Protein AF-0000000086770310 (afdb_homodimer)

pLDDT: mean 90.98, std 11.76, range [24.58, 98.62]

Structure (mmCIF, N/CA/C/O backbone):
data_AF-0000000086770310-model_v1
#
loop_
_entity.id
_entity.type
_entity.pdbx_description
1 polymer 'Terpenoid cyclases/Protein prenyltransferases superfamily protein'
#
loop_
_atom_site.group_PDB
_atom_site.id
_atom_site.type_symbol
_atom_site.label_atom_id
_atom_site.label_alt_id
_atom_site.label_comp_id
_atom_site.label_asym_id
_atom_site.label_entity_id
_atom_site.label_seq_id
_atom_site.pdbx_PDB_ins_code
_atom_site.Cartn_x
_atom_site.Cartn_y
_atom_site.Cartn_z
_atom_site.occupancy
_atom_site.B_iso_or_equiv
_atom_site.auth_seq_id
_atom_site.auth_comp_id
_atom_site.auth_asym_id
_atom_site.auth_atom_id
_atom_site.pdbx_PDB_model_num
ATOM 1 N N . MET A 1 1 ? -53.719 -9.305 29.656 1 25.45 1 MET A N 1
ATOM 2 C CA . MET A 1 1 ? -53.344 -8.273 28.703 1 25.45 1 MET A CA 1
ATOM 3 C C . MET A 1 1 ? -51.812 -8.227 28.531 1 25.45 1 MET A C 1
ATOM 5 O O . MET A 1 1 ? -51.094 -7.945 29.484 1 25.45 1 MET A O 1
ATOM 9 N N . SER A 1 2 ? -51.188 -9.094 27.625 1 26.25 2 SER A N 1
ATOM 10 C CA . SER A 1 2 ? -49.844 -9.586 27.484 1 26.25 2 SER A CA 1
ATOM 11 C C . SER A 1 2 ? -48.875 -8.477 27.031 1 26.25 2 SER A C 1
ATOM 13 O O . SER A 1 2 ? -49.156 -7.797 26.047 1 26.25 2 SER A O 1
ATOM 15 N N . LYS A 1 3 ? -48.25 -7.734 28.031 1 29.33 3 LYS A N 1
ATOM 16 C CA . LYS A 1 3 ? -47.406 -6.551 27.906 1 29.33 3 LYS A CA 1
ATOM 17 C C . LYS A 1 3 ? -46.312 -6.762 26.875 1 29.33 3 LYS A C 1
ATOM 19 O O . LYS A 1 3 ? -45.438 -7.637 27.031 1 29.33 3 LYS A O 1
ATOM 24 N N . THR A 1 4 ? -46.656 -6.715 25.578 1 29.38 4 THR A N 1
ATOM 25 C CA . THR A 1 4 ? -45.781 -6.879 24.438 1 29.38 4 THR A CA 1
ATOM 26 C C . THR A 1 4 ? -44.5 -6.043 24.609 1 29.38 4 THR A C 1
ATOM 28 O O . THR A 1 4 ? -44.594 -4.82 24.734 1 29.38 4 THR A O 1
ATOM 31 N N . ASN A 1 5 ? -43.562 -6.492 25.406 1 29.25 5 ASN A N 1
ATOM 32 C CA . ASN A 1 5 ? -42.25 -5.918 25.625 1 29.25 5 ASN A CA 1
ATOM 33 C C . ASN A 1 5 ? -41.594 -5.477 24.312 1 29.25 5 ASN A C 1
ATOM 35 O O . ASN A 1 5 ? -41.219 -6.312 23.484 1 29.25 5 ASN A O 1
ATOM 39 N N . GLU A 1 6 ? -42.125 -4.422 23.656 1 32.56 6 GLU A N 1
ATOM 40 C CA . GLU A 1 6 ? -41.594 -3.803 22.453 1 32.56 6 GLU A CA 1
ATOM 41 C C . GLU A 1 6 ? -40.094 -3.631 22.547 1 32.56 6 GLU A C 1
ATOM 43 O O . GLU A 1 6 ? -39.594 -2.998 23.484 1 32.56 6 GLU A O 1
ATOM 48 N N . SER A 1 7 ? -39.281 -4.656 22.281 1 34.5 7 SER A N 1
ATOM 49 C CA . SER A 1 7 ? -37.844 -4.613 22.094 1 34.5 7 SER A CA 1
ATOM 50 C C . SER A 1 7 ? -37.406 -3.318 21.406 1 34.5 7 SER A C 1
ATOM 52 O O . SER A 1 7 ? -37.844 -3.025 20.297 1 34.5 7 SER A O 1
ATOM 54 N N . THR A 1 8 ? -37.375 -2.195 22 1 37.53 8 THR A N 1
ATOM 55 C CA . THR A 1 8 ? -36.875 -0.889 21.578 1 37.53 8 THR A CA 1
ATOM 56 C C . THR A 1 8 ? -35.656 -1.034 20.656 1 37.53 8 THR A C 1
ATOM 58 O O . THR A 1 8 ? -34.562 -1.33 21.125 1 37.53 8 THR A O 1
ATOM 61 N N . GLY A 1 9 ? -35.594 -1.727 19.562 1 41.19 9 GLY A N 1
ATOM 62 C CA . GLY A 1 9 ? -34.656 -1.884 18.469 1 41.19 9 GLY A CA 1
ATOM 63 C C . GLY A 1 9 ? -33.812 -0.636 18.219 1 41.19 9 GLY A C 1
ATOM 64 O O . GLY A 1 9 ? -34.375 0.44 17.969 1 41.19 9 GLY A O 1
ATOM 65 N N . ASN A 1 10 ? -32.625 -0.353 18.844 1 50 10 ASN A N 1
ATOM 66 C CA . ASN A 1 10 ? -31.688 0.765 18.891 1 50 10 ASN A CA 1
ATOM 67 C C . ASN A 1 10 ? -31.531 1.409 17.516 1 50 10 ASN A C 1
ATOM 69 O O . ASN A 1 10 ? -30.984 0.798 16.594 1 50 10 ASN A O 1
ATOM 73 N N . GLN A 1 11 ? -32.344 2.209 17.016 1 64.56 11 GLN A N 1
ATOM 74 C CA . GLN A 1 11 ? -32.406 2.949 15.766 1 64.56 11 GLN A CA 1
ATOM 75 C C . GLN A 1 11 ? -31.109 3.682 15.484 1 64.56 11 GLN A C 1
ATOM 77 O O . GLN A 1 11 ? -30.641 4.477 16.297 1 64.56 11 GLN A O 1
ATOM 82 N N . ARG A 1 12 ? -30.188 3.221 14.516 1 84.06 12 ARG A N 1
ATOM 83 C CA . ARG A 1 12 ? -28.953 3.846 14.031 1 84.06 12 ARG A CA 1
ATOM 84 C C . ARG A 1 12 ? -29.234 5.254 13.516 1 84.06 12 ARG A C 1
ATOM 86 O O . ARG A 1 12 ? -30.219 5.488 12.812 1 84.06 12 ARG A O 1
ATOM 93 N N . ARG A 1 13 ? -28.547 6.238 14.117 1 83.56 13 ARG A N 1
ATOM 94 C CA . ARG A 1 13 ? -28.656 7.629 13.688 1 83.56 13 ARG A CA 1
ATOM 95 C C . ARG A 1 13 ? -27.906 7.867 12.391 1 83.56 13 ARG A C 1
ATOM 97 O O . ARG A 1 13 ? -27.062 7.062 12 1 83.56 13 ARG A O 1
ATOM 104 N N . SER A 1 14 ? -28.422 8.82 11.625 1 81.94 14 SER A N 1
ATOM 105 C CA . SER A 1 14 ? -27.75 9.266 10.406 1 81.94 14 SER A CA 1
ATOM 106 C C . SER A 1 14 ? -27.609 10.781 10.375 1 81.94 14 SER A C 1
ATOM 108 O O . SER A 1 14 ? -28.531 11.5 10.766 1 81.94 14 SER A O 1
ATOM 110 N N . ALA A 1 15 ? -26.469 11.305 10.055 1 80.31 15 ALA A N 1
ATOM 111 C CA . ALA A 1 15 ? -26.234 12.742 9.961 1 80.31 15 ALA A CA 1
ATOM 112 C C . ALA A 1 15 ? -26.516 13.25 8.555 1 80.31 15 ALA A C 1
ATOM 114 O O . ALA A 1 15 ? -26.594 14.461 8.328 1 80.31 15 ALA A O 1
ATOM 115 N N . ASN A 1 16 ? -26.719 12.469 7.586 1 81.69 16 ASN A N 1
ATOM 116 C CA . ASN A 1 16 ? -27.047 12.82 6.203 1 81.69 16 ASN A CA 1
ATOM 117 C C . ASN A 1 16 ? -26.016 13.773 5.613 1 81.69 16 ASN A C 1
ATOM 119 O O . ASN A 1 16 ? -26.359 14.828 5.078 1 81.69 16 ASN A O 1
ATOM 123 N N . TYR A 1 17 ? -24.812 13.422 5.734 1 85.5 17 TYR A N 1
ATOM 124 C CA . TYR A 1 17 ? -23.75 14.234 5.188 1 85.5 17 TYR A CA 1
ATOM 125 C C . TYR A 1 17 ? -23.812 14.289 3.668 1 85.5 17 TYR A C 1
ATOM 127 O O . TYR A 1 17 ? -24.156 13.289 3.023 1 85.5 17 TYR A O 1
ATOM 135 N N . HIS A 1 18 ? -23.516 15.445 3.092 1 86.62 18 HIS A N 1
ATOM 136 C CA . HIS A 1 18 ? -23.453 15.539 1.638 1 86.62 18 HIS A CA 1
ATOM 137 C C . HIS A 1 18 ? -22.297 14.727 1.07 1 86.62 18 HIS A C 1
ATOM 139 O O . HIS A 1 18 ? -21.328 14.445 1.776 1 86.62 18 HIS A O 1
ATOM 145 N N . PRO A 1 19 ? -22.344 14.391 -0.191 1 86.31 19 PRO A N 1
ATOM 146 C CA . PRO A 1 19 ? -21.25 13.648 -0.822 1 86.31 19 PRO A CA 1
ATOM 147 C C . PRO A 1 19 ? -19.984 14.484 -0.984 1 86.31 19 PRO A C 1
ATOM 149 O O . PRO A 1 19 ? -19.969 15.672 -0.655 1 86.31 19 PRO A O 1
ATOM 152 N N . SER A 1 20 ? -18.938 13.828 -1.415 1 89.12 20 SER A N 1
ATOM 153 C CA . SER A 1 20 ? -17.641 14.484 -1.622 1 89.12 20 SER A CA 1
ATOM 154 C C . SER A 1 20 ? -17.781 15.695 -2.549 1 89.12 20 SER A C 1
ATOM 156 O O . SER A 1 20 ? -18.578 15.664 -3.49 1 89.12 20 SER A O 1
ATOM 158 N N . VAL A 1 21 ? -17.078 16.672 -2.316 1 88.31 21 VAL A N 1
ATOM 159 C CA . VAL A 1 21 ? -17.188 17.922 -3.074 1 88.31 21 VAL A CA 1
ATOM 160 C C . VAL A 1 21 ? -16.594 17.734 -4.465 1 88.31 21 VAL A C 1
ATOM 162 O O . VAL A 1 21 ? -16.891 18.484 -5.387 1 88.31 21 VAL A O 1
ATOM 165 N N . TRP A 1 22 ? -15.719 16.812 -4.629 1 90.25 22 TRP A N 1
ATOM 166 C CA . TRP A 1 22 ? -15.086 16.547 -5.918 1 90.25 22 TRP A CA 1
ATOM 167 C C . TRP A 1 22 ? -15.352 15.125 -6.383 1 90.25 22 TRP A C 1
ATOM 169 O O . TRP A 1 22 ? -15.289 14.188 -5.582 1 90.25 22 TRP A O 1
ATOM 179 N N . ASP A 1 23 ? -15.586 14.977 -7.625 1 91.06 23 ASP A N 1
ATOM 180 C CA . ASP A 1 23 ? -15.695 13.68 -8.273 1 91.06 23 ASP A CA 1
ATOM 181 C C . ASP A 1 23 ? -14.32 13.062 -8.516 1 91.06 23 ASP A C 1
ATOM 183 O O . ASP A 1 23 ? -13.391 13.758 -8.938 1 91.06 23 ASP A O 1
ATOM 187 N N . PRO A 1 24 ? -14.195 11.812 -8.227 1 91.88 24 PRO A N 1
ATOM 188 C CA . PRO A 1 24 ? -12.914 11.156 -8.477 1 91.88 24 PRO A CA 1
ATOM 189 C C . PRO A 1 24 ? -12.43 11.336 -9.914 1 91.88 24 PRO A C 1
ATOM 191 O O . PRO A 1 24 ? -11.227 11.438 -10.156 1 91.88 24 PRO A O 1
ATOM 194 N N . LYS A 1 25 ? -13.258 11.344 -10.859 1 92.62 25 LYS A N 1
ATOM 195 C CA . LYS A 1 25 ? -12.875 11.539 -12.258 1 92.62 25 LYS A CA 1
ATOM 196 C C . LYS A 1 25 ? -12.281 12.922 -12.477 1 92.62 25 LYS A C 1
ATOM 198 O O . LYS A 1 25 ? -11.367 13.094 -13.281 1 92.62 25 LYS A O 1
ATOM 203 N N . PHE A 1 26 ? -12.891 13.891 -11.773 1 94.5 26 PHE A N 1
ATOM 204 C CA . PHE A 1 26 ? -12.359 15.25 -11.828 1 94.5 26 PHE A CA 1
ATOM 205 C C . PHE A 1 26 ? -10.93 15.297 -11.312 1 94.5 26 PHE A C 1
ATOM 207 O O . PHE A 1 26 ? -10.062 15.922 -11.922 1 94.5 26 PHE A O 1
ATOM 214 N N . ILE A 1 27 ? -10.664 14.617 -10.242 1 95.5 27 ILE A N 1
ATOM 215 C CA . ILE A 1 27 ? -9.352 14.602 -9.609 1 95.5 27 ILE A CA 1
ATOM 216 C C . ILE A 1 27 ? -8.352 13.898 -10.531 1 95.5 27 ILE A C 1
ATOM 218 O O . ILE A 1 27 ? -7.219 14.359 -10.695 1 95.5 27 ILE A O 1
ATOM 222 N N . GLU A 1 28 ? -8.766 12.812 -11.102 1 93.25 28 GLU A N 1
ATOM 223 C CA . GLU A 1 28 ? -7.906 12.047 -12.008 1 93.25 28 GLU A CA 1
ATOM 224 C C . GLU A 1 28 ? -7.516 12.875 -13.227 1 93.25 28 GLU A C 1
ATOM 226 O O . GLU A 1 28 ? -6.43 12.688 -13.789 1 93.25 28 GLU A O 1
ATOM 231 N N . ALA A 1 29 ? -8.297 13.773 -13.625 1 93.5 29 ALA A N 1
ATOM 232 C CA . ALA A 1 29 ? -8.094 14.562 -14.836 1 93.5 29 ALA A CA 1
ATOM 233 C C . ALA A 1 29 ? -7.215 15.781 -14.555 1 93.5 29 ALA A C 1
ATOM 235 O O . ALA A 1 29 ? -6.789 16.469 -15.484 1 93.5 29 ALA A O 1
ATOM 236 N N . LEU A 1 30 ? -6.969 16.062 -13.289 1 94.5 30 LEU A N 1
ATOM 237 C CA . LEU A 1 30 ? -6.117 17.203 -12.961 1 94.5 30 LEU A CA 1
ATOM 238 C C . LEU A 1 30 ? -4.777 17.109 -13.68 1 94.5 30 LEU A C 1
ATOM 240 O O . LEU A 1 30 ? -4.203 16.016 -13.789 1 94.5 30 LEU A O 1
ATOM 244 N N . SER A 1 31 ? -4.301 18.141 -14.273 1 91.69 31 SER A N 1
ATOM 245 C CA . SER A 1 31 ? -3.02 18.219 -14.961 1 91.69 31 SER A CA 1
ATOM 246 C C . SER A 1 31 ? -2.436 19.625 -14.891 1 91.69 31 SER A C 1
ATOM 248 O O . SER A 1 31 ? -3.158 20.578 -14.633 1 91.69 31 SER A O 1
ATOM 250 N N . THR A 1 32 ? -1.181 19.719 -14.945 1 92.81 32 THR A N 1
ATOM 251 C CA . THR A 1 32 ? -0.503 21.016 -14.914 1 92.81 32 THR A CA 1
ATOM 252 C C . THR A 1 32 ? 0.688 21.016 -15.867 1 92.81 32 THR A C 1
ATOM 254 O O . THR A 1 32 ? 1.276 19.969 -16.141 1 92.81 32 THR A O 1
ATOM 257 N N . SER A 1 33 ? 0.988 22.156 -16.438 1 92.31 33 SER A N 1
ATOM 258 C CA . SER A 1 33 ? 2.145 22.328 -17.312 1 92.31 33 SER A CA 1
ATOM 259 C C . SER A 1 33 ? 3.395 22.672 -16.516 1 92.31 33 SER A C 1
ATOM 261 O O . SER A 1 33 ? 4.5 22.719 -17.062 1 92.31 33 SER A O 1
ATOM 263 N N . TYR A 1 34 ? 3.273 22.938 -15.273 1 94.12 34 TYR A N 1
ATOM 264 C CA . TYR A 1 34 ? 4.398 23.297 -14.414 1 94.12 34 TYR A CA 1
ATOM 265 C C . TYR A 1 34 ? 4.977 22.062 -13.727 1 94.12 34 TYR A C 1
ATOM 267 O O . TYR A 1 34 ? 4.434 21.594 -12.719 1 94.12 34 TYR A O 1
ATOM 275 N N . THR A 1 35 ? 6.047 21.531 -14.25 1 93.5 35 THR A N 1
ATOM 276 C CA . THR A 1 35 ? 6.719 20.375 -13.664 1 93.5 35 THR A CA 1
ATOM 277 C C . THR A 1 35 ? 8.18 20.703 -13.352 1 93.5 35 THR A C 1
ATOM 279 O O . THR A 1 35 ? 8.766 21.594 -13.977 1 93.5 35 THR A O 1
ATOM 282 N N . TYR A 1 36 ? 8.719 20.031 -12.352 1 93.75 36 TYR A N 1
ATOM 283 C CA . TYR A 1 36 ? 10.109 20.266 -11.984 1 93.75 36 TYR A CA 1
ATOM 284 C C . TYR A 1 36 ? 11.055 19.828 -13.102 1 93.75 36 TYR A C 1
ATOM 286 O O . TYR A 1 36 ? 12.156 20.375 -13.227 1 93.75 36 TYR A O 1
ATOM 294 N N . GLU A 1 37 ? 10.695 18.844 -13.867 1 91.75 37 GLU A N 1
ATOM 295 C CA . GLU A 1 37 ? 11.492 18.438 -15.016 1 91.75 37 GLU A CA 1
ATOM 296 C C . GLU A 1 37 ? 11.664 19.578 -16.016 1 91.75 37 GLU A C 1
ATOM 298 O O . GLU A 1 37 ? 12.742 19.766 -16.562 1 91.75 37 GLU A O 1
ATOM 303 N N . LEU A 1 38 ? 10.625 20.375 -16.219 1 93.75 38 LEU A N 1
ATOM 304 C CA . LEU A 1 38 ? 10.633 21.438 -17.219 1 93.75 38 LEU A CA 1
ATOM 305 C C . LEU A 1 38 ? 11.188 22.719 -16.625 1 93.75 38 LEU A C 1
ATOM 307 O O . LEU A 1 38 ? 11.875 23.484 -17.312 1 93.75 38 LEU A O 1
ATOM 311 N N . TYR A 1 39 ? 10.875 23.016 -15.305 1 96.25 39 TYR A N 1
ATOM 312 C CA . TYR A 1 39 ? 11.141 24.344 -14.781 1 96.25 39 TYR A CA 1
ATOM 313 C C . TYR A 1 39 ? 12.156 24.297 -13.641 1 96.25 39 TYR A C 1
ATOM 315 O O . TYR A 1 39 ? 12.43 25.297 -12.992 1 96.25 39 TYR A O 1
ATOM 323 N N . GLY A 1 40 ? 12.734 23.156 -13.383 1 95.31 40 GLY A N 1
ATOM 324 C CA . GLY A 1 40 ? 13.672 22.984 -12.281 1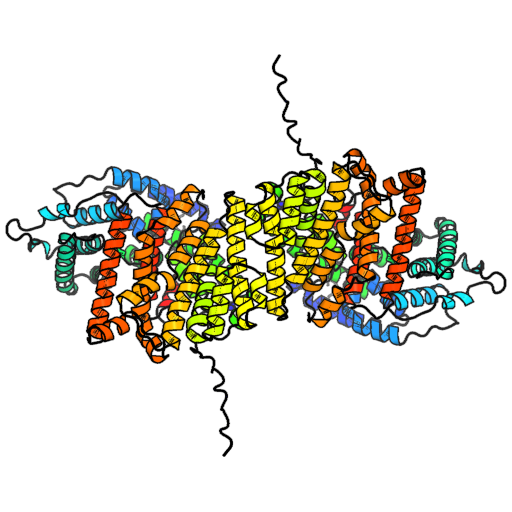 95.31 40 GLY A CA 1
ATOM 325 C C . GLY A 1 40 ? 14.883 23.891 -12.391 1 95.31 40 GLY A C 1
ATOM 326 O O . GLY A 1 40 ? 15.289 24.516 -11.406 1 95.31 40 GLY A O 1
ATOM 327 N N . THR A 1 41 ? 15.375 24.016 -13.5 1 96.62 41 THR A N 1
ATOM 328 C CA . THR A 1 41 ? 16.562 24.844 -13.727 1 96.62 41 THR A CA 1
ATOM 329 C C . THR A 1 41 ? 16.219 26.328 -13.547 1 96.62 41 THR A C 1
ATOM 331 O O . THR A 1 41 ? 16.984 27.062 -12.93 1 96.62 41 THR A O 1
ATOM 334 N N . LYS A 1 42 ? 15.148 26.734 -14.117 1 97.06 42 LYS A N 1
ATOM 335 C CA . LYS A 1 42 ? 14.719 28.125 -13.961 1 97.06 42 LYS A CA 1
ATOM 336 C C . LYS A 1 42 ? 14.508 28.469 -12.484 1 97.06 42 LYS A C 1
ATOM 338 O O . LYS A 1 42 ? 14.898 29.547 -12.031 1 97.06 42 LYS A O 1
ATOM 343 N N . LEU A 1 43 ? 13.867 27.594 -11.75 1 98 43 LEU A N 1
ATOM 344 C CA . LEU A 1 43 ? 13.641 27.797 -10.32 1 98 43 LEU A CA 1
ATOM 345 C C . LEU A 1 43 ? 14.969 27.984 -9.586 1 98 43 LEU A C 1
ATOM 347 O O . LEU A 1 43 ? 15.094 28.875 -8.758 1 98 43 LEU A O 1
ATOM 351 N N . ASP A 1 44 ? 15.914 27.188 -9.922 1 97.88 44 ASP A N 1
ATOM 352 C CA . ASP A 1 44 ? 17.219 27.25 -9.258 1 97.88 44 ASP A CA 1
ATOM 353 C C . ASP A 1 44 ? 17.922 28.578 -9.555 1 97.88 44 ASP A C 1
ATOM 355 O O . ASP A 1 44 ? 18.562 29.156 -8.68 1 97.88 44 ASP A O 1
ATOM 359 N N . ASN A 1 45 ? 17.75 28.969 -10.734 1 97.94 45 ASN A N 1
ATOM 360 C CA . ASN A 1 45 ? 18.328 30.25 -11.109 1 97.94 45 ASN A CA 1
ATOM 361 C C . ASN A 1 45 ? 17.688 31.406 -10.344 1 97.94 45 ASN A C 1
ATOM 363 O O . ASN A 1 45 ? 18.375 32.312 -9.859 1 97.94 45 ASN A O 1
ATOM 367 N N . LEU A 1 46 ? 16.375 31.406 -10.289 1 98.12 46 LEU A N 1
ATOM 368 C CA . LEU A 1 46 ? 15.648 32.438 -9.57 1 98.12 46 LEU A CA 1
ATOM 369 C C . LEU A 1 46 ? 16.031 32.438 -8.086 1 98.12 46 LEU A C 1
ATOM 371 O O . LEU A 1 46 ? 16.156 33.5 -7.48 1 98.12 46 LEU A O 1
ATOM 375 N N . LYS A 1 47 ? 16.203 31.312 -7.512 1 98.25 47 LYS A N 1
ATOM 376 C CA . LYS A 1 47 ? 16.609 31.203 -6.109 1 98.25 47 LYS A CA 1
ATOM 377 C C . LYS A 1 47 ? 17.969 31.828 -5.883 1 98.25 47 LYS A C 1
ATOM 379 O O . LYS A 1 47 ? 18.188 32.531 -4.895 1 98.25 47 LYS A O 1
ATOM 384 N N . GLN A 1 48 ? 18.875 31.547 -6.805 1 97.88 48 GLN A N 1
ATOM 385 C CA . GLN A 1 48 ? 20.219 32.094 -6.688 1 97.88 48 GLN A CA 1
ATOM 386 C C . GLN A 1 48 ? 20.203 33.625 -6.766 1 97.88 48 GLN A C 1
ATOM 388 O O . GLN A 1 48 ? 20.891 34.281 -5.996 1 97.88 48 GLN A O 1
ATOM 393 N N . GLU A 1 49 ? 19.453 34.094 -7.664 1 97.88 49 GLU A N 1
ATOM 394 C CA . GLU A 1 49 ? 19.344 35.562 -7.809 1 97.88 49 GLU A CA 1
ATOM 395 C C . GLU A 1 49 ? 18.688 36.188 -6.586 1 97.88 49 GLU A C 1
ATOM 397 O O . GLU A 1 49 ? 19.078 37.25 -6.145 1 97.88 49 GLU A O 1
ATOM 402 N N . ALA A 1 50 ? 17.641 35.562 -6.113 1 97.62 50 ALA A N 1
ATOM 403 C CA . ALA A 1 50 ? 16.969 36.062 -4.926 1 97.62 50 ALA A CA 1
ATOM 404 C C . ALA A 1 50 ? 17.891 36.062 -3.717 1 97.62 50 ALA A C 1
ATOM 406 O O . ALA A 1 50 ? 17.828 36.969 -2.869 1 97.62 50 ALA A O 1
ATOM 407 N N . ARG A 1 51 ? 18.734 35.031 -3.604 1 97.06 51 ARG A N 1
ATOM 408 C CA . ARG A 1 51 ? 19.719 34.938 -2.527 1 97.06 51 ARG A CA 1
ATOM 409 C C . ARG A 1 51 ? 20.672 36.125 -2.576 1 97.06 51 ARG A C 1
ATOM 411 O O . ARG A 1 51 ? 20.984 36.719 -1.544 1 97.06 51 ARG A O 1
ATOM 418 N N . LYS A 1 52 ? 21.125 36.469 -3.771 1 96.25 52 LYS A N 1
ATOM 419 C CA . LYS A 1 52 ? 22 37.625 -3.947 1 96.25 52 LYS A CA 1
ATOM 420 C C . LYS A 1 52 ? 21.297 38.906 -3.547 1 96.25 52 LYS A C 1
ATOM 422 O O . LYS A 1 52 ? 21.891 39.781 -2.883 1 96.25 52 LYS A O 1
ATOM 427 N N . LEU A 1 53 ? 20.078 39 -3.932 1 95.81 53 LEU A N 1
ATOM 428 C CA . LEU A 1 53 ? 19.297 40.188 -3.617 1 95.81 53 LEU A CA 1
ATOM 429 C C . LEU A 1 53 ? 19.078 40.312 -2.111 1 95.81 53 LEU A C 1
ATOM 431 O O . LEU A 1 53 ? 19.125 41.438 -1.563 1 95.81 53 LEU A O 1
ATOM 435 N N . LEU A 1 54 ? 18.781 39.219 -1.438 1 95.69 54 LEU A N 1
ATOM 436 C CA . LEU A 1 54 ? 18.578 39.188 0.005 1 95.69 54 LEU A CA 1
ATOM 437 C C . LEU A 1 54 ? 19.812 39.688 0.742 1 95.69 54 LEU A C 1
ATOM 439 O O . LEU A 1 54 ? 19.719 40.406 1.74 1 95.69 54 LEU A O 1
ATOM 443 N N . ASN A 1 55 ? 20.953 39.406 0.202 1 92.25 55 ASN A N 1
ATOM 444 C CA . ASN A 1 55 ? 22.203 39.75 0.85 1 92.25 55 ASN A CA 1
ATOM 445 C C . ASN A 1 55 ? 22.609 41.188 0.542 1 92.25 55 ASN A C 1
ATOM 447 O O . ASN A 1 55 ? 23.438 41.781 1.257 1 92.25 55 ASN A O 1
ATOM 451 N N . SER A 1 56 ? 22.016 41.75 -0.471 1 92.19 56 SER A N 1
ATOM 452 C CA . SER A 1 56 ? 22.484 43.094 -0.887 1 92.19 56 SER A CA 1
ATOM 453 C C . SER A 1 56 ? 21.422 44.156 -0.638 1 92.19 56 SER A C 1
ATOM 455 O O . SER A 1 56 ? 21.703 45.344 -0.742 1 92.19 56 SER A O 1
ATOM 457 N N . THR A 1 57 ? 20.266 43.75 -0.274 1 91.44 57 THR A N 1
ATOM 458 C CA . THR A 1 57 ? 19.172 44.719 -0.136 1 91.44 57 THR A CA 1
ATOM 459 C C . THR A 1 57 ? 19.406 45.656 1.031 1 91.44 57 THR A C 1
ATOM 461 O O . THR A 1 57 ? 20.062 45.281 2.01 1 91.44 57 THR A O 1
ATOM 464 N N . ARG A 1 58 ? 18.844 46.781 0.957 1 89.94 58 ARG A N 1
ATOM 465 C CA . ARG A 1 58 ? 18.984 47.812 1.983 1 89.94 58 ARG A CA 1
ATOM 466 C C . ARG A 1 58 ? 18.016 47.562 3.133 1 89.94 58 ARG A C 1
ATOM 468 O O . ARG A 1 58 ? 18.219 48.062 4.242 1 89.94 58 ARG A O 1
ATOM 475 N N . ASP A 1 59 ? 16.984 46.875 2.875 1 91.5 59 ASP A N 1
ATOM 476 C CA . ASP A 1 59 ? 15.969 46.562 3.883 1 91.5 59 ASP A CA 1
ATOM 477 C C . ASP A 1 59 ? 15.727 45.062 4 1 91.5 59 ASP A C 1
ATOM 479 O O . ASP A 1 59 ? 14.656 44.594 3.637 1 91.5 59 ASP A O 1
ATOM 483 N N . PRO A 1 60 ? 16.594 44.406 4.621 1 94.38 60 PRO A N 1
ATOM 484 C CA . PRO A 1 60 ? 16.516 42.938 4.66 1 94.38 60 PRO A CA 1
ATOM 485 C C . PRO A 1 60 ? 15.281 42.469 5.402 1 94.38 60 PRO A C 1
ATOM 487 O O . PRO A 1 60 ? 14.711 41.406 5.043 1 94.38 60 PRO A O 1
ATOM 490 N N . LEU A 1 61 ? 14.82 43.188 6.375 1 95.25 61 LEU A N 1
ATOM 491 C CA . LEU A 1 61 ? 13.68 42.719 7.156 1 95.25 61 LEU A CA 1
ATOM 492 C C . LEU A 1 61 ? 12.398 42.781 6.324 1 95.25 61 LEU A C 1
ATOM 494 O O . LEU A 1 61 ? 11.586 41.844 6.379 1 95.25 61 LEU A O 1
ATOM 498 N N . LYS A 1 62 ? 12.219 43.875 5.59 1 94.81 62 LYS A N 1
ATOM 499 C CA . LYS A 1 62 ? 11.07 43.969 4.695 1 94.81 62 LYS A CA 1
ATOM 500 C C . LYS A 1 62 ? 11.117 42.875 3.629 1 94.81 62 LYS A C 1
ATOM 502 O O . LYS A 1 62 ? 10.078 42.344 3.242 1 94.81 62 LYS A O 1
ATOM 507 N N . PHE A 1 63 ? 12.312 42.594 3.195 1 96 63 PHE A N 1
ATOM 508 C CA . PHE A 1 63 ? 12.492 41.562 2.188 1 96 63 PHE A CA 1
ATOM 509 C C . PHE A 1 63 ? 12.133 40.188 2.75 1 96 63 PHE A C 1
ATOM 511 O O . PHE A 1 63 ? 11.453 39.406 2.092 1 96 63 PHE A O 1
ATOM 518 N N . ILE A 1 64 ? 12.555 39.906 3.945 1 97.31 64 ILE A N 1
ATOM 519 C CA . ILE A 1 64 ? 12.258 38.656 4.617 1 97.31 64 ILE A CA 1
ATOM 520 C C . ILE A 1 64 ? 10.75 38.5 4.824 1 97.31 64 ILE A C 1
ATOM 522 O O . ILE A 1 64 ? 10.18 37.438 4.582 1 97.31 64 ILE A O 1
ATOM 526 N N . ASP A 1 65 ? 10.141 39.531 5.266 1 96.94 65 ASP A N 1
ATOM 527 C CA . ASP A 1 65 ? 8.695 39.531 5.461 1 96.94 65 ASP A CA 1
ATOM 528 C C . ASP A 1 65 ? 7.969 39.188 4.164 1 96.94 65 ASP A C 1
ATOM 530 O O . ASP A 1 65 ? 7.035 38.375 4.172 1 96.94 65 ASP A O 1
ATOM 534 N N . SER A 1 66 ? 8.414 39.844 3.053 1 96.56 66 SER A N 1
ATOM 535 C CA . SER A 1 66 ? 7.809 39.562 1.754 1 96.56 66 SER A CA 1
ATOM 536 C C . SER A 1 66 ? 8.023 38.094 1.349 1 96.56 66 SER A C 1
ATOM 538 O O . SER A 1 66 ? 7.102 37.438 0.86 1 96.56 66 SER A O 1
ATOM 540 N N . MET A 1 67 ? 9.211 37.594 1.599 1 97.69 67 MET A N 1
ATOM 541 C CA . MET A 1 67 ? 9.523 36.219 1.244 1 97.69 67 MET A CA 1
ATOM 542 C C . MET A 1 67 ? 8.633 35.25 2.01 1 97.69 67 MET A C 1
ATOM 544 O O . MET A 1 67 ? 8.164 34.25 1.449 1 97.69 67 MET A O 1
ATOM 548 N N . GLN A 1 68 ? 8.43 35.5 3.244 1 97.62 68 GLN A N 1
ATOM 549 C CA . GLN A 1 68 ? 7.602 34.656 4.078 1 97.62 68 GLN A CA 1
ATOM 550 C C . GLN A 1 68 ? 6.145 34.688 3.629 1 97.62 68 GLN A C 1
ATOM 552 O O . GLN A 1 68 ? 5.5 33.656 3.518 1 97.62 68 GLN A O 1
ATOM 557 N N . ARG A 1 69 ? 5.656 35.844 3.385 1 97 69 ARG A N 1
ATOM 558 C CA . ARG A 1 69 ? 4.258 36 3 1 97 69 ARG A CA 1
ATOM 559 C C . ARG A 1 69 ? 4.008 35.438 1.606 1 97 69 ARG A C 1
ATOM 561 O O . ARG A 1 69 ? 2.906 34.969 1.31 1 97 69 ARG A O 1
ATOM 568 N N . LEU A 1 70 ? 5.074 35.469 0.765 1 98.12 70 LEU A N 1
ATOM 569 C CA . LEU A 1 70 ? 4.984 34.906 -0.584 1 98.12 70 LEU A CA 1
ATOM 570 C C . LEU A 1 70 ? 5.137 33.406 -0.567 1 98.12 70 LEU A C 1
ATOM 572 O O . LEU A 1 70 ? 4.852 32.719 -1.563 1 98.12 70 LEU A O 1
ATOM 576 N N . GLY A 1 71 ? 5.578 32.812 0.538 1 97.75 71 GLY A N 1
ATOM 577 C CA . GLY A 1 71 ? 5.656 31.375 0.704 1 97.75 71 GLY A CA 1
ATOM 578 C C . GLY A 1 71 ? 6.941 30.781 0.163 1 97.75 71 GLY A C 1
ATOM 579 O O . GLY A 1 71 ? 6.996 29.594 -0.152 1 97.75 71 GLY A O 1
ATOM 580 N N . VAL A 1 72 ? 8.055 31.578 0.003 1 98.31 72 VAL A N 1
ATOM 581 C CA . VAL A 1 72 ? 9.281 31.047 -0.596 1 98.31 72 VAL A CA 1
ATOM 582 C C . VAL A 1 72 ? 10.414 31.094 0.419 1 98.31 72 VAL A C 1
ATOM 584 O O . VAL A 1 72 ? 11.539 30.688 0.119 1 98.31 72 VAL A O 1
ATOM 587 N N . ALA A 1 73 ? 10.148 31.516 1.638 1 97.69 73 ALA A N 1
ATOM 588 C CA . ALA A 1 73 ? 11.172 31.703 2.662 1 97.69 73 ALA A CA 1
ATOM 589 C C . ALA A 1 73 ? 11.852 30.391 3 1 97.69 73 ALA A C 1
ATOM 591 O O . ALA A 1 73 ? 13.008 30.375 3.436 1 97.69 73 ALA A O 1
ATOM 592 N N . TYR A 1 74 ? 11.164 29.234 2.801 1 96.44 74 TYR A N 1
ATOM 593 C CA . TYR A 1 74 ? 11.703 27.938 3.189 1 96.44 74 TYR A CA 1
ATOM 594 C C . TYR A 1 74 ? 12.922 27.594 2.346 1 96.44 74 TYR A C 1
ATOM 596 O O . TYR A 1 74 ? 13.711 26.719 2.723 1 96.44 74 TYR A O 1
ATOM 604 N N . HIS A 1 75 ? 13.164 28.25 1.239 1 97.81 75 HIS A N 1
ATOM 605 C CA . HIS A 1 75 ? 14.352 28.031 0.421 1 97.81 75 HIS A CA 1
ATOM 606 C C . HIS A 1 75 ? 15.555 28.766 1.002 1 97.81 75 HIS A C 1
ATOM 608 O O . HIS A 1 75 ? 16.703 28.516 0.606 1 97.81 75 HIS A O 1
ATOM 614 N N . PHE A 1 76 ? 15.352 29.719 1.958 1 97.75 76 PHE A N 1
ATOM 615 C CA . PHE A 1 76 ? 16.406 30.625 2.387 1 97.75 76 PHE A CA 1
ATOM 616 C C . PHE A 1 76 ? 16.531 30.625 3.904 1 97.75 76 PHE A C 1
ATOM 618 O O . PHE A 1 76 ? 16.812 31.656 4.508 1 97.75 76 PHE A O 1
ATOM 625 N N . GLU A 1 77 ? 16.281 29.562 4.523 1 95.19 77 GLU A N 1
ATOM 626 C CA . GLU A 1 77 ? 16.219 29.484 5.98 1 95.19 77 GLU A CA 1
ATOM 627 C C . GLU A 1 77 ? 17.562 29.875 6.605 1 95.19 77 GLU A C 1
ATOM 629 O O . GLU A 1 77 ? 17.594 30.594 7.598 1 95.19 77 GLU A O 1
ATOM 634 N N . GLU A 1 78 ? 18.625 29.422 6.047 1 95.31 78 GLU A N 1
ATOM 635 C CA . GLU A 1 78 ? 19.938 29.703 6.598 1 95.31 78 GLU A CA 1
ATOM 636 C C . GLU A 1 78 ? 20.281 31.188 6.457 1 95.31 78 GLU A C 1
ATOM 638 O O . GLU A 1 78 ? 20.781 31.812 7.398 1 95.31 78 GLU A O 1
ATOM 643 N N . GLU A 1 79 ? 20.016 31.75 5.305 1 96.31 79 GLU A N 1
ATOM 644 C CA . GLU A 1 79 ? 20.281 33.156 5.066 1 96.31 79 GLU A CA 1
ATOM 645 C C . GLU A 1 79 ? 19.469 34.062 6 1 96.31 79 GLU A C 1
ATOM 647 O O . GLU A 1 79 ? 19.969 35.031 6.562 1 96.31 79 GLU A O 1
ATOM 652 N N . ILE A 1 80 ? 18.219 33.719 6.156 1 96.94 80 ILE A N 1
ATOM 653 C CA . ILE A 1 80 ? 17.312 34.5 7.008 1 96.94 80 ILE A CA 1
ATOM 654 C C . ILE A 1 80 ? 17.812 34.438 8.453 1 96.94 80 ILE A C 1
ATOM 656 O O . ILE A 1 80 ? 17.844 35.469 9.133 1 96.94 80 ILE A O 1
ATOM 660 N N . LYS A 1 81 ? 18.203 33.281 8.891 1 95.06 81 LYS A N 1
ATOM 661 C CA . LYS A 1 81 ? 18.734 33.125 10.242 1 95.06 81 LYS A CA 1
ATOM 662 C C . LYS A 1 81 ? 19.969 34 10.445 1 95.06 81 LYS A C 1
ATOM 664 O O . LYS A 1 81 ? 20.125 34.656 11.484 1 95.06 81 LYS A O 1
ATOM 669 N N . GLU A 1 82 ? 20.844 34.031 9.516 1 95.5 82 GLU A N 1
ATOM 670 C CA . GLU A 1 82 ? 22.062 34.844 9.594 1 95.5 82 GLU A CA 1
ATOM 671 C C . GLU A 1 82 ? 21.734 36.312 9.703 1 95.5 82 GLU A C 1
ATOM 673 O O . GLU A 1 82 ? 22.359 37.031 10.484 1 95.5 82 GLU A O 1
ATOM 678 N N . ILE A 1 83 ? 20.797 36.719 8.953 1 95.88 83 ILE A N 1
ATOM 679 C CA . ILE A 1 83 ? 20.406 38.125 8.945 1 95.88 83 ILE A CA 1
ATOM 680 C C . ILE A 1 83 ? 19.766 38.5 10.281 1 95.88 83 ILE A C 1
ATOM 682 O O . ILE A 1 83 ? 20.078 39.531 10.875 1 95.88 83 ILE A O 1
ATOM 686 N N . LEU A 1 84 ? 18.844 37.688 10.766 1 95.06 84 LEU A N 1
ATOM 687 C CA . LEU A 1 84 ? 18.109 37.969 12.008 1 95.06 84 LEU A CA 1
ATOM 688 C C . LEU A 1 84 ? 19.062 37.938 13.203 1 95.06 84 LEU A C 1
ATOM 690 O O . LEU A 1 84 ? 18.844 38.656 14.18 1 95.06 84 LEU A O 1
ATOM 694 N N . ASN A 1 85 ? 20.141 37.188 13.102 1 93.81 85 ASN A N 1
ATOM 695 C CA . ASN A 1 85 ? 21.141 37.156 14.156 1 93.81 85 ASN A CA 1
ATOM 696 C C . ASN A 1 85 ? 21.859 38.5 14.305 1 93.81 85 ASN A C 1
ATOM 698 O O . ASN A 1 85 ? 22.375 38.812 15.375 1 93.81 85 ASN A O 1
ATOM 702 N N . LEU A 1 86 ? 21.828 39.25 13.242 1 91.38 86 LEU A N 1
ATOM 703 C CA . LEU A 1 86 ? 22.578 40.5 13.242 1 91.38 86 LEU A CA 1
ATOM 704 C C . LEU A 1 86 ? 21.688 41.688 13.578 1 91.38 86 LEU A C 1
ATOM 706 O O . LEU A 1 86 ? 22.156 42.781 13.766 1 91.38 86 LEU A O 1
ATOM 710 N N . VAL A 1 87 ? 20.406 41.438 13.703 1 90.25 87 VAL A N 1
ATOM 711 C CA . VAL A 1 87 ? 19.453 42.5 13.938 1 90.25 87 VAL A CA 1
ATOM 712 C C . VAL A 1 87 ? 19.578 43 15.375 1 90.25 87 VAL A C 1
ATOM 714 O O . VAL A 1 87 ? 19.625 42.219 16.312 1 90.25 87 VAL A O 1
ATOM 717 N N . ARG A 1 88 ? 19.75 44.344 15.477 1 83.62 88 ARG A N 1
ATOM 718 C CA . ARG A 1 88 ? 19.797 44.969 16.781 1 83.62 88 ARG A CA 1
ATOM 719 C C . ARG A 1 88 ? 18.688 46.031 16.922 1 83.62 88 ARG A C 1
ATOM 721 O O . ARG A 1 88 ? 18.359 46.719 15.945 1 83.62 88 ARG A O 1
ATOM 728 N N . CYS A 1 89 ? 18.031 45.906 18.094 1 77.5 89 CYS A N 1
ATOM 729 C CA . CYS A 1 89 ? 16.953 46.875 18.312 1 77.5 89 CYS A CA 1
ATOM 730 C C . CYS A 1 89 ? 17.5 48.25 18.562 1 77.5 89 CYS A C 1
ATOM 732 O O . CYS A 1 89 ? 18.359 48.438 19.438 1 77.5 89 CYS A O 1
ATOM 734 N N . ASP A 1 90 ? 17.188 49.094 17.562 1 79.19 90 ASP A N 1
ATOM 735 C CA . ASP A 1 90 ? 17.656 50.5 17.625 1 79.19 90 ASP A CA 1
ATOM 736 C C . ASP A 1 90 ? 16.531 51.438 18.078 1 79.19 90 ASP A C 1
ATOM 738 O O . ASP A 1 90 ? 15.391 51.312 17.625 1 79.19 90 ASP A O 1
ATOM 742 N N . GLU A 1 91 ? 16.844 52.375 18.844 1 79.81 91 GLU A N 1
ATOM 743 C CA . GLU A 1 91 ? 15.883 53.344 19.406 1 79.81 91 GLU A CA 1
ATOM 744 C C . GLU A 1 91 ? 15.438 54.344 18.359 1 79.81 91 GLU A C 1
ATOM 746 O O . GLU A 1 91 ? 14.367 54.969 18.484 1 79.81 91 GLU A O 1
ATOM 751 N N . SER A 1 92 ? 16.078 54.469 17.344 1 86.31 92 SER A N 1
ATOM 752 C CA . SER A 1 92 ? 15.789 55.531 16.375 1 86.31 92 SER A CA 1
ATOM 753 C C . SER A 1 92 ? 14.812 55.031 15.305 1 86.31 92 SER A C 1
ATOM 755 O O . SER A 1 92 ? 14.312 55.812 14.508 1 86.31 92 SER A O 1
ATOM 757 N N . LEU A 1 93 ? 14.352 53.906 15.453 1 88.62 93 LEU A N 1
ATOM 758 C CA . LEU A 1 93 ? 13.516 53.312 14.406 1 88.62 93 LEU A CA 1
ATOM 759 C C . LEU A 1 93 ? 12.07 53.781 14.539 1 88.62 93 LEU A C 1
ATOM 761 O O . LEU A 1 93 ? 11.594 54.031 15.656 1 88.62 93 LEU A O 1
ATOM 765 N N . ASP A 1 94 ? 11.438 53.938 13.406 1 93.88 94 ASP A N 1
ATOM 766 C CA . ASP A 1 94 ? 10.031 54.312 13.406 1 93.88 94 ASP A CA 1
ATOM 767 C C . ASP A 1 94 ? 9.148 53.156 13.836 1 93.88 94 ASP A C 1
ATOM 769 O O . ASP A 1 94 ? 9.641 52.062 14.102 1 93.88 94 ASP A O 1
ATOM 773 N N . LEU A 1 95 ? 7.863 53.375 13.977 1 96.12 95 LEU A N 1
ATOM 774 C CA . LEU A 1 95 ? 6.93 52.375 14.5 1 96.12 95 LEU A CA 1
ATOM 775 C C . LEU A 1 95 ? 6.852 51.156 13.57 1 96.12 95 LEU A C 1
ATOM 777 O O . LEU A 1 95 ? 6.84 50.031 14.031 1 96.12 95 LEU A O 1
ATOM 781 N N . TYR A 1 96 ? 6.77 51.438 12.289 1 96.38 96 TYR A N 1
ATOM 782 C CA . TYR A 1 96 ? 6.672 50.344 11.312 1 96.38 96 TYR A CA 1
ATOM 783 C C . TYR A 1 96 ? 7.855 49.406 11.43 1 96.38 96 TYR A C 1
ATOM 785 O O . TYR A 1 96 ? 7.672 48.188 11.562 1 96.38 96 TYR A O 1
ATOM 793 N N . THR A 1 97 ? 9.016 49.906 11.406 1 95.62 97 THR A N 1
ATOM 794 C CA . THR A 1 97 ? 10.242 49.125 11.414 1 95.62 97 THR A CA 1
ATOM 795 C C . THR A 1 97 ? 10.414 48.406 12.75 1 95.62 97 THR A C 1
ATOM 797 O O . THR A 1 97 ? 10.836 47.25 12.797 1 95.62 97 THR A O 1
ATOM 800 N N . THR A 1 98 ? 10.125 49.094 13.836 1 96.06 98 THR A N 1
ATOM 801 C CA . THR A 1 98 ? 10.227 48.5 15.164 1 96.06 98 THR A CA 1
ATOM 802 C C . THR A 1 98 ? 9.281 47.312 15.297 1 96.06 98 THR A C 1
ATOM 804 O O . THR A 1 98 ? 9.672 46.25 15.781 1 96.06 98 THR A O 1
ATOM 807 N N . ALA A 1 99 ? 8.047 47.5 14.883 1 97.06 99 ALA A N 1
ATOM 808 C CA . ALA A 1 99 ? 7.039 46.438 14.969 1 97.06 99 ALA A CA 1
ATOM 809 C C . ALA A 1 99 ? 7.391 45.281 14.062 1 97.06 99 ALA A C 1
ATOM 811 O O . ALA A 1 99 ? 7.207 44.125 14.438 1 97.06 99 ALA A O 1
ATOM 812 N N . LEU A 1 100 ? 7.855 45.531 12.883 1 96.75 100 LEU A N 1
ATOM 813 C CA . LEU A 1 100 ? 8.266 44.5 11.953 1 96.75 100 LEU A CA 1
ATOM 814 C C . LEU A 1 100 ? 9.422 43.688 12.531 1 96.75 100 LEU A C 1
ATOM 816 O O . LEU A 1 100 ? 9.414 42.469 12.461 1 96.75 100 LEU A O 1
ATOM 820 N N . GLN A 1 101 ? 10.383 44.406 13.039 1 96.38 101 GLN A N 1
ATOM 821 C CA . GLN A 1 101 ? 11.523 43.75 13.664 1 96.38 101 GLN A CA 1
ATOM 822 C C . GLN A 1 101 ? 11.086 42.844 14.82 1 96.38 101 GLN A C 1
ATOM 824 O O . GLN A 1 101 ? 11.516 41.719 14.93 1 96.38 101 GLN A O 1
ATOM 829 N N . PHE A 1 102 ? 10.258 43.375 15.68 1 96.38 102 PHE A N 1
ATOM 830 C CA . PHE A 1 102 ? 9.734 42.625 16.828 1 96.38 102 PHE A CA 1
ATOM 831 C C . PHE A 1 102 ? 9.039 41.375 16.359 1 96.38 102 PHE A C 1
ATOM 833 O O . PHE A 1 102 ? 9.305 40.281 16.891 1 96.38 102 PHE A O 1
ATOM 840 N N . ARG A 1 103 ? 8.164 41.469 15.406 1 96.75 103 ARG A N 1
ATOM 841 C CA . ARG A 1 103 ? 7.379 40.344 14.914 1 96.75 103 ARG A CA 1
ATOM 842 C C . ARG A 1 103 ? 8.281 39.281 14.32 1 96.75 103 ARG A C 1
ATOM 844 O O . ARG A 1 103 ? 8.133 38.094 14.641 1 96.75 103 ARG A O 1
ATOM 851 N N . LEU A 1 104 ? 9.211 39.625 13.469 1 96.31 104 LEU A N 1
ATOM 852 C CA . LEU A 1 104 ? 10.086 38.656 12.797 1 96.31 104 LEU A CA 1
ATOM 853 C C . LEU A 1 104 ? 10.984 37.938 13.797 1 96.31 104 LEU A C 1
ATOM 855 O O . LEU A 1 104 ? 11.211 36.75 13.688 1 96.31 104 LEU A O 1
ATOM 859 N N . LEU A 1 105 ? 11.484 38.719 14.719 1 94.75 105 LEU A N 1
ATOM 860 C CA . LEU A 1 105 ? 12.344 38.094 15.727 1 94.75 105 LEU A CA 1
ATOM 861 C C . LEU A 1 105 ? 11.562 37.094 16.594 1 94.75 105 LEU A C 1
ATOM 863 O O . LEU A 1 105 ? 12.016 36 16.828 1 94.75 105 LEU A O 1
ATOM 867 N N . ARG A 1 106 ? 10.344 37.438 17 1 93.38 106 ARG A N 1
ATOM 868 C CA . ARG A 1 106 ? 9.516 36.562 17.797 1 93.38 106 ARG A CA 1
ATOM 869 C C . ARG A 1 106 ? 9.125 35.312 17 1 93.38 106 ARG A C 1
ATOM 871 O O . ARG A 1 106 ? 9.109 34.188 17.531 1 93.38 106 ARG A O 1
ATOM 878 N N . GLU A 1 107 ? 8.773 35.562 15.828 1 93.06 107 GLU A N 1
ATOM 879 C CA . GLU A 1 107 ? 8.367 34.469 14.938 1 93.06 107 GLU A CA 1
ATOM 880 C C . GLU A 1 107 ? 9.461 33.406 14.82 1 93.06 107 GLU A C 1
ATOM 882 O O . GLU A 1 107 ? 9.172 32.219 14.68 1 93.06 107 GLU A O 1
ATOM 887 N N . HIS A 1 108 ? 10.688 33.812 14.883 1 91.38 108 HIS A N 1
ATOM 888 C CA . HIS A 1 108 ? 11.805 32.906 14.672 1 91.38 108 HIS A CA 1
ATOM 889 C C . HIS A 1 108 ? 12.406 32.469 16 1 91.38 108 HIS A C 1
ATOM 891 O O . HIS A 1 108 ? 13.492 31.875 16.031 1 91.38 108 HIS A O 1
ATOM 897 N N . GLY A 1 109 ? 11.781 32.906 17.125 1 87.44 109 GLY A N 1
ATOM 898 C CA . GLY A 1 109 ? 12.133 32.344 18.422 1 87.44 109 GLY A CA 1
ATOM 899 C C . GLY A 1 109 ? 13.211 33.156 19.141 1 87.44 109 GLY A C 1
ATOM 900 O O . GLY A 1 109 ? 13.805 32.656 20.094 1 87.44 109 GLY A O 1
ATOM 901 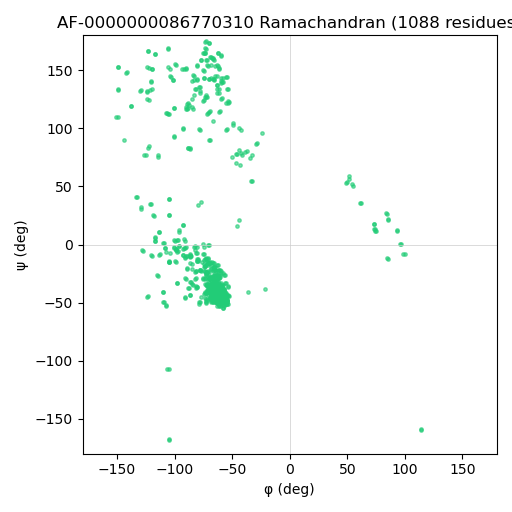N N . TYR A 1 110 ? 13.484 34.344 18.625 1 89.25 110 TYR A N 1
ATOM 902 C CA . TYR A 1 110 ? 14.453 35.188 19.328 1 89.25 110 TYR A CA 1
ATOM 903 C C . TYR A 1 110 ? 13.805 35.906 20.5 1 89.25 110 TYR A C 1
ATOM 905 O O . TYR A 1 110 ? 12.656 36.344 20.406 1 89.25 110 TYR A O 1
ATOM 913 N N . PRO A 1 111 ? 14.562 36 21.5 1 87.75 111 PRO A N 1
ATOM 914 C CA . PRO A 1 111 ? 14 36.688 22.641 1 87.75 111 PRO A CA 1
ATOM 915 C C . PRO A 1 111 ? 13.945 38.219 22.438 1 87.75 111 PRO A C 1
ATOM 917 O O . PRO A 1 111 ? 14.945 38.812 22.047 1 87.75 111 PRO A O 1
ATOM 920 N N . ILE A 1 112 ? 12.844 38.781 22.547 1 91.56 112 ILE A N 1
ATOM 921 C CA . ILE A 1 112 ? 12.648 40.219 22.453 1 91.56 112 ILE A CA 1
ATOM 922 C C . ILE A 1 112 ? 11.484 40.656 23.328 1 91.56 112 ILE A C 1
ATOM 924 O O . ILE A 1 112 ? 10.43 40 23.344 1 91.56 112 ILE A O 1
ATOM 928 N N . SER A 1 113 ? 11.719 41.656 24.047 1 92.06 113 SER A N 1
ATOM 929 C CA . SER A 1 113 ? 10.703 42.125 24.969 1 92.06 113 SER A CA 1
ATOM 930 C C . SER A 1 113 ? 9.789 43.156 24.312 1 92.06 113 SER A C 1
ATOM 932 O O . SER A 1 113 ? 10.219 43.906 23.438 1 92.06 113 SER A O 1
ATOM 934 N N . SER A 1 114 ? 8.562 43.219 24.797 1 93.25 114 SER A N 1
ATOM 935 C CA . SER A 1 114 ? 7.613 44.188 24.297 1 93.25 114 SER A CA 1
ATOM 936 C C . SER A 1 114 ? 7.996 45.594 24.75 1 93.25 114 SER A C 1
ATOM 938 O O . SER A 1 114 ? 7.41 46.594 24.281 1 93.25 114 SER A O 1
ATOM 940 N N . ASP A 1 115 ? 9.008 45.781 25.469 1 91.19 115 ASP A N 1
ATOM 941 C CA . ASP A 1 115 ? 9.5 47.062 25.938 1 91.19 115 ASP A CA 1
ATOM 942 C C . ASP A 1 115 ? 9.992 47.938 24.781 1 91.19 115 ASP A C 1
ATOM 944 O O . ASP A 1 115 ? 10.148 49.156 24.922 1 91.19 115 ASP A O 1
ATOM 948 N N . VAL A 1 116 ? 10.258 47.344 23.703 1 92.81 116 VAL A N 1
ATOM 949 C CA . VAL A 1 116 ? 10.734 48.062 22.547 1 92.81 116 VAL A CA 1
ATOM 950 C C . VAL A 1 116 ? 9.688 49.094 22.125 1 92.81 116 VAL A C 1
ATOM 952 O O . VAL A 1 116 ? 10.008 50.062 21.438 1 92.81 116 VAL A O 1
ATOM 955 N N . PHE A 1 117 ? 8.422 48.906 22.516 1 93.75 117 PHE A N 1
ATOM 956 C CA . PHE A 1 117 ? 7.344 49.812 22.109 1 93.75 117 PHE A CA 1
ATOM 957 C C . PHE A 1 117 ? 7.176 50.938 23.125 1 93.75 117 PHE A C 1
ATOM 959 O O . PHE A 1 117 ? 6.359 51.844 22.922 1 93.75 117 PHE A O 1
ATOM 966 N N . SER A 1 118 ? 7.934 50.938 24.219 1 91.31 118 SER A N 1
ATOM 967 C CA . SER A 1 118 ? 7.809 51.938 25.266 1 91.31 118 SER A CA 1
ATOM 968 C C . SER A 1 118 ? 8.109 53.344 24.734 1 91.31 118 SER A C 1
ATOM 970 O O . SER A 1 118 ? 7.535 54.312 25.203 1 91.31 118 SER A O 1
ATOM 972 N N . LYS A 1 119 ? 9 53.469 23.781 1 91.81 119 LYS A N 1
ATOM 973 C CA . LYS A 1 119 ? 9.406 54.75 23.234 1 91.81 119 LYS A CA 1
ATOM 974 C C . LYS A 1 119 ? 8.258 55.406 22.469 1 91.81 119 LYS A C 1
ATOM 976 O O . LYS A 1 119 ? 8.305 56.625 22.172 1 91.81 119 LYS A O 1
ATOM 981 N N . PHE A 1 120 ? 7.262 54.656 22.156 1 94.75 120 PHE A N 1
ATOM 982 C CA . PHE A 1 120 ? 6.121 55.188 21.422 1 94.75 120 PHE A CA 1
ATOM 983 C C . PHE A 1 120 ? 4.98 55.531 22.375 1 94.75 120 PHE A C 1
ATOM 985 O O . PHE A 1 120 ? 3.879 55.875 21.938 1 94.75 120 PHE A O 1
ATOM 992 N N . LYS A 1 121 ? 5.172 55.406 23.594 1 92.5 121 LYS A N 1
ATOM 993 C CA . LYS A 1 121 ? 4.16 55.688 24.594 1 92.5 121 LYS A CA 1
ATOM 994 C C . LYS A 1 121 ? 4.445 57 25.312 1 92.5 121 LYS A C 1
ATOM 996 O O . LYS A 1 121 ? 5.598 57.438 25.375 1 92.5 121 LYS A O 1
ATOM 1001 N N . ASP A 1 122 ? 3.342 57.531 25.75 1 87.5 122 ASP A N 1
ATOM 1002 C CA . ASP A 1 122 ? 3.461 58.781 26.516 1 87.5 122 ASP A CA 1
ATOM 1003 C C . ASP A 1 122 ? 4.039 58.5 27.906 1 87.5 122 ASP A C 1
ATOM 1005 O O . ASP A 1 122 ? 3.631 57.562 28.578 1 87.5 122 ASP A O 1
ATOM 1009 N N . GLY A 1 123 ? 5.062 59.188 28.328 1 75.12 123 GLY A N 1
ATOM 1010 C CA . GLY A 1 123 ? 5.75 59 29.594 1 75.12 123 GLY A CA 1
ATOM 1011 C C . GLY A 1 123 ? 4.832 59.156 30.797 1 75.12 123 GLY A C 1
ATOM 1012 O O . GLY A 1 123 ? 5.043 58.5 31.812 1 75.12 123 GLY A O 1
ATOM 1013 N N . GLU A 1 124 ? 3.84 59.812 30.719 1 74.5 124 GLU A N 1
ATOM 1014 C CA . GLU A 1 124 ? 2.986 60.125 31.875 1 74.5 124 GLU A CA 1
ATOM 1015 C C . GLU A 1 124 ? 1.883 59.062 32.031 1 74.5 124 GLU A C 1
ATOM 1017 O O . GLU A 1 124 ? 1.675 58.531 33.094 1 74.5 124 GLU A O 1
ATOM 1022 N N . GLU A 1 125 ? 1.208 58.688 30.953 1 76.62 125 GLU A N 1
ATOM 1023 C CA . GLU A 1 125 ? 0.034 57.844 31.016 1 76.62 125 GLU A CA 1
ATOM 1024 C C . GLU A 1 125 ? 0.366 56.406 30.562 1 76.62 125 GLU A C 1
ATOM 1026 O O . GLU A 1 125 ? -0.397 55.469 30.828 1 76.62 125 GLU A O 1
ATOM 1031 N N . GLY A 1 126 ? 1.425 56.312 29.969 1 78.94 126 GLY A N 1
ATOM 1032 C CA . GLY A 1 126 ? 1.859 55 29.531 1 78.94 126 GLY A CA 1
ATOM 1033 C C . GLY A 1 126 ? 1.078 54.469 28.344 1 78.94 126 GLY A C 1
ATOM 1034 O O . GLY A 1 126 ? 1.045 53.25 28.109 1 78.94 126 GLY A O 1
ATOM 1035 N N . ARG A 1 127 ? 0.336 55.344 27.719 1 89 127 ARG A N 1
ATOM 1036 C CA . ARG A 1 127 ? -0.442 55 26.531 1 89 127 ARG A CA 1
ATOM 1037 C C . ARG A 1 127 ? 0.274 55.406 25.25 1 89 127 ARG A C 1
ATOM 1039 O O . ARG A 1 127 ? 1.12 56.312 25.281 1 89 127 ARG A O 1
ATOM 1046 N N . PHE A 1 128 ? -0.062 54.688 24.156 1 93.38 128 PHE A N 1
ATOM 1047 C CA . PHE A 1 128 ? 0.541 55.031 22.875 1 93.38 128 PHE A CA 1
ATOM 1048 C C . PHE A 1 128 ? 0.215 56.469 22.484 1 93.38 128 PHE A C 1
ATOM 1050 O O . PHE A 1 128 ? -0.905 56.938 22.703 1 93.38 128 PHE A O 1
ATOM 1057 N N . MET A 1 129 ? 1.157 57.156 21.922 1 93.44 129 MET A N 1
ATOM 1058 C CA . MET A 1 129 ? 1.032 58.594 21.594 1 93.44 129 MET A CA 1
ATOM 1059 C C . MET A 1 129 ? 0.018 58.781 20.469 1 93.44 129 MET A C 1
ATOM 1061 O O . MET A 1 129 ? 0.027 58.062 19.484 1 93.44 129 MET A O 1
ATOM 1065 N N . GLU A 1 130 ? -0.69 59.812 20.562 1 90.38 130 GLU A N 1
ATOM 1066 C CA . GLU A 1 130 ? -1.757 60.125 19.609 1 90.38 130 GLU A CA 1
ATOM 1067 C C . GLU A 1 130 ? -1.188 60.5 18.25 1 90.38 130 GLU A C 1
ATOM 1069 O O . GLU A 1 130 ? -1.868 60.375 17.234 1 90.38 130 GLU A O 1
ATOM 1074 N N . LYS A 1 131 ? -0.004 60.938 18.25 1 91.94 131 LYS A N 1
ATOM 1075 C CA . LYS A 1 131 ? 0.618 61.344 16.984 1 91.94 131 LYS A CA 1
ATOM 1076 C C . LYS A 1 131 ? 0.752 60.156 16.047 1 91.94 131 LYS A C 1
ATOM 1078 O O . LYS A 1 131 ? 0.89 60.344 14.828 1 91.94 131 LYS A O 1
ATOM 1083 N N . LEU A 1 132 ? 0.661 59 16.594 1 94.19 132 LEU A N 1
ATOM 1084 C CA . LEU A 1 132 ? 0.787 57.781 15.805 1 94.19 132 LEU A CA 1
ATOM 1085 C C . LEU A 1 132 ? -0.539 57.438 15.133 1 94.19 132 LEU A C 1
ATOM 1087 O O . LEU A 1 132 ? -0.589 56.531 14.273 1 94.19 132 LEU A O 1
ATOM 1091 N N . SER A 1 133 ? -1.55 58.125 15.383 1 92.31 133 SER A N 1
ATOM 1092 C CA . SER A 1 133 ? -2.908 57.75 14.992 1 92.31 133 SER A CA 1
ATOM 1093 C C . SER A 1 133 ? -3.09 57.844 13.484 1 92.31 133 SER A C 1
ATOM 1095 O O . SER A 1 133 ? -4.023 57.281 12.922 1 92.31 133 SER A O 1
ATOM 1097 N N . GLU A 1 134 ? -2.164 58.531 12.828 1 92.38 134 GLU A N 1
ATOM 1098 C CA . GLU A 1 134 ? -2.305 58.688 11.383 1 92.38 134 GLU A CA 1
ATOM 1099 C C . GLU A 1 134 ? -1.27 57.875 10.633 1 92.38 134 GLU A C 1
ATOM 1101 O O . GLU A 1 134 ? -1.269 57.844 9.398 1 92.38 134 GLU A O 1
ATOM 1106 N N . ASP A 1 135 ? -0.46 57.156 11.336 1 93.81 135 ASP A N 1
ATOM 1107 C CA . ASP A 1 135 ? 0.584 56.344 10.734 1 93.81 135 ASP A CA 1
ATOM 1108 C C . ASP A 1 135 ? 0.044 54.969 10.344 1 93.81 135 ASP A C 1
ATOM 1110 O O . ASP A 1 135 ? 0.307 53.969 11.031 1 93.81 135 ASP A O 1
ATOM 1114 N N . ILE A 1 136 ? -0.564 54.906 9.25 1 94.25 136 ILE A N 1
ATOM 1115 C CA . ILE A 1 136 ? -1.308 53.719 8.836 1 94.25 136 ILE A CA 1
ATOM 1116 C C . ILE A 1 136 ? -0.372 52.531 8.789 1 94.25 136 ILE A C 1
ATOM 1118 O O . ILE A 1 136 ? -0.681 51.469 9.352 1 94.25 136 ILE A O 1
ATOM 1122 N N . MET A 1 137 ? 0.781 52.656 8.141 1 93.44 137 MET A N 1
ATOM 1123 C CA . MET A 1 137 ? 1.705 51.531 8 1 93.44 137 MET A CA 1
ATOM 1124 C C . MET A 1 137 ? 2.262 51.125 9.359 1 93.44 137 MET A C 1
ATOM 1126 O O . MET A 1 137 ? 2.426 49.938 9.625 1 93.44 137 MET A O 1
ATOM 1130 N N . GLY A 1 138 ? 2.572 52.062 10.172 1 96.12 138 GLY A N 1
ATOM 1131 C CA . GLY A 1 138 ? 3.027 51.781 11.523 1 96.12 138 GLY A CA 1
ATOM 1132 C C . GLY A 1 138 ? 1.979 51.094 12.367 1 96.12 138 GLY A C 1
ATOM 1133 O O . GLY A 1 138 ? 2.287 50.125 13.078 1 96.12 138 GLY A O 1
ATOM 1134 N N . LEU A 1 139 ? 0.781 51.562 12.266 1 97.12 139 LEU A N 1
ATOM 1135 C CA . LEU A 1 139 ? -0.326 51 13.016 1 97.12 139 LEU A CA 1
ATOM 1136 C C . LEU A 1 139 ? -0.6 49.562 12.562 1 97.12 139 LEU A C 1
ATOM 1138 O O . LEU A 1 139 ? -0.853 48.688 13.391 1 97.12 139 LEU A O 1
ATOM 1142 N N . LEU A 1 140 ? -0.583 49.344 11.273 1 96.56 140 LEU A N 1
ATOM 1143 C CA . LEU A 1 140 ? -0.811 48 10.742 1 96.56 140 LEU A CA 1
ATOM 1144 C C . LEU A 1 140 ? 0.274 47.031 11.211 1 96.56 140 LEU A C 1
ATOM 1146 O O . LEU A 1 140 ? -0.021 45.906 11.594 1 96.56 140 LEU A O 1
ATOM 1150 N N . SER A 1 141 ? 1.512 47.5 11.133 1 97.25 141 SER A N 1
ATOM 1151 C CA . SER A 1 141 ? 2.627 46.656 11.586 1 97.25 141 SER A CA 1
ATOM 1152 C C . SER A 1 141 ? 2.518 46.375 13.078 1 97.25 141 SER A C 1
ATOM 1154 O O . SER A 1 141 ? 2.826 45.25 13.523 1 97.25 141 SER A O 1
ATOM 1156 N N . LEU A 1 142 ? 2.137 47.344 13.844 1 97.81 142 LEU A N 1
ATOM 1157 C CA . LEU A 1 142 ? 1.944 47.188 15.281 1 97.81 142 LEU A CA 1
ATOM 1158 C C . LEU A 1 142 ? 0.817 46.188 15.562 1 97.81 142 LEU A C 1
ATOM 1160 O O . LEU A 1 142 ? 0.927 45.344 16.469 1 97.81 142 LEU A O 1
ATOM 1164 N N . TYR A 1 143 ? -0.245 46.312 14.844 1 97.81 143 TYR A N 1
ATOM 1165 C CA . TYR A 1 143 ? -1.373 45.406 14.945 1 97.81 143 TYR A CA 1
ATOM 1166 C C . TYR A 1 143 ? -0.923 43.969 14.75 1 97.81 143 TYR A C 1
ATOM 1168 O O . TYR A 1 143 ? -1.229 43.094 15.57 1 97.81 143 TYR A O 1
ATOM 1176 N N . GLU A 1 144 ? -0.19 43.688 13.695 1 97.94 144 GLU A N 1
ATOM 1177 C CA . GLU A 1 144 ? 0.289 42.344 13.406 1 97.94 144 GLU A CA 1
ATOM 1178 C C . GLU A 1 144 ? 1.25 41.844 14.484 1 97.94 144 GLU A C 1
ATOM 1180 O O . GLU A 1 144 ? 1.213 40.688 14.867 1 97.94 144 GLU A O 1
ATOM 1185 N N . ALA A 1 145 ? 2.104 42.688 14.93 1 97.75 145 ALA A N 1
ATOM 1186 C CA . ALA A 1 145 ? 3.072 42.344 15.961 1 97.75 145 ALA A CA 1
ATOM 1187 C C . ALA A 1 145 ? 2.373 41.969 17.266 1 97.75 145 ALA A C 1
ATOM 1189 O O . ALA A 1 145 ? 2.85 41.125 18.016 1 97.75 145 ALA A O 1
ATOM 1190 N N . SER A 1 146 ? 1.277 42.594 17.547 1 97.69 146 SER A N 1
ATOM 1191 C CA . SER A 1 146 ? 0.574 42.406 18.812 1 97.69 146 SER A CA 1
ATOM 1192 C C . SER A 1 146 ? 0.076 40.969 18.953 1 97.69 146 SER A C 1
ATOM 1194 O O . SER A 1 146 ? -0.12 40.5 20.078 1 97.69 146 SER A O 1
ATOM 1196 N N . TYR A 1 147 ? -0.101 40.25 17.953 1 97.25 147 TYR A N 1
ATOM 1197 C CA . TYR A 1 147 ? -0.633 38.875 17.984 1 97.25 147 TYR A CA 1
ATOM 1198 C C . TYR A 1 147 ? 0.454 37.875 18.359 1 97.25 147 TYR A C 1
ATOM 1200 O O . TYR A 1 147 ? 0.177 36.688 18.531 1 97.25 147 TYR A O 1
ATOM 1208 N N . TYR A 1 148 ? 1.635 38.375 18.531 1 96.81 148 TYR A N 1
ATOM 1209 C CA . TYR A 1 148 ? 2.719 37.531 19.031 1 96.81 148 TYR A CA 1
ATOM 1210 C C . TYR A 1 148 ? 2.863 37.688 20.547 1 96.81 148 TYR A C 1
ATOM 1212 O O . TYR A 1 148 ? 3.836 37.219 21.141 1 96.81 148 TYR A O 1
ATOM 1220 N N . GLY A 1 149 ? 1.891 38.344 21.094 1 95.75 149 GLY A N 1
ATOM 1221 C CA . GLY A 1 149 ? 1.892 38.531 22.531 1 95.75 149 GLY A CA 1
ATOM 1222 C C . GLY A 1 149 ? 1.787 37.25 23.312 1 95.75 149 GLY A C 1
ATOM 1223 O O . GLY A 1 149 ? 1.095 36.312 22.891 1 95.75 149 GLY A O 1
ATOM 1224 N N . MET A 1 150 ? 2.461 37.219 24.469 1 94.06 150 MET A N 1
ATOM 1225 C CA . MET A 1 150 ? 2.418 36.094 25.406 1 94.06 150 MET A CA 1
ATOM 1226 C C . MET A 1 150 ? 1.567 36.469 26.625 1 94.06 150 MET A C 1
ATOM 1228 O O . MET A 1 150 ? 1.142 37.594 26.781 1 94.06 150 MET A O 1
ATOM 1232 N N . HIS A 1 151 ? 1.337 35.375 27.359 1 88.25 151 HIS A N 1
ATOM 1233 C CA . HIS A 1 151 ? 0.533 35.625 28.562 1 88.25 151 HIS A CA 1
ATOM 1234 C C . HIS A 1 151 ? 1.201 36.625 29.484 1 88.25 151 HIS A C 1
ATOM 1236 O O . HIS A 1 151 ? 2.395 36.5 29.781 1 88.25 151 HIS A O 1
ATOM 1242 N N . GLY A 1 152 ? 0.471 37.719 29.844 1 86.94 152 GLY A N 1
ATOM 1243 C CA . GLY A 1 152 ? 0.979 38.688 30.781 1 86.94 152 GLY A CA 1
ATOM 1244 C C . GLY A 1 152 ? 1.538 39.938 30.109 1 86.94 152 GLY A C 1
ATOM 1245 O O . GLY A 1 152 ? 1.887 40.906 30.766 1 86.94 152 GLY A O 1
ATOM 1246 N N . GLU A 1 153 ? 1.631 39.875 28.812 1 91.75 153 GLU A N 1
ATOM 1247 C CA . GLU A 1 153 ? 2.133 41.031 28.078 1 91.75 153 GLU A CA 1
ATOM 1248 C C . GLU A 1 153 ? 1 41.969 27.719 1 91.75 153 GLU A C 1
ATOM 1250 O O . GLU A 1 153 ? 0.638 42.125 26.547 1 91.75 153 GLU A O 1
ATOM 1255 N N . ASP A 1 154 ? 0.654 42.781 28.625 1 89.25 154 ASP A N 1
ATOM 1256 C CA . ASP A 1 154 ? -0.488 43.688 28.5 1 89.25 154 ASP A CA 1
ATOM 1257 C C . ASP A 1 154 ? -0.203 44.781 27.5 1 89.25 154 ASP A C 1
ATOM 1259 O O . ASP A 1 154 ? -1.124 45.312 26.875 1 89.25 154 ASP A O 1
ATOM 1263 N N . ASP A 1 155 ? 1.034 45.125 27.406 1 91.12 155 ASP A N 1
ATOM 1264 C CA . ASP A 1 155 ? 1.422 46.156 26.453 1 91.12 155 ASP A CA 1
ATOM 1265 C C . ASP A 1 155 ? 1.002 45.781 25.031 1 91.12 155 ASP A C 1
ATOM 1267 O O . ASP A 1 155 ? 0.61 46.656 24.25 1 91.12 155 ASP A O 1
ATOM 1271 N N . LEU A 1 156 ? 1.118 44.562 24.719 1 95.25 156 LEU A N 1
ATOM 1272 C CA . LEU A 1 156 ? 0.772 44.125 23.375 1 95.25 156 LEU A CA 1
ATOM 1273 C C . LEU A 1 156 ? -0.741 44.062 23.188 1 95.25 156 LEU A C 1
ATOM 1275 O O . LEU A 1 156 ? -1.245 44.25 22.078 1 95.25 156 LEU A O 1
ATOM 1279 N N . GLU A 1 157 ? -1.468 43.812 24.266 1 93.56 157 GLU A N 1
ATOM 1280 C CA . GLU A 1 157 ? -2.922 43.906 24.203 1 93.56 157 GLU A CA 1
ATOM 1281 C C . GLU A 1 157 ? -3.35 45.344 23.953 1 93.56 157 GLU A C 1
ATOM 1283 O O . GLU A 1 157 ? -4.289 45.594 23.188 1 93.56 157 GLU A O 1
ATOM 1288 N N . GLU A 1 158 ? -2.719 46.188 24.625 1 94.31 158 GLU A N 1
ATOM 1289 C CA . GLU A 1 158 ? -2.98 47.625 24.406 1 94.31 158 GLU A CA 1
ATOM 1290 C C . GLU A 1 158 ? -2.633 48.031 22.984 1 94.31 158 GLU A C 1
ATOM 1292 O O . GLU A 1 158 ? -3.352 48.812 22.375 1 94.31 158 GLU A O 1
ATOM 1297 N N . ALA A 1 159 ? -1.483 47.562 22.562 1 96.31 159 ALA A N 1
ATOM 1298 C CA . ALA A 1 159 ? -1.066 47.844 21.188 1 96.31 159 ALA A CA 1
ATOM 1299 C C . ALA A 1 159 ? -2.129 47.375 20.188 1 96.31 159 ALA A C 1
ATOM 1301 O O . ALA A 1 159 ? -2.412 48.094 19.219 1 96.31 159 ALA A O 1
ATOM 1302 N N . LYS A 1 160 ? -2.693 46.25 20.391 1 96.38 160 LYS A N 1
ATOM 1303 C CA . LYS A 1 160 ? -3.748 45.688 19.531 1 96.38 160 LYS A CA 1
ATOM 1304 C C . LYS A 1 160 ? -4.969 46.594 19.516 1 96.38 160 LYS A C 1
ATOM 1306 O O . LYS A 1 160 ? -5.453 47 18.453 1 96.38 160 LYS A O 1
ATOM 1311 N N . ASP A 1 161 ? -5.438 46.938 20.719 1 95.25 161 ASP A N 1
ATOM 1312 C CA . ASP A 1 161 ? -6.629 47.781 20.828 1 95.25 161 ASP A CA 1
ATOM 1313 C C . ASP A 1 161 ? -6.414 49.156 20.188 1 95.25 161 ASP A C 1
ATOM 1315 O O . ASP A 1 161 ? -7.293 49.656 19.5 1 95.25 161 ASP A O 1
ATOM 1319 N N . PHE A 1 162 ? -5.238 49.719 20.469 1 96.5 162 PHE A N 1
ATOM 1320 C CA . PHE A 1 162 ? -4.879 51.031 19.906 1 96.5 162 PHE A CA 1
ATOM 1321 C C . PHE A 1 162 ? -4.855 50.969 18.375 1 96.5 162 PHE A C 1
ATOM 1323 O O . PHE A 1 162 ? -5.418 51.844 17.719 1 96.5 162 PHE A O 1
ATOM 1330 N N . SER A 1 163 ? -4.199 49.969 17.859 1 97.25 163 SER A N 1
ATOM 1331 C CA . SER A 1 163 ? -4.07 49.844 16.406 1 97.25 163 SER A CA 1
ATOM 1332 C C . SER A 1 163 ? -5.43 49.594 15.75 1 97.25 163 SER A C 1
ATOM 1334 O O . SER A 1 163 ? -5.734 50.219 14.719 1 97.25 163 SER A O 1
ATOM 1336 N N . VAL A 1 164 ? -6.254 48.75 16.328 1 96.75 164 VAL A N 1
ATOM 1337 C CA . VAL A 1 164 ? -7.57 48.438 15.773 1 96.75 164 VAL A CA 1
ATOM 1338 C C . VAL A 1 164 ? -8.422 49.719 15.719 1 96.75 164 VAL A C 1
ATOM 1340 O O . VAL A 1 164 ? -9.039 50 14.695 1 96.75 164 VAL A O 1
ATOM 1343 N N . LYS A 1 165 ? -8.445 50.375 16.812 1 95.94 165 LYS A N 1
ATOM 1344 C CA . LYS A 1 165 ? -9.25 51.594 16.922 1 95.94 165 LYS A CA 1
ATOM 1345 C C . LYS A 1 165 ? -8.891 52.594 15.828 1 95.94 165 LYS A C 1
ATOM 1347 O O . LYS A 1 165 ? -9.766 53.062 15.109 1 95.94 165 LYS A O 1
ATOM 1352 N N . HIS A 1 166 ? -7.68 52.844 15.617 1 96.44 166 HIS A N 1
ATOM 1353 C CA . HIS A 1 166 ? -7.246 53.875 14.703 1 96.44 166 HIS A CA 1
ATOM 1354 C C . HIS A 1 166 ? -7.285 53.406 13.258 1 96.44 166 HIS A C 1
ATOM 1356 O O . HIS A 1 166 ? -7.586 54.188 12.344 1 96.44 166 HIS A O 1
ATOM 1362 N N . LEU A 1 167 ? -6.953 52.125 13.023 1 96.5 167 LEU A N 1
ATOM 1363 C CA . LEU A 1 167 ? -7.047 51.594 11.672 1 96.5 167 LEU A CA 1
ATOM 1364 C C . LEU A 1 167 ? -8.484 51.625 11.172 1 96.5 167 LEU A C 1
ATOM 1366 O O . LEU A 1 167 ? -8.734 51.938 10.008 1 96.5 167 LEU A O 1
ATOM 1370 N N . LYS A 1 168 ? -9.43 51.281 12.016 1 95.56 168 LYS A N 1
ATOM 1371 C CA . LYS A 1 168 ? -10.844 51.312 11.633 1 95.56 168 LYS A CA 1
ATOM 1372 C C . LYS A 1 168 ? -11.281 52.75 11.273 1 95.56 168 LYS A C 1
ATOM 1374 O O . LYS A 1 168 ? -12.062 52.938 10.336 1 95.56 168 LYS A O 1
ATOM 1379 N N . SER A 1 169 ? -10.742 53.688 11.977 1 93.81 169 SER A N 1
ATOM 1380 C CA . SER A 1 169 ? -11.117 55.094 11.75 1 93.81 169 SER A CA 1
ATOM 1381 C C . SER A 1 169 ? -10.508 55.625 10.461 1 93.81 169 SER A C 1
ATOM 1383 O O . SER A 1 169 ? -11.031 56.562 9.867 1 93.81 169 SER A O 1
ATOM 1385 N N . LEU A 1 170 ? -9.461 55.031 10.016 1 94.25 170 LEU A N 1
ATOM 1386 C CA . LEU A 1 170 ? -8.711 55.562 8.883 1 94.25 170 LEU A CA 1
ATOM 1387 C C . LEU A 1 170 ? -9.094 54.844 7.598 1 94.25 170 LEU A C 1
ATOM 1389 O O . LEU A 1 170 ? -8.641 55.219 6.512 1 94.25 170 LEU A O 1
ATOM 1393 N N . ILE A 1 171 ? -9.914 53.844 7.621 1 91.19 171 ILE A N 1
ATOM 1394 C CA . ILE A 1 171 ? -10.227 53 6.469 1 91.19 171 ILE A CA 1
ATOM 1395 C C . ILE A 1 171 ? -10.766 53.844 5.332 1 91.19 171 ILE A C 1
ATOM 1397 O O . ILE A 1 171 ? -10.461 53.594 4.16 1 91.19 171 ILE A O 1
ATOM 1401 N N . GLY A 1 172 ? -11.57 54.844 5.613 1 87.69 172 GLY A N 1
ATOM 1402 C CA . GLY A 1 172 ? -12.188 55.688 4.617 1 87.69 172 GLY A CA 1
ATOM 1403 C C . GLY A 1 172 ? -11.219 56.688 3.992 1 87.69 172 GLY A C 1
ATOM 1404 O O . GLY A 1 172 ? -11.5 57.25 2.934 1 87.69 172 GLY A O 1
ATOM 1405 N N . LYS A 1 173 ? -10.023 56.75 4.562 1 89.38 173 LYS A N 1
ATOM 1406 C CA . LYS A 1 173 ? -9.055 57.75 4.102 1 89.38 173 LYS A CA 1
ATOM 1407 C C . LYS A 1 173 ? -7.922 57.094 3.316 1 89.38 173 LYS A C 1
ATOM 1409 O O . LYS A 1 173 ? -7.059 57.781 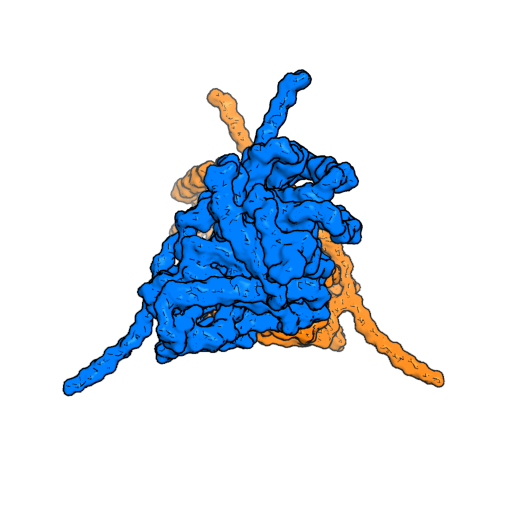2.768 1 89.38 173 LYS A O 1
ATOM 1414 N N . MET A 1 174 ? -7.93 55.844 3.215 1 89.62 174 MET A N 1
ATOM 1415 C CA . MET A 1 174 ? -6.863 55.062 2.57 1 89.62 174 MET A CA 1
ATOM 1416 C C . MET A 1 174 ? -7.191 54.812 1.104 1 89.62 174 MET A C 1
ATOM 1418 O O . MET A 1 174 ? -8.352 54.906 0.697 1 89.62 174 MET A O 1
ATOM 1422 N N . ASP A 1 175 ? -6.145 54.688 0.329 1 87.44 175 ASP A N 1
ATOM 1423 C CA . ASP A 1 175 ? -6.395 54.219 -1.023 1 87.44 175 ASP A CA 1
ATOM 1424 C C . ASP A 1 175 ? -6.992 52.812 -0.997 1 87.44 175 ASP A C 1
ATOM 1426 O O . ASP A 1 175 ? -6.902 52.094 0.014 1 87.44 175 ASP A O 1
ATOM 1430 N N . ILE A 1 176 ? -7.48 52.438 -1.995 1 84.62 176 ILE A N 1
ATOM 1431 C CA . ILE A 1 176 ? -8.305 51.25 -2.086 1 84.62 176 ILE A CA 1
ATOM 1432 C C . ILE A 1 176 ? -7.449 50 -1.778 1 84.62 176 ILE A C 1
ATOM 1434 O O . ILE A 1 176 ? -7.895 49.094 -1.072 1 84.62 176 ILE A O 1
ATOM 1438 N N . LYS A 1 177 ? -6.285 49.969 -2.248 1 84.5 177 LYS A N 1
ATOM 1439 C CA . LYS A 1 177 ? -5.41 48.812 -2.055 1 84.5 177 LYS A CA 1
ATOM 1440 C C . LYS A 1 177 ? -5.008 48.656 -0.589 1 84.5 177 LYS A C 1
ATOM 1442 O O . LYS A 1 177 ? -5.031 47.562 -0.039 1 84.5 177 LYS A O 1
ATOM 1447 N N . LEU A 1 178 ? -4.613 49.719 -0.07 1 87.88 178 LEU A N 1
ATOM 1448 C CA . LEU A 1 178 ? -4.219 49.719 1.334 1 87.88 178 LEU A CA 1
ATOM 1449 C C . LEU A 1 178 ? -5.406 49.406 2.234 1 87.88 178 LEU A C 1
ATOM 1451 O O . LEU A 1 178 ? -5.258 48.688 3.236 1 87.88 178 LEU A O 1
ATOM 1455 N N . ALA A 1 179 ? -6.516 49.938 1.865 1 90.19 179 ALA A N 1
ATOM 1456 C CA . ALA A 1 179 ? -7.734 49.656 2.623 1 90.19 179 ALA A CA 1
ATOM 1457 C C . ALA A 1 179 ? -8.055 48.156 2.613 1 90.19 179 ALA A C 1
ATOM 1459 O O . ALA A 1 179 ? -8.492 47.594 3.627 1 90.19 179 ALA A O 1
ATOM 1460 N N . GLU A 1 180 ? -7.875 47.594 1.523 1 87.44 180 GLU A N 1
ATOM 1461 C CA . GLU A 1 180 ? -8.125 46.156 1.405 1 87.44 180 GLU A CA 1
ATOM 1462 C C . GLU A 1 180 ? -7.176 45.344 2.297 1 87.44 180 GLU A C 1
ATOM 1464 O O . GLU A 1 180 ? -7.59 44.375 2.941 1 87.44 180 GLU A O 1
ATOM 1469 N N . GLN A 1 181 ? -5.984 45.688 2.277 1 88.31 181 GLN A N 1
ATOM 1470 C CA . GLN A 1 181 ? -4.992 45.031 3.113 1 88.31 181 GLN A CA 1
ATOM 1471 C C . GLN A 1 181 ? -5.332 45.188 4.594 1 88.31 181 GLN A C 1
ATOM 1473 O O . GLN A 1 181 ? -5.223 44.219 5.359 1 88.31 181 GLN A O 1
ATOM 1478 N N . VAL A 1 182 ? -5.695 46.406 4.941 1 92.5 182 VAL A N 1
ATOM 1479 C CA . VAL A 1 182 ? -6.027 46.688 6.332 1 92.5 182 VAL A CA 1
ATOM 1480 C C . VAL A 1 182 ? -7.281 45.906 6.734 1 92.5 182 VAL A C 1
ATOM 1482 O O . VAL A 1 182 ? -7.344 45.344 7.824 1 92.5 182 VAL A O 1
ATOM 1485 N N . GLN A 1 183 ? -8.219 45.875 5.867 1 91.38 183 GLN A N 1
ATOM 1486 C CA . GLN A 1 183 ? -9.453 45.125 6.145 1 91.38 183 GLN A CA 1
ATOM 1487 C C . GLN A 1 183 ? -9.188 43.656 6.309 1 91.38 183 GLN A C 1
ATOM 1489 O O . GLN A 1 183 ? -9.766 43 7.184 1 91.38 183 GLN A O 1
ATOM 1494 N N . GLU A 1 184 ? -8.391 43.125 5.473 1 89.88 184 GLU A N 1
ATOM 1495 C CA . GLU A 1 184 ? -8.031 41.719 5.574 1 89.88 184 GLU A CA 1
ATOM 1496 C C . GLU A 1 184 ? -7.355 41.406 6.906 1 89.88 184 GLU A C 1
ATOM 1498 O O . GLU A 1 184 ? -7.633 40.375 7.531 1 89.88 184 GLU A O 1
ATOM 1503 N N . SER A 1 185 ? -6.422 42.25 7.254 1 94 185 SER A N 1
ATOM 1504 C CA . SER A 1 185 ? -5.707 42.062 8.516 1 94 185 SER A CA 1
ATOM 1505 C C . SER A 1 185 ? -6.656 42.125 9.703 1 94 185 SER A C 1
ATOM 1507 O O . SER A 1 185 ? -6.527 41.375 10.664 1 94 185 SER A O 1
ATOM 1509 N N . LEU A 1 186 ? -7.555 43.094 9.633 1 94.19 186 LEU A N 1
ATOM 1510 C CA . LEU A 1 186 ? -8.492 43.281 10.734 1 94.19 186 LEU A CA 1
ATOM 1511 C C . LEU A 1 186 ? -9.469 42.125 10.82 1 94.19 186 LEU A C 1
ATOM 1513 O O . LEU A 1 186 ? -9.969 41.781 11.898 1 94.19 186 LEU A O 1
ATOM 1517 N N . GLU A 1 187 ? -9.703 41.531 9.719 1 90.81 187 GLU A N 1
ATOM 1518 C CA . GLU A 1 187 ? -10.555 40.344 9.711 1 90.81 187 GLU A CA 1
ATOM 1519 C C . GLU A 1 187 ? -9.828 39.125 10.289 1 90.81 187 GLU A C 1
ATOM 1521 O O . GLU A 1 187 ? -10.414 38.344 11.055 1 90.81 187 GLU A O 1
ATOM 1526 N N . PHE A 1 188 ? -8.688 39 9.844 1 93.62 188 PHE A N 1
ATOM 1527 C CA . PHE A 1 188 ? -7.91 37.844 10.258 1 93.62 188 PHE A CA 1
ATOM 1528 C C . PHE A 1 188 ? -6.418 38.156 10.258 1 93.62 188 PHE A C 1
ATOM 1530 O O . PHE A 1 188 ? -5.805 38.25 9.195 1 93.62 188 PHE A O 1
ATOM 1537 N N . PRO A 1 189 ? -5.816 38.25 11.414 1 96.31 189 PRO A N 1
ATOM 1538 C CA . PRO A 1 189 ? -4.418 38.688 11.492 1 96.31 189 PRO A CA 1
ATOM 1539 C C . PRO A 1 189 ? -3.461 37.688 10.859 1 96.31 189 PRO A C 1
ATOM 1541 O O . PRO A 1 189 ? -3.768 36.469 10.797 1 96.31 189 PRO A O 1
ATOM 1544 N N . LEU A 1 190 ? -2.289 38.031 10.492 1 96.25 190 LEU A N 1
ATOM 1545 C CA . LEU A 1 190 ? -1.298 37.25 9.773 1 96.25 190 LEU A CA 1
ATOM 1546 C C . LEU A 1 190 ? -0.893 36.031 10.586 1 96.25 190 LEU A C 1
ATOM 1548 O O . LEU A 1 190 ? -0.738 34.938 10.031 1 96.25 190 LEU A O 1
ATOM 1552 N N . ARG A 1 191 ? -0.72 36.188 11.867 1 96.5 191 ARG A N 1
ATOM 1553 C CA . ARG A 1 191 ? -0.247 35.125 12.75 1 96.5 191 ARG A CA 1
ATOM 1554 C C . ARG A 1 191 ? -1.199 33.938 12.727 1 96.5 191 ARG A C 1
ATOM 1556 O O . ARG A 1 191 ? -0.777 32.812 12.922 1 96.5 191 ARG A O 1
ATOM 1563 N N . TRP A 1 192 ? -2.469 34.156 12.461 1 97.12 192 TRP A N 1
ATOM 1564 C CA . TRP A 1 192 ? -3.494 33.125 12.562 1 97.12 192 TRP A CA 1
ATOM 1565 C C . TRP A 1 192 ? -3.809 32.531 11.195 1 97.12 192 TRP A C 1
ATOM 1567 O O . TRP A 1 192 ? -4.531 31.531 11.094 1 97.12 192 TRP A O 1
ATOM 1577 N N . ARG A 1 193 ? -3.203 33.062 10.164 1 96.75 193 ARG A N 1
ATOM 1578 C CA . ARG A 1 193 ? -3.562 32.656 8.805 1 96.75 193 ARG A CA 1
ATOM 1579 C C . ARG A 1 193 ? -2.834 31.375 8.406 1 96.75 193 ARG A C 1
ATOM 1581 O O . ARG A 1 193 ? -1.671 31.172 8.766 1 96.75 193 ARG A O 1
ATOM 1588 N N . MET A 1 194 ? -3.529 30.531 7.699 1 97.06 194 MET A N 1
ATOM 1589 C CA . MET A 1 194 ? -2.869 29.391 7.07 1 97.06 194 MET A CA 1
ATOM 1590 C C . MET A 1 194 ? -1.848 29.844 6.039 1 97.06 194 MET A C 1
ATOM 1592 O O . MET A 1 194 ? -2.182 30.594 5.121 1 97.06 194 MET A O 1
ATOM 1596 N N . LEU A 1 195 ? -0.699 29.375 6.066 1 97.31 195 LEU A N 1
ATOM 1597 C CA . LEU A 1 195 ? 0.448 29.922 5.352 1 97.31 195 LEU A CA 1
ATOM 1598 C C . LEU A 1 195 ? 0.255 29.797 3.844 1 97.31 195 LEU A C 1
ATOM 1600 O O . LEU A 1 195 ? 0.485 30.766 3.107 1 97.31 195 LEU A O 1
ATOM 1604 N N . ARG A 1 196 ? -0.18 28.688 3.4 1 97.25 196 ARG A N 1
ATOM 1605 C CA . ARG A 1 196 ? -0.299 28.484 1.96 1 97.25 196 ARG A CA 1
ATOM 1606 C C . ARG A 1 196 ? -1.388 29.375 1.369 1 97.25 196 ARG A C 1
ATOM 1608 O O . ARG A 1 196 ? -1.246 29.875 0.253 1 97.25 196 ARG A O 1
ATOM 1615 N N . LEU A 1 197 ? -2.449 29.5 2.059 1 96.31 197 LEU A N 1
ATOM 1616 C CA . LEU A 1 197 ? -3.529 30.375 1.607 1 96.31 197 LEU A CA 1
ATOM 1617 C C . LEU A 1 197 ? -3.092 31.828 1.621 1 96.31 197 LEU A C 1
ATOM 1619 O O . LEU A 1 197 ? -3.453 32.594 0.728 1 96.31 197 LEU A O 1
ATOM 1623 N N . GLU A 1 198 ? -2.373 32.219 2.656 1 96.5 198 GLU A N 1
ATOM 1624 C CA . GLU A 1 198 ? -1.801 33.562 2.725 1 96.5 198 GLU A CA 1
ATOM 1625 C C . GLU A 1 198 ? -0.899 33.812 1.525 1 96.5 198 GLU A C 1
ATOM 1627 O O . GLU A 1 198 ? -0.961 34.906 0.93 1 96.5 198 GLU A O 1
ATOM 1632 N N . ALA A 1 199 ? -0.069 32.875 1.184 1 97.62 199 ALA A N 1
ATOM 1633 C CA . ALA A 1 199 ? 0.821 33.031 0.037 1 97.62 199 ALA A CA 1
ATOM 1634 C C . ALA A 1 199 ? 0.027 33.281 -1.24 1 97.62 199 ALA A C 1
ATOM 1636 O O . ALA A 1 199 ? 0.384 34.156 -2.033 1 97.62 199 ALA A O 1
ATOM 1637 N N . ARG A 1 200 ? -1.003 32.562 -1.404 1 96.31 200 ARG A N 1
ATOM 1638 C CA . ARG A 1 200 ? -1.845 32.688 -2.588 1 96.31 200 ARG A CA 1
ATOM 1639 C C . ARG A 1 200 ? -2.418 34.125 -2.678 1 96.31 200 ARG A C 1
ATOM 1641 O O . ARG A 1 200 ? -2.336 34.75 -3.727 1 96.31 200 ARG A O 1
ATOM 1648 N N . SER A 1 201 ? -2.977 34.594 -1.632 1 93.38 201 SER A N 1
ATOM 1649 C CA . SER A 1 201 ? -3.607 35.906 -1.598 1 93.38 201 SER A CA 1
ATOM 1650 C C . SER A 1 201 ? -2.568 37.031 -1.699 1 93.38 201 SER A C 1
ATOM 1652 O O . SER A 1 201 ? -2.787 38 -2.389 1 93.38 201 SER A O 1
ATOM 1654 N N . PHE A 1 202 ? -1.487 36.844 -1.061 1 95.38 202 PHE A N 1
ATOM 1655 C CA . PHE A 1 202 ? -0.476 37.875 -1.001 1 95.38 202 PHE A CA 1
ATOM 1656 C C . PHE A 1 202 ? 0.241 38.031 -2.338 1 95.38 202 PHE A C 1
ATOM 1658 O O . PHE A 1 202 ? 0.652 39.125 -2.719 1 95.38 202 PHE A O 1
ATOM 1665 N N . ILE A 1 203 ? 0.43 36.938 -3.053 1 96.5 203 ILE A N 1
ATOM 1666 C CA . ILE A 1 203 ? 1.035 37.031 -4.379 1 96.5 203 ILE A CA 1
ATOM 1667 C C . ILE A 1 203 ? 0.236 37.969 -5.254 1 96.5 203 ILE A C 1
ATOM 1669 O O . ILE A 1 203 ? 0.812 38.812 -5.973 1 96.5 203 ILE A O 1
ATOM 1673 N N . HIS A 1 204 ? -1.046 37.875 -5.145 1 91.88 204 HIS A N 1
ATOM 1674 C CA . HIS A 1 204 ? -1.909 38.781 -5.902 1 91.88 204 HIS A CA 1
ATOM 1675 C C . HIS A 1 204 ? -1.727 40.219 -5.453 1 91.88 204 HIS A C 1
ATOM 1677 O O . HIS A 1 204 ? -1.625 41.125 -6.285 1 91.88 204 HIS A O 1
ATOM 1683 N N . LEU A 1 205 ? -1.68 40.438 -4.195 1 90.38 205 LEU A N 1
ATOM 1684 C CA . LEU A 1 205 ? -1.502 41.781 -3.654 1 90.38 205 LEU A CA 1
ATOM 1685 C C . LEU A 1 205 ? -0.119 42.312 -3.998 1 90.38 205 LEU A C 1
ATOM 1687 O O . LEU A 1 205 ? 0.024 43.5 -4.324 1 90.38 205 LEU A O 1
ATOM 1691 N N . TYR A 1 206 ? 0.847 41.469 -3.875 1 93.06 206 TYR A N 1
ATOM 1692 C CA . TYR A 1 206 ? 2.229 41.844 -4.156 1 93.06 206 TYR A CA 1
ATOM 1693 C C . TYR A 1 206 ? 2.398 42.25 -5.613 1 93.06 206 TYR A C 1
ATOM 1695 O O . TYR A 1 206 ? 3.152 43.188 -5.922 1 93.06 206 TYR A O 1
ATOM 1703 N N . GLU A 1 207 ? 1.711 41.625 -6.453 1 92.5 207 GLU A N 1
ATOM 1704 C CA . GLU A 1 207 ? 1.76 41.906 -7.879 1 92.5 207 GLU A CA 1
ATOM 1705 C C . GLU A 1 207 ? 1.263 43.344 -8.164 1 92.5 207 GLU A C 1
ATOM 1707 O O . GLU A 1 207 ? 1.74 44 -9.086 1 92.5 207 GLU A O 1
ATOM 1712 N N . MET A 1 208 ? 0.458 43.812 -7.344 1 88.5 208 MET A N 1
ATOM 1713 C CA . MET A 1 208 ? -0.133 45.125 -7.543 1 88.5 208 MET A CA 1
ATOM 1714 C C . MET A 1 208 ? 0.688 46.219 -6.844 1 88.5 208 MET A C 1
ATOM 1716 O O . MET A 1 208 ? 0.436 47.406 -7.02 1 88.5 208 MET A O 1
ATOM 1720 N N . ASP A 1 209 ? 1.627 45.781 -6.07 1 87.81 209 ASP A N 1
ATOM 1721 C CA . ASP A 1 209 ? 2.463 46.719 -5.332 1 87.81 209 ASP A CA 1
ATOM 1722 C C . ASP A 1 209 ? 3.531 47.344 -6.234 1 87.81 209 ASP A C 1
ATOM 1724 O O . ASP A 1 209 ? 4.297 46.625 -6.879 1 87.81 209 ASP A O 1
ATOM 1728 N N . ASP A 1 210 ? 3.666 48.625 -6.215 1 86.69 210 ASP A N 1
ATOM 1729 C CA . ASP A 1 210 ? 4.629 49.312 -7.059 1 86.69 210 ASP A CA 1
ATOM 1730 C C . ASP A 1 210 ? 6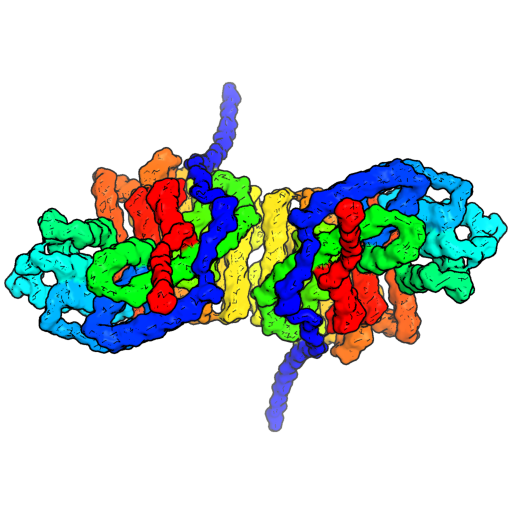.059 49.094 -6.574 1 86.69 210 ASP A C 1
ATOM 1732 O O . ASP A 1 210 ? 7.004 49.156 -7.363 1 86.69 210 ASP A O 1
ATOM 1736 N N . ALA A 1 211 ? 6.227 48.812 -5.312 1 85.88 211 ALA A N 1
ATOM 1737 C CA . ALA A 1 211 ? 7.559 48.625 -4.742 1 85.88 211 ALA A CA 1
ATOM 1738 C C . ALA A 1 211 ? 7.965 47.156 -4.773 1 85.88 211 ALA A C 1
ATOM 1740 O O . ALA A 1 211 ? 8.953 46.781 -4.152 1 85.88 211 ALA A O 1
ATOM 1741 N N . LYS A 1 212 ? 7.277 46.406 -5.559 1 91.69 212 LYS A N 1
ATOM 1742 C CA . LYS A 1 212 ? 7.527 44.969 -5.578 1 91.69 212 LYS A CA 1
ATOM 1743 C C . LYS A 1 212 ? 8.859 44.656 -6.246 1 91.69 212 LYS A C 1
ATOM 1745 O O . LYS A 1 212 ? 9.367 45.438 -7.043 1 91.69 212 LYS A O 1
ATOM 1750 N N . SER A 1 213 ? 9.43 43.562 -5.895 1 94.56 213 SER A N 1
ATOM 1751 C CA . SER A 1 213 ? 10.539 42.969 -6.629 1 94.56 213 SER A CA 1
ATOM 1752 C C . SER A 1 213 ? 10.031 42 -7.703 1 94.56 213 SER A C 1
ATOM 1754 O O . SER A 1 213 ? 9.43 40.969 -7.395 1 94.56 213 SER A O 1
ATOM 1756 N N . SER A 1 214 ? 10.336 42.312 -8.922 1 94.81 214 SER A N 1
ATOM 1757 C CA . SER A 1 214 ? 9.883 41.469 -10.031 1 94.81 214 SER A CA 1
ATOM 1758 C C . SER A 1 214 ? 10.484 40.062 -9.938 1 94.81 214 SER A C 1
ATOM 1760 O O . SER A 1 214 ? 9.836 39.094 -10.289 1 94.81 214 SER A O 1
ATOM 1762 N N . LEU A 1 215 ? 11.68 40.062 -9.477 1 95.88 215 LEU A N 1
ATOM 1763 C CA . LEU A 1 215 ? 12.367 38.781 -9.312 1 95.88 215 LEU A CA 1
ATOM 1764 C C . LEU A 1 215 ? 11.672 37.938 -8.258 1 95.88 215 LEU A C 1
ATOM 1766 O O . LEU A 1 215 ? 11.406 36.75 -8.484 1 95.88 215 LEU A O 1
ATOM 1770 N N . LEU A 1 216 ? 11.367 38.531 -7.16 1 96.75 216 LEU A N 1
ATOM 1771 C CA . LEU A 1 216 ? 10.727 37.812 -6.07 1 96.75 216 LEU A CA 1
ATOM 1772 C C . LEU A 1 216 ? 9.32 37.344 -6.469 1 96.75 216 LEU A C 1
ATOM 1774 O O . LEU A 1 216 ? 8.883 36.25 -6.098 1 96.75 216 LEU A O 1
ATOM 1778 N N . LEU A 1 217 ? 8.633 38.219 -7.199 1 97.5 217 LEU A N 1
ATOM 1779 C CA . LEU A 1 217 ? 7.293 37.875 -7.672 1 97.5 217 LEU A CA 1
ATOM 1780 C C . LEU A 1 217 ? 7.332 36.656 -8.602 1 97.5 217 LEU A C 1
ATOM 1782 O O . LEU A 1 217 ? 6.516 35.75 -8.469 1 97.5 217 LEU A O 1
ATOM 1786 N N . GLU A 1 218 ? 8.258 36.688 -9.492 1 97.69 218 GLU A N 1
ATOM 1787 C CA . GLU A 1 218 ? 8.391 35.562 -10.43 1 97.69 218 GLU A CA 1
ATOM 1788 C C . GLU A 1 218 ? 8.727 34.25 -9.695 1 97.69 218 GLU A C 1
ATOM 1790 O O . GLU A 1 218 ? 8.188 33.219 -10.023 1 97.69 218 GLU A O 1
ATOM 1795 N N . LEU A 1 219 ? 9.641 34.344 -8.773 1 98.38 219 LEU A N 1
ATOM 1796 C CA . LEU A 1 219 ? 10.008 33.188 -7.969 1 98.38 219 LEU A CA 1
ATOM 1797 C C . LEU A 1 219 ? 8.805 32.656 -7.211 1 98.38 219 LEU A C 1
ATOM 1799 O O . LEU A 1 219 ? 8.586 31.438 -7.168 1 98.38 219 LEU A O 1
ATOM 1803 N N . ALA A 1 220 ? 8.055 33.531 -6.645 1 98.5 220 ALA A N 1
ATOM 1804 C CA . ALA A 1 220 ? 6.898 33.125 -5.84 1 98.5 220 ALA A CA 1
ATOM 1805 C C . ALA A 1 220 ? 5.855 32.406 -6.695 1 98.5 220 ALA A C 1
ATOM 1807 O O . ALA A 1 220 ? 5.309 31.391 -6.293 1 98.5 220 ALA A O 1
ATOM 1808 N N . LYS A 1 221 ? 5.543 33 -7.867 1 98.12 221 LYS A N 1
ATOM 1809 C CA . LYS A 1 221 ? 4.547 32.406 -8.758 1 98.12 221 LYS A CA 1
ATOM 1810 C C . LYS A 1 221 ? 4.984 31.031 -9.227 1 98.12 221 LYS A C 1
ATOM 1812 O O . LYS A 1 221 ? 4.199 30.078 -9.195 1 98.12 221 LYS A O 1
ATOM 1817 N N . LEU A 1 222 ? 6.23 30.906 -9.641 1 98.31 222 LEU A N 1
ATOM 1818 C CA . LEU A 1 222 ? 6.742 29.641 -10.148 1 98.31 222 LEU A CA 1
ATOM 1819 C C . LEU A 1 222 ? 6.789 28.594 -9.039 1 98.31 222 LEU A C 1
ATOM 1821 O O . LEU A 1 222 ? 6.375 27.453 -9.242 1 98.31 222 LEU A O 1
ATOM 1825 N N . ASP A 1 223 ? 7.371 28.984 -7.926 1 98.38 223 ASP A N 1
ATOM 1826 C CA . ASP A 1 223 ? 7.438 28.078 -6.789 1 98.38 223 ASP A CA 1
ATOM 1827 C C . ASP A 1 223 ? 6.043 27.594 -6.398 1 98.38 223 ASP A C 1
ATOM 1829 O O . ASP A 1 223 ? 5.852 26.406 -6.121 1 98.38 223 ASP A O 1
ATOM 1833 N N . TYR A 1 224 ? 5.094 28.516 -6.352 1 98.31 224 TYR A N 1
ATOM 1834 C CA . TYR A 1 224 ? 3.729 28.172 -5.973 1 98.31 224 TYR A CA 1
ATOM 1835 C C . TYR A 1 224 ? 3.156 27.109 -6.902 1 98.31 224 TYR A C 1
ATOM 1837 O O . TYR A 1 224 ? 2.559 26.125 -6.445 1 98.31 224 TYR A O 1
ATOM 1845 N N . ASN A 1 225 ? 3.326 27.281 -8.172 1 98.12 225 ASN A N 1
ATOM 1846 C CA . ASN A 1 225 ? 2.781 26.375 -9.172 1 98.12 225 ASN A CA 1
ATOM 1847 C C . ASN A 1 225 ? 3.465 25.016 -9.117 1 98.12 225 ASN A C 1
ATOM 1849 O O . ASN A 1 225 ? 2.818 23.984 -9.305 1 98.12 225 ASN A O 1
ATOM 1853 N N . LEU A 1 226 ? 4.75 25.031 -8.93 1 98.12 226 LEU A N 1
ATOM 1854 C CA . LEU A 1 226 ? 5.484 23.766 -8.852 1 98.12 226 LEU A CA 1
ATOM 1855 C C . LEU A 1 226 ? 5.055 22.969 -7.625 1 98.12 226 LEU A C 1
ATOM 1857 O O . LEU A 1 226 ? 4.848 21.75 -7.711 1 98.12 226 LEU A O 1
ATOM 1861 N N . VAL A 1 227 ? 4.926 23.641 -6.516 1 98.25 227 VAL A N 1
ATOM 1862 C CA . VAL A 1 227 ? 4.469 22.984 -5.297 1 98.25 227 VAL A CA 1
ATOM 1863 C C . VAL A 1 227 ? 3.051 22.453 -5.496 1 98.25 227 VAL A C 1
ATOM 1865 O O . VAL A 1 227 ? 2.721 21.359 -5.035 1 98.25 227 VAL A O 1
ATOM 1868 N N . GLN A 1 228 ? 2.225 23.234 -6.168 1 98.06 228 GLN A N 1
ATOM 1869 C CA . GLN A 1 228 ? 0.861 22.812 -6.473 1 98.06 228 GLN A CA 1
ATOM 1870 C C . GLN A 1 228 ? 0.853 21.531 -7.293 1 98.06 228 GLN A C 1
ATOM 1872 O O . GLN A 1 228 ? -0.032 20.688 -7.125 1 98.06 228 GLN A O 1
ATOM 1877 N N . SER A 1 229 ? 1.797 21.391 -8.203 1 97.75 229 SER A N 1
ATOM 1878 C CA . SER A 1 229 ? 1.881 20.188 -9.016 1 97.75 229 SER A CA 1
ATOM 1879 C C . SER A 1 229 ? 2.129 18.953 -8.148 1 97.75 229 SER A C 1
ATOM 1881 O O . SER A 1 229 ? 1.595 17.875 -8.43 1 97.75 229 SER A O 1
ATOM 1883 N N . VAL A 1 230 ? 2.934 19.094 -7.117 1 97.88 230 VAL A N 1
ATOM 1884 C CA . VAL A 1 230 ? 3.186 18 -6.172 1 97.88 230 VAL A CA 1
ATOM 1885 C C . VAL A 1 230 ? 1.896 17.656 -5.43 1 97.88 230 VAL A C 1
ATOM 1887 O O . VAL A 1 230 ? 1.562 16.484 -5.273 1 97.88 230 VAL A O 1
ATOM 1890 N N . HIS A 1 231 ? 1.179 18.641 -4.992 1 98.25 231 HIS A N 1
ATOM 1891 C CA . HIS A 1 231 ? -0.075 18.438 -4.277 1 98.25 231 HIS A CA 1
ATOM 1892 C C . HIS A 1 231 ? -1.1 17.734 -5.156 1 98.25 231 HIS A C 1
ATOM 1894 O O . HIS A 1 231 ? -1.855 16.875 -4.676 1 98.25 231 HIS A O 1
ATOM 1900 N N . GLN A 1 232 ? -1.158 18.094 -6.426 1 97.88 232 GLN A N 1
ATOM 1901 C CA . GLN A 1 232 ? -2.082 17.453 -7.352 1 97.88 232 GLN A CA 1
ATOM 1902 C C . GLN A 1 232 ? -1.771 15.961 -7.488 1 97.88 232 GLN A C 1
ATOM 1904 O O . GLN A 1 232 ? -2.684 15.133 -7.492 1 97.88 232 GLN A O 1
ATOM 1909 N N . LYS A 1 233 ? -0.541 15.672 -7.598 1 97 233 LYS A N 1
ATOM 1910 C CA . LYS A 1 233 ? -0.135 14.273 -7.684 1 97 233 LYS A CA 1
ATOM 1911 C C . LYS A 1 233 ? -0.54 13.508 -6.43 1 97 233 LYS A C 1
ATOM 1913 O O . LYS A 1 233 ? -1.007 12.367 -6.52 1 97 233 LYS A O 1
ATOM 1918 N N . GLU A 1 234 ? -0.326 14.086 -5.309 1 98.19 234 GLU A N 1
ATOM 1919 C CA . GLU A 1 234 ? -0.649 13.445 -4.035 1 98.19 234 GLU A CA 1
ATOM 1920 C C . GLU A 1 234 ? -2.15 13.195 -3.908 1 98.19 234 GLU A C 1
ATOM 1922 O O . GLU A 1 234 ? -2.572 12.141 -3.441 1 98.19 234 GLU A O 1
ATOM 1927 N N . VAL A 1 235 ? -2.947 14.195 -4.297 1 97.94 235 VAL A N 1
ATOM 1928 C CA . VAL A 1 235 ? -4.395 14.062 -4.188 1 97.94 235 VAL A CA 1
ATOM 1929 C C . VAL A 1 235 ? -4.879 12.93 -5.094 1 97.94 235 VAL A C 1
ATOM 1931 O O . VAL A 1 235 ? -5.809 12.195 -4.742 1 97.94 235 VAL A O 1
ATOM 1934 N N . LYS A 1 236 ? -4.297 12.781 -6.23 1 97.5 236 LYS A N 1
ATOM 1935 C CA . LYS A 1 236 ? -4.629 11.672 -7.121 1 97.5 236 LYS A CA 1
ATOM 1936 C C . LYS A 1 236 ? -4.309 10.336 -6.469 1 97.5 236 LYS A C 1
ATOM 1938 O O . LYS A 1 236 ? -5.137 9.422 -6.48 1 97.5 236 LYS A O 1
ATOM 1943 N N . GLU A 1 237 ? -3.139 10.234 -5.949 1 97.19 237 GLU A N 1
ATOM 1944 C CA . GLU A 1 237 ? -2.723 9.016 -5.266 1 97.19 237 GLU A CA 1
ATOM 1945 C C . GLU A 1 237 ? -3.645 8.703 -4.09 1 97.19 237 GLU A C 1
ATOM 1947 O O . GLU A 1 237 ? -4.047 7.551 -3.898 1 97.19 237 GLU A O 1
ATOM 1952 N N . LEU A 1 238 ? -3.99 9.664 -3.314 1 98.12 238 LEU A N 1
ATOM 1953 C CA . LEU A 1 238 ? -4.812 9.492 -2.123 1 98.12 238 LEU A CA 1
ATOM 1954 C C . LEU A 1 238 ? -6.246 9.133 -2.5 1 98.12 238 LEU A C 1
ATOM 1956 O O . LEU A 1 238 ? -6.918 8.398 -1.771 1 98.12 238 LEU A O 1
ATOM 1960 N N . THR A 1 239 ? -6.715 9.703 -3.596 1 97.62 239 THR A N 1
ATOM 1961 C CA . THR A 1 239 ? -8.055 9.359 -4.066 1 97.62 239 THR A CA 1
ATOM 1962 C C . THR A 1 239 ? -8.141 7.879 -4.414 1 97.62 239 THR A C 1
ATOM 1964 O O . THR A 1 239 ? -9.109 7.207 -4.062 1 97.62 239 THR A O 1
ATOM 1967 N N . LYS A 1 240 ? -7.164 7.41 -5.109 1 95.75 240 LYS A N 1
ATOM 1968 C CA . LYS A 1 240 ? -7.113 5.98 -5.402 1 95.75 240 LYS A CA 1
ATOM 1969 C C . LYS A 1 240 ? -7.066 5.156 -4.117 1 95.75 240 LYS A C 1
ATOM 1971 O O . LYS A 1 240 ? -7.77 4.152 -3.994 1 95.75 240 LYS A O 1
ATOM 1976 N N . TRP A 1 241 ? -6.23 5.531 -3.258 1 96.56 241 TRP A N 1
ATOM 1977 C CA . TRP A 1 241 ? -6.129 4.863 -1.964 1 96.56 241 TRP A CA 1
ATOM 1978 C C . TRP A 1 241 ? -7.48 4.828 -1.259 1 96.56 241 TRP A C 1
ATOM 1980 O O . TRP A 1 241 ? -7.895 3.789 -0.742 1 96.56 241 TRP A O 1
ATOM 1990 N N . TRP A 1 242 ? -8.141 5.965 -1.186 1 96.31 242 TRP A N 1
ATOM 1991 C CA . TRP A 1 242 ? -9.414 6.098 -0.49 1 96.31 242 TRP A CA 1
ATOM 1992 C C . TRP A 1 242 ? -10.477 5.215 -1.132 1 96.31 242 TRP A C 1
ATOM 1994 O O . TRP A 1 242 ? -11.25 4.555 -0.432 1 96.31 242 TRP A O 1
ATOM 2004 N N . MET A 1 243 ? -10.492 5.184 -2.41 1 94.25 243 MET A N 1
ATOM 2005 C CA . MET A 1 243 ? -11.438 4.34 -3.137 1 94.25 243 MET A CA 1
ATOM 2006 C C . MET A 1 243 ? -11.141 2.863 -2.9 1 94.25 243 MET A C 1
ATOM 2008 O O . MET A 1 243 ? -12.055 2.068 -2.688 1 94.25 243 MET A O 1
ATOM 2012 N N . ASP A 1 244 ? -9.844 2.541 -2.902 1 92.69 244 ASP A N 1
ATOM 2013 C CA . ASP A 1 244 ? -9.43 1.155 -2.703 1 92.69 244 ASP A CA 1
ATOM 2014 C C . ASP A 1 244 ? -9.75 0.686 -1.285 1 92.69 244 ASP A C 1
ATOM 2016 O O . ASP A 1 244 ? -10.031 -0.494 -1.065 1 92.69 244 ASP A O 1
ATOM 2020 N N . LEU A 1 245 ? -9.602 1.577 -0.367 1 93.62 245 LEU A N 1
ATOM 2021 C CA . LEU A 1 245 ? -9.898 1.24 1.022 1 93.62 245 LEU A CA 1
ATOM 2022 C C . LEU A 1 245 ? -11.352 0.794 1.179 1 93.62 245 LEU A C 1
ATOM 2024 O O . LEU A 1 245 ? -11.656 -0.06 2.014 1 93.62 245 LEU A O 1
ATOM 2028 N N . GLY A 1 246 ? -12.328 1.414 0.476 1 91 246 GLY A N 1
ATOM 2029 C CA . GLY A 1 246 ? -13.719 0.976 0.425 1 91 246 GLY A CA 1
ATOM 2030 C C . GLY A 1 246 ? -14.484 1.286 1.693 1 91 246 GLY A C 1
ATOM 2031 O O . GLY A 1 246 ? -15.578 0.756 1.907 1 91 246 GLY A O 1
ATOM 2032 N N . LEU A 1 247 ? -13.961 2.059 2.566 1 88.69 247 LEU A N 1
ATOM 2033 C CA . LEU A 1 247 ? -14.617 2.369 3.834 1 88.69 247 LEU A CA 1
ATOM 2034 C C . LEU A 1 247 ? -15.922 3.127 3.602 1 88.69 247 LEU A C 1
ATOM 2036 O O . LEU A 1 247 ? -16.906 2.906 4.309 1 88.69 247 LEU A O 1
ATOM 2040 N N . LYS A 1 248 ? -15.867 3.992 2.65 1 87.12 248 LYS A N 1
ATOM 2041 C CA . LYS A 1 248 ? -17.047 4.809 2.381 1 87.12 248 LYS A CA 1
ATOM 2042 C C . LYS A 1 248 ? -18.234 3.939 1.958 1 87.12 248 LYS A C 1
ATOM 2044 O O . LYS A 1 248 ? -19.375 4.203 2.344 1 87.12 248 LYS A O 1
ATOM 2049 N N . GLU A 1 249 ? -17.969 2.986 1.22 1 87.25 249 GLU A N 1
ATOM 2050 C CA . GLU A 1 249 ? -19.031 2.092 0.766 1 87.25 249 GLU A CA 1
ATOM 2051 C C . GLU A 1 249 ? -19.547 1.218 1.907 1 87.25 249 GLU A C 1
ATOM 2053 O O . GLU A 1 249 ? -20.75 0.95 2.002 1 87.25 249 GLU A O 1
ATOM 2058 N N . LYS A 1 250 ? -18.688 0.862 2.773 1 87.19 250 LYS A N 1
ATOM 2059 C CA . LYS A 1 250 ? -19.031 -0.022 3.881 1 87.19 250 LYS A CA 1
ATOM 2060 C C . LYS A 1 250 ? -19.703 0.756 5.016 1 87.19 250 LYS A C 1
ATOM 2062 O O . LYS A 1 250 ? -20.531 0.211 5.75 1 87.19 250 LYS A O 1
ATOM 2067 N N . LEU A 1 251 ? -19.203 1.951 5.203 1 91.38 251 LEU A N 1
ATOM 2068 C CA . LEU A 1 251 ? -19.688 2.805 6.277 1 91.38 251 LEU A CA 1
ATOM 2069 C C . LEU A 1 251 ? -20.391 4.043 5.719 1 91.38 251 LEU A C 1
ATOM 2071 O O . LEU A 1 251 ? -19.906 5.164 5.898 1 91.38 251 LEU A O 1
ATOM 2075 N N . SER A 1 252 ? -21.594 3.871 5.23 1 88.38 252 SER A N 1
ATOM 2076 C CA . SER A 1 252 ? -22.297 4.898 4.477 1 88.38 252 SER A CA 1
ATOM 2077 C C . SER A 1 252 ? -22.703 6.066 5.371 1 88.38 252 SER A C 1
ATOM 2079 O O . SER A 1 252 ? -22.984 7.16 4.883 1 88.38 252 SER A O 1
ATOM 2081 N N . PHE A 1 253 ? -22.688 5.875 6.672 1 89.5 253 PHE A N 1
ATOM 2082 C CA . PHE A 1 253 ? -23.078 6.922 7.609 1 89.5 253 PHE A CA 1
ATOM 2083 C C . PHE A 1 253 ? -21.953 7.938 7.781 1 89.5 253 PHE A C 1
ATOM 2085 O O . PHE A 1 253 ? -22.172 9.039 8.297 1 89.5 253 PHE A O 1
ATOM 2092 N N . SER A 1 254 ? -20.719 7.508 7.465 1 90.88 254 SER A N 1
ATOM 2093 C CA . SER A 1 254 ? -19.562 8.367 7.711 1 90.88 254 SER A CA 1
ATOM 2094 C C . SER A 1 254 ? -19.406 9.406 6.605 1 90.88 254 SER A C 1
ATOM 2096 O O . SER A 1 254 ? -19.812 9.172 5.465 1 90.88 254 SER A O 1
ATOM 2098 N N . ARG A 1 255 ? -18.828 10.492 6.895 1 91.56 255 ARG A N 1
ATOM 2099 C CA . ARG A 1 255 ? -18.578 11.562 5.938 1 91.56 255 ARG A CA 1
ATOM 2100 C C . ARG A 1 255 ? -17.516 11.148 4.926 1 91.56 255 ARG A C 1
ATOM 2102 O O . ARG A 1 255 ? -16.531 10.5 5.285 1 91.56 255 ARG A O 1
ATOM 2109 N N . ASP A 1 256 ? -17.656 11.539 3.691 1 92.38 256 ASP A N 1
ATOM 2110 C CA . ASP A 1 256 ? -16.656 11.391 2.625 1 92.38 256 ASP A CA 1
ATOM 2111 C C . ASP A 1 256 ? -15.906 12.703 2.391 1 92.38 256 ASP A C 1
ATOM 2113 O O . ASP A 1 256 ? -16.312 13.516 1.562 1 92.38 256 ASP A O 1
ATOM 2117 N N . ARG A 1 257 ? -14.727 12.906 3.053 1 95.31 257 ARG A N 1
ATOM 2118 C CA . ARG A 1 257 ? -14.078 14.211 3.117 1 95.31 257 ARG A CA 1
ATOM 2119 C C . ARG A 1 257 ? -12.594 14.102 2.793 1 95.31 257 ARG A C 1
ATOM 2121 O O . ARG A 1 257 ? -11.766 14.727 3.455 1 95.31 257 ARG A O 1
ATOM 2128 N N . LEU A 1 258 ? -12.219 13.305 1.823 1 96.06 258 LEU A N 1
ATOM 2129 C CA . LEU A 1 258 ? -10.805 13.086 1.515 1 96.06 258 LEU A CA 1
ATOM 2130 C C . LEU A 1 258 ? -10.109 14.406 1.211 1 96.06 258 LEU A C 1
ATOM 2132 O O . LEU A 1 258 ? -9.055 14.703 1.779 1 96.06 258 LEU A O 1
ATOM 2136 N N . ILE A 1 259 ? -10.656 15.273 0.41 1 95.94 259 ILE A N 1
ATOM 2137 C CA . ILE A 1 259 ? -9.984 16.484 -0.066 1 95.94 259 ILE A CA 1
ATOM 2138 C C . ILE A 1 259 ? -9.898 17.5 1.062 1 95.94 259 ILE A C 1
ATOM 2140 O O . ILE A 1 259 ? -8.891 18.188 1.21 1 95.94 259 ILE A O 1
ATOM 2144 N N . GLU A 1 260 ? -10.953 17.641 1.818 1 96.31 260 GLU A N 1
ATOM 2145 C CA . GLU A 1 260 ? -10.938 18.531 2.975 1 96.31 260 GLU A CA 1
ATOM 2146 C C . GLU A 1 260 ? -9.898 18.078 4 1 96.31 260 GLU A C 1
ATOM 2148 O O . GLU A 1 260 ? -9.242 18.922 4.633 1 96.31 260 GLU A O 1
ATOM 2153 N N . ASN A 1 261 ? -9.844 16.75 4.16 1 97.06 261 ASN A N 1
ATOM 2154 C CA . ASN A 1 261 ? -8.852 16.219 5.094 1 97.06 261 ASN A CA 1
ATOM 2155 C C . ASN A 1 261 ? -7.43 16.438 4.578 1 97.06 261 ASN A C 1
ATOM 2157 O O . ASN A 1 261 ? -6.5 16.609 5.363 1 97.06 261 ASN A O 1
ATOM 2161 N N . TYR A 1 262 ? -7.242 16.406 3.264 1 97.88 262 TYR A N 1
ATOM 2162 C CA . TYR A 1 262 ? -5.949 16.75 2.68 1 97.88 262 TYR A CA 1
ATOM 2163 C C . TYR A 1 262 ? -5.586 18.203 2.975 1 97.88 262 TYR A C 1
ATOM 2165 O O . TYR A 1 262 ? -4.41 18.531 3.137 1 97.88 262 TYR A O 1
ATOM 2173 N N . LEU A 1 263 ? -6.57 19.062 3.031 1 97.5 263 LEU A N 1
ATOM 2174 C CA . LEU A 1 263 ? -6.352 20.469 3.359 1 97.5 263 LEU A CA 1
ATOM 2175 C C . LEU A 1 263 ? -5.664 20.609 4.715 1 97.5 263 LEU A C 1
ATOM 2177 O O . LEU A 1 263 ? -4.797 21.469 4.891 1 97.5 263 LEU A O 1
ATOM 2181 N N . TRP A 1 264 ? -6.051 19.766 5.707 1 97.19 264 TRP A N 1
ATOM 2182 C CA . TRP A 1 264 ? -5.387 19.766 7.004 1 97.19 264 TRP A CA 1
ATOM 2183 C C . TRP A 1 264 ? -3.891 19.5 6.848 1 97.19 264 TRP A C 1
ATOM 2185 O O . TRP A 1 264 ? -3.066 20.25 7.371 1 97.19 264 TRP A O 1
ATOM 2195 N N . ALA A 1 265 ? -3.572 18.469 6.094 1 97.94 265 ALA A N 1
ATOM 2196 C CA . ALA A 1 265 ? -2.18 18.062 5.93 1 97.94 265 ALA A CA 1
ATOM 2197 C C . ALA A 1 265 ? -1.381 19.125 5.184 1 97.94 265 ALA A C 1
ATOM 2199 O O . ALA A 1 265 ? -0.297 19.516 5.621 1 97.94 265 ALA A O 1
ATOM 2200 N N . MET A 1 266 ? -1.949 19.609 4.125 1 97.62 266 MET A N 1
ATOM 2201 C CA . MET A 1 266 ? -1.267 20.594 3.291 1 97.62 266 MET A CA 1
ATOM 2202 C C . MET A 1 266 ? -1.134 21.922 4.02 1 97.62 266 MET A C 1
ATOM 2204 O O . MET A 1 266 ? -0.138 22.625 3.855 1 97.62 266 MET A O 1
ATOM 2208 N N . GLY A 1 267 ? -2.145 22.266 4.805 1 97.56 267 GLY A N 1
ATOM 2209 C CA . GLY A 1 267 ? -2.113 23.516 5.547 1 97.56 267 GLY A CA 1
ATOM 2210 C C . GLY A 1 267 ? -1.077 23.531 6.652 1 97.56 267 GLY A C 1
ATOM 2211 O O . GLY A 1 267 ? -0.514 24.578 6.973 1 97.56 267 GLY A O 1
ATOM 2212 N N . ILE A 1 268 ? -0.794 22.359 7.188 1 97.31 268 ILE A N 1
ATOM 2213 C CA . ILE A 1 268 ? 0.187 22.281 8.266 1 97.31 268 ILE A CA 1
ATOM 2214 C C . ILE A 1 268 ? 1.597 22.359 7.684 1 97.31 268 ILE A C 1
ATOM 2216 O O . ILE A 1 268 ? 2.418 23.156 8.141 1 97.31 268 ILE A O 1
ATOM 2220 N N . ILE A 1 269 ? 1.844 21.562 6.68 1 96.94 269 ILE A N 1
ATOM 2221 C CA . ILE A 1 269 ? 3.123 21.641 5.984 1 96.94 269 ILE A CA 1
ATOM 2222 C C . ILE A 1 269 ? 2.898 21.531 4.477 1 96.94 269 ILE A C 1
ATOM 2224 O O . ILE A 1 269 ? 2.451 20.484 3.984 1 96.94 269 ILE A O 1
ATOM 2228 N N . SER A 1 270 ? 3.268 22.531 3.727 1 97.12 270 SER A N 1
ATOM 2229 C CA . SER A 1 270 ? 2.967 22.562 2.299 1 97.12 270 SER A CA 1
ATOM 2230 C C . SER A 1 270 ? 4.211 22.266 1.466 1 97.12 270 SER A C 1
ATOM 2232 O O . SER A 1 270 ? 4.113 21.953 0.276 1 97.12 270 SER A O 1
ATOM 2234 N N . GLU A 1 271 ? 5.398 22.328 2.043 1 96.31 271 GLU A N 1
ATOM 2235 C CA . GLU A 1 271 ? 6.652 22.219 1.302 1 96.31 271 GLU A CA 1
ATOM 2236 C C . GLU A 1 271 ? 6.727 20.891 0.546 1 96.31 271 GLU A C 1
ATOM 2238 O O . GLU A 1 271 ? 6.371 19.844 1.087 1 96.31 271 GLU A O 1
ATOM 2243 N N . PRO A 1 272 ? 7.227 20.922 -0.643 1 96.44 272 PRO A N 1
ATOM 2244 C CA . PRO A 1 272 ? 7.145 19.75 -1.525 1 96.44 272 PRO A CA 1
ATOM 2245 C C . PRO A 1 272 ? 7.949 18.562 -1.009 1 96.44 272 PRO A C 1
ATOM 2247 O O . PRO A 1 272 ? 7.621 17.406 -1.312 1 96.44 272 PRO A O 1
ATOM 2250 N N . ARG A 1 273 ? 9 18.719 -0.227 1 94.69 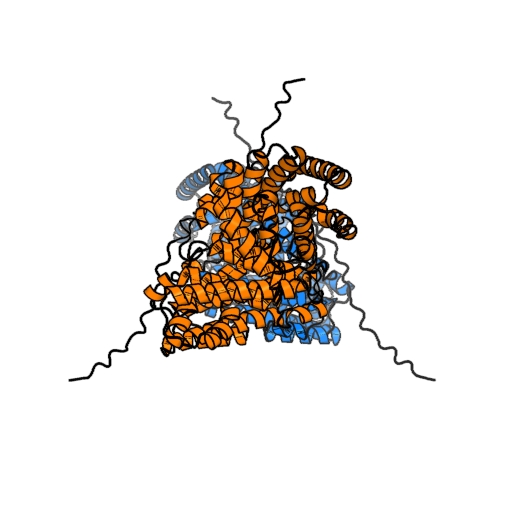273 ARG A N 1
ATOM 2251 C CA . ARG A 1 273 ? 9.836 17.625 0.238 1 94.69 273 ARG A CA 1
ATOM 2252 C C . ARG A 1 273 ? 9.102 16.766 1.267 1 94.69 273 ARG A C 1
ATOM 2254 O O . ARG A 1 273 ? 9.508 15.648 1.56 1 94.69 273 ARG A O 1
ATOM 2261 N N . PHE A 1 274 ? 7.977 17.188 1.795 1 96.56 274 PHE A N 1
ATOM 2262 C CA . PHE A 1 274 ? 7.277 16.484 2.871 1 96.56 274 PHE A CA 1
ATOM 2263 C C . PHE A 1 274 ? 6.047 15.766 2.338 1 96.56 274 PHE A C 1
ATOM 2265 O O . PHE A 1 274 ? 4.988 15.781 2.973 1 96.56 274 PHE A O 1
ATOM 2272 N N . SER A 1 275 ? 6.188 15.195 1.173 1 96.75 275 SER A N 1
ATOM 2273 C CA . SER A 1 275 ? 5.094 14.461 0.544 1 96.75 275 SER A CA 1
ATOM 2274 C C . SER A 1 275 ? 4.621 13.305 1.425 1 96.75 275 SER A C 1
ATOM 2276 O O . SER A 1 275 ? 3.42 13.102 1.599 1 96.75 275 SER A O 1
ATOM 2278 N N . ASN A 1 276 ? 5.57 12.578 2.004 1 95.31 276 ASN A N 1
ATOM 2279 C CA . ASN A 1 276 ? 5.23 11.438 2.854 1 95.31 276 ASN A CA 1
ATOM 2280 C C . ASN A 1 276 ? 4.387 11.867 4.051 1 95.31 276 ASN A C 1
ATOM 2282 O O . ASN A 1 276 ? 3.434 11.18 4.422 1 95.31 276 ASN A O 1
ATOM 2286 N N . TYR A 1 277 ? 4.781 12.93 4.602 1 96.38 277 TYR A N 1
ATOM 2287 C CA . TYR A 1 277 ? 4.023 13.477 5.723 1 96.38 277 TYR A CA 1
ATOM 2288 C C . TYR A 1 277 ? 2.596 13.805 5.305 1 96.38 277 TYR A C 1
ATOM 2290 O O . TYR A 1 277 ? 1.64 13.422 5.984 1 96.38 277 TYR A O 1
ATOM 2298 N N . ARG A 1 278 ? 2.348 14.523 4.215 1 98.12 278 ARG A N 1
ATOM 2299 C CA . ARG A 1 278 ? 1.022 14.969 3.797 1 98.12 278 ARG A CA 1
ATOM 2300 C C . ARG A 1 278 ? 0.122 13.773 3.48 1 98.12 278 ARG A C 1
ATOM 2302 O O . ARG A 1 278 ? -1.039 13.742 3.895 1 98.12 278 ARG A O 1
ATOM 2309 N N . LYS A 1 279 ? 0.677 12.859 2.773 1 98.19 279 LYS A N 1
ATOM 2310 C CA . LYS A 1 279 ? -0.108 11.672 2.457 1 98.19 279 LYS A CA 1
ATOM 2311 C C . LYS A 1 279 ? -0.478 10.906 3.725 1 98.19 279 LYS A C 1
ATOM 2313 O O . LYS A 1 279 ? -1.632 10.508 3.9 1 98.19 279 LYS A O 1
ATOM 2318 N N . GLY A 1 280 ? 0.512 10.734 4.602 1 98.12 280 GLY A N 1
ATOM 2319 C CA . GLY A 1 280 ? 0.275 10 5.836 1 98.12 280 GLY A CA 1
ATOM 2320 C C . GLY A 1 280 ? -0.742 10.672 6.738 1 98.12 280 GLY A C 1
ATOM 2321 O O . GLY A 1 280 ? -1.639 10.016 7.27 1 98.12 280 GLY A O 1
ATOM 2322 N N . ILE A 1 281 ? -0.629 11.914 6.902 1 98.19 281 ILE A N 1
ATOM 2323 C CA . ILE A 1 281 ? -1.531 12.641 7.793 1 98.19 281 ILE A CA 1
ATOM 2324 C C . ILE A 1 281 ? -2.938 12.656 7.195 1 98.19 281 ILE A C 1
ATOM 2326 O O . ILE A 1 281 ? -3.928 12.578 7.926 1 98.19 281 ILE A O 1
ATOM 2330 N N . THR A 1 282 ? -3.014 12.812 5.891 1 98.62 282 THR A N 1
ATOM 2331 C CA . THR A 1 282 ? -4.324 12.727 5.262 1 98.62 282 THR A CA 1
ATOM 2332 C C . THR A 1 282 ? -4.992 11.391 5.574 1 98.62 282 THR A C 1
ATOM 2334 O O . THR A 1 282 ? -6.176 11.352 5.922 1 98.62 282 THR A O 1
ATOM 2337 N N . LYS A 1 283 ? -4.238 10.289 5.43 1 98.38 283 LYS A N 1
ATOM 2338 C CA . LYS A 1 283 ? -4.773 8.977 5.762 1 98.38 283 LYS A CA 1
ATOM 2339 C C . LYS A 1 283 ? -5.23 8.922 7.219 1 98.38 283 LYS A C 1
ATOM 2341 O O . LYS A 1 283 ? -6.301 8.391 7.52 1 98.38 283 LYS A O 1
ATOM 2346 N N . PHE A 1 284 ? -4.418 9.43 8.109 1 98.19 284 PHE A N 1
ATOM 2347 C CA . PHE A 1 284 ? -4.754 9.469 9.523 1 98.19 284 PHE A CA 1
ATOM 2348 C C . PHE A 1 284 ? -6.086 10.172 9.75 1 98.19 284 PHE A C 1
ATOM 2350 O O . PHE A 1 284 ? -6.969 9.648 10.422 1 98.19 284 PHE A O 1
ATOM 2357 N N . VAL A 1 285 ? -6.23 11.375 9.188 1 98.12 285 VAL A N 1
ATOM 2358 C CA . VAL A 1 285 ? -7.406 12.203 9.445 1 98.12 285 VAL A CA 1
ATOM 2359 C C . VAL A 1 285 ? -8.641 11.555 8.82 1 98.12 285 VAL A C 1
ATOM 2361 O O . VAL A 1 285 ? -9.742 11.648 9.367 1 98.12 285 VAL A O 1
ATOM 2364 N N . CYS A 1 286 ? -8.492 10.922 7.676 1 97.56 286 CYS A N 1
ATOM 2365 C CA . CYS A 1 286 ? -9.609 10.227 7.059 1 97.56 286 CYS A CA 1
ATOM 2366 C C . CYS A 1 286 ? -10.109 9.102 7.957 1 97.56 286 CYS A C 1
ATOM 2368 O O . CYS A 1 286 ? -11.312 8.969 8.18 1 97.56 286 CYS A O 1
ATOM 2370 N N . ILE A 1 287 ? -9.18 8.305 8.453 1 97.81 287 ILE A N 1
ATOM 2371 C CA . ILE A 1 287 ? -9.547 7.188 9.32 1 97.81 287 ILE A CA 1
ATOM 2372 C C . ILE A 1 287 ? -10.125 7.715 10.633 1 97.81 287 ILE A C 1
ATOM 2374 O O . ILE A 1 287 ? -11.148 7.219 11.109 1 97.81 287 ILE A O 1
ATOM 2378 N N . LEU A 1 288 ? -9.508 8.719 11.141 1 97.62 288 LEU A N 1
ATOM 2379 C CA . LEU A 1 288 ? -9.977 9.375 12.359 1 97.62 288 LEU A CA 1
ATOM 2380 C C . LEU A 1 288 ? -11.414 9.875 12.188 1 97.62 288 LEU A C 1
ATOM 2382 O O . LEU A 1 288 ? -12.258 9.656 13.055 1 97.62 288 LEU A O 1
ATOM 2386 N N . SER A 1 289 ? -11.672 10.57 11.117 1 95.94 289 SER A N 1
ATOM 2387 C CA . SER A 1 289 ? -13 11.133 10.883 1 95.94 289 SER A CA 1
ATOM 2388 C C . SER A 1 289 ? -14.055 10.039 10.781 1 95.94 289 SER A C 1
ATOM 2390 O O . SER A 1 289 ? -15.18 10.211 11.258 1 95.94 289 SER A O 1
ATOM 2392 N N . THR A 1 290 ? -13.703 8.953 10.18 1 95.94 290 THR A N 1
ATOM 2393 C CA . THR A 1 290 ? -14.617 7.816 10.078 1 95.94 290 THR A CA 1
ATOM 2394 C C . THR A 1 290 ? -14.93 7.25 11.461 1 95.94 290 THR A C 1
ATOM 2396 O O . THR A 1 290 ? -16.094 6.965 11.766 1 95.94 290 THR A O 1
ATOM 2399 N N . ILE A 1 291 ? -13.93 7.098 12.234 1 97.62 291 ILE A N 1
ATOM 2400 C CA . ILE A 1 291 ? -14.086 6.555 13.578 1 97.62 291 ILE A CA 1
ATOM 2401 C C . ILE A 1 291 ? -14.891 7.535 14.438 1 97.62 291 ILE A C 1
ATOM 2403 O O . ILE A 1 291 ? -15.75 7.121 15.219 1 97.62 291 ILE A O 1
ATOM 2407 N N . ASP A 1 292 ? -14.586 8.789 14.273 1 95.94 292 ASP A N 1
ATOM 2408 C CA . ASP A 1 292 ? -15.328 9.82 14.984 1 95.94 292 ASP A CA 1
ATOM 2409 C C . ASP A 1 292 ? -16.828 9.734 14.68 1 95.94 292 ASP A C 1
ATOM 2411 O O . ASP A 1 292 ? -17.656 9.805 15.594 1 95.94 292 ASP A O 1
ATOM 2415 N N . ASP A 1 293 ? -17.188 9.641 13.398 1 94.19 293 ASP A N 1
ATOM 2416 C CA . ASP A 1 293 ? -18.594 9.516 12.992 1 94.19 293 ASP A CA 1
ATOM 2417 C C . ASP A 1 293 ? -19.219 8.266 13.586 1 94.19 293 ASP A C 1
ATOM 2419 O O . ASP A 1 293 ? -20.422 8.258 13.914 1 94.19 293 ASP A O 1
ATOM 2423 N N . MET A 1 294 ? -18.438 7.234 13.688 1 95.5 294 MET A N 1
ATOM 2424 C CA . MET A 1 294 ? -18.922 6.008 14.305 1 95.5 294 MET A CA 1
ATOM 2425 C C . MET A 1 294 ? -19.312 6.246 15.766 1 95.5 294 MET A C 1
ATOM 2427 O O . MET A 1 294 ? -20.344 5.785 16.219 1 95.5 294 MET A O 1
ATOM 2431 N N . TYR A 1 295 ? -18.516 6.945 16.484 1 96 295 TYR A N 1
ATOM 2432 C CA . TYR A 1 295 ? -18.766 7.223 17.891 1 96 295 TYR A CA 1
ATOM 2433 C C . TYR A 1 295 ? -19.906 8.219 18.062 1 96 295 TYR A C 1
ATOM 2435 O O . TYR A 1 295 ? -20.719 8.086 18.969 1 96 295 TYR A O 1
ATOM 2443 N N . ASP A 1 296 ? -20.016 9.148 17.188 1 90.88 296 ASP A N 1
ATOM 2444 C CA . ASP A 1 296 ? -20.938 10.273 17.344 1 90.88 296 ASP A CA 1
ATOM 2445 C C . ASP A 1 296 ? -22.328 9.914 16.844 1 90.88 296 ASP A C 1
ATOM 2447 O O . ASP A 1 296 ? -23.328 10.438 17.344 1 90.88 296 ASP A O 1
ATOM 2451 N N . ILE A 1 297 ? -22.375 9.086 15.867 1 89.19 297 ILE A N 1
ATOM 2452 C CA . ILE A 1 297 ? -23.641 9.008 15.133 1 89.19 297 ILE A CA 1
ATOM 2453 C C . ILE A 1 297 ? -24.156 7.566 15.141 1 89.19 297 ILE A C 1
ATOM 2455 O O . ILE A 1 297 ? -25.297 7.312 15.5 1 89.19 297 ILE A O 1
ATOM 2459 N N . TYR A 1 298 ? -23.391 6.625 14.914 1 91.88 298 TYR A N 1
ATOM 2460 C CA . TYR A 1 298 ? -23.906 5.363 14.398 1 91.88 298 TYR A CA 1
ATOM 2461 C C . TYR A 1 298 ? -23.812 4.266 15.453 1 91.88 298 TYR A C 1
ATOM 2463 O O . TYR A 1 298 ? -24.766 3.492 15.633 1 91.88 298 TYR A O 1
ATOM 2471 N N . GLY A 1 299 ? -22.703 4.238 16.188 1 94.31 299 GLY A N 1
ATOM 2472 C CA . GLY A 1 299 ? -22.453 3.129 17.094 1 94.31 299 GLY A CA 1
ATOM 2473 C C . GLY A 1 299 ? -23.312 3.18 18.359 1 94.31 299 GLY A C 1
ATOM 2474 O O . GLY A 1 299 ? -23.594 4.262 18.875 1 94.31 299 GLY A O 1
ATOM 2475 N N . SER A 1 300 ? -23.719 2.006 18.812 1 95.69 300 SER A N 1
ATOM 2476 C CA . SER A 1 300 ? -24.297 1.916 20.141 1 95.69 300 SER A CA 1
ATOM 2477 C C . SER A 1 300 ? -23.234 1.966 21.219 1 95.69 300 SER A C 1
ATOM 2479 O O . SER A 1 300 ? -22.062 1.703 20.953 1 95.69 300 SER A O 1
ATOM 2481 N N . LEU A 1 301 ? -23.625 2.32 22.391 1 96.44 301 LEU A N 1
ATOM 2482 C CA . LEU A 1 301 ? -22.641 2.449 23.469 1 96.44 301 LEU A CA 1
ATOM 2483 C C . LEU A 1 301 ? -21.906 1.135 23.703 1 96.44 301 LEU A C 1
ATOM 2485 O O . LEU A 1 301 ? -20.688 1.128 23.891 1 96.44 301 LEU A O 1
ATOM 2489 N N . ASP A 1 302 ? -22.625 0.03 23.703 1 96.69 302 ASP A N 1
ATOM 2490 C CA . ASP A 1 302 ? -22.016 -1.282 23.891 1 96.69 302 ASP A CA 1
ATOM 2491 C C . ASP A 1 302 ? -20.984 -1.57 22.797 1 96.69 302 ASP A C 1
ATOM 2493 O O . ASP A 1 302 ? -19.891 -2.029 23.094 1 96.69 302 ASP A O 1
ATOM 2497 N N . GLU A 1 303 ? -21.359 -1.321 21.578 1 96.94 303 GLU A N 1
ATOM 2498 C CA . GLU A 1 303 ? -20.469 -1.524 20.438 1 96.94 303 GLU A CA 1
ATOM 2499 C C . GLU A 1 303 ? -19.219 -0.654 20.562 1 96.94 303 GLU A C 1
ATOM 2501 O O . GLU A 1 303 ? -18.109 -1.109 20.297 1 96.94 303 GLU A O 1
ATOM 2506 N N . LEU A 1 304 ? -19.422 0.57 20.984 1 98.06 304 LEU A N 1
ATOM 2507 C CA . LEU A 1 304 ? -18.312 1.523 21.094 1 98.06 304 LEU A CA 1
ATOM 2508 C C . LEU A 1 304 ? -17.359 1.123 22.203 1 98.06 304 LEU A C 1
ATOM 2510 O O . LEU A 1 304 ? -16.156 1.34 22.109 1 98.06 304 LEU A O 1
ATOM 2514 N N . GLU A 1 305 ? -17.844 0.58 23.266 1 98.12 305 GLU A N 1
ATOM 2515 C CA . GLU A 1 305 ? -17.016 0.059 24.344 1 98.12 305 GLU A CA 1
ATOM 2516 C C . GLU A 1 305 ? -16.156 -1.106 23.859 1 98.12 305 GLU A C 1
ATOM 2518 O O . GLU A 1 305 ? -14.969 -1.189 24.188 1 98.12 305 GLU A O 1
ATOM 2523 N N . HIS A 1 306 ? -16.781 -1.985 23.062 1 97.75 306 HIS A N 1
ATOM 2524 C CA . HIS A 1 306 ? -16.047 -3.104 22.484 1 97.75 306 HIS A CA 1
ATOM 2525 C C . HIS A 1 306 ? -14.969 -2.617 21.531 1 97.75 306 HIS A C 1
ATOM 2527 O O . HIS A 1 306 ? -13.852 -3.15 21.516 1 97.75 306 HIS A O 1
ATOM 2533 N N . PHE A 1 307 ? -15.328 -1.66 20.719 1 98.38 307 PHE A N 1
ATOM 2534 C CA . PHE A 1 307 ? -14.359 -1.113 19.766 1 98.38 307 PHE A CA 1
ATOM 2535 C C . PHE A 1 307 ? -13.188 -0.485 20.516 1 98.38 307 PHE A C 1
ATOM 2537 O O . PHE A 1 307 ? -12.031 -0.702 20.141 1 98.38 307 PHE A O 1
ATOM 2544 N N . THR A 1 308 ? -13.477 0.3 21.516 1 98.62 308 THR A N 1
ATOM 2545 C CA . THR A 1 308 ? -12.43 0.947 22.297 1 98.62 308 THR A CA 1
ATOM 2546 C C . THR A 1 308 ? -11.531 -0.093 22.969 1 98.62 308 THR A C 1
ATOM 2548 O O . THR A 1 308 ? -10.312 0.077 23.016 1 98.62 308 THR A O 1
ATOM 2551 N N . ASP A 1 309 ? -12.125 -1.122 23.5 1 98.12 309 ASP A N 1
ATOM 2552 C CA . ASP A 1 309 ? -11.352 -2.207 24.094 1 98.12 309 ASP A CA 1
ATOM 2553 C C . ASP A 1 309 ? -10.414 -2.844 23.078 1 98.12 309 ASP A C 1
ATOM 2555 O O . ASP A 1 309 ? -9.25 -3.125 23.391 1 98.12 309 ASP A O 1
ATOM 2559 N N . ALA A 1 310 ? -10.953 -3.117 21.906 1 97.62 310 ALA A N 1
ATOM 2560 C CA . ALA A 1 310 ? -10.141 -3.689 20.828 1 97.62 310 ALA A CA 1
ATOM 2561 C C . ALA A 1 310 ? -8.945 -2.797 20.516 1 97.62 310 ALA A C 1
ATOM 2563 O O . ALA A 1 310 ? -7.828 -3.283 20.344 1 97.62 310 ALA A O 1
ATOM 2564 N N . VAL A 1 311 ? -9.172 -1.461 20.391 1 98 311 VAL A N 1
ATOM 2565 C CA . VAL A 1 311 ? -8.117 -0.508 20.078 1 98 311 VAL A CA 1
ATOM 2566 C C . VAL A 1 311 ? -7.078 -0.501 21.203 1 98 311 VAL A C 1
ATOM 2568 O O . VAL A 1 311 ? -5.875 -0.469 20.938 1 98 311 VAL A O 1
ATOM 2571 N N . ASN A 1 312 ? -7.527 -0.59 22.438 1 97.5 312 ASN A N 1
ATOM 2572 C CA . ASN A 1 312 ? -6.625 -0.539 23.578 1 97.5 312 ASN A CA 1
ATOM 2573 C C . ASN A 1 312 ? -5.805 -1.817 23.703 1 97.5 312 ASN A C 1
ATOM 2575 O O . ASN A 1 312 ? -4.723 -1.812 24.297 1 97.5 312 ASN A O 1
ATOM 2579 N N . ARG A 1 313 ? -6.281 -2.859 23.188 1 95.12 313 ARG A N 1
ATOM 2580 C CA . ARG A 1 313 ? -5.512 -4.098 23.141 1 95.12 313 ARG A CA 1
ATOM 2581 C C . ARG A 1 313 ? -4.543 -4.098 21.969 1 95.12 313 ARG A C 1
ATOM 2583 O O . ARG A 1 313 ? -3.469 -4.703 22.047 1 95.12 313 ARG A O 1
ATOM 2590 N N . TRP A 1 314 ? -4.922 -3.396 20.922 1 95.31 314 TRP A N 1
ATOM 2591 C CA . TRP A 1 314 ? -4.172 -3.328 19.672 1 95.31 314 TRP A CA 1
ATOM 2592 C C . TRP A 1 314 ? -3.807 -4.723 19.188 1 95.31 314 TRP A C 1
ATOM 2594 O O . TRP A 1 314 ? -2.637 -5.008 18.922 1 95.31 314 TRP A O 1
ATOM 2604 N N . ASP A 1 315 ? -4.797 -5.582 19.062 1 92.94 315 ASP A N 1
ATOM 2605 C CA . ASP A 1 315 ? -4.699 -6.984 18.672 1 92.94 315 ASP A CA 1
ATOM 2606 C C . ASP A 1 315 ? -5.57 -7.273 17.453 1 92.94 315 ASP A C 1
ATOM 2608 O O . ASP A 1 315 ? -6.762 -6.969 17.453 1 92.94 315 ASP A O 1
ATOM 2612 N N . ILE A 1 316 ? -4.934 -7.824 16.438 1 92.06 316 ILE A N 1
ATOM 2613 C CA . ILE A 1 316 ? -5.656 -8.07 15.195 1 92.06 316 ILE A CA 1
ATOM 2614 C C . ILE A 1 316 ? -6.789 -9.062 15.445 1 92.06 316 ILE A C 1
ATOM 2616 O O . ILE A 1 316 ? -7.832 -9.008 14.789 1 92.06 316 ILE A O 1
ATOM 2620 N N . HIS A 1 317 ? -6.715 -9.945 16.391 1 91.88 317 HIS A N 1
ATOM 2621 C CA . HIS A 1 317 ? -7.723 -10.961 16.672 1 91.88 317 HIS A CA 1
ATOM 2622 C C . HIS A 1 317 ? -8.945 -10.344 17.344 1 91.88 317 HIS A C 1
ATOM 2624 O O . HIS A 1 317 ? -10 -10.969 17.422 1 91.88 317 HIS A O 1
ATOM 2630 N N . ALA A 1 318 ? -8.82 -9.148 17.797 1 92.94 318 ALA A N 1
ATOM 2631 C CA . ALA A 1 318 ? -9.93 -8.477 18.469 1 92.94 318 ALA A CA 1
ATOM 2632 C C . ALA A 1 318 ? -11.094 -8.242 17.5 1 92.94 318 ALA A C 1
ATOM 2634 O O . ALA A 1 318 ? -12.227 -8.023 17.938 1 92.94 318 ALA A O 1
ATOM 2635 N N . ILE A 1 319 ? -10.844 -8.281 16.203 1 92.75 319 ILE A N 1
ATOM 2636 C CA . ILE A 1 319 ? -11.875 -8.031 15.211 1 92.75 319 ILE A CA 1
ATOM 2637 C C . ILE A 1 319 ? -12.984 -9.07 15.344 1 92.75 319 ILE A C 1
ATOM 2639 O O . ILE A 1 319 ? -14.133 -8.82 14.953 1 92.75 319 ILE A O 1
ATOM 2643 N N . ASP A 1 320 ? -12.711 -10.234 15.93 1 91.25 320 ASP A N 1
ATOM 2644 C CA . ASP A 1 320 ? -13.695 -11.297 16.109 1 91.25 320 ASP A CA 1
ATOM 2645 C C . ASP A 1 320 ? -14.812 -10.852 17.062 1 91.25 320 ASP A C 1
ATOM 2647 O O . ASP A 1 320 ? -15.93 -11.375 17 1 91.25 320 ASP A O 1
ATOM 2651 N N . GLU A 1 321 ? -14.477 -9.875 17.844 1 93.56 321 GLU A N 1
ATOM 2652 C CA . GLU A 1 321 ? -15.422 -9.43 18.875 1 93.56 321 GLU A CA 1
ATOM 2653 C C . GLU A 1 321 ? -16.234 -8.227 18.391 1 93.56 321 GLU A C 1
ATOM 2655 O O . GLU A 1 321 ? -17.141 -7.758 19.078 1 93.56 321 GLU A O 1
ATOM 2660 N N . LEU A 1 322 ? -16 -7.73 17.188 1 96.12 322 LEU A N 1
ATOM 2661 C CA . LEU A 1 322 ? -16.625 -6.512 16.672 1 96.12 322 LEU A CA 1
ATOM 2662 C C . LEU A 1 322 ? -17.734 -6.84 15.68 1 96.12 322 LEU A C 1
ATOM 2664 O O . LEU A 1 322 ? -17.656 -7.852 14.977 1 96.12 322 LEU A O 1
ATOM 2668 N N . PRO A 1 323 ? -18.812 -5.992 15.719 1 93.62 323 PRO A N 1
ATOM 2669 C CA . PRO A 1 323 ? -19.797 -6.16 14.633 1 93.62 323 PRO A CA 1
ATOM 2670 C C . PRO A 1 323 ? -19.172 -5.949 13.25 1 93.62 323 PRO A C 1
ATOM 2672 O O . PRO A 1 323 ? -18.125 -5.316 13.133 1 93.62 323 PRO A O 1
ATOM 2675 N N . ASP A 1 324 ? -19.781 -6.367 12.164 1 87.88 324 ASP A N 1
ATOM 2676 C CA . ASP A 1 324 ? -19.234 -6.438 10.812 1 87.88 324 ASP A CA 1
ATOM 2677 C C . ASP A 1 324 ? -18.812 -5.055 10.32 1 87.88 324 ASP A C 1
ATOM 2679 O O . ASP A 1 324 ? -17.734 -4.895 9.742 1 87.88 324 ASP A O 1
ATOM 2683 N N . TYR A 1 325 ? -19.609 -4.086 10.633 1 87.75 325 TYR A N 1
ATOM 2684 C CA . TYR A 1 325 ? -19.312 -2.779 10.047 1 87.75 325 TYR A CA 1
ATOM 2685 C C . TYR A 1 325 ? -18.094 -2.143 10.711 1 87.75 325 TYR A C 1
ATOM 2687 O O . TYR A 1 325 ? -17.469 -1.26 10.141 1 87.75 325 TYR A O 1
ATOM 2695 N N . MET A 1 326 ? -17.734 -2.658 11.945 1 95.38 326 MET A N 1
ATOM 2696 C CA . MET A 1 326 ? -16.609 -2.074 12.672 1 95.38 326 MET A CA 1
ATOM 2697 C C . MET A 1 326 ? -15.305 -2.752 12.289 1 95.38 326 MET A C 1
ATOM 2699 O O . MET A 1 326 ? -14.227 -2.205 12.516 1 95.38 326 MET A O 1
ATOM 2703 N N . LYS A 1 327 ? -15.414 -3.941 11.758 1 95 327 LYS A N 1
ATOM 2704 C CA . LYS A 1 327 ? -14.219 -4.738 11.492 1 95 327 LYS A CA 1
ATOM 2705 C C . LYS A 1 327 ? -13.32 -4.047 10.469 1 95 327 LYS A C 1
ATOM 2707 O O . LYS A 1 327 ? -12.102 -3.949 10.672 1 95 327 LYS A O 1
ATOM 2712 N N . THR A 1 328 ? -13.922 -3.586 9.406 1 93.56 328 THR A N 1
ATOM 2713 C CA . THR A 1 328 ? -13.141 -2.945 8.352 1 93.56 328 THR A CA 1
ATOM 2714 C C . THR A 1 328 ? -12.508 -1.648 8.852 1 93.56 328 THR A C 1
ATOM 2716 O O . THR A 1 328 ? -11.375 -1.32 8.492 1 93.56 328 THR A O 1
ATOM 2719 N N . CYS A 1 329 ? -13.289 -0.948 9.656 1 95.75 329 CYS A N 1
ATOM 2720 C CA . CYS A 1 329 ? -12.766 0.291 10.219 1 95.75 329 CYS A CA 1
ATOM 2721 C C . CYS A 1 329 ? -11.578 0.015 11.125 1 95.75 329 CYS A C 1
ATOM 2723 O O . CYS A 1 329 ? -10.547 0.692 11.031 1 95.75 329 CYS A O 1
ATOM 2725 N N . TYR A 1 330 ? -11.68 -0.992 11.984 1 97.56 330 TYR A N 1
ATOM 2726 C CA . TYR A 1 330 ? -10.602 -1.37 12.883 1 97.56 330 TYR A CA 1
ATOM 2727 C C . TYR A 1 330 ? -9.352 -1.771 12.109 1 97.56 330 TYR A C 1
ATOM 2729 O O . TYR A 1 330 ? -8.242 -1.342 12.43 1 97.56 330 TYR A O 1
ATOM 2737 N N . LEU A 1 331 ? -9.539 -2.521 11.094 1 96.56 331 LEU A N 1
ATOM 2738 C CA . LEU A 1 331 ? -8.406 -3.029 10.328 1 96.56 331 LEU A CA 1
ATOM 2739 C C . LEU A 1 331 ? -7.738 -1.907 9.539 1 96.56 331 LEU A C 1
ATOM 2741 O O . LEU A 1 331 ? -6.52 -1.918 9.352 1 96.56 331 LEU A O 1
ATOM 2745 N N . ALA A 1 332 ? -8.547 -0.976 9 1 97 332 ALA A N 1
ATOM 2746 C CA . ALA A 1 332 ? -7.973 0.173 8.305 1 97 332 ALA A CA 1
ATOM 2747 C C . ALA A 1 332 ? -7.043 0.958 9.227 1 97 332 ALA A C 1
ATOM 2749 O O . ALA A 1 332 ? -5.926 1.309 8.836 1 97 332 ALA A O 1
ATOM 2750 N N . MET A 1 333 ? -7.492 1.193 10.43 1 97.88 333 MET A N 1
ATOM 2751 C CA . MET A 1 333 ? -6.707 1.893 11.445 1 97.88 333 MET A CA 1
ATOM 2752 C C . MET A 1 333 ? -5.461 1.095 11.805 1 97.88 333 MET A C 1
ATOM 2754 O O . MET A 1 333 ? -4.352 1.634 11.805 1 97.88 333 MET A O 1
ATOM 2758 N N . PHE A 1 334 ? -5.645 -0.141 12.078 1 97.56 334 PHE A N 1
ATOM 2759 C CA . PHE A 1 334 ? -4.586 -1.042 12.516 1 97.56 334 PHE A CA 1
ATOM 2760 C C . PHE A 1 334 ? -3.504 -1.169 11.453 1 97.56 334 PHE A C 1
ATOM 2762 O O . PHE A 1 334 ? -2.314 -1.069 11.75 1 97.56 334 PHE A O 1
ATOM 2769 N N . ASN A 1 335 ? -3.893 -1.424 10.234 1 96.62 335 ASN A N 1
ATOM 2770 C CA . ASN A 1 335 ? -2.957 -1.584 9.125 1 96.62 335 ASN A CA 1
ATOM 2771 C C . ASN A 1 335 ? -2.18 -0.299 8.859 1 96.62 335 ASN A C 1
ATOM 2773 O O . ASN A 1 335 ? -0.985 -0.343 8.555 1 96.62 335 ASN A O 1
ATOM 2777 N N . PHE A 1 336 ? -2.889 0.821 8.906 1 97.62 336 PHE A N 1
ATOM 2778 C CA . PHE A 1 336 ? -2.193 2.088 8.719 1 97.62 336 PHE A CA 1
ATOM 2779 C C . PHE A 1 336 ? -1.141 2.291 9.797 1 97.62 336 PHE A C 1
ATOM 2781 O O . PHE A 1 336 ? -0.009 2.684 9.508 1 97.62 336 PHE A O 1
ATOM 2788 N N . GLY A 1 337 ? -1.531 2.086 11.047 1 97.06 337 GLY A N 1
ATOM 2789 C CA . GLY A 1 337 ? -0.566 2.162 12.133 1 97.06 337 GLY A CA 1
ATOM 2790 C C . GLY A 1 337 ? 0.654 1.289 11.906 1 97.06 337 GLY A C 1
ATOM 2791 O O . GLY A 1 337 ? 1.787 1.735 12.102 1 97.06 337 GLY A O 1
ATOM 2792 N N . ASN A 1 338 ? 0.426 0.114 11.469 1 95.31 338 ASN A N 1
ATOM 2793 C CA . ASN A 1 338 ? 1.516 -0.832 11.25 1 95.31 338 ASN A CA 1
ATOM 2794 C C . ASN A 1 338 ? 2.404 -0.406 10.086 1 95.31 338 ASN A C 1
ATOM 2796 O O . ASN A 1 338 ? 3.607 -0.671 10.086 1 95.31 338 ASN A O 1
ATOM 2800 N N . GLU A 1 339 ? 1.809 0.145 9.102 1 95.5 339 GLU A N 1
ATOM 2801 C CA . GLU A 1 339 ? 2.586 0.692 7.992 1 95.5 339 GLU A CA 1
ATOM 2802 C C . GLU A 1 339 ? 3.594 1.729 8.484 1 95.5 339 GLU A C 1
ATOM 2804 O O . GLU A 1 339 ? 4.754 1.724 8.062 1 95.5 339 GLU A O 1
ATOM 2809 N N . ILE A 1 340 ? 3.139 2.58 9.352 1 95.88 340 ILE A N 1
ATOM 2810 C CA . ILE A 1 340 ? 4.02 3.604 9.906 1 95.88 340 ILE A CA 1
ATOM 2811 C C . ILE A 1 340 ? 5.121 2.945 10.727 1 95.88 340 ILE A C 1
ATOM 2813 O O . ILE A 1 340 ? 6.293 3.316 10.617 1 95.88 340 ILE A O 1
ATOM 2817 N N . VAL A 1 341 ? 4.754 1.995 11.539 1 95.31 341 VAL A N 1
ATOM 2818 C CA . VAL A 1 341 ? 5.719 1.276 12.359 1 95.31 341 VAL A CA 1
ATOM 2819 C C . VAL A 1 341 ? 6.801 0.666 11.469 1 95.31 341 VAL A C 1
ATOM 2821 O O . VAL A 1 341 ? 7.992 0.79 11.758 1 95.31 341 VAL A O 1
ATOM 2824 N N . TYR A 1 342 ? 6.387 0.034 10.367 1 95.25 342 TYR A N 1
ATOM 2825 C CA . TYR A 1 342 ? 7.32 -0.602 9.445 1 95.25 342 TYR A CA 1
ATOM 2826 C C . TYR A 1 342 ? 8.289 0.42 8.859 1 95.25 342 TYR A C 1
ATOM 2828 O O . TYR A 1 342 ? 9.5 0.199 8.844 1 95.25 342 TYR A O 1
ATOM 2836 N N . ASN A 1 343 ? 7.773 1.49 8.352 1 93.94 343 ASN A N 1
ATOM 2837 C CA . ASN A 1 343 ? 8.594 2.502 7.691 1 93.94 343 ASN A CA 1
ATOM 2838 C C . ASN A 1 343 ? 9.609 3.111 8.648 1 93.94 343 ASN A C 1
ATOM 2840 O O . ASN A 1 343 ? 10.766 3.33 8.273 1 93.94 343 ASN A O 1
ATOM 2844 N N . VAL A 1 344 ? 9.164 3.404 9.844 1 93.38 344 VAL A N 1
ATOM 2845 C CA . VAL A 1 344 ? 10.062 4.012 10.82 1 93.38 344 VAL A CA 1
ATOM 2846 C C . VAL A 1 344 ? 11.148 3.014 11.211 1 93.38 344 VAL A C 1
ATOM 2848 O O . VAL A 1 344 ? 12.312 3.381 11.352 1 93.38 344 VAL A O 1
ATOM 2851 N N . LEU A 1 345 ? 10.75 1.799 11.422 1 92.75 345 LEU A N 1
ATOM 2852 C CA . LEU A 1 345 ? 11.727 0.768 11.75 1 92.75 345 LEU A CA 1
ATOM 2853 C C . LEU A 1 345 ? 12.734 0.602 10.617 1 92.75 345 LEU A C 1
ATOM 2855 O O . LEU A 1 345 ? 13.938 0.495 10.867 1 92.75 345 LEU A O 1
ATOM 2859 N N . ARG A 1 346 ? 12.297 0.55 9.438 1 91.25 346 ARG A N 1
ATOM 2860 C CA . ARG A 1 346 ? 13.133 0.396 8.258 1 91.25 346 ARG A CA 1
ATOM 2861 C C . ARG A 1 346 ? 14.109 1.563 8.117 1 91.25 346 ARG A C 1
ATOM 2863 O O . ARG A 1 346 ? 15.297 1.361 7.879 1 91.25 346 ARG A O 1
ATOM 2870 N N . ASP A 1 347 ? 13.625 2.766 8.336 1 91.19 347 ASP A N 1
ATOM 2871 C CA . ASP A 1 347 ? 14.398 3.961 8.016 1 91.19 347 ASP A CA 1
ATOM 2872 C C . ASP A 1 347 ? 15.242 4.406 9.203 1 91.19 347 ASP A C 1
ATOM 2874 O O . ASP A 1 347 ? 16.297 5.016 9.023 1 91.19 347 ASP A O 1
ATOM 2878 N N . HIS A 1 348 ? 14.75 4.113 10.453 1 90.88 348 HIS A N 1
ATOM 2879 C CA . HIS A 1 348 ? 15.398 4.73 11.602 1 90.88 348 HIS A CA 1
ATOM 2880 C C . HIS A 1 348 ? 15.781 3.684 12.641 1 90.88 348 HIS A C 1
ATOM 2882 O O . HIS A 1 348 ? 16.391 4.012 13.664 1 90.88 348 HIS A O 1
ATOM 2888 N N . ASP A 1 349 ? 15.422 2.438 12.445 1 89.69 349 ASP A N 1
ATOM 2889 C CA . ASP A 1 349 ? 15.758 1.327 13.328 1 89.69 349 ASP A CA 1
ATOM 2890 C C . ASP A 1 349 ? 15.18 1.541 14.727 1 89.69 349 ASP A C 1
ATOM 2892 O O . ASP A 1 349 ? 15.852 1.287 15.727 1 89.69 349 ASP A O 1
ATOM 2896 N N . VAL A 1 350 ? 13.984 2.152 14.758 1 91.12 350 VAL A N 1
ATOM 2897 C CA . VAL A 1 350 ? 13.289 2.385 16.016 1 91.12 350 VAL A CA 1
ATOM 2898 C C . VAL A 1 350 ? 11.898 1.769 15.969 1 91.12 350 VAL A C 1
ATOM 2900 O O . VAL A 1 350 ? 11.18 1.929 14.984 1 91.12 350 VAL A O 1
ATOM 2903 N N . ASN A 1 351 ? 11.57 1.031 17 1 92 351 ASN A N 1
ATOM 2904 C CA . ASN A 1 351 ? 10.234 0.453 17.141 1 92 351 ASN A CA 1
ATOM 2905 C C . ASN A 1 351 ? 9.25 1.44 17.766 1 92 351 ASN A C 1
ATOM 2907 O O . ASN A 1 351 ? 9.398 1.806 18.922 1 92 351 ASN A O 1
ATOM 2911 N N . VAL A 1 352 ? 8.219 1.818 17.016 1 93 352 VAL A N 1
ATOM 2912 C CA . VAL A 1 352 ? 7.312 2.842 17.516 1 93 352 VAL A CA 1
ATOM 2913 C C . VAL A 1 352 ? 5.906 2.26 17.672 1 93 352 VAL A C 1
ATOM 2915 O O . VAL A 1 352 ? 4.914 2.988 17.594 1 93 352 VAL A O 1
ATOM 2918 N N . VAL A 1 353 ? 5.711 0.96 17.844 1 93.38 353 VAL A N 1
ATOM 2919 C CA . VAL A 1 353 ? 4.414 0.306 17.984 1 93.38 353 VAL A CA 1
ATOM 2920 C C . VAL A 1 353 ? 3.662 0.896 19.172 1 93.38 353 VAL A C 1
ATOM 2922 O O . VAL A 1 353 ? 2.477 1.219 19.062 1 93.38 353 VAL A O 1
ATOM 2925 N N . SER A 1 354 ? 4.328 1.029 20.25 1 91.44 354 SER A N 1
ATOM 2926 C CA . SER A 1 354 ? 3.686 1.523 21.469 1 91.44 354 SER A CA 1
ATOM 2927 C C . SER A 1 354 ? 3.189 2.955 21.281 1 91.44 354 SER A C 1
ATOM 2929 O O . SER A 1 354 ? 2.135 3.322 21.812 1 91.44 354 SER A O 1
ATOM 2931 N N . HIS A 1 355 ? 3.938 3.73 20.562 1 91.12 355 HIS A N 1
ATOM 2932 C CA . HIS A 1 355 ? 3.559 5.121 20.328 1 91.12 355 HIS A CA 1
ATOM 2933 C C . HIS A 1 355 ? 2.279 5.211 19.5 1 91.12 355 HIS A C 1
ATOM 2935 O O . HIS A 1 355 ? 1.391 6.008 19.812 1 91.12 355 HIS A O 1
ATOM 2941 N N . ILE A 1 356 ? 2.223 4.438 18.453 1 94.25 356 ILE A N 1
ATOM 2942 C CA . ILE A 1 356 ? 1.061 4.422 17.578 1 94.25 356 ILE A CA 1
ATOM 2943 C C . ILE A 1 356 ? -0.149 3.865 18.328 1 94.25 356 ILE A C 1
ATOM 2945 O O . ILE A 1 356 ? -1.244 4.43 18.25 1 94.25 356 ILE A O 1
ATOM 2949 N N . HIS A 1 357 ? 0.069 2.809 19.031 1 94.69 357 HIS A N 1
ATOM 2950 C CA . HIS A 1 357 ? -0.957 2.168 19.844 1 94.69 357 HIS A CA 1
ATOM 2951 C C . HIS A 1 357 ? -1.542 3.145 20.859 1 94.69 357 HIS A C 1
ATOM 2953 O O . HIS A 1 357 ? -2.764 3.285 20.953 1 94.69 357 HIS A O 1
ATOM 2959 N N . GLU A 1 358 ? -0.73 3.811 21.547 1 93.25 358 GLU A N 1
ATOM 2960 C CA . GLU A 1 358 ? -1.16 4.746 22.578 1 93.25 358 GLU A CA 1
ATOM 2961 C C . GLU A 1 358 ? -1.923 5.922 21.984 1 93.25 358 GLU A C 1
ATOM 2963 O O . GLU A 1 358 ? -2.904 6.395 22.562 1 93.25 358 GLU A O 1
ATOM 2968 N N . ALA A 1 359 ? -1.451 6.414 20.891 1 94.19 359 ALA A N 1
ATOM 2969 C CA . ALA A 1 359 ? -2.102 7.555 20.25 1 94.19 359 ALA A CA 1
ATOM 2970 C C . ALA A 1 359 ? -3.545 7.223 19.875 1 94.19 359 ALA A C 1
ATOM 2972 O O . ALA A 1 359 ? -4.461 7.996 20.188 1 94.19 359 ALA A O 1
ATOM 2973 N N . TRP A 1 360 ? -3.775 6.102 19.25 1 97.38 360 TRP A N 1
ATOM 2974 C CA . TRP A 1 360 ? -5.121 5.707 18.844 1 97.38 360 TRP A CA 1
ATOM 2975 C C . TRP A 1 360 ? -5.957 5.312 20.062 1 97.38 360 TRP A C 1
ATOM 2977 O O . TRP A 1 360 ? -7.156 5.605 20.125 1 97.38 360 TRP A O 1
ATOM 2987 N N . GLY A 1 361 ? -5.332 4.609 21.031 1 97.38 361 GLY A N 1
ATOM 2988 C CA . GLY A 1 361 ? -6.031 4.254 22.25 1 97.38 361 GLY A CA 1
ATOM 2989 C C . GLY A 1 361 ? -6.562 5.457 23 1 97.38 361 GLY A C 1
ATOM 2990 O O . GLY A 1 361 ? -7.723 5.469 23.422 1 97.38 361 GLY A O 1
ATOM 2991 N N . ASN A 1 362 ? -5.707 6.465 23.172 1 95.88 362 ASN A N 1
ATOM 2992 C CA . ASN A 1 362 ? -6.121 7.691 23.844 1 95.88 362 ASN A CA 1
ATOM 2993 C C . ASN A 1 362 ? -7.266 8.383 23.109 1 95.88 362 ASN A C 1
ATOM 2995 O O . ASN A 1 362 ? -8.203 8.875 23.734 1 95.88 362 ASN A O 1
ATOM 2999 N N . LEU A 1 363 ? -7.184 8.445 21.844 1 97.31 363 LEU A N 1
ATOM 3000 C CA . LEU A 1 363 ? -8.195 9.109 21.031 1 97.31 363 LEU A CA 1
ATOM 3001 C C . LEU A 1 363 ? -9.539 8.406 21.172 1 97.31 363 LEU A C 1
ATOM 3003 O O . LEU A 1 363 ? -10.555 9.047 21.438 1 97.31 363 LEU A O 1
ATOM 3007 N N . CYS A 1 364 ? -9.547 7.082 21 1 98.38 364 CYS A N 1
ATOM 3008 C CA . CYS A 1 364 ? -10.797 6.332 21.062 1 98.38 364 CYS A CA 1
ATOM 3009 C C . CYS A 1 364 ? -11.375 6.336 22.469 1 98.38 364 CYS A C 1
ATOM 3011 O O . CYS A 1 364 ? -12.602 6.344 22.641 1 98.38 364 CYS A O 1
ATOM 3013 N N . THR A 1 365 ? -10.492 6.289 23.438 1 98.25 365 THR A N 1
ATOM 3014 C CA . THR A 1 365 ? -10.961 6.391 24.812 1 98.25 365 THR A CA 1
ATOM 3015 C C . THR A 1 365 ? -11.641 7.734 25.047 1 98.25 365 THR A C 1
ATOM 3017 O O . THR A 1 365 ? -12.664 7.809 25.734 1 98.25 365 THR A O 1
ATOM 3020 N N . SER A 1 366 ? -11.062 8.75 24.516 1 97.62 366 SER A N 1
ATOM 3021 C CA . SER A 1 366 ? -11.664 10.078 24.625 1 97.62 366 SER A CA 1
ATOM 3022 C C . SER A 1 366 ? -13 10.141 23.906 1 97.62 366 SER A C 1
ATOM 3024 O O . SER A 1 366 ? -13.945 10.773 24.391 1 97.62 366 SER A O 1
ATOM 3026 N N . TYR A 1 367 ? -13.164 9.594 22.734 1 98.06 367 TYR A N 1
ATOM 3027 C CA . TYR A 1 367 ? -14.43 9.516 22.031 1 98.06 367 TYR A CA 1
ATOM 3028 C C . TYR A 1 367 ? -15.484 8.797 22.875 1 98.06 367 TYR A C 1
ATOM 3030 O O . TYR A 1 367 ? -16.656 9.18 22.875 1 98.06 367 TYR A O 1
ATOM 3038 N N . LEU A 1 368 ? -15.047 7.746 23.516 1 98.5 368 LEU A N 1
ATOM 3039 C CA . LEU A 1 368 ? -15.969 6.953 24.328 1 98.5 368 LEU A CA 1
ATOM 3040 C C . LEU A 1 368 ? -16.531 7.781 25.484 1 98.5 368 LEU A C 1
ATOM 3042 O O . LEU A 1 368 ? -17.688 7.617 25.859 1 98.5 368 LEU A O 1
ATOM 3046 N N . VAL A 1 369 ? -15.703 8.617 26.078 1 97.88 369 VAL A N 1
ATOM 3047 C CA . VAL A 1 369 ? -16.172 9.516 27.125 1 97.88 369 VAL A CA 1
ATOM 3048 C C . VAL A 1 369 ? -17.344 10.344 26.609 1 97.88 369 VAL A C 1
ATOM 3050 O O . VAL A 1 369 ? -18.375 10.453 27.281 1 97.88 369 VAL A O 1
ATOM 3053 N N . GLU A 1 370 ? -17.203 10.914 25.438 1 96.44 370 GLU A N 1
ATOM 3054 C CA . GLU A 1 370 ? -18.266 11.727 24.859 1 96.44 370 GLU A CA 1
ATOM 3055 C C . GLU A 1 370 ? -19.5 10.891 24.516 1 96.44 370 GLU A C 1
ATOM 3057 O O . GLU A 1 370 ? -20.625 11.344 24.688 1 96.44 370 GLU A O 1
ATOM 3062 N N . ALA A 1 371 ? -19.266 9.695 24.031 1 96.56 371 ALA A N 1
ATOM 3063 C CA . ALA A 1 371 ? -20.375 8.789 23.766 1 96.56 371 ALA A CA 1
ATOM 3064 C C . ALA A 1 371 ? -21.156 8.477 25.031 1 96.56 371 ALA A C 1
ATOM 3066 O O . ALA A 1 371 ? -22.391 8.43 25.031 1 96.56 371 ALA A O 1
ATOM 3067 N N . ARG A 1 372 ? -20.438 8.25 26.125 1 97.25 372 ARG A N 1
ATOM 3068 C CA . ARG A 1 372 ? -21.078 7.984 27.406 1 97.25 372 ARG A CA 1
ATOM 3069 C C . ARG A 1 372 ? -21.891 9.18 27.859 1 97.25 372 ARG A C 1
ATOM 3071 O O . ARG A 1 372 ? -22.984 9.023 28.406 1 97.25 372 ARG A O 1
ATOM 3078 N N . TRP A 1 373 ? -21.359 10.406 27.719 1 95.5 373 TRP A N 1
ATOM 3079 C CA . TRP A 1 373 ? -22.125 11.602 28.031 1 95.5 373 TRP A CA 1
ATOM 3080 C C . TRP A 1 373 ? -23.438 11.625 27.234 1 95.5 373 TRP A C 1
ATOM 3082 O O . TRP A 1 373 ? -24.5 11.93 27.797 1 95.5 373 TRP A O 1
ATOM 3092 N N . PHE A 1 374 ? -23.375 11.305 25.953 1 93.56 374 PHE A N 1
ATOM 3093 C CA . PHE A 1 374 ? -24.531 11.336 25.062 1 93.56 374 PHE A CA 1
ATOM 3094 C C . PHE A 1 374 ? -25.594 10.328 25.516 1 93.56 374 PHE A C 1
ATOM 3096 O O . PHE A 1 374 ? -26.75 10.688 25.719 1 93.56 374 PHE A O 1
ATOM 3103 N N . TYR A 1 375 ? -25.25 9.141 25.75 1 94.12 375 TYR A N 1
ATOM 3104 C CA . TYR A 1 375 ? -26.188 8.07 26.016 1 94.12 375 TYR A CA 1
ATOM 3105 C C . TYR A 1 375 ? -26.734 8.156 27.438 1 94.12 375 TYR A C 1
ATOM 3107 O O . TYR A 1 375 ? -27.828 7.676 27.719 1 94.12 375 TYR A O 1
ATOM 3115 N N . SER A 1 376 ? -25.984 8.82 28.297 1 94.69 376 SER A N 1
ATOM 3116 C CA . SER A 1 376 ? -26.469 9 29.656 1 94.69 376 SER A CA 1
ATOM 3117 C C . SER A 1 376 ? -27.266 10.297 29.797 1 94.69 376 SER A C 1
ATOM 3119 O O . SER A 1 376 ? -27.875 10.539 30.828 1 94.69 376 SER A O 1
ATOM 3121 N N . GLY A 1 377 ? -27.219 11.172 28.766 1 91 377 GLY A N 1
ATOM 3122 C CA . GLY A 1 377 ? -27.859 12.469 28.844 1 91 377 GLY A CA 1
ATOM 3123 C C . GLY A 1 377 ? -27.141 13.445 29.75 1 91 377 GLY A C 1
ATOM 3124 O O . GLY A 1 377 ? -27.719 14.445 30.172 1 91 377 GLY A O 1
ATOM 3125 N N . TYR A 1 378 ? -25.891 13.117 30.031 1 92.75 378 TYR A N 1
ATOM 3126 C CA . TYR A 1 378 ? -25.078 13.953 30.922 1 92.75 378 TYR A CA 1
ATOM 3127 C C . TYR A 1 378 ? -24.5 15.148 30.172 1 92.75 378 TYR A C 1
ATOM 3129 O O . TYR A 1 378 ? -24 15 29.047 1 92.75 378 TYR A O 1
ATOM 3137 N N . THR A 1 379 ? -24.594 16.312 30.734 1 91.75 379 THR A N 1
ATOM 3138 C CA . THR A 1 379 ? -23.938 17.5 30.188 1 91.75 379 THR A CA 1
ATOM 3139 C C . THR A 1 379 ? -22.75 17.906 31.047 1 91.75 379 THR A C 1
ATOM 3141 O O . THR A 1 379 ? -22.922 18.344 32.188 1 91.75 379 THR A O 1
ATOM 3144 N N . PRO A 1 380 ? -21.625 17.797 30.516 1 94.62 380 PRO A N 1
ATOM 3145 C CA . PRO A 1 380 ? -20.438 18.156 31.297 1 94.62 380 PRO A CA 1
ATOM 3146 C C . PRO A 1 380 ? -20.297 19.656 31.516 1 94.62 380 PRO A C 1
ATOM 3148 O O . PRO A 1 380 ? -20.906 20.453 30.781 1 94.62 380 PRO A O 1
ATOM 3151 N N . THR A 1 381 ? -19.531 20 32.562 1 94.56 381 THR A N 1
ATOM 3152 C CA . THR A 1 381 ? -19.109 21.391 32.688 1 94.56 381 THR A CA 1
ATOM 3153 C C . THR A 1 381 ? -18.109 21.75 31.578 1 94.56 381 THR A C 1
ATOM 3155 O O . THR A 1 381 ? -17.547 20.875 30.938 1 94.56 381 THR A O 1
ATOM 3158 N N . LEU A 1 382 ? -17.953 23.031 31.359 1 95.5 382 LEU A N 1
ATOM 3159 C CA . LEU A 1 382 ? -17 23.469 30.344 1 95.5 382 LEU A CA 1
ATOM 3160 C C . LEU A 1 382 ? -15.609 22.906 30.641 1 95.5 382 LEU A C 1
ATOM 3162 O O . LEU A 1 382 ? -14.922 22.438 29.734 1 95.5 382 LEU A O 1
ATOM 3166 N N . ASP A 1 383 ? -15.227 22.969 31.891 1 95 383 ASP A N 1
ATOM 3167 C CA . ASP A 1 383 ? -13.906 22.469 32.281 1 95 383 ASP A CA 1
ATOM 3168 C C . ASP A 1 383 ? -13.781 20.969 32.031 1 95 383 ASP A C 1
ATOM 3170 O O . ASP A 1 383 ? -12.766 20.516 31.5 1 95 383 ASP A O 1
ATOM 3174 N N . GLU A 1 384 ? -14.773 20.266 32.438 1 95.38 384 GLU A N 1
ATOM 3175 C CA . GLU A 1 384 ? -14.797 18.828 32.188 1 95.38 384 GLU A CA 1
ATOM 3176 C C . GLU A 1 384 ? -14.742 18.531 30.688 1 95.38 384 GLU A C 1
ATOM 3178 O O . GLU A 1 384 ? -14.031 17.625 30.25 1 95.38 384 GLU A O 1
ATOM 3183 N N . TYR A 1 385 ? -15.477 19.281 29.969 1 96.38 385 TYR A N 1
ATOM 3184 C CA . TYR A 1 385 ? -15.523 19.125 28.516 1 96.38 385 TYR A CA 1
ATOM 3185 C C . TYR A 1 385 ? -14.156 19.375 27.891 1 96.38 385 TYR A C 1
ATOM 3187 O O . TYR A 1 385 ? -13.68 18.562 27.094 1 96.38 385 TYR A O 1
ATOM 3195 N N . LEU A 1 386 ? -13.539 20.422 28.266 1 96.25 386 LEU A N 1
ATOM 3196 C CA . LEU A 1 386 ? -12.281 20.828 27.641 1 96.25 386 LEU A CA 1
ATOM 3197 C C . LEU A 1 386 ? -11.156 19.859 28.016 1 96.25 386 LEU A C 1
ATOM 3199 O O . LEU A 1 386 ? -10.234 19.641 27.219 1 96.25 386 LEU A O 1
ATOM 3203 N N . GLN A 1 387 ? -11.227 19.234 29.188 1 95.31 387 GLN A N 1
ATOM 3204 C CA . GLN A 1 387 ? -10.227 18.266 29.625 1 95.31 387 GLN A CA 1
ATOM 3205 C C . GLN A 1 387 ? -10.211 17.031 28.719 1 95.31 387 GLN A C 1
ATOM 3207 O O . GLN A 1 387 ? -9.18 16.391 28.547 1 95.31 387 GLN A O 1
ATOM 3212 N N . ASN A 1 388 ? -11.32 16.781 28.125 1 96.31 388 ASN A N 1
ATOM 3213 C CA . ASN A 1 388 ? -11.422 15.664 27.203 1 96.31 388 ASN A CA 1
ATOM 3214 C C . ASN A 1 388 ? -11.266 16.109 25.75 1 96.31 388 ASN A C 1
ATOM 3216 O O . ASN A 1 388 ? -10.688 15.398 24.922 1 96.31 388 ASN A O 1
ATOM 3220 N N . ALA A 1 389 ? -11.727 17.266 25.484 1 95.94 389 ALA A N 1
ATOM 3221 C CA . ALA A 1 389 ? -11.984 17.703 24.125 1 95.94 389 ALA A CA 1
ATOM 3222 C C . ALA A 1 389 ? -10.68 18 23.375 1 95.94 389 ALA A C 1
ATOM 3224 O O . ALA A 1 389 ? -10.609 17.859 22.156 1 95.94 389 ALA A O 1
ATOM 3225 N N . TRP A 1 390 ? -9.641 18.406 24.094 1 95.62 390 TRP A N 1
ATOM 3226 C CA . TRP A 1 390 ? -8.375 18.688 23.406 1 95.62 390 TRP A CA 1
ATOM 3227 C C . TRP A 1 390 ? -7.758 17.391 22.875 1 95.62 390 TRP A C 1
ATOM 3229 O O . TRP A 1 390 ? -6.938 17.422 21.953 1 95.62 390 TRP A O 1
ATOM 3239 N N . ILE A 1 391 ? -8.148 16.203 23.438 1 95.69 391 ILE A N 1
ATOM 3240 C CA . ILE A 1 391 ? -7.703 14.914 22.953 1 95.69 391 ILE A CA 1
ATOM 3241 C C . ILE A 1 391 ? -8.625 14.438 21.828 1 95.69 391 ILE A C 1
ATOM 3243 O O . ILE A 1 391 ? -8.164 13.984 20.781 1 95.69 391 ILE A O 1
ATOM 3247 N N . SER A 1 392 ? -9.938 14.609 22.047 1 96.38 392 SER A N 1
ATOM 3248 C CA . SER A 1 392 ? -10.922 14.031 21.125 1 96.38 392 SER A CA 1
ATOM 3249 C C . SER A 1 392 ? -10.938 14.773 19.797 1 96.38 392 SER A C 1
ATOM 3251 O O . SER A 1 392 ? -11.453 14.258 18.797 1 96.38 392 SER A O 1
ATOM 3253 N N . VAL A 1 393 ? -10.359 15.992 19.812 1 96.44 393 VAL A N 1
ATOM 3254 C CA . VAL A 1 393 ? -10.312 16.719 18.547 1 96.44 393 VAL A CA 1
ATOM 3255 C C . VAL A 1 393 ? -9.305 16.047 17.609 1 96.44 393 VAL A C 1
ATOM 3257 O O . VAL A 1 393 ? -9.32 16.281 16.406 1 96.44 393 VAL A O 1
ATOM 3260 N N . GLY A 1 394 ? -8.438 15.195 18.156 1 96.19 394 GLY A N 1
ATOM 3261 C CA . GLY A 1 394 ? -7.496 14.438 17.344 1 96.19 394 GLY A CA 1
ATOM 3262 C C . GLY A 1 394 ? -6.125 15.078 17.266 1 96.19 394 GLY A C 1
ATOM 3263 O O . GLY A 1 394 ? -5.227 14.555 16.594 1 96.19 394 GLY A O 1
ATOM 3264 N N . GLY A 1 395 ? -5.918 16.203 17.922 1 94.62 395 GLY A N 1
ATOM 3265 C CA . GLY A 1 395 ? -4.664 16.938 17.859 1 94.62 395 GLY A CA 1
ATOM 3266 C C . GLY A 1 395 ? -3.471 16.125 18.297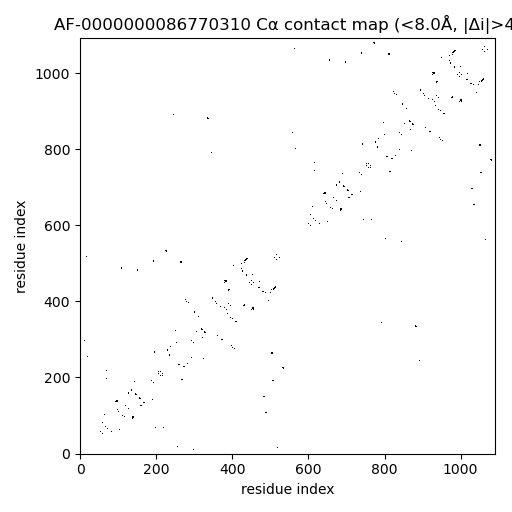 1 94.62 395 GLY A C 1
ATOM 3267 O O . GLY A 1 395 ? -2.508 15.953 17.547 1 94.62 395 GLY A O 1
ATOM 3268 N N . PRO A 1 396 ? -3.543 15.547 19.547 1 93.44 396 PRO A N 1
ATOM 3269 C CA . PRO A 1 396 ? -2.416 14.75 20.031 1 93.44 396 PRO A CA 1
ATOM 3270 C C . PRO A 1 396 ? -2.115 13.547 19.141 1 93.44 396 PRO A C 1
ATOM 3272 O O . PRO A 1 396 ? -0.949 13.25 18.859 1 93.44 396 PRO A O 1
ATOM 3275 N N . GLY A 1 397 ? -3.199 12.852 18.734 1 93.94 397 GLY A N 1
ATOM 3276 C CA . GLY A 1 397 ? -3 11.742 17.828 1 93.94 397 GLY A CA 1
ATOM 3277 C C . GLY A 1 397 ? -2.363 12.148 16.516 1 93.94 397 GLY A C 1
ATOM 3278 O O . GLY A 1 397 ? -1.454 11.477 16.016 1 93.94 397 GLY A O 1
ATOM 3279 N N . GLY A 1 398 ? -2.873 13.266 15.938 1 94.38 398 GLY A N 1
ATOM 3280 C CA . GLY A 1 398 ? -2.311 13.789 14.703 1 94.38 398 GLY A CA 1
ATOM 3281 C C . GLY A 1 398 ? -0.847 14.172 14.828 1 94.38 398 GLY A C 1
ATOM 3282 O O . GLY A 1 398 ? -0.052 13.906 13.922 1 94.38 398 GLY A O 1
ATOM 3283 N N . MET A 1 399 ? -0.486 14.711 15.945 1 91.19 399 MET A N 1
ATOM 3284 C CA . MET A 1 399 ? 0.887 15.156 16.172 1 91.19 399 MET A CA 1
ATOM 3285 C C . MET A 1 399 ? 1.826 13.961 16.312 1 91.19 399 MET A C 1
ATOM 3287 O O . MET A 1 399 ? 2.969 14.008 15.852 1 91.19 399 MET A O 1
ATOM 3291 N N . ALA A 1 400 ? 1.353 12.969 17 1 90.81 400 ALA A N 1
ATOM 3292 C CA . ALA A 1 400 ? 2.146 11.75 17.141 1 90.81 400 ALA A CA 1
ATOM 3293 C C . ALA A 1 400 ? 2.486 11.164 15.773 1 90.81 400 ALA A C 1
ATOM 3295 O O . ALA A 1 400 ? 3.619 10.734 15.539 1 90.81 400 ALA A O 1
ATOM 3296 N N . HIS A 1 401 ? 1.572 11.133 14.891 1 94 401 HIS A N 1
ATOM 3297 C CA . HIS A 1 401 ? 1.793 10.602 13.547 1 94 401 HIS A CA 1
ATOM 3298 C C . HIS A 1 401 ? 2.656 11.539 12.719 1 94 401 HIS A C 1
ATOM 3300 O O . HIS A 1 401 ? 3.553 11.094 11.992 1 94 401 HIS A O 1
ATOM 3306 N N . ALA A 1 402 ? 2.357 12.844 12.852 1 93.25 402 ALA A N 1
ATOM 3307 C CA . ALA A 1 402 ? 3.094 13.836 12.078 1 93.25 402 ALA A CA 1
ATOM 3308 C C . ALA A 1 402 ? 4.59 13.758 12.359 1 93.25 402 ALA A C 1
ATOM 3310 O O . ALA A 1 402 ? 5.406 13.797 11.438 1 93.25 402 ALA A O 1
ATOM 3311 N N . TYR A 1 403 ? 4.945 13.625 13.531 1 88.88 403 TYR A N 1
ATOM 3312 C CA . TYR A 1 403 ? 6.348 13.562 13.93 1 88.88 403 TYR A CA 1
ATOM 3313 C C . TYR A 1 403 ? 7.047 12.375 13.281 1 88.88 403 TYR A C 1
ATOM 3315 O O . TYR A 1 403 ? 8.203 12.484 12.859 1 88.88 403 TYR A O 1
ATOM 3323 N N . LEU A 1 404 ? 6.371 11.266 13.242 1 91.94 404 LEU A N 1
ATOM 3324 C CA . LEU A 1 404 ? 6.957 10.039 12.719 1 91.94 404 LEU A CA 1
ATOM 3325 C C . LEU A 1 404 ? 7.055 10.094 11.195 1 91.94 404 LEU A C 1
ATOM 3327 O O . LEU A 1 404 ? 7.875 9.398 10.594 1 91.94 404 LEU A O 1
ATOM 3331 N N . LEU A 1 405 ? 6.301 10.969 10.578 1 94.44 405 LEU A N 1
ATOM 3332 C CA . LEU A 1 405 ? 6.195 10.992 9.117 1 94.44 405 LEU A CA 1
ATOM 3333 C C . LEU A 1 405 ? 7.105 12.055 8.523 1 94.44 405 LEU A C 1
ATOM 3335 O O . LEU A 1 405 ? 7.367 12.055 7.32 1 94.44 405 LEU A O 1
ATOM 3339 N N . LEU A 1 406 ? 7.621 12.977 9.266 1 89.5 406 LEU A N 1
ATOM 3340 C CA . LEU A 1 406 ? 8.398 14.109 8.781 1 89.5 406 LEU A CA 1
ATOM 3341 C C . LEU A 1 406 ? 9.781 13.664 8.32 1 89.5 406 LEU A C 1
ATOM 3343 O O . LEU A 1 406 ? 10.453 14.375 7.57 1 89.5 406 LEU A O 1
ATOM 3347 N N . GLY A 1 407 ? 10.258 12.43 8.594 1 73.94 407 GLY A N 1
ATOM 3348 C CA . GLY A 1 407 ? 11.5 11.891 8.062 1 73.94 407 GLY A CA 1
ATOM 3349 C C . GLY A 1 407 ? 12.719 12.289 8.867 1 73.94 407 GLY A C 1
ATOM 3350 O O . GLY A 1 407 ? 13.828 11.812 8.602 1 73.94 407 GLY A O 1
ATOM 3351 N N . SER A 1 408 ? 12.602 13.203 9.75 1 76.94 408 SER A N 1
ATOM 3352 C CA . SER A 1 408 ? 13.75 13.516 10.594 1 76.94 408 SER A CA 1
ATOM 3353 C C . SER A 1 408 ? 14.172 12.305 11.422 1 76.94 408 SER A C 1
ATOM 3355 O O . SER A 1 408 ? 13.383 11.383 11.625 1 76.94 408 SER A O 1
ATOM 3357 N N . PRO A 1 409 ? 15.414 12.359 11.672 1 80.38 409 PRO A N 1
ATOM 3358 C CA . PRO A 1 409 ? 15.875 11.211 12.453 1 80.38 409 PRO A CA 1
ATOM 3359 C C . PRO A 1 409 ? 15.07 11 13.734 1 80.38 409 PRO A C 1
ATOM 3361 O O . PRO A 1 409 ? 14.836 11.953 14.484 1 80.38 409 PRO A O 1
ATOM 3364 N N . ILE A 1 410 ? 14.586 9.898 13.789 1 85.19 410 ILE A N 1
ATOM 3365 C CA . ILE A 1 410 ? 13.812 9.5 14.953 1 85.19 410 ILE A CA 1
ATOM 3366 C C . ILE A 1 410 ? 14.672 8.633 15.867 1 85.19 410 ILE A C 1
ATOM 3368 O O . ILE A 1 410 ? 15.211 7.609 15.438 1 85.19 410 ILE A O 1
ATOM 3372 N N . THR A 1 411 ? 14.875 9.133 17.047 1 83.88 411 THR A N 1
ATOM 3373 C CA . THR A 1 411 ? 15.602 8.375 18.062 1 83.88 411 THR A CA 1
ATOM 3374 C C . THR A 1 411 ? 14.711 8.078 19.266 1 83.88 411 THR A C 1
ATOM 3376 O O . THR A 1 411 ? 13.648 8.68 19.422 1 83.88 411 THR A O 1
ATOM 3379 N N . LYS A 1 412 ? 15.141 7.156 20.047 1 79.75 412 LYS A N 1
ATOM 3380 C CA . LYS A 1 412 ? 14.391 6.84 21.266 1 79.75 412 LYS A CA 1
ATOM 3381 C C . LYS A 1 412 ? 14.258 8.062 22.172 1 79.75 412 LYS A C 1
ATOM 3383 O O . LYS A 1 412 ? 13.219 8.273 22.781 1 79.75 412 LYS A O 1
ATOM 3388 N N . THR A 1 413 ? 15.289 8.828 22.172 1 77 413 THR A N 1
ATOM 3389 C CA . THR A 1 413 ? 15.312 10.023 23 1 77 413 THR A CA 1
ATOM 3390 C C . THR A 1 413 ? 14.32 11.062 22.484 1 77 413 THR A C 1
ATOM 3392 O O . THR A 1 413 ? 13.609 11.703 23.25 1 77 413 THR A O 1
ATOM 3395 N N . SER A 1 414 ? 14.305 11.156 21.234 1 76.25 414 SER A N 1
ATOM 3396 C CA . SER A 1 414 ? 13.391 12.133 20.641 1 76.25 414 SER A CA 1
ATOM 3397 C C . SER A 1 414 ? 11.938 11.727 20.844 1 76.25 414 SER A C 1
ATOM 3399 O O . SER A 1 414 ? 11.07 12.578 21.031 1 76.25 414 SER A O 1
ATOM 3401 N N . LEU A 1 415 ? 11.68 10.492 20.844 1 79.81 415 LEU A N 1
ATOM 3402 C CA . LEU A 1 415 ? 10.32 9.992 21.016 1 79.81 415 LEU A CA 1
ATOM 3403 C C . LEU A 1 415 ? 9.836 10.234 22.453 1 79.81 415 LEU A C 1
ATOM 3405 O O . LEU A 1 415 ? 8.664 10.555 22.672 1 79.81 415 LEU A O 1
ATOM 3409 N N . ALA A 1 416 ? 10.672 10.07 23.375 1 74.69 416 ALA A N 1
ATOM 3410 C CA . ALA A 1 416 ? 10.336 10.32 24.766 1 74.69 416 ALA A CA 1
ATOM 3411 C C . ALA A 1 416 ? 9.992 11.789 25 1 74.69 416 ALA A C 1
ATOM 3413 O O . ALA A 1 416 ? 9.102 12.109 25.781 1 74.69 416 ALA A O 1
ATOM 3414 N N . SER A 1 417 ? 10.648 12.562 24.312 1 68.44 417 SER A N 1
ATOM 3415 C CA . SER A 1 417 ? 10.422 13.992 24.453 1 68.44 417 SER A CA 1
ATOM 3416 C C . SER A 1 417 ? 9.047 14.391 23.906 1 68.44 417 SER A C 1
ATOM 3418 O O . SER A 1 417 ? 8.414 15.312 24.422 1 68.44 417 SER A O 1
ATOM 3420 N N . ILE A 1 418 ? 8.594 13.664 22.953 1 69.06 418 ILE A N 1
ATOM 3421 C CA . ILE A 1 418 ? 7.301 13.945 22.328 1 69.06 418 ILE A CA 1
ATOM 3422 C C . ILE A 1 418 ? 6.176 13.523 23.281 1 69.06 418 ILE A C 1
ATOM 3424 O O . ILE A 1 418 ? 5.168 14.227 23.406 1 69.06 418 ILE A O 1
ATOM 3428 N N . GLN A 1 419 ? 6.293 12.422 23.891 1 62.31 419 GLN A N 1
ATOM 3429 C CA . GLN A 1 419 ? 5.273 11.875 24.781 1 62.31 419 GLN A CA 1
ATOM 3430 C C . GLN A 1 419 ? 5.059 12.781 25.984 1 62.31 419 GLN A C 1
ATOM 3432 O O . GLN A 1 419 ? 3.934 12.93 26.469 1 62.31 419 GLN A O 1
ATOM 3437 N N . ALA A 1 420 ? 6.105 13.07 26.625 1 50 420 ALA A N 1
ATOM 3438 C CA . ALA A 1 420 ? 6.035 13.906 27.812 1 50 420 ALA A CA 1
ATOM 3439 C C . ALA A 1 420 ? 5.402 15.258 27.5 1 50 420 ALA A C 1
ATOM 3441 O O . ALA A 1 420 ? 4.805 15.898 28.375 1 50 420 ALA A O 1
ATOM 3442 N N . SER A 1 421 ? 5.902 15.719 26.609 1 53 421 SER A N 1
ATOM 3443 C CA . SER A 1 421 ? 6.047 17.156 26.438 1 53 421 SER A CA 1
ATOM 3444 C C . SER A 1 421 ? 4.742 17.797 25.953 1 53 421 SER A C 1
ATOM 3446 O O . SER A 1 421 ? 4.344 18.859 26.453 1 53 421 SER A O 1
ATOM 3448 N N . SER A 1 422 ? 3.768 18.141 25.453 1 77.25 422 SER A N 1
ATOM 3449 C CA . SER A 1 422 ? 4.246 19.344 24.781 1 77.25 422 SER A CA 1
ATOM 3450 C C . SER A 1 422 ? 3.188 20.438 24.781 1 77.25 422 SER A C 1
ATOM 3452 O O . SER A 1 422 ? 2.051 20.219 24.359 1 77.25 422 SER A O 1
ATOM 3454 N N . GLU A 1 423 ? 3.203 21.25 25.797 1 88.75 423 GLU A N 1
ATOM 3455 C CA . GLU A 1 423 ? 2.391 22.469 25.875 1 88.75 423 GLU A CA 1
ATOM 3456 C C . GLU A 1 423 ? 1.964 22.953 24.5 1 88.75 423 GLU A C 1
ATOM 3458 O O . GLU A 1 423 ? 0.786 23.234 24.266 1 88.75 423 GLU A O 1
ATOM 3463 N N . PRO A 1 424 ? 2.844 22.828 23.578 1 91.94 424 PRO A N 1
ATOM 3464 C CA . PRO A 1 424 ? 2.422 23.266 22.25 1 91.94 424 PRO A CA 1
ATOM 3465 C C . PRO A 1 424 ? 1.314 22.391 21.672 1 91.94 424 PRO A C 1
ATOM 3467 O O . PRO A 1 424 ? 0.399 22.906 21.016 1 91.94 424 PRO A O 1
ATOM 3470 N N . VAL A 1 425 ? 1.371 21.109 21.938 1 92.94 425 VAL A N 1
ATOM 3471 C CA . VAL A 1 425 ? 0.362 20.188 21.438 1 92.94 425 VAL A CA 1
ATOM 3472 C C . VAL A 1 425 ? -0.979 20.469 22.109 1 92.94 425 VAL A C 1
ATOM 3474 O O . VAL A 1 425 ? -2.02 20.5 21.453 1 92.94 425 VAL A O 1
ATOM 3477 N N . TYR A 1 426 ? -0.924 20.672 23.375 1 94.44 426 TYR A N 1
ATOM 3478 C CA . TYR A 1 426 ? -2.143 20.938 24.125 1 94.44 426 TYR A CA 1
ATOM 3479 C C . TYR A 1 426 ? -2.838 22.188 23.625 1 94.44 426 TYR A C 1
ATOM 3481 O O . TYR A 1 426 ? -4.023 22.172 23.281 1 94.44 426 TYR A O 1
ATOM 3489 N N . TRP A 1 427 ? -2.115 23.266 23.562 1 95.81 427 TRP A N 1
ATOM 3490 C CA . TRP A 1 427 ? -2.721 24.547 23.234 1 95.81 427 TRP A CA 1
ATOM 3491 C C . TRP A 1 427 ? -3.201 24.562 21.781 1 95.81 427 TRP A C 1
ATOM 3493 O O . TRP A 1 427 ? -4.27 25.109 21.484 1 95.81 427 TRP A O 1
ATOM 3503 N N . SER A 1 428 ? -2.393 24.031 20.906 1 96.5 428 SER A N 1
ATOM 3504 C CA . SER A 1 428 ? -2.82 23.984 19.5 1 96.5 428 SER A CA 1
ATOM 3505 C C . SER A 1 428 ? -4.066 23.109 19.344 1 96.5 428 SER A C 1
ATOM 3507 O O . SER A 1 428 ? -4.957 23.438 18.562 1 96.5 428 SER A O 1
ATOM 3509 N N . SER A 1 429 ? -4.141 21.969 20.078 1 96.75 429 SER A N 1
ATOM 3510 C CA . SER A 1 429 ? -5.309 21.094 20.031 1 96.75 429 SER A CA 1
ATOM 3511 C C . SER A 1 429 ? -6.539 21.797 20.609 1 96.75 429 SER A C 1
ATOM 3513 O O . SER A 1 429 ? -7.648 21.625 20.078 1 96.75 429 SER A O 1
ATOM 3515 N N . LEU A 1 430 ? -6.316 22.531 21.656 1 97.19 430 LEU A N 1
ATOM 3516 C CA . LEU A 1 430 ? -7.422 23.281 22.25 1 97.19 430 LEU A CA 1
ATOM 3517 C C . LEU A 1 430 ? -7.965 24.312 21.266 1 97.19 430 LEU A C 1
ATOM 3519 O O . LEU A 1 430 ? -9.18 24.484 21.141 1 97.19 430 LEU A O 1
ATOM 3523 N N . ILE A 1 431 ? -7.082 25.016 20.625 1 98.12 431 ILE A N 1
ATOM 3524 C CA . ILE A 1 431 ? -7.504 25.984 19.625 1 98.12 431 ILE A CA 1
ATOM 3525 C C . ILE A 1 431 ? -8.312 25.281 18.531 1 98.12 431 ILE A C 1
ATOM 3527 O O . ILE A 1 431 ? -9.375 25.766 18.141 1 98.12 431 ILE A O 1
ATOM 3531 N N . ALA A 1 432 ? -7.805 24.156 18.094 1 97.69 432 ALA A N 1
ATOM 3532 C CA . ALA A 1 432 ? -8.5 23.406 17.047 1 97.69 432 ALA A CA 1
ATOM 3533 C C . ALA A 1 432 ? -9.906 23.016 17.5 1 97.69 432 ALA A C 1
ATOM 3535 O O . ALA A 1 432 ? -10.875 23.156 16.734 1 97.69 432 ALA A O 1
ATOM 3536 N N . ARG A 1 433 ? -10.008 22.562 18.703 1 97.31 433 ARG A N 1
ATOM 3537 C CA . ARG A 1 433 ? -11.297 22.141 19.25 1 97.31 433 ARG A CA 1
ATOM 3538 C C . ARG A 1 433 ? -12.258 23.328 19.344 1 97.31 433 ARG A C 1
ATOM 3540 O O . ARG A 1 433 ? -13.414 23.234 18.906 1 97.31 433 ARG A O 1
ATOM 3547 N N . LEU A 1 434 ? -11.781 24.375 19.891 1 97.94 434 LEU A N 1
ATOM 3548 C CA . LEU A 1 434 ? -12.641 25.531 20.094 1 97.94 434 LEU A CA 1
ATOM 3549 C C . LEU A 1 434 ? -13.086 26.125 18.766 1 97.94 434 LEU A C 1
ATOM 3551 O O . LEU A 1 434 ? -14.227 26.578 18.625 1 97.94 434 LEU A O 1
ATOM 3555 N N . CYS A 1 435 ? -12.18 26.156 17.828 1 97.06 435 CYS A N 1
ATOM 3556 C CA . CYS A 1 435 ? -12.562 26.594 16.484 1 97.06 435 CYS A CA 1
ATOM 3557 C C . CYS A 1 435 ? -13.633 25.688 15.898 1 97.06 435 CYS A C 1
ATOM 3559 O O . CYS A 1 435 ? -14.602 26.156 15.305 1 97.06 435 CYS A O 1
ATOM 3561 N N . ASP A 1 436 ? -13.438 24.438 16.031 1 95.25 436 ASP A N 1
ATOM 3562 C CA . ASP A 1 436 ? -14.398 23.438 15.555 1 95.25 436 ASP A CA 1
ATOM 3563 C C . ASP A 1 436 ? -15.766 23.641 16.203 1 95.25 436 ASP A C 1
ATOM 3565 O O . ASP A 1 436 ? -16.797 23.609 15.531 1 95.25 436 ASP A O 1
ATOM 3569 N N . ASP A 1 437 ? -15.75 23.875 17.5 1 95.12 437 ASP A N 1
ATOM 3570 C CA . ASP A 1 437 ? -16.984 24.078 18.25 1 95.12 437 ASP A CA 1
ATOM 3571 C C . ASP A 1 437 ? -17.734 25.312 17.75 1 95.12 437 ASP A C 1
ATOM 3573 O O . ASP A 1 437 ? -18.953 25.281 17.578 1 95.12 437 ASP A O 1
ATOM 3577 N N . LEU A 1 438 ? -17 26.328 17.562 1 93.56 438 LEU A N 1
ATOM 3578 C CA . LEU A 1 438 ? -17.594 27.562 17.078 1 93.56 438 LEU A CA 1
ATOM 3579 C C . LEU A 1 438 ? -18.219 27.375 15.703 1 93.56 438 LEU A C 1
ATOM 3581 O O . LEU A 1 438 ? -19.266 27.938 15.398 1 93.56 438 LEU A O 1
ATOM 3585 N N . GLY A 1 439 ? -17.594 26.609 14.922 1 89.06 439 GLY A N 1
ATOM 3586 C CA . GLY A 1 439 ? -18.031 26.438 13.547 1 89.06 439 GLY A CA 1
ATOM 3587 C C . GLY A 1 439 ? -19.172 25.438 13.414 1 89.06 439 GLY A C 1
ATOM 3588 O O . GLY A 1 439 ? -19.969 25.516 12.461 1 89.06 439 GLY A O 1
ATOM 3589 N N . THR A 1 440 ? -19.328 24.531 14.391 1 87.75 440 THR A N 1
ATOM 3590 C CA . THR A 1 440 ? -20.219 23.391 14.141 1 87.75 440 THR A CA 1
ATOM 3591 C C . THR A 1 440 ? -21.359 23.375 15.148 1 87.75 440 THR A C 1
ATOM 3593 O O . THR A 1 440 ? -22.328 22.609 15 1 87.75 440 THR A O 1
ATOM 3596 N N . PHE A 1 441 ? -21.406 24.141 16.188 1 85.62 441 PHE A N 1
ATOM 3597 C CA . PHE A 1 441 ? -22.297 23.969 17.328 1 85.62 441 PHE A CA 1
ATOM 3598 C C . PHE A 1 441 ? -23.75 24.047 16.906 1 85.62 441 PHE A C 1
ATOM 3600 O O . PHE A 1 441 ? -24.609 23.312 17.406 1 85.62 441 PHE A O 1
ATOM 3607 N N . LYS A 1 442 ? -24.094 24.875 15.922 1 82.06 442 LYS A N 1
ATOM 3608 C CA . LYS A 1 442 ? -25.484 25 15.492 1 82.06 442 LYS A CA 1
ATOM 3609 C C . LYS A 1 442 ? -25.969 23.719 14.812 1 82.06 442 LYS A C 1
ATOM 3611 O O . LYS A 1 442 ? -27.047 23.219 15.125 1 82.06 442 LYS A O 1
ATOM 3616 N N . ALA A 1 443 ? -25.188 23.281 13.906 1 79.62 443 ALA A N 1
ATOM 3617 C CA . ALA A 1 443 ? -25.531 22.047 13.195 1 79.62 443 ALA A CA 1
ATOM 3618 C C . ALA A 1 443 ? -25.609 20.859 14.148 1 79.62 443 ALA A C 1
ATOM 3620 O O . ALA A 1 443 ? -26.453 19.984 13.992 1 79.62 443 ALA A O 1
ATOM 3621 N N . GLU A 1 444 ? -24.75 20.812 15.07 1 79.31 444 GLU A N 1
ATOM 3622 C CA . GLU A 1 444 ? -24.672 19.688 16 1 79.31 444 GLU A CA 1
ATOM 3623 C C . GLU A 1 444 ? -25.844 19.688 16.984 1 79.31 444 GLU A C 1
ATOM 3625 O O . GLU A 1 444 ? -26.359 18.641 17.328 1 79.31 444 GLU A O 1
ATOM 3630 N N . ILE A 1 445 ? -26.266 20.812 17.359 1 78.25 445 ILE A N 1
ATOM 3631 C CA . ILE A 1 445 ? -27.438 20.922 18.203 1 78.25 445 ILE A CA 1
ATOM 3632 C C . ILE A 1 445 ? -28.672 20.438 17.438 1 78.25 445 ILE A C 1
ATOM 3634 O O . ILE A 1 445 ? -29.531 19.734 18 1 78.25 445 ILE A O 1
ATOM 3638 N N . SER A 1 446 ? -28.719 20.812 16.297 1 80.88 446 SER A N 1
ATOM 3639 C CA . SER A 1 446 ? -29.875 20.422 15.477 1 80.88 446 SER A CA 1
ATOM 3640 C C . SER A 1 446 ? -29.938 18.906 15.297 1 80.88 446 SER A C 1
ATOM 3642 O O . SER A 1 446 ? -31.016 18.344 15.188 1 80.88 446 SER A O 1
ATOM 3644 N N . ARG A 1 447 ? -28.766 18.328 15.305 1 78.25 447 ARG A N 1
ATOM 3645 C CA . ARG A 1 447 ? -28.688 16.875 15.125 1 78.25 447 ARG A CA 1
ATOM 3646 C C . ARG A 1 447 ? -28.859 16.141 16.453 1 78.25 447 ARG A C 1
ATOM 3648 O O . ARG A 1 447 ? -29.047 14.93 16.484 1 78.25 447 ARG A O 1
ATOM 3655 N N . GLY A 1 448 ? -28.844 16.891 17.516 1 76.62 448 GLY A N 1
ATOM 3656 C CA . GLY A 1 448 ? -29.016 16.297 18.828 1 76.62 448 GLY A CA 1
ATOM 3657 C C . GLY A 1 448 ? -27.734 15.734 19.406 1 76.62 448 GLY A C 1
ATOM 3658 O O . GLY A 1 448 ? -27.766 14.797 20.203 1 76.62 448 GLY A O 1
ATOM 3659 N N . ASP A 1 449 ? -26.641 16.312 18.984 1 81.88 449 ASP A N 1
ATOM 3660 C CA . ASP A 1 449 ? -25.344 15.852 19.484 1 81.88 449 ASP A CA 1
ATOM 3661 C C . ASP A 1 449 ? -25.125 16.312 20.922 1 81.88 449 ASP A C 1
ATOM 3663 O O . ASP A 1 449 ? -25.891 17.125 21.438 1 81.88 449 ASP A O 1
ATOM 3667 N N . VAL A 1 450 ? -24.109 15.75 21.484 1 82.44 450 VAL A N 1
ATOM 3668 C CA . VAL A 1 450 ? -23.75 16.141 22.844 1 82.44 450 VAL A CA 1
ATOM 3669 C C . VAL A 1 450 ? -23.344 17.609 22.875 1 82.44 450 VAL A C 1
ATOM 3671 O O . VAL A 1 450 ? -22.875 18.156 21.875 1 82.44 450 VAL A O 1
ATOM 3674 N N . ALA A 1 451 ? -23.516 18.156 24.031 1 87.19 451 ALA A N 1
ATOM 3675 C CA . ALA A 1 451 ? -23.188 19.578 24.234 1 87.19 451 ALA A CA 1
ATOM 3676 C C . ALA A 1 451 ? -21.688 19.812 24.016 1 87.19 451 ALA A C 1
ATOM 3678 O O . ALA A 1 451 ? -20.859 19 24.422 1 87.19 451 ALA A O 1
ATOM 3679 N N . LYS A 1 452 ? -21.422 20.891 23.328 1 92.38 452 LYS A N 1
ATOM 3680 C CA . LYS A 1 452 ? -20.047 21.312 23.125 1 92.38 452 LYS A CA 1
ATOM 3681 C C . LYS A 1 452 ? -19.688 22.5 24 1 92.38 452 LYS A C 1
ATOM 3683 O O . LYS A 1 452 ? -20.422 22.828 24.953 1 92.38 452 LYS A O 1
ATOM 3688 N N . SER A 1 453 ? -18.562 23.094 23.703 1 94.25 453 SER A N 1
ATOM 3689 C CA . SER A 1 453 ? -18.047 24.109 24.609 1 94.25 453 SER A CA 1
ATOM 3690 C C . SER A 1 453 ? -19.031 25.266 24.781 1 94.25 453 SER A C 1
ATOM 3692 O O . SER A 1 453 ? -19.25 25.734 25.891 1 94.25 453 SER A O 1
ATOM 3694 N N . VAL A 1 454 ? -19.719 25.703 23.734 1 93.44 454 VAL A N 1
ATOM 3695 C CA . VAL A 1 454 ? -20.656 26.828 23.766 1 93.44 454 VAL A CA 1
ATOM 3696 C C . VAL A 1 454 ? -21.828 26.484 24.672 1 93.44 454 VAL A C 1
ATOM 3698 O O . VAL A 1 454 ? -22.172 27.266 25.578 1 93.44 454 VAL A O 1
ATOM 3701 N N . GLN A 1 455 ? -22.391 25.359 24.484 1 92.06 455 GLN A N 1
ATOM 3702 C CA . GLN A 1 455 ? -23.547 24.922 25.266 1 92.06 455 GLN A CA 1
ATOM 3703 C C . GLN A 1 455 ? -23.172 24.703 26.719 1 92.06 455 GLN A C 1
ATOM 3705 O O . GLN A 1 455 ? -23.922 25.047 27.625 1 92.06 455 GLN A O 1
ATOM 3710 N N . CYS A 1 456 ? -22.047 24.031 26.859 1 93.81 456 CYS A N 1
ATOM 3711 C CA . CYS A 1 456 ? -21.609 23.781 28.219 1 93.81 456 CYS A CA 1
ATOM 3712 C C . CYS A 1 456 ? -21.469 25.078 29 1 93.81 456 CYS A C 1
ATOM 3714 O O . CYS A 1 456 ? -21.891 25.156 30.156 1 93.81 456 CYS A O 1
ATOM 3716 N N . TYR A 1 457 ? -20.906 26.047 28.359 1 94 457 TYR A N 1
ATOM 3717 C CA . TYR A 1 457 ? -20.719 27.344 29.016 1 94 457 TYR A CA 1
ATOM 3718 C C . TYR A 1 457 ? -22.062 28.031 29.25 1 94 457 TYR A C 1
ATOM 3720 O O . TYR A 1 457 ? -22.266 28.656 30.281 1 94 457 TYR A O 1
ATOM 3728 N N . MET A 1 458 ? -22.953 28 28.297 1 92.81 458 MET A N 1
ATOM 3729 C CA . MET A 1 458 ? -24.281 28.594 28.438 1 92.81 458 MET A CA 1
ATOM 3730 C C . MET A 1 458 ? -25.016 28.016 29.641 1 92.81 458 MET A C 1
ATOM 3732 O O . MET A 1 458 ? -25.625 28.766 30.406 1 92.81 458 MET A O 1
ATOM 3736 N N . ILE A 1 459 ? -24.922 26.766 29.75 1 89.81 459 ILE A N 1
ATOM 3737 C CA . ILE A 1 459 ? -25.672 26.062 30.797 1 89.81 459 ILE A CA 1
ATOM 3738 C C . ILE A 1 459 ? -25.031 26.359 32.156 1 89.81 459 ILE A C 1
ATOM 3740 O O . ILE A 1 459 ? -25.734 26.688 33.125 1 89.81 459 ILE A O 1
ATOM 3744 N N . LYS A 1 460 ? -23.797 26.203 32.25 1 88.88 460 LYS A N 1
ATOM 3745 C CA . LYS A 1 460 ? -23.109 26.359 33.531 1 88.88 460 LYS A CA 1
ATOM 3746 C C . LYS A 1 460 ? -23.234 27.797 34.031 1 88.88 460 LYS A C 1
ATOM 3748 O O . LYS A 1 460 ? -23.484 28 35.25 1 88.88 460 LYS A O 1
ATOM 3753 N N . GLU A 1 461 ? -23.094 28.719 33.188 1 91.94 461 GLU A N 1
ATOM 3754 C CA . GLU A 1 461 ? -23.047 30.109 33.594 1 91.94 461 GLU A CA 1
ATOM 3755 C C . GLU A 1 461 ? -24.391 30.812 33.406 1 91.94 461 GLU A C 1
ATOM 3757 O O . GLU A 1 461 ? -24.562 31.969 33.781 1 91.94 461 GLU A O 1
ATOM 3762 N N . ASP A 1 462 ? -25.312 30.141 32.875 1 92.94 462 ASP A N 1
ATOM 3763 C CA . ASP A 1 462 ? -26.641 30.688 32.594 1 92.94 462 ASP A CA 1
ATOM 3764 C C . ASP A 1 462 ? -26.531 31.984 31.828 1 92.94 462 ASP A C 1
ATOM 3766 O O . ASP A 1 462 ? -27.047 33.031 32.25 1 92.94 462 ASP A O 1
ATOM 3770 N N . VAL A 1 463 ? -25.906 31.922 30.672 1 95 463 VAL A N 1
ATOM 3771 C CA . VAL A 1 463 ? -25.688 33.094 29.844 1 95 463 VAL A CA 1
ATOM 3772 C C . VAL A 1 463 ? -26.281 32.875 28.453 1 95 463 VAL A C 1
ATOM 3774 O O . VAL A 1 463 ? -26.672 31.75 28.109 1 95 463 VAL A O 1
ATOM 3777 N N . THR A 1 464 ? -26.391 33.969 27.703 1 94.38 464 THR A N 1
ATOM 3778 C CA . THR A 1 464 ? -26.922 33.906 26.344 1 94.38 464 THR A CA 1
ATOM 3779 C C . THR A 1 464 ? -25.906 33.281 25.391 1 94.38 464 THR A C 1
ATOM 3781 O O . THR A 1 464 ? -24.719 33.188 25.734 1 94.38 464 THR A O 1
ATOM 3784 N N . GLU A 1 465 ? -26.312 32.875 24.234 1 92.75 465 GLU A N 1
ATOM 3785 C CA . GLU A 1 465 ? -25.453 32.312 23.203 1 92.75 465 GLU A CA 1
ATOM 3786 C C . GLU A 1 465 ? -24.359 33.312 22.812 1 92.75 465 GLU A C 1
ATOM 3788 O O . GLU A 1 465 ? -23.203 32.906 22.641 1 92.75 465 GLU A O 1
ATOM 3793 N N . GLU A 1 466 ? -24.75 34.531 22.672 1 94.31 466 GLU A N 1
ATOM 3794 C CA . GLU A 1 466 ? -23.812 35.562 22.266 1 94.31 466 GLU A CA 1
ATOM 3795 C C . GLU A 1 466 ? -22.672 35.688 23.281 1 94.31 466 GLU A C 1
ATOM 3797 O O . GLU A 1 466 ? -21.5 35.781 22.906 1 94.31 466 GLU A O 1
ATOM 3802 N N . LYS A 1 467 ? -23 35.688 24.5 1 95.56 467 LYS A N 1
ATOM 3803 C CA . LYS A 1 467 ? -22 35.781 25.562 1 95.56 467 LYS A CA 1
ATOM 3804 C C . LYS A 1 467 ? -21.109 34.531 25.594 1 95.56 467 LYS A C 1
ATOM 3806 O O . LYS A 1 467 ? -19.906 34.625 25.875 1 95.56 467 LYS A O 1
ATOM 3811 N N . ALA A 1 468 ? -21.719 33.438 25.406 1 95.38 468 ALA A N 1
ATOM 3812 C CA . ALA A 1 468 ? -20.969 32.188 25.359 1 95.38 468 ALA A CA 1
ATOM 3813 C C . ALA A 1 468 ? -19.969 32.188 24.203 1 95.38 468 ALA A C 1
ATOM 3815 O O . ALA A 1 468 ? -18.828 31.766 24.359 1 95.38 468 ALA A O 1
ATOM 3816 N N . LEU A 1 469 ? -20.422 32.656 23.047 1 95.44 469 LEU A N 1
ATOM 3817 C CA . LEU A 1 469 ? -19.562 32.75 21.875 1 95.44 469 LEU A CA 1
ATOM 3818 C C . LEU A 1 469 ? -18.375 33.688 22.156 1 95.44 469 LEU A C 1
ATOM 3820 O O . LEU A 1 469 ? -17.234 33.344 21.797 1 95.44 469 LEU A O 1
ATOM 3824 N N . ASP A 1 470 ? -18.625 34.719 22.766 1 95.56 470 ASP A N 1
ATOM 3825 C CA . ASP A 1 470 ? -17.578 35.688 23.109 1 95.56 470 ASP A CA 1
ATOM 3826 C C . ASP A 1 470 ? -16.562 35.062 24.062 1 95.56 470 ASP A C 1
ATOM 3828 O O . ASP A 1 470 ? -15.359 35.281 23.953 1 95.56 470 ASP A O 1
ATOM 3832 N N . HIS A 1 471 ? -17.109 34.344 24.984 1 96.12 471 HIS A N 1
ATOM 3833 C CA . HIS A 1 471 ? -16.234 33.688 25.938 1 96.12 471 HIS A CA 1
ATOM 3834 C C . HIS A 1 471 ? -15.32 32.688 25.25 1 96.12 471 HIS A C 1
ATOM 3836 O O . HIS A 1 471 ? -14.117 32.625 25.531 1 96.12 471 HIS A O 1
ATOM 3842 N N . ILE A 1 472 ? -15.898 31.875 24.391 1 96.62 472 ILE A N 1
ATOM 3843 C CA . ILE A 1 472 ? -15.125 30.859 23.688 1 96.62 472 ILE A CA 1
ATOM 3844 C C . ILE A 1 472 ? -14.086 31.531 22.797 1 96.62 472 ILE A C 1
ATOM 3846 O O . ILE A 1 472 ? -12.945 31.062 22.688 1 96.62 472 ILE A O 1
ATOM 3850 N N . LYS A 1 473 ? -14.391 32.594 22.109 1 95.88 473 LYS A N 1
ATOM 3851 C CA . LYS A 1 473 ? -13.422 33.375 21.328 1 95.88 473 LYS A CA 1
ATOM 3852 C C . LYS A 1 473 ? -12.289 33.875 22.219 1 95.88 473 LYS A C 1
ATOM 3854 O O . LYS A 1 473 ? -11.125 33.906 21.797 1 95.88 473 LYS A O 1
ATOM 3859 N N . GLY A 1 474 ? -12.68 34.312 23.359 1 95.38 474 GLY A N 1
ATOM 3860 C CA . GLY A 1 474 ? -11.688 34.719 24.344 1 95.38 474 GLY A CA 1
ATOM 3861 C C . GLY A 1 474 ? -10.734 33.594 24.734 1 95.38 474 GLY A C 1
ATOM 3862 O O . GLY A 1 474 ? -9.539 33.844 24.906 1 95.38 474 GLY A O 1
ATOM 3863 N N . LEU A 1 475 ? -11.281 32.406 24.859 1 96.88 475 LEU A N 1
ATOM 3864 C CA . LEU A 1 475 ? -10.461 31.25 25.188 1 96.88 475 LEU A CA 1
ATOM 3865 C C . LEU A 1 475 ? -9.484 30.938 24.062 1 96.88 475 LEU A C 1
ATOM 3867 O O . LEU A 1 475 ? -8.359 30.5 24.312 1 96.88 475 LEU A O 1
ATOM 3871 N N . ILE A 1 476 ? -9.922 31.094 22.844 1 97.19 476 ILE A N 1
ATOM 3872 C CA . ILE A 1 476 ? -9.047 30.891 21.688 1 97.19 476 ILE A CA 1
ATOM 3873 C C . ILE A 1 476 ? -7.879 31.875 21.75 1 97.19 476 ILE A C 1
ATOM 3875 O O . ILE A 1 476 ? -6.723 31.484 21.578 1 97.19 476 ILE A O 1
ATOM 3879 N N . SER A 1 477 ? -8.195 33.125 21.969 1 95.62 477 SER A N 1
ATOM 3880 C CA . SER A 1 477 ? -7.152 34.156 22.094 1 95.62 477 SER A CA 1
ATOM 3881 C C . SER A 1 477 ? -6.172 33.812 23.203 1 95.62 477 SER A C 1
ATOM 3883 O O . SER A 1 477 ? -4.961 34 23.047 1 95.62 477 SER A O 1
ATOM 3885 N N . PHE A 1 478 ? -6.738 33.406 24.297 1 96.38 478 PHE A N 1
ATOM 3886 C CA . PHE A 1 478 ? -5.914 33 25.422 1 96.38 478 PHE A CA 1
ATOM 3887 C C . PHE A 1 478 ? -4.992 31.859 25.047 1 96.38 478 PHE A C 1
ATOM 3889 O O . PHE A 1 478 ? -3.797 31.891 25.344 1 96.38 478 PHE A O 1
ATOM 3896 N N . ALA A 1 479 ? -5.551 30.859 24.422 1 97.38 479 ALA A N 1
ATOM 3897 C CA . ALA A 1 479 ? -4.785 29.688 24.016 1 97.38 479 ALA A CA 1
ATOM 3898 C C . ALA A 1 479 ? -3.67 30.062 23.047 1 97.38 479 ALA A C 1
ATOM 3900 O O . ALA A 1 479 ? -2.572 29.5 23.094 1 97.38 479 ALA A O 1
ATOM 3901 N N . TRP A 1 480 ? -3.891 30.984 22.094 1 97.19 480 TRP A N 1
ATOM 3902 C CA . TRP A 1 480 ? -2.863 31.453 21.188 1 97.19 480 TRP A CA 1
ATOM 3903 C C . TRP A 1 480 ? -1.711 32.094 21.938 1 97.19 480 TRP A C 1
ATOM 3905 O O . TRP A 1 480 ? -0.543 31.906 21.594 1 97.19 480 TRP A O 1
ATOM 3915 N N . ARG A 1 481 ? -1.993 32.906 22.938 1 96.06 481 ARG A N 1
ATOM 3916 C CA . ARG A 1 481 ? -0.953 33.562 23.734 1 96.06 481 ARG A CA 1
ATOM 3917 C C . ARG A 1 481 ? -0.099 32.5 24.453 1 96.06 481 ARG A C 1
ATOM 3919 O O . ARG A 1 481 ? 1.122 32.656 24.547 1 96.06 481 ARG A O 1
ATOM 3926 N N . LYS A 1 482 ? -0.792 31.484 24.969 1 95.81 482 LYS A N 1
ATOM 3927 C CA . LYS A 1 482 ? -0.066 30.406 25.609 1 95.81 482 LYS A CA 1
ATOM 3928 C C . LYS A 1 482 ? 0.794 29.641 24.609 1 95.81 482 LYS A C 1
ATOM 3930 O O . LYS A 1 482 ? 1.905 29.219 24.938 1 95.81 482 LYS A O 1
ATOM 3935 N N . LEU A 1 483 ? 0.264 29.438 23.453 1 95.25 483 LEU A N 1
ATOM 3936 C CA . LEU A 1 483 ? 1.018 28.766 22.391 1 95.25 483 LEU A CA 1
ATOM 3937 C C . LEU A 1 483 ? 2.238 29.594 22 1 95.25 483 LEU A C 1
ATOM 3939 O O . LEU A 1 483 ? 3.311 29.031 21.75 1 95.25 483 LEU A O 1
ATOM 3943 N N . ASN A 1 484 ? 2.086 30.906 21.906 1 95.19 484 ASN A N 1
ATOM 3944 C CA . ASN A 1 484 ? 3.223 31.797 21.672 1 95.19 484 ASN A CA 1
ATOM 3945 C C . ASN A 1 484 ? 4.301 31.625 22.734 1 95.19 484 ASN A C 1
ATOM 3947 O O . ASN A 1 484 ? 5.492 31.562 22.422 1 95.19 484 ASN A O 1
ATOM 3951 N N . GLU A 1 485 ? 3.859 31.547 23.906 1 93 485 GLU A N 1
ATOM 3952 C CA . GLU A 1 485 ? 4.785 31.375 25.016 1 93 485 GLU A CA 1
ATOM 3953 C C . GLU A 1 485 ? 5.547 30.047 24.906 1 93 485 GLU A C 1
ATOM 3955 O O . GLU A 1 485 ? 6.762 30.016 25.094 1 93 485 GLU A O 1
ATOM 3960 N N . ALA A 1 486 ? 4.789 29.031 24.656 1 89.81 486 ALA A N 1
ATOM 3961 C CA . ALA A 1 486 ? 5.406 27.719 24.516 1 89.81 486 ALA A CA 1
ATOM 3962 C C . ALA A 1 486 ? 6.402 27.703 23.359 1 89.81 486 ALA A C 1
ATOM 3964 O O . ALA A 1 486 ? 7.453 27.062 23.438 1 89.81 486 ALA A O 1
ATOM 3965 N N . SER A 1 487 ? 6.094 28.328 22.312 1 90.19 487 SER A N 1
ATOM 3966 C CA . SER A 1 487 ? 6.93 28.375 21.109 1 90.19 487 SER A CA 1
ATOM 3967 C C . SER A 1 487 ? 8.227 29.141 21.375 1 90.19 487 SER A C 1
ATOM 3969 O O . SER A 1 487 ? 9.242 28.891 20.719 1 90.19 487 SER A O 1
ATOM 3971 N N . ALA A 1 488 ? 8.125 30.031 22.25 1 88 488 ALA A N 1
ATOM 3972 C CA . ALA A 1 488 ? 9.281 30.859 22.547 1 88 488 ALA A CA 1
ATOM 3973 C C . ALA A 1 488 ? 10.266 30.141 23.453 1 88 488 ALA A C 1
ATOM 3975 O O . ALA A 1 488 ? 11.445 30.5 23.531 1 88 488 ALA A O 1
ATOM 3976 N N . ARG A 1 489 ? 9.648 29.062 23.984 1 83.5 489 ARG A N 1
ATOM 3977 C CA . ARG A 1 489 ? 10.531 28.312 24.875 1 83.5 489 ARG A CA 1
ATOM 3978 C C . ARG A 1 489 ? 11.414 27.359 24.094 1 83.5 489 ARG A C 1
ATOM 3980 O O . ARG A 1 489 ? 10.977 26.781 23.094 1 83.5 489 ARG A O 1
ATOM 3987 N N . ASN A 1 490 ? 12.703 27.266 24.188 1 73.12 490 ASN A N 1
ATOM 3988 C CA . ASN A 1 490 ? 13.648 26.406 23.469 1 73.12 490 ASN A CA 1
ATOM 3989 C C . ASN A 1 490 ? 13.68 25 24.047 1 73.12 490 ASN A C 1
ATOM 3991 O O . ASN A 1 490 ? 14.68 24.297 23.938 1 73.12 490 ASN A O 1
ATOM 3995 N N . SER A 1 491 ? 12.508 24.547 24.531 1 76.38 491 SER A N 1
ATOM 3996 C CA . SER A 1 491 ? 12.516 23.25 25.203 1 76.38 491 SER A CA 1
ATOM 3997 C C . SER A 1 491 ? 11.922 22.156 24.312 1 76.38 491 SER A C 1
ATOM 3999 O O . SER A 1 491 ? 12.016 20.969 24.625 1 76.38 491 SER A O 1
ATOM 4001 N N . TYR A 1 492 ? 11.391 22.562 23.203 1 79.69 492 TYR A N 1
ATOM 4002 C CA . TYR A 1 492 ? 10.719 21.609 22.328 1 79.69 492 TYR A CA 1
ATOM 4003 C C . TYR A 1 492 ? 11.391 21.562 20.953 1 79.69 492 TYR A C 1
ATOM 4005 O O . TYR A 1 492 ? 11.953 22.547 20.5 1 79.69 492 TYR A O 1
ATOM 4013 N N . PRO A 1 493 ? 11.266 20.344 20.328 1 80.81 493 PRO A N 1
ATOM 4014 C CA . PRO A 1 493 ? 11.781 20.297 18.969 1 80.81 493 PRO A CA 1
ATOM 4015 C C . PRO A 1 493 ? 11.094 21.297 18.031 1 80.81 493 PRO A C 1
ATOM 4017 O O . PRO A 1 493 ? 9.875 21.484 18.125 1 80.81 493 PRO A O 1
ATOM 4020 N N . LYS A 1 494 ? 11.828 21.859 17.141 1 83.69 494 LYS A N 1
ATOM 4021 C CA . LYS A 1 494 ? 11.328 22.891 16.234 1 83.69 494 LYS A CA 1
ATOM 4022 C C . LYS A 1 494 ? 10.188 22.344 15.359 1 83.69 494 LYS A C 1
ATOM 4024 O O . LYS A 1 494 ? 9.258 23.078 15.023 1 83.69 494 LYS A O 1
ATOM 4029 N N . SER A 1 495 ? 10.32 21.109 15.031 1 86.12 495 SER A N 1
ATOM 4030 C CA . SER A 1 495 ? 9.297 20.5 14.188 1 86.12 495 SER A CA 1
ATOM 4031 C C . SER A 1 495 ? 7.953 20.453 14.898 1 86.12 495 SER A C 1
ATOM 4033 O O . SER A 1 495 ? 6.91 20.703 14.281 1 86.12 495 SER A O 1
ATOM 4035 N N . ILE A 1 496 ? 7.949 20.203 16.141 1 86.56 496 ILE A N 1
ATOM 4036 C CA . ILE A 1 496 ? 6.719 20.094 16.922 1 86.56 496 ILE A CA 1
ATOM 4037 C C . ILE A 1 496 ? 6.082 21.484 17.062 1 86.56 496 ILE A C 1
ATOM 4039 O O . ILE A 1 496 ? 4.863 21.625 16.953 1 86.56 496 ILE A O 1
ATOM 4043 N N . ILE A 1 497 ? 6.934 22.422 17.281 1 89.94 497 ILE A N 1
ATOM 4044 C CA . ILE A 1 497 ? 6.445 23.781 17.391 1 89.94 497 ILE A CA 1
ATOM 4045 C C . ILE A 1 497 ? 5.797 24.219 16.078 1 89.94 497 ILE A C 1
ATOM 4047 O O . ILE A 1 497 ? 4.688 24.75 16.062 1 89.94 497 ILE A O 1
ATOM 4051 N N . THR A 1 498 ? 6.441 23.906 15.055 1 91.81 498 THR A N 1
ATOM 4052 C CA . THR A 1 498 ? 5.965 24.312 13.734 1 91.81 498 THR A CA 1
ATOM 4053 C C . THR A 1 498 ? 4.629 23.641 13.422 1 91.81 498 THR A C 1
ATOM 4055 O O . THR A 1 498 ? 3.688 24.297 12.977 1 91.81 498 THR A O 1
ATOM 4058 N N . ILE A 1 499 ? 4.539 22.391 13.648 1 93.19 499 ILE A N 1
ATOM 4059 C CA . ILE A 1 499 ? 3.318 21.656 13.328 1 93.19 499 ILE A CA 1
ATOM 4060 C C . ILE A 1 499 ? 2.18 22.125 14.227 1 93.19 499 ILE A C 1
ATOM 4062 O O . ILE A 1 499 ? 1.034 22.234 13.789 1 93.19 499 ILE A O 1
ATOM 4066 N N . SER A 1 500 ? 2.506 22.375 15.477 1 93.69 500 SER A N 1
ATOM 4067 C CA . SER A 1 500 ? 1.489 22.844 16.422 1 93.69 500 SER A CA 1
ATOM 4068 C C . SER A 1 500 ? 0.933 24.203 16 1 93.69 500 SER A C 1
ATOM 4070 O O . SER A 1 500 ? -0.284 24.391 15.969 1 93.69 500 SER A O 1
ATOM 4072 N N . LEU A 1 501 ? 1.819 25.078 15.672 1 96.12 501 LEU A N 1
ATOM 4073 C CA . LEU A 1 501 ? 1.401 26.406 15.234 1 96.12 501 LEU A CA 1
ATOM 4074 C C . LEU A 1 501 ? 0.546 26.328 13.969 1 96.12 501 LEU A C 1
ATOM 4076 O O . LEU A 1 501 ? -0.508 26.953 13.891 1 96.12 501 LEU A O 1
ATOM 4080 N N . ASN A 1 502 ? 0.982 25.562 13.102 1 97.31 502 ASN A N 1
ATOM 4081 C CA . ASN A 1 502 ? 0.284 25.469 11.82 1 97.31 502 ASN A CA 1
ATOM 4082 C C . ASN A 1 502 ? -1.052 24.734 11.969 1 97.31 502 ASN A C 1
ATOM 4084 O O . ASN A 1 502 ? -2.004 25.031 11.242 1 97.31 502 ASN A O 1
ATOM 4088 N N . MET A 1 503 ? -1.098 23.781 12.852 1 97.12 503 MET A N 1
ATOM 4089 C CA . MET A 1 503 ? -2.385 23.141 13.102 1 97.12 503 MET A CA 1
ATOM 4090 C C . MET A 1 503 ? -3.416 24.156 13.578 1 97.12 503 MET A C 1
ATOM 4092 O O . MET A 1 503 ? -4.562 24.141 13.125 1 97.12 503 MET A O 1
ATOM 4096 N N . ALA A 1 504 ? -2.99 24.984 14.453 1 97.81 504 ALA A N 1
ATOM 4097 C CA . ALA A 1 504 ? -3.873 26.047 14.938 1 97.81 504 ALA A CA 1
ATOM 4098 C C . ALA A 1 504 ? -4.316 26.953 13.797 1 97.81 504 ALA A C 1
ATOM 4100 O O . ALA A 1 504 ? -5.488 27.328 13.719 1 97.81 504 ALA A O 1
ATOM 4101 N N . ARG A 1 505 ? -3.41 27.281 12.953 1 97.94 505 ARG A N 1
ATOM 4102 C CA . ARG A 1 505 ? -3.711 28.141 11.812 1 97.94 505 ARG A CA 1
ATOM 4103 C C . ARG A 1 505 ? -4.73 27.484 10.891 1 97.94 505 ARG A C 1
ATOM 4105 O O . ARG A 1 505 ? -5.656 28.141 10.414 1 97.94 505 ARG A O 1
ATOM 4112 N N . VAL A 1 506 ? -4.531 26.219 10.633 1 97.75 506 VAL A N 1
ATOM 4113 C CA . VAL A 1 506 ? -5.422 25.5 9.727 1 97.75 506 VAL A CA 1
ATOM 4114 C C . VAL A 1 506 ? -6.816 25.406 10.344 1 97.75 506 VAL A C 1
ATOM 4116 O O . VAL A 1 506 ? -7.82 25.531 9.641 1 97.75 506 VAL A O 1
ATOM 4119 N N . ALA A 1 507 ? -6.859 25.172 11.641 1 97.62 507 ALA A N 1
ATOM 4120 C CA . ALA A 1 507 ? -8.148 25.109 12.32 1 97.62 507 ALA A CA 1
ATOM 4121 C C . ALA A 1 507 ? -8.922 26.406 12.164 1 97.62 507 ALA A C 1
ATOM 4123 O O . ALA A 1 507 ? -10.125 26.406 11.898 1 97.62 507 ALA A O 1
ATOM 4124 N N . GLN A 1 508 ? -8.125 27.516 12.336 1 95.38 508 GLN A N 1
ATOM 4125 C CA . GLN A 1 508 ? -8.734 28.828 12.148 1 95.38 508 GLN A CA 1
ATOM 4126 C C . GLN A 1 508 ? -9.281 28.984 10.734 1 95.38 508 GLN A C 1
ATOM 4128 O O . GLN A 1 508 ? -10.375 29.516 10.539 1 95.38 508 GLN A O 1
ATOM 4133 N N . CYS A 1 509 ? -8.633 28.469 9.836 1 94.62 509 CYS A N 1
ATOM 4134 C CA . CYS A 1 509 ? -9 28.578 8.43 1 94.62 509 CYS A CA 1
ATOM 4135 C C . CYS A 1 509 ? -10.219 27.734 8.109 1 94.62 509 CYS A C 1
ATOM 4137 O O . CYS A 1 509 ? -11.18 28.219 7.508 1 94.62 509 CYS A O 1
ATOM 4139 N N . ILE A 1 510 ? -10.25 26.547 8.523 1 95.44 510 ILE A N 1
ATOM 4140 C CA . ILE A 1 510 ? -11.281 25.562 8.188 1 95.44 510 ILE A CA 1
ATOM 4141 C C . ILE A 1 510 ? -12.609 25.984 8.812 1 95.44 510 ILE A C 1
ATOM 4143 O O . ILE A 1 510 ? -13.664 25.844 8.188 1 95.44 510 ILE A O 1
ATOM 4147 N N . TYR A 1 511 ? -12.57 26.609 9.992 1 93.81 511 TYR A N 1
ATOM 4148 C CA . TYR A 1 511 ? -13.82 26.844 10.719 1 93.81 511 TYR A CA 1
ATOM 4149 C C . TYR A 1 511 ? -14.133 28.328 10.805 1 93.81 511 TYR A C 1
ATOM 4151 O O . TYR A 1 511 ? -15.016 28.75 11.555 1 93.81 511 TYR A O 1
ATOM 4159 N N . GLN A 1 512 ? -13.414 29.141 10.062 1 88.81 512 GLN A N 1
ATOM 4160 C CA . GLN A 1 512 ? -13.57 30.594 10.078 1 88.81 512 GLN A CA 1
ATOM 4161 C C . GLN A 1 512 ? -15 31 9.734 1 88.81 512 GLN A C 1
ATOM 4163 O O . GLN A 1 512 ? -15.555 31.922 10.344 1 88.81 512 GLN A O 1
ATOM 4168 N N . HIS A 1 513 ? -15.609 30.359 8.789 1 87.81 513 HIS A N 1
ATOM 4169 C CA . HIS A 1 513 ? -16.938 30.719 8.312 1 87.81 513 HIS A CA 1
ATOM 4170 C C . HIS A 1 513 ? -17.922 29.562 8.477 1 87.81 513 HIS A C 1
ATOM 4172 O O . HIS A 1 513 ? -18.75 29.312 7.586 1 87.81 513 HIS A O 1
ATOM 4178 N N . GLY A 1 514 ? -17.703 28.844 9.531 1 87.81 514 GLY A N 1
ATOM 4179 C CA . GLY A 1 514 ? -18.594 27.719 9.797 1 87.81 514 GLY A CA 1
ATOM 4180 C C . GLY A 1 514 ? -17.906 26.375 9.695 1 87.81 514 GLY A C 1
ATOM 4181 O O . GLY A 1 514 ? -16.688 26.281 9.836 1 87.81 514 GLY A O 1
ATOM 4182 N N . ASP A 1 515 ? -18.734 25.406 9.508 1 88.06 515 ASP A N 1
ATOM 4183 C CA . ASP A 1 515 ? -18.25 24.031 9.469 1 88.06 515 ASP A CA 1
ATOM 4184 C C . ASP A 1 515 ? -17.594 23.719 8.125 1 88.06 515 ASP A C 1
ATOM 4186 O O . ASP A 1 515 ? -18.266 23.297 7.188 1 88.06 515 ASP A O 1
ATOM 4190 N N . GLY A 1 516 ? -16.344 23.797 8.117 1 88.75 516 GLY A N 1
ATOM 4191 C CA . GLY A 1 516 ? -15.617 23.609 6.871 1 88.75 516 GLY A CA 1
ATOM 4192 C C . GLY A 1 516 ? -15.43 22.156 6.488 1 88.75 516 GLY A C 1
ATOM 4193 O O . GLY A 1 516 ? -14.992 21.844 5.383 1 88.75 516 GLY A O 1
ATOM 4194 N N . ILE A 1 517 ? -15.781 21.234 7.309 1 89.19 517 ILE A N 1
ATOM 4195 C CA . ILE A 1 517 ? -15.586 19.812 7.043 1 89.19 517 ILE A CA 1
ATOM 4196 C C . ILE A 1 517 ? -16.938 19.141 6.793 1 89.19 517 ILE A C 1
ATOM 4198 O O . ILE A 1 517 ? -17.125 18.453 5.781 1 89.19 517 ILE A O 1
ATOM 4202 N N . GLY A 1 518 ? -17.875 19.375 7.656 1 84.38 518 GLY A N 1
ATOM 4203 C CA . GLY A 1 518 ? -19.203 18.797 7.5 1 84.38 518 GLY A CA 1
ATOM 4204 C C . GLY A 1 518 ? -19.984 19.391 6.348 1 84.38 518 GLY A C 1
ATOM 4205 O O . GLY A 1 518 ? -20.703 18.688 5.648 1 84.38 518 GLY A O 1
ATOM 4206 N N . THR A 1 519 ? -19.891 20.672 6.18 1 82.94 519 THR A N 1
ATOM 4207 C CA . THR A 1 519 ? -20.516 21.406 5.09 1 82.94 519 THR A CA 1
ATOM 4208 C C . THR A 1 519 ? -19.484 22.188 4.277 1 82.94 519 THR A C 1
ATOM 4210 O O . THR A 1 519 ? -19.391 23.406 4.391 1 82.94 519 THR A O 1
ATOM 4213 N N . SER A 1 520 ? -18.875 21.547 3.385 1 82.69 520 SER A N 1
ATOM 4214 C CA . SER A 1 520 ? -17.688 22.109 2.73 1 82.69 520 SER A CA 1
ATOM 4215 C C . SER A 1 520 ? -18.016 22.594 1.32 1 82.69 520 SER A C 1
ATOM 4217 O O . SER A 1 520 ? -17.125 22.781 0.5 1 82.69 520 SER A O 1
ATOM 4219 N N . THR A 1 521 ? -19.188 22.953 0.971 1 82.75 521 THR A N 1
ATOM 4220 C CA . THR A 1 521 ? -19.562 23.281 -0.397 1 82.75 521 THR A CA 1
ATOM 4221 C C . THR A 1 521 ? -19.422 24.781 -0.647 1 82.75 521 THR A C 1
ATOM 4223 O O . THR A 1 521 ? -19.562 25.234 -1.783 1 82.75 521 THR A O 1
ATOM 4226 N N . GLY A 1 522 ? -19.094 25.531 0.309 1 87.75 522 GLY A N 1
ATOM 4227 C CA . GLY A 1 522 ? -18.984 26.984 0.137 1 87.75 522 GLY A CA 1
ATOM 4228 C C . GLY A 1 522 ? -17.547 27.469 0.08 1 87.75 522 GLY A C 1
ATOM 4229 O O . GLY A 1 522 ? -16.812 27.156 -0.863 1 87.75 522 GLY A O 1
ATOM 4230 N N . VAL A 1 523 ? -17.156 28.078 1.117 1 90.19 523 VAL A N 1
ATOM 4231 C CA . VAL A 1 523 ? -15.883 28.781 1.166 1 90.19 523 VAL A CA 1
ATOM 4232 C C . VAL A 1 523 ? -14.734 27.766 1.049 1 90.19 523 VAL A C 1
ATOM 4234 O O . VAL A 1 523 ? -13.742 28.031 0.359 1 90.19 523 VAL A O 1
ATOM 4237 N N . ILE A 1 524 ? -14.852 26.641 1.679 1 92.25 524 ILE A N 1
ATOM 4238 C CA . ILE A 1 524 ? -13.781 25.656 1.692 1 92.25 524 ILE A CA 1
ATOM 4239 C C . ILE A 1 524 ? -13.578 25.094 0.286 1 92.25 524 ILE A C 1
ATOM 4241 O O . ILE A 1 524 ? -12.445 24.875 -0.145 1 92.25 524 ILE A O 1
ATOM 4245 N N . LYS A 1 525 ? -14.656 24.812 -0.418 1 93.44 525 LYS A N 1
ATOM 4246 C CA . LYS A 1 525 ? -14.547 24.328 -1.793 1 93.44 525 LYS A CA 1
ATOM 4247 C C . LYS A 1 525 ? -13.773 25.328 -2.66 1 93.44 525 LYS A C 1
ATOM 4249 O O . LYS A 1 525 ? -12.922 24.922 -3.459 1 93.44 525 LYS A O 1
ATOM 4254 N N . LYS A 1 526 ? -14.039 26.594 -2.512 1 93.56 526 LYS A N 1
ATOM 4255 C CA . LYS A 1 526 ? -13.344 27.641 -3.26 1 93.56 526 LYS A CA 1
ATOM 4256 C C . LYS A 1 526 ? -11.859 27.672 -2.904 1 93.56 526 LYS A C 1
ATOM 4258 O O . LYS A 1 526 ? -11.016 27.844 -3.783 1 93.56 526 LYS A O 1
ATOM 4263 N N . ARG A 1 527 ? -11.602 27.562 -1.655 1 94.56 527 ARG A N 1
ATOM 4264 C CA . ARG A 1 527 ? -10.211 27.547 -1.203 1 94.56 527 ARG A CA 1
ATOM 4265 C C . ARG A 1 527 ? -9.461 26.359 -1.787 1 94.56 527 ARG A C 1
ATOM 4267 O O . ARG A 1 527 ? -8.312 26.5 -2.23 1 94.56 527 ARG A O 1
ATOM 4274 N N . LEU A 1 528 ? -10.133 25.25 -1.79 1 95.62 528 LEU A N 1
ATOM 4275 C CA . LEU A 1 528 ? -9.508 24.031 -2.311 1 95.62 528 LEU A CA 1
ATOM 4276 C C . LEU A 1 528 ? -9.203 24.188 -3.797 1 95.62 528 LEU A C 1
ATOM 4278 O O . LEU A 1 528 ? -8.133 23.766 -4.258 1 95.62 528 LEU A O 1
ATOM 4282 N N . ILE A 1 529 ? -10.062 24.781 -4.531 1 95.62 529 ILE A N 1
ATOM 4283 C CA . ILE A 1 529 ? -9.852 25.016 -5.961 1 95.62 529 ILE A CA 1
ATOM 4284 C C . ILE A 1 529 ? -8.664 25.938 -6.164 1 95.62 529 ILE A C 1
ATOM 4286 O O . ILE A 1 529 ? -7.805 25.672 -7.012 1 95.62 529 ILE A O 1
ATOM 4290 N N . SER A 1 530 ? -8.617 26.938 -5.359 1 95.31 530 SER A N 1
ATOM 4291 C CA . SER A 1 530 ? -7.535 27.906 -5.465 1 95.31 530 SER A CA 1
ATOM 4292 C C . SER A 1 530 ? -6.195 27.281 -5.105 1 95.31 530 SER A C 1
ATOM 4294 O O . SER A 1 530 ? -5.176 27.578 -5.738 1 95.31 530 SER A O 1
ATOM 4296 N N . LEU A 1 531 ? -6.141 26.406 -4.156 1 97.31 531 LEU A N 1
ATOM 4297 C CA . LEU A 1 531 ? -4.906 25.859 -3.604 1 97.31 531 LEU A CA 1
ATOM 4298 C C . LEU A 1 531 ? -4.402 24.703 -4.449 1 97.31 531 LEU A C 1
ATOM 4300 O O . LEU A 1 531 ? -3.193 24.531 -4.617 1 97.31 531 LEU A O 1
ATOM 4304 N N . ILE A 1 532 ? -5.344 23.906 -5.027 1 97.06 532 ILE A N 1
ATOM 4305 C CA . ILE A 1 532 ? -4.934 22.609 -5.582 1 97.06 532 ILE A CA 1
ATOM 4306 C C . ILE A 1 532 ? -5.133 22.625 -7.098 1 97.06 532 ILE A C 1
ATOM 4308 O O . ILE A 1 532 ? -4.395 21.953 -7.828 1 97.06 532 ILE A O 1
ATOM 4312 N N . VAL A 1 533 ? -6.055 23.422 -7.633 1 95.88 533 VAL A N 1
ATOM 4313 C CA . VAL A 1 533 ? -6.492 23.219 -9.016 1 95.88 533 VAL A CA 1
ATOM 4314 C C . VAL A 1 533 ? -5.93 24.344 -9.891 1 95.88 533 VAL A C 1
ATOM 4316 O O . VAL A 1 533 ? -5.211 24.078 -10.859 1 95.88 533 VAL A O 1
ATOM 4319 N N . ASN A 1 534 ? -6.156 25.625 -9.492 1 95.06 534 ASN A N 1
ATOM 4320 C CA . ASN A 1 534 ? -5.852 26.766 -10.352 1 95.06 534 ASN A CA 1
ATOM 4321 C C . ASN A 1 534 ? -4.418 27.25 -10.148 1 95.06 534 ASN A C 1
ATOM 4323 O O . ASN A 1 534 ? -4.074 27.781 -9.086 1 95.06 534 ASN A O 1
ATOM 4327 N N . PRO A 1 535 ? -3.648 27.156 -11.148 1 96.06 535 PRO A N 1
ATOM 4328 C CA . PRO A 1 535 ? -2.309 27.734 -11.016 1 96.06 535 PRO A CA 1
ATOM 4329 C C . PRO A 1 535 ? -2.312 29.266 -11.078 1 96.06 535 PRO A C 1
ATOM 4331 O O . PRO A 1 535 ? -3.34 29.859 -11.398 1 96.06 535 PRO A O 1
ATOM 4334 N N . ILE A 1 536 ? -1.252 29.828 -10.68 1 96.44 536 ILE A N 1
ATOM 4335 C CA . ILE A 1 536 ? -1.053 31.266 -10.844 1 96.44 536 ILE A CA 1
ATOM 4336 C C . ILE A 1 536 ? -0.389 31.547 -12.188 1 96.44 536 ILE A C 1
ATOM 4338 O O . ILE A 1 536 ? 0.717 31.062 -12.453 1 96.44 536 ILE A O 1
ATOM 4342 N N . PRO A 1 537 ? -0.982 32.312 -13.055 1 92.12 537 PRO A N 1
ATOM 4343 C CA . PRO A 1 537 ? -0.418 32.562 -14.383 1 92.12 537 PRO A CA 1
ATOM 4344 C C . PRO A 1 537 ? 0.933 33.281 -14.32 1 92.12 537 PRO A C 1
ATOM 4346 O O . PRO A 1 537 ? 1.102 34.219 -13.547 1 92.12 537 PRO A O 1
ATOM 4349 N N . ILE A 1 538 ? 1.845 32.75 -15.109 1 89.19 538 ILE A N 1
ATOM 4350 C CA . ILE A 1 538 ? 3.15 33.406 -15.242 1 89.19 538 ILE A CA 1
ATOM 4351 C C . ILE A 1 538 ? 3.246 34.094 -16.594 1 89.19 538 ILE A C 1
ATOM 4353 O O . ILE A 1 538 ? 2.889 33.531 -17.625 1 89.19 538 ILE A O 1
ATOM 4357 N N . VAL A 1 539 ? 3.289 35.344 -16.734 1 72.62 539 VAL A N 1
ATOM 4358 C CA . VAL A 1 539 ? 3.414 36.062 -18 1 72.62 539 VAL A CA 1
ATOM 4359 C C . VAL A 1 539 ? 4.715 35.688 -18.688 1 72.62 539 VAL A C 1
ATOM 4361 O O . VAL A 1 539 ? 5.793 35.75 -18.094 1 72.62 539 VAL A O 1
ATOM 4364 N N . ARG A 1 540 ? 4.699 35.031 -19.828 1 58.38 540 ARG A N 1
ATOM 4365 C CA . ARG A 1 540 ? 5.848 34.719 -20.656 1 58.38 540 ARG A CA 1
ATOM 4366 C C . ARG A 1 540 ? 6.422 35.969 -21.297 1 58.38 540 ARG A C 1
ATOM 4368 O O . ARG A 1 540 ? 5.676 36.812 -21.812 1 58.38 540 ARG A O 1
ATOM 4375 N N . ARG A 1 541 ? 7.609 36.469 -21.047 1 45.66 541 ARG A N 1
ATOM 4376 C CA . ARG A 1 541 ? 8.281 37.438 -21.891 1 45.66 541 ARG A CA 1
ATOM 4377 C C . ARG A 1 541 ? 8.391 36.938 -23.328 1 45.66 541 ARG A C 1
ATOM 4379 O O . ARG A 1 541 ? 8.836 35.812 -23.562 1 45.66 541 ARG A O 1
ATOM 4386 N N . SER A 1 542 ? 7.527 37.375 -24.234 1 38.72 542 SER A N 1
ATOM 4387 C CA . SER A 1 542 ? 7.859 37.219 -25.641 1 38.72 542 SER A CA 1
ATOM 4388 C C . SER A 1 542 ? 9.312 37.594 -25.906 1 38.72 542 SER A C 1
ATOM 4390 O O . SER A 1 542 ? 9.781 38.625 -25.469 1 38.72 542 SER A O 1
ATOM 4392 N N . HIS A 1 543 ? 10.172 36.719 -26.016 1 38 543 HIS A N 1
ATOM 4393 C CA . HIS A 1 543 ? 11.438 37 -26.688 1 38 543 HIS A CA 1
ATOM 4394 C C . HIS A 1 543 ? 11.211 37.781 -27.984 1 38 543 HIS A C 1
ATOM 4396 O O . HIS A 1 543 ? 12.039 37.719 -28.891 1 38 543 HIS A O 1
ATOM 4402 N N . GLU A 1 544 ? 10.211 38.5 -28.359 1 32.19 544 GLU A N 1
ATOM 4403 C CA . GLU A 1 544 ? 10.367 39.156 -29.656 1 32.19 544 GLU A CA 1
ATOM 4404 C C . GLU A 1 544 ? 11.578 40.094 -29.641 1 32.19 544 GLU A C 1
ATOM 4406 O O . GLU A 1 544 ? 11.898 40.719 -30.656 1 32.19 544 GLU A O 1
ATOM 4411 N N . GLU A 1 545 ? 12.156 40.688 -28.609 1 30.2 545 GLU A N 1
ATOM 4412 C CA . GLU A 1 545 ? 13.125 41.656 -29.109 1 30.2 545 GLU A CA 1
ATOM 4413 C C . GLU A 1 545 ? 14.375 40.969 -29.641 1 30.2 545 GLU A C 1
ATOM 4415 O O . GLU A 1 545 ? 15.297 41.625 -30.125 1 30.2 545 GLU A O 1
ATOM 4420 N N . GLU A 1 546 ? 14.812 39.625 -29.719 1 24.58 546 GLU A N 1
ATOM 4421 C CA . GLU A 1 546 ? 15.773 39.469 -30.797 1 24.58 546 GLU A CA 1
ATOM 4422 C C . GLU A 1 546 ? 15.078 39.062 -32.094 1 24.58 546 GLU A C 1
ATOM 4424 O O . GLU A 1 546 ? 14.133 38.281 -32.094 1 24.58 546 GLU A O 1
ATOM 4429 N N . MET B 1 1 ? 47.656 -18.75 34.844 1 25.38 1 MET B N 1
ATOM 4430 C CA . MET B 1 1 ? 47.469 -18.766 33.375 1 25.38 1 MET B CA 1
ATOM 4431 C C . MET B 1 1 ? 45.969 -18.797 33.031 1 25.38 1 MET B C 1
ATOM 4433 O O . MET B 1 1 ? 45.281 -19.781 33.344 1 25.38 1 MET B O 1
ATOM 4437 N N . SER B 1 2 ? 45.25 -17.609 33.062 1 25.06 2 SER B N 1
ATOM 4438 C CA . SER B 1 2 ? 43.812 -17.281 33.156 1 25.06 2 SER B CA 1
ATOM 4439 C C . SER B 1 2 ? 43.062 -17.672 31.891 1 25.06 2 SER B C 1
ATOM 4441 O O . SER B 1 2 ? 43.5 -17.312 30.781 1 25.06 2 SER B O 1
ATOM 4443 N N . LYS B 1 3 ? 42.531 -18.953 31.844 1 28.97 3 LYS B N 1
ATOM 4444 C CA . LYS B 1 3 ? 41.875 -19.656 30.734 1 28.97 3 LYS B CA 1
ATOM 4445 C C . LYS B 1 3 ? 40.844 -18.781 30.062 1 28.97 3 LYS B C 1
ATOM 4447 O O . LYS B 1 3 ? 39.812 -18.469 30.656 1 28.97 3 LYS B O 1
ATOM 4452 N N . THR B 1 4 ? 41.25 -17.703 29.312 1 29.89 4 THR B N 1
ATOM 4453 C CA . THR B 1 4 ? 40.406 -16.766 28.609 1 29.89 4 THR B CA 1
ATOM 4454 C C . THR B 1 4 ? 39.312 -17.484 27.828 1 29.89 4 THR B C 1
ATOM 4456 O O . THR B 1 4 ? 39.625 -18.281 26.938 1 29.89 4 THR B O 1
ATOM 4459 N N . ASN B 1 5 ? 38.281 -17.922 28.5 1 28.92 5 ASN B N 1
ATOM 4460 C CA . ASN B 1 5 ? 37.094 -18.578 27.906 1 28.92 5 ASN B CA 1
ATOM 4461 C C . ASN B 1 5 ? 36.656 -17.891 26.625 1 28.92 5 ASN B C 1
ATOM 4463 O O . ASN B 1 5 ? 36.219 -16.734 26.656 1 28.92 5 ASN B O 1
ATOM 4467 N N . GLU B 1 6 ? 37.344 -18.109 25.516 1 32.25 6 GLU B N 1
ATOM 4468 C CA . GLU B 1 6 ? 37.062 -17.656 24.156 1 32.25 6 GLU B CA 1
ATOM 4469 C C . GLU B 1 6 ? 35.594 -17.797 23.828 1 32.25 6 GLU B C 1
ATOM 4471 O O . GLU B 1 6 ? 35.031 -18.891 23.922 1 32.25 6 GLU B O 1
ATOM 4476 N N . SER B 1 7 ? 34.688 -16.875 24.281 1 34.59 7 SER B N 1
ATOM 4477 C CA . SER B 1 7 ? 33.312 -16.734 23.875 1 34.59 7 SER B CA 1
ATOM 4478 C C . SER B 1 7 ? 33.125 -17.109 22.406 1 34.59 7 SER B C 1
ATOM 4480 O O . SER B 1 7 ? 33.781 -16.547 21.516 1 34.59 7 SER B O 1
ATOM 4482 N N . THR B 1 8 ? 33.094 -18.297 22.016 1 37.62 8 THR B N 1
ATOM 4483 C CA . THR B 1 8 ? 32.812 -18.875 20.703 1 37.62 8 THR B CA 1
ATOM 4484 C C . THR B 1 8 ? 31.781 -18.047 19.953 1 37.62 8 THR B C 1
ATOM 4486 O O . THR B 1 8 ? 30.594 -18.062 20.281 1 37.62 8 THR B O 1
ATOM 4489 N N . GLY B 1 9 ? 31.844 -16.766 19.688 1 41.5 9 GLY B N 1
ATOM 4490 C CA . GLY B 1 9 ? 31.109 -15.797 18.906 1 41.5 9 GLY B CA 1
ATOM 4491 C C . GLY B 1 9 ? 30.438 -16.406 17.688 1 41.5 9 GLY B C 1
ATOM 4492 O O . GLY B 1 9 ? 31.094 -17 16.844 1 41.5 9 GLY B O 1
ATOM 4493 N N . ASN B 1 10 ? 29.188 -17 17.688 1 50.06 10 ASN B N 1
ATOM 4494 C CA . ASN B 1 10 ? 28.359 -17.703 16.719 1 50.06 10 ASN B CA 1
ATOM 4495 C C . ASN B 1 10 ? 28.484 -17.094 15.328 1 50.06 10 ASN B C 1
ATOM 4497 O O . ASN B 1 10 ? 28.047 -15.961 15.094 1 50.06 10 ASN B O 1
ATOM 4501 N N . GLN B 1 11 ? 29.422 -17.328 14.562 1 64.56 11 GLN B N 1
ATOM 4502 C CA . GLN B 1 11 ? 29.766 -16.891 13.211 1 64.56 11 GLN B CA 1
ATOM 4503 C C . GLN B 1 11 ? 28.594 -17.047 12.258 1 64.56 11 GLN B C 1
ATOM 4505 O O . GLN B 1 11 ? 28.062 -18.141 12.102 1 64.56 11 GLN B O 1
ATOM 4510 N N . ARG B 1 12 ? 27.797 -15.961 11.836 1 84.06 12 ARG B N 1
ATOM 4511 C CA . ARG B 1 12 ? 26.734 -15.906 10.844 1 84.06 12 ARG B CA 1
ATOM 4512 C C . ARG B 1 12 ? 27.188 -16.453 9.5 1 84.06 12 ARG B C 1
ATOM 4514 O O . ARG B 1 12 ? 28.297 -16.141 9.047 1 84.06 12 ARG B O 1
ATOM 4521 N N . ARG B 1 13 ? 26.484 -17.469 9.016 1 83.75 13 ARG B N 1
ATOM 4522 C CA . ARG B 1 13 ? 26.781 -18.062 7.711 1 83.75 13 ARG B CA 1
ATOM 4523 C C . ARG B 1 13 ? 26.297 -17.156 6.582 1 83.75 13 ARG B C 1
ATOM 4525 O O . ARG B 1 13 ? 25.469 -16.266 6.805 1 83.75 13 ARG B O 1
ATOM 4532 N N . SER B 1 14 ? 27.016 -17.25 5.465 1 81.75 14 SER B N 1
ATOM 4533 C CA . SER B 1 14 ? 26.609 -16.547 4.25 1 81.75 14 SER B CA 1
ATOM 4534 C C . SER B 1 14 ? 26.609 -17.484 3.051 1 81.75 14 SER B C 1
ATOM 4536 O O . SER B 1 14 ? 27.5 -18.328 2.904 1 81.75 14 SER B O 1
ATOM 4538 N N . ALA B 1 15 ? 25.562 -17.484 2.252 1 80.06 15 ALA B N 1
ATOM 4539 C CA . ALA B 1 15 ? 25.484 -18.312 1.059 1 80.06 15 ALA B CA 1
ATOM 4540 C C . ALA B 1 15 ? 26.047 -17.594 -0.16 1 80.06 15 ALA B C 1
ATOM 4542 O O . ALA B 1 15 ? 26.266 -18.203 -1.209 1 80.06 15 ALA B O 1
ATOM 4543 N N . ASN B 1 16 ? 26.344 -16.375 -0.138 1 81.5 16 ASN B N 1
ATOM 4544 C CA . ASN B 1 16 ? 26.922 -15.57 -1.209 1 81.5 16 ASN B CA 1
ATOM 4545 C C . ASN B 1 16 ? 26.094 -15.664 -2.486 1 81.5 16 ASN B C 1
ATOM 4547 O O . ASN B 1 16 ? 26.625 -15.953 -3.559 1 81.5 16 ASN B O 1
ATOM 4551 N N . TYR B 1 17 ? 24.875 -15.43 -2.354 1 85 17 TYR B N 1
ATOM 4552 C CA . TYR B 1 17 ? 23.984 -15.453 -3.508 1 85 17 TYR B CA 1
ATOM 4553 C C . TYR B 1 17 ? 24.328 -14.336 -4.484 1 85 17 TYR B C 1
ATOM 4555 O O . TYR B 1 17 ? 24.688 -13.234 -4.074 1 85 17 TYR B O 1
ATOM 4563 N N . HIS B 1 18 ? 24.219 -14.617 -5.777 1 86.12 18 HIS B N 1
ATOM 4564 C CA . HIS B 1 18 ? 24.438 -13.57 -6.77 1 86.12 18 HIS B CA 1
ATOM 4565 C C . HIS B 1 18 ? 23.328 -12.516 -6.707 1 86.12 18 HIS B C 1
ATOM 4567 O O . HIS B 1 18 ? 22.219 -12.797 -6.223 1 86.12 18 HIS B O 1
ATOM 4573 N N . PRO B 1 19 ? 23.562 -11.352 -7.23 1 85.88 19 PRO B N 1
ATOM 4574 C CA . PRO B 1 19 ? 22.547 -10.305 -7.25 1 85.88 19 PRO B CA 1
ATOM 4575 C C . PRO B 1 19 ? 21.391 -10.617 -8.211 1 85.88 19 PRO B C 1
ATOM 4577 O O . PRO B 1 19 ? 21.438 -11.633 -8.914 1 85.88 19 PRO B O 1
ATOM 4580 N N . SER B 1 20 ? 20.391 -9.773 -8.172 1 88.88 20 SER B N 1
ATOM 4581 C CA . SER B 1 20 ? 19.234 -9.938 -9.031 1 88.88 20 SER B CA 1
ATOM 4582 C C . SER B 1 20 ? 19.641 -10.023 -10.5 1 88.88 20 SER B C 1
ATOM 4584 O O . SER B 1 20 ? 20.578 -9.359 -10.93 1 88.88 20 SER B O 1
ATOM 4586 N N . VAL B 1 21 ? 19 -10.781 -11.234 1 88.12 21 VAL B N 1
ATOM 4587 C CA . VAL B 1 21 ? 19.344 -11.016 -12.633 1 88.12 21 VAL B CA 1
ATOM 4588 C C . VAL B 1 21 ? 18.984 -9.789 -13.469 1 88.12 21 VAL B C 1
ATOM 4590 O O . VAL B 1 21 ? 19.516 -9.594 -14.562 1 88.12 21 VAL B O 1
ATOM 4593 N N . TRP B 1 22 ? 18.078 -9 -13.023 1 90.19 22 TRP B N 1
ATOM 4594 C CA . TRP B 1 22 ? 17.656 -7.805 -13.742 1 90.19 22 TRP B CA 1
ATOM 4595 C C . TRP B 1 22 ? 17.891 -6.555 -12.898 1 90.19 22 TRP B C 1
ATOM 4597 O O . TRP B 1 22 ? 17.609 -6.551 -11.703 1 90.19 22 TRP B O 1
ATOM 4607 N N . ASP B 1 23 ? 18.312 -5.539 -13.539 1 91 23 ASP B N 1
ATOM 4608 C CA . ASP B 1 23 ? 18.438 -4.211 -12.938 1 91 23 ASP B CA 1
ATOM 4609 C C . ASP B 1 23 ? 17.078 -3.518 -12.859 1 91 23 ASP B C 1
ATOM 4611 O O . ASP B 1 23 ? 16.297 -3.562 -13.812 1 91 23 ASP B O 1
ATOM 4615 N N . PRO B 1 24 ? 16.812 -2.912 -11.742 1 91.88 24 PRO B N 1
ATOM 4616 C CA . PRO B 1 24 ? 15.539 -2.191 -11.625 1 91.88 24 PRO B CA 1
ATOM 4617 C C . PRO B 1 24 ? 15.328 -1.174 -12.742 1 91.88 24 PRO B C 1
ATOM 4619 O O . PRO B 1 24 ? 14.195 -0.961 -13.18 1 91.88 24 PRO B O 1
ATOM 4622 N N . LYS B 1 25 ? 16.312 -0.528 -13.195 1 92.62 25 LYS B N 1
ATOM 4623 C CA . LYS B 1 25 ? 16.203 0.438 -14.289 1 92.62 25 LYS B CA 1
ATOM 4624 C C . LYS B 1 25 ? 15.766 -0.241 -15.578 1 92.62 25 LYS B C 1
ATOM 4626 O O . LYS B 1 25 ? 15.016 0.341 -16.375 1 92.62 25 LYS B O 1
ATOM 4631 N N . PHE B 1 26 ? 16.312 -1.448 -15.766 1 94.38 26 PHE B N 1
ATOM 4632 C CA . PHE B 1 26 ? 15.914 -2.232 -16.922 1 94.38 26 PHE B CA 1
ATOM 4633 C C . PHE B 1 26 ? 14.422 -2.541 -16.891 1 94.38 26 PHE B C 1
ATOM 4635 O O . PHE B 1 26 ? 13.727 -2.406 -17.891 1 94.38 26 PHE B O 1
ATOM 4642 N N . ILE B 1 27 ? 13.922 -2.904 -15.758 1 95.44 27 ILE B N 1
ATOM 4643 C CA . ILE B 1 27 ? 12.516 -3.26 -15.578 1 95.44 27 ILE B CA 1
ATOM 4644 C C . ILE B 1 27 ? 11.641 -2.027 -15.789 1 95.44 27 ILE B C 1
ATOM 4646 O O . ILE B 1 27 ? 10.594 -2.105 -16.438 1 95.44 27 ILE B O 1
ATOM 4650 N N . GLU B 1 28 ? 12.055 -0.919 -15.25 1 93.31 28 GLU B N 1
ATOM 4651 C CA . GLU B 1 28 ? 11.312 0.329 -15.383 1 93.31 28 GLU B CA 1
ATOM 4652 C C . GLU B 1 28 ? 11.203 0.76 -16.844 1 93.31 28 GLU B C 1
ATOM 4654 O O . GLU B 1 28 ? 10.219 1.386 -17.234 1 93.31 28 GLU B O 1
ATOM 4659 N N . ALA B 1 29 ? 12.125 0.416 -17.625 1 93.5 29 ALA B N 1
ATOM 4660 C CA . ALA B 1 29 ? 12.195 0.848 -19.031 1 93.5 29 ALA B CA 1
ATOM 4661 C C . ALA B 1 29 ? 11.391 -0.079 -19.938 1 93.5 29 ALA B C 1
ATOM 4663 O O . ALA B 1 29 ? 11.188 0.213 -21.109 1 93.5 29 ALA B O 1
ATOM 4664 N N . LEU B 1 30 ? 10.945 -1.202 -19.406 1 94.56 30 LEU B N 1
ATOM 4665 C CA . LEU B 1 30 ? 10.141 -2.115 -20.219 1 94.56 30 LEU B CA 1
ATOM 4666 C C . LEU B 1 30 ? 8.945 -1.396 -20.828 1 94.56 30 LEU B C 1
ATOM 4668 O O . LEU B 1 30 ? 8.312 -0.571 -20.156 1 94.56 30 LEU B O 1
ATOM 4672 N N . SER B 1 31 ? 8.68 -1.566 -22.062 1 91.75 31 SER B N 1
ATOM 4673 C CA . SER B 1 31 ? 7.543 -0.986 -22.781 1 91.75 31 SER B CA 1
ATOM 4674 C C . SER B 1 31 ? 7.078 -1.896 -23.906 1 91.75 31 SER B C 1
ATOM 4676 O O . SER B 1 31 ? 7.82 -2.775 -24.359 1 91.75 31 SER B O 1
ATOM 4678 N N . THR B 1 32 ? 5.859 -1.808 -24.25 1 92.94 32 THR B N 1
ATOM 4679 C CA . THR B 1 32 ? 5.297 -2.607 -25.328 1 92.94 32 THR B CA 1
ATOM 4680 C C . THR B 1 32 ? 4.293 -1.791 -26.141 1 92.94 32 THR B C 1
ATOM 4682 O O . THR B 1 32 ? 3.678 -0.859 -25.625 1 92.94 32 THR B O 1
ATOM 4685 N N . SER B 1 33 ? 4.195 -2.061 -27.422 1 92.38 33 SER B N 1
ATOM 4686 C CA . SER B 1 33 ? 3.23 -1.413 -28.297 1 92.38 33 SER B CA 1
ATOM 4687 C C . SER B 1 33 ? 1.887 -2.135 -28.281 1 92.38 33 SER B C 1
ATOM 4689 O O . SER B 1 33 ? 0.906 -1.652 -28.844 1 92.38 33 SER B O 1
ATOM 4691 N N . TYR B 1 34 ? 1.807 -3.246 -27.672 1 94.25 34 TYR B N 1
ATOM 4692 C CA . TYR B 1 34 ? 0.581 -4.035 -27.594 1 94.25 34 TYR B CA 1
ATOM 4693 C C . TYR B 1 34 ? -0.207 -3.703 -26.344 1 94.25 34 TYR B C 1
ATOM 4695 O O . TYR B 1 34 ? 0.124 -4.18 -25.25 1 94.25 34 TYR B O 1
ATOM 4703 N N . THR B 1 35 ? -1.221 -2.891 -26.453 1 93.56 35 THR B N 1
ATOM 4704 C CA . THR B 1 35 ? -2.08 -2.533 -25.328 1 93.56 35 THR B CA 1
ATOM 4705 C C . THR B 1 35 ? -3.539 -2.854 -25.641 1 93.56 35 THR B C 1
ATOM 4707 O O . THR B 1 35 ? -3.934 -2.902 -26.812 1 93.56 35 THR B O 1
ATOM 4710 N N . TYR B 1 36 ? -4.293 -3.117 -24.594 1 93.69 36 TYR B N 1
ATOM 4711 C CA . TYR B 1 36 ? -5.703 -3.436 -24.797 1 93.69 36 TYR B CA 1
ATOM 4712 C C . TYR B 1 36 ? -6.465 -2.232 -25.328 1 93.69 36 TYR B C 1
ATOM 4714 O O . TYR B 1 36 ? -7.477 -2.387 -26.016 1 93.69 36 TYR B O 1
ATOM 4722 N N . GLU B 1 37 ? -6.051 -1.045 -25.016 1 91.81 37 GLU B N 1
ATOM 4723 C CA . GLU B 1 37 ? -6.66 0.163 -25.547 1 91.81 37 GLU B CA 1
ATOM 4724 C C . GLU B 1 37 ? -6.555 0.194 -27.078 1 91.81 37 GLU B C 1
ATOM 4726 O O . GLU B 1 37 ? -7.504 0.583 -27.766 1 91.81 37 GLU B O 1
ATOM 4731 N N . LEU B 1 38 ? -5.449 -0.246 -27.625 1 93.75 38 LEU B N 1
ATOM 4732 C CA . LEU B 1 38 ? -5.191 -0.179 -29.062 1 93.75 38 LEU B CA 1
ATOM 4733 C C . LEU B 1 38 ? -5.738 -1.411 -29.766 1 93.75 38 LEU B C 1
ATOM 4735 O O . LEU B 1 38 ? -6.227 -1.316 -30.906 1 93.75 38 LEU B O 1
ATOM 4739 N N . TYR B 1 39 ? -5.641 -2.629 -29.109 1 96.19 39 TYR B N 1
ATOM 4740 C CA . TYR B 1 39 ? -5.891 -3.869 -29.828 1 96.19 39 TYR B CA 1
ATOM 4741 C C . TYR B 1 39 ? -7.094 -4.605 -29.25 1 96.19 39 TYR B C 1
ATOM 4743 O O . TYR B 1 39 ? -7.395 -5.73 -29.656 1 96.19 39 TYR B O 1
ATOM 4751 N N . GLY B 1 40 ? -7.785 -4.02 -28.328 1 95.31 40 GLY B N 1
ATOM 4752 C CA . GLY B 1 40 ? -8.914 -4.668 -27.688 1 95.31 40 GLY B CA 1
ATOM 4753 C C . GLY B 1 40 ? -10.008 -5.07 -28.656 1 95.31 40 GLY B C 1
ATOM 4754 O O . GLY B 1 40 ? -10.531 -6.188 -28.578 1 95.31 40 GLY B O 1
ATOM 4755 N N . THR B 1 41 ? -10.297 -4.266 -29.531 1 96.56 41 THR B N 1
ATOM 4756 C CA . THR B 1 41 ? -11.344 -4.531 -30.5 1 96.56 41 THR B CA 1
ATOM 4757 C C . THR B 1 41 ? -10.93 -5.648 -31.453 1 96.56 41 THR B C 1
ATOM 4759 O O . THR B 1 41 ? -11.734 -6.531 -31.781 1 96.56 41 THR B O 1
ATOM 4762 N N . LYS B 1 42 ? -9.742 -5.57 -31.953 1 97.06 42 LYS B N 1
ATOM 4763 C CA . LYS B 1 42 ? -9.242 -6.621 -32.812 1 97.06 42 LYS B CA 1
ATOM 4764 C C . LYS B 1 42 ? -9.258 -7.98 -32.125 1 97.06 42 LYS B C 1
ATOM 4766 O O . LYS B 1 42 ? -9.641 -8.984 -32.719 1 97.06 42 LYS B O 1
ATOM 4771 N N . LEU B 1 43 ? -8.828 -8.039 -30.891 1 98 43 LEU B N 1
ATOM 4772 C CA . LEU B 1 43 ? -8.844 -9.266 -30.109 1 98 43 LEU B CA 1
ATOM 4773 C C . LEU B 1 43 ? -10.258 -9.836 -30.016 1 98 43 LEU B C 1
ATOM 4775 O O . LEU B 1 43 ? -10.461 -11.039 -30.203 1 98 43 LEU B O 1
ATOM 4779 N N . ASP B 1 44 ? -11.195 -8.984 -29.781 1 97.88 44 ASP B N 1
ATOM 4780 C CA . ASP B 1 44 ? -12.578 -9.414 -29.641 1 97.88 44 ASP B CA 1
ATOM 4781 C C . ASP B 1 44 ? -13.109 -9.992 -30.969 1 97.88 44 ASP B C 1
ATOM 4783 O O . ASP B 1 44 ? -13.844 -10.977 -30.969 1 97.88 44 ASP B O 1
ATOM 4787 N N . ASN B 1 45 ? -12.703 -9.359 -31.969 1 97.94 45 ASN B N 1
ATOM 4788 C CA . ASN B 1 45 ? -13.102 -9.859 -33.281 1 97.94 45 ASN B CA 1
ATOM 4789 C C . ASN B 1 45 ? -12.508 -11.234 -33.562 1 97.94 45 ASN B C 1
ATOM 4791 O O . ASN B 1 45 ? -13.195 -12.125 -34.062 1 97.94 45 ASN B O 1
ATOM 4795 N N . LEU B 1 46 ? -11.242 -11.383 -33.312 1 98.12 46 LEU B N 1
ATOM 4796 C CA . LEU B 1 46 ? -10.578 -12.664 -33.5 1 98.12 46 LEU B CA 1
ATOM 4797 C C . LEU B 1 46 ? -11.211 -13.758 -32.656 1 98.12 46 LEU B C 1
ATOM 4799 O O . LEU B 1 46 ? -11.367 -14.891 -33.094 1 98.12 46 LEU B O 1
ATOM 4803 N N . LYS B 1 47 ? -11.57 -13.461 -31.469 1 98.25 47 LYS B N 1
ATOM 4804 C CA . LYS B 1 47 ? -12.227 -14.414 -30.578 1 98.25 47 LYS B CA 1
ATOM 4805 C C . LYS B 1 47 ? -13.562 -14.875 -31.156 1 98.25 47 LYS B C 1
ATOM 4807 O O . LYS B 1 47 ? -13.883 -16.062 -31.109 1 98.25 47 LYS B O 1
ATOM 4812 N N . GLN B 1 48 ? -14.297 -13.906 -31.656 1 97.88 48 GLN B N 1
ATOM 4813 C CA . GLN B 1 48 ? -15.594 -14.242 -32.25 1 97.88 48 GLN B CA 1
ATOM 4814 C C . GLN B 1 48 ? -15.445 -15.164 -33.438 1 97.88 48 GLN B C 1
ATOM 4816 O O . GLN B 1 48 ? -16.203 -16.125 -33.594 1 97.88 48 GLN B O 1
ATOM 4821 N N . GLU B 1 49 ? -14.516 -14.859 -34.25 1 97.88 49 GLU B N 1
ATOM 4822 C CA . GLU B 1 49 ? -14.266 -15.695 -35.406 1 97.88 49 GLU B CA 1
ATOM 4823 C C . GLU B 1 49 ? -13.789 -17.094 -35 1 97.88 49 GLU B C 1
ATOM 4825 O O . GLU B 1 49 ? -14.172 -18.078 -35.625 1 97.88 49 GLU B O 1
ATOM 4830 N N . ALA B 1 50 ? -12.906 -17.141 -34.062 1 97.62 50 ALA B N 1
ATOM 4831 C CA . ALA B 1 50 ? -12.406 -18.422 -33.594 1 97.62 50 ALA B CA 1
ATOM 4832 C C . ALA B 1 50 ? -13.539 -19.266 -33 1 97.62 50 ALA B C 1
ATOM 4834 O O . ALA B 1 50 ? -13.547 -20.484 -33.125 1 97.62 50 ALA B O 1
ATOM 4835 N N . ARG B 1 51 ? -14.453 -18.609 -32.281 1 97.06 51 ARG B N 1
ATOM 4836 C CA . ARG B 1 51 ? -15.617 -19.281 -31.719 1 97.06 51 ARG B CA 1
ATOM 4837 C C . ARG B 1 51 ? -16.453 -19.922 -32.812 1 97.06 51 ARG B C 1
ATOM 4839 O O . ARG B 1 51 ? -16.891 -21.062 -32.688 1 97.06 51 ARG B O 1
ATOM 4846 N N . LYS B 1 52 ? -16.656 -19.203 -33.906 1 96.25 52 LYS B N 1
ATOM 4847 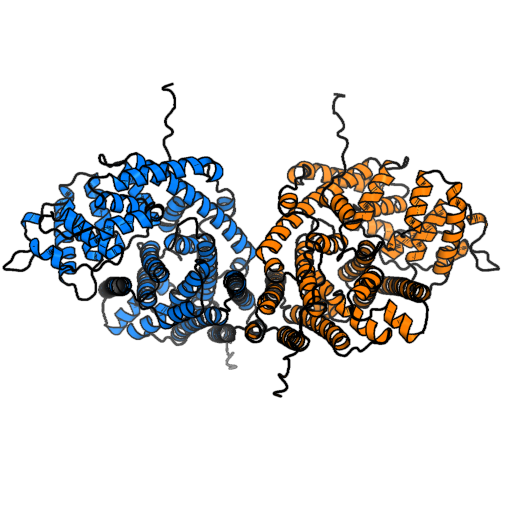C CA . LYS B 1 52 ? -17.391 -19.734 -35.031 1 96.25 52 LYS B CA 1
ATOM 4848 C C . LYS B 1 52 ? -16.672 -20.938 -35.656 1 96.25 52 LYS B C 1
ATOM 4850 O O . LYS B 1 52 ? -17.312 -21.938 -35.969 1 96.25 52 LYS B O 1
ATOM 4855 N N . LEU B 1 53 ? -15.398 -20.812 -35.75 1 95.81 53 LEU B N 1
ATOM 4856 C CA . LEU B 1 53 ? -14.594 -21.891 -36.312 1 95.81 53 LEU B CA 1
ATOM 4857 C C . LEU B 1 53 ? -14.641 -23.125 -35.438 1 95.81 53 LEU B C 1
ATOM 4859 O O . LEU B 1 53 ? -14.703 -24.25 -35.938 1 95.81 53 LEU B O 1
ATOM 4863 N N . LEU B 1 54 ? -14.562 -22.953 -34.125 1 95.69 54 LEU B N 1
ATOM 4864 C CA . LEU B 1 54 ? -14.617 -24.047 -33.156 1 95.69 54 LEU B CA 1
ATOM 4865 C C . LEU B 1 54 ? -15.938 -24.812 -33.281 1 95.69 54 LEU B C 1
ATOM 4867 O O . LEU B 1 54 ? -15.961 -26.047 -33.188 1 95.69 54 LEU B O 1
ATOM 4871 N N . ASN B 1 55 ? -16.969 -24.125 -33.625 1 92.19 55 ASN B N 1
ATOM 4872 C CA . ASN B 1 55 ? -18.281 -24.734 -33.688 1 92.19 55 ASN B CA 1
ATOM 4873 C C . ASN B 1 55 ? -18.516 -25.391 -35.062 1 92.19 55 ASN B C 1
ATOM 4875 O O . ASN B 1 55 ? -19.406 -26.25 -35.188 1 92.19 55 ASN B O 1
ATOM 4879 N N . SER B 1 56 ? -17.703 -25.031 -36 1 92.19 56 SER B N 1
ATOM 4880 C CA . SER B 1 56 ? -17.984 -25.531 -37.344 1 92.19 56 SER B CA 1
ATOM 4881 C C . SER B 1 56 ? -16.891 -26.5 -37.812 1 92.19 56 SER B C 1
ATOM 4883 O O . SER B 1 56 ? -17.062 -27.172 -38.844 1 92.19 56 SER B O 1
ATOM 4885 N N . THR B 1 57 ? -15.859 -26.625 -37.125 1 91.5 57 THR B N 1
ATOM 4886 C CA . THR B 1 57 ? -14.727 -27.438 -37.531 1 91.5 57 THR B CA 1
ATOM 4887 C C . THR B 1 57 ? -15.102 -28.922 -37.594 1 91.5 57 THR B C 1
ATOM 4889 O O . THR B 1 57 ? -15.953 -29.359 -36.812 1 91.5 57 THR B O 1
ATOM 4892 N N . ARG B 1 58 ? -14.445 -29.641 -38.375 1 89.94 58 ARG B N 1
ATOM 4893 C CA . ARG B 1 58 ? -14.688 -31.062 -38.531 1 89.94 58 ARG B CA 1
ATOM 4894 C C . ARG B 1 58 ? -13.953 -31.875 -37.469 1 89.94 58 ARG B C 1
ATOM 4896 O O . ARG B 1 58 ? -14.312 -33 -37.188 1 89.94 58 ARG B O 1
ATOM 4903 N N . ASP B 1 59 ? -12.945 -31.297 -36.906 1 91.56 59 ASP B N 1
ATOM 4904 C CA . ASP B 1 59 ? -12.148 -31.969 -35.875 1 91.56 59 ASP B CA 1
ATOM 4905 C C . ASP B 1 59 ? -12.055 -31.109 -34.625 1 91.56 59 ASP B C 1
ATOM 4907 O O . ASP B 1 59 ? -10.977 -30.609 -34.281 1 91.56 59 ASP B O 1
ATOM 4911 N N . PRO B 1 60 ? -13.078 -31.078 -33.875 1 94.38 60 PRO B N 1
ATOM 4912 C CA . PRO B 1 60 ? -13.117 -30.188 -32.75 1 94.38 60 PRO B CA 1
ATOM 4913 C C . PRO B 1 60 ? -12.078 -30.531 -31.672 1 94.38 60 PRO B C 1
ATOM 4915 O O . PRO B 1 60 ? -11.539 -29.641 -31.016 1 94.38 60 PRO B O 1
ATOM 4918 N N . LEU B 1 61 ? -11.75 -31.781 -31.531 1 95.25 61 LEU B N 1
ATOM 4919 C CA . LEU B 1 61 ? -10.797 -32.188 -30.5 1 95.25 61 LEU B CA 1
ATOM 4920 C C . LEU B 1 61 ? -9.391 -31.688 -30.844 1 95.25 61 LEU B C 1
ATOM 4922 O O . LEU B 1 61 ? -8.68 -31.203 -29.969 1 95.25 61 LEU B O 1
ATOM 4926 N N . LYS B 1 62 ? -9 -31.859 -32.094 1 94.81 62 LYS B N 1
ATOM 4927 C CA . LYS B 1 62 ? -7.707 -31.344 -32.531 1 94.81 62 LYS B CA 1
ATOM 4928 C C . LYS B 1 62 ? -7.645 -29.812 -32.375 1 94.81 62 LYS B C 1
ATOM 4930 O O . LYS B 1 62 ? -6.602 -29.266 -32.031 1 94.81 62 LYS B O 1
ATOM 4935 N N . PHE B 1 63 ? -8.758 -29.203 -32.656 1 95.94 63 PHE B N 1
ATOM 4936 C CA . PHE B 1 63 ? -8.844 -27.75 -32.531 1 95.94 63 PHE B CA 1
ATOM 4937 C C . PHE B 1 63 ? -8.695 -27.328 -31.078 1 95.94 63 PHE B C 1
ATOM 4939 O O . PHE B 1 63 ? -7.973 -26.375 -30.781 1 95.94 63 PHE B O 1
ATOM 4946 N N . ILE B 1 64 ? -9.352 -28.016 -30.188 1 97.25 64 ILE B N 1
ATOM 4947 C CA . ILE B 1 64 ? -9.281 -27.734 -28.75 1 97.25 64 ILE B CA 1
ATOM 4948 C C . ILE B 1 64 ? -7.848 -27.938 -28.266 1 97.25 64 ILE B C 1
ATOM 4950 O O . ILE B 1 64 ? -7.324 -27.109 -27.5 1 97.25 64 ILE B O 1
ATOM 4954 N N . ASP B 1 65 ? -7.246 -28.984 -28.656 1 96.88 65 ASP B N 1
ATOM 4955 C CA . ASP B 1 65 ? -5.859 -29.25 -28.281 1 96.88 65 ASP B CA 1
ATOM 4956 C C . ASP B 1 65 ? -4.945 -28.109 -28.703 1 96.88 65 ASP B C 1
ATOM 4958 O O . ASP B 1 65 ? -4.098 -27.672 -27.922 1 96.88 65 ASP B O 1
ATOM 4962 N N . SER B 1 66 ? -5.133 -27.641 -29.969 1 96.56 66 SER B N 1
ATOM 4963 C CA . SER B 1 66 ? -4.332 -26.531 -30.469 1 96.56 66 SER B CA 1
ATOM 4964 C C . SER B 1 66 ? -4.582 -25.266 -29.656 1 96.56 66 SER B C 1
ATOM 4966 O O . SER B 1 66 ? -3.641 -24.547 -29.297 1 96.56 66 SER B O 1
ATOM 4968 N N . MET B 1 67 ? -5.832 -25.031 -29.312 1 97.69 67 MET B N 1
ATOM 4969 C CA . MET B 1 67 ? -6.188 -23.844 -28.547 1 97.69 67 MET B CA 1
ATOM 4970 C C . MET B 1 67 ? -5.527 -23.875 -27.172 1 97.69 67 MET B C 1
ATOM 4972 O O . MET B 1 67 ? -5.043 -22.844 -26.688 1 97.69 67 MET B O 1
ATOM 4976 N N . GLN B 1 68 ? -5.527 -25 -26.562 1 97.62 68 GLN B N 1
ATOM 4977 C CA . GLN B 1 68 ? -4.934 -25.156 -25.234 1 97.62 68 GLN B CA 1
ATOM 4978 C C . GLN B 1 68 ? -3.42 -24.953 -25.297 1 97.62 68 GLN B C 1
ATOM 4980 O O . GLN B 1 68 ? -2.85 -24.25 -24.453 1 97.62 68 GLN B O 1
ATOM 4985 N N . ARG B 1 69 ? -2.805 -25.562 -26.234 1 97 69 ARG B N 1
ATOM 4986 C CA . ARG B 1 69 ? -1.353 -25.5 -26.344 1 97 69 ARG B CA 1
ATOM 4987 C C . ARG B 1 69 ? -0.903 -24.094 -26.75 1 97 69 ARG B C 1
ATOM 4989 O O . ARG B 1 69 ? 0.193 -23.656 -26.375 1 97 69 ARG B O 1
ATOM 4996 N N . LEU B 1 70 ? -1.795 -23.375 -27.484 1 98.12 70 LEU B N 1
ATOM 4997 C CA . LEU B 1 70 ? -1.508 -22 -27.891 1 98.12 70 LEU B CA 1
ATOM 4998 C C . LEU B 1 70 ? -1.779 -21.016 -26.766 1 98.12 70 LEU B C 1
ATOM 5000 O O . LEU B 1 70 ? -1.369 -19.859 -26.828 1 98.12 70 LEU B O 1
ATOM 5004 N N . GLY B 1 71 ? -2.455 -21.453 -25.703 1 97.75 71 GLY B N 1
ATOM 5005 C CA . GLY B 1 71 ? -2.672 -20.641 -24.516 1 97.75 71 GLY B CA 1
ATOM 5006 C C . GLY B 1 71 ? -3.885 -19.734 -24.625 1 97.75 71 GLY B C 1
ATOM 5007 O O . GLY B 1 71 ? -3.977 -18.719 -23.938 1 97.75 71 GLY B O 1
ATOM 5008 N N . VAL B 1 72 ? -4.891 -20.031 -25.531 1 98.31 72 VAL B N 1
ATOM 5009 C CA . VAL B 1 72 ? -6.023 -19.125 -25.719 1 98.31 72 VAL B CA 1
ATOM 5010 C C . VAL B 1 72 ? -7.316 -19.844 -25.312 1 98.31 72 VAL B C 1
ATOM 5012 O O . VAL B 1 72 ? -8.398 -19.25 -25.391 1 98.31 72 VAL B O 1
ATOM 5015 N N . ALA B 1 73 ? -7.23 -21.062 -24.828 1 97.69 73 ALA B N 1
ATOM 5016 C CA . ALA B 1 73 ? -8.406 -21.875 -24.5 1 97.69 73 ALA B CA 1
ATOM 5017 C C . ALA B 1 73 ? -9.234 -21.219 -23.406 1 97.69 73 ALA B C 1
ATOM 5019 O O . ALA B 1 73 ? -10.445 -21.438 -23.328 1 97.69 73 ALA B O 1
ATOM 5020 N N . TYR B 1 74 ? -8.625 -20.391 -22.531 1 96.5 74 TYR B N 1
ATOM 5021 C CA . TYR B 1 74 ? -9.328 -19.797 -21.406 1 96.5 74 TYR B CA 1
ATOM 5022 C C . TYR B 1 74 ? -10.398 -18.828 -21.875 1 96.5 74 TYR B C 1
ATOM 5024 O O . TYR B 1 74 ? -11.312 -18.484 -21.109 1 96.5 74 TYR B O 1
ATOM 5032 N N . HIS B 1 75 ? -10.391 -18.391 -23.109 1 97.75 75 HIS B N 1
ATOM 5033 C CA . HIS B 1 75 ? -11.43 -17.531 -23.672 1 97.75 75 HIS B CA 1
ATOM 5034 C C . HIS B 1 75 ? -12.656 -18.344 -24.078 1 97.75 75 HIS B C 1
ATOM 5036 O O . HIS B 1 75 ? -13.719 -17.781 -24.328 1 97.75 75 HIS B O 1
ATOM 5042 N N . PHE B 1 76 ? -12.539 -19.688 -24.156 1 97.75 76 PHE B N 1
ATOM 5043 C CA . PHE B 1 76 ? -13.578 -20.516 -24.766 1 97.75 76 PHE B CA 1
ATOM 5044 C C . PHE B 1 76 ? -13.977 -21.656 -23.844 1 97.75 76 PHE B C 1
ATOM 5046 O O . PHE B 1 76 ? -14.281 -22.75 -24.297 1 97.75 76 PHE B O 1
ATOM 5053 N N . GLU B 1 77 ? -13.906 -21.469 -22.609 1 95.12 77 GLU B N 1
ATOM 5054 C CA . GLU B 1 77 ? -14.125 -22.531 -21.625 1 95.12 77 GLU B CA 1
ATOM 5055 C C . GLU B 1 77 ? -15.516 -23.141 -21.766 1 95.12 77 GLU B C 1
ATOM 5057 O O . GLU B 1 77 ? -15.672 -24.359 -21.703 1 95.12 77 GLU B O 1
ATOM 5062 N N . GLU B 1 78 ? -16.5 -22.328 -21.938 1 95.25 78 GLU B N 1
ATOM 5063 C CA . GLU B 1 78 ? -17.875 -22.812 -22.047 1 95.25 78 GLU B CA 1
ATOM 5064 C C . GLU B 1 78 ? -18.062 -23.641 -23.328 1 95.25 78 GLU B C 1
ATOM 5066 O O . GLU B 1 78 ? -18.672 -24.703 -23.297 1 95.25 78 GLU B O 1
ATOM 5071 N N . GLU B 1 79 ? -17.562 -23.141 -24.422 1 96.25 79 GLU B N 1
ATOM 5072 C CA . GLU B 1 79 ? -17.672 -23.859 -25.703 1 96.25 79 GLU B CA 1
ATOM 5073 C C . GLU B 1 79 ? -16.953 -25.203 -25.641 1 96.25 79 GLU B C 1
ATOM 5075 O O . GLU B 1 79 ? -17.484 -26.203 -26.109 1 96.25 79 GLU B O 1
ATOM 5080 N N . ILE B 1 80 ? -15.781 -25.219 -25.078 1 96.88 80 ILE B N 1
ATOM 5081 C CA . ILE B 1 80 ? -14.992 -26.438 -24.969 1 96.88 80 ILE B CA 1
ATOM 5082 C C . ILE B 1 80 ? -15.734 -27.453 -24.125 1 96.88 80 ILE B C 1
ATOM 5084 O O . ILE B 1 80 ? -15.805 -28.641 -24.484 1 96.88 80 ILE B O 1
ATOM 5088 N N . LYS B 1 81 ? -16.297 -27 -23.031 1 95 81 LYS B N 1
ATOM 5089 C CA . LYS B 1 81 ? -17.062 -27.891 -22.172 1 95 81 LYS B CA 1
ATOM 5090 C C . LYS B 1 81 ? -18.25 -28.5 -22.922 1 95 81 LYS B C 1
ATOM 5092 O O . LYS B 1 81 ? -18.531 -29.688 -22.781 1 95 81 LYS B O 1
ATOM 5097 N N . GLU B 1 82 ? -18.922 -27.734 -23.672 1 95.44 82 GLU B N 1
ATOM 5098 C CA . GLU B 1 82 ? -20.078 -28.203 -24.438 1 95.44 82 GLU B CA 1
ATOM 5099 C C . GLU B 1 82 ? -19.672 -29.266 -25.438 1 95.44 82 GLU B C 1
ATOM 5101 O O . GLU B 1 82 ? -20.359 -30.281 -25.609 1 95.44 82 GLU B O 1
ATOM 5106 N N . ILE B 1 83 ? -18.578 -29.047 -26.062 1 95.75 83 ILE B N 1
ATOM 5107 C CA . ILE B 1 83 ? -18.094 -29.984 -27.062 1 95.75 83 ILE B CA 1
ATOM 5108 C C . ILE B 1 83 ? -17.656 -31.281 -26.391 1 95.75 83 ILE B C 1
ATOM 5110 O O . ILE B 1 83 ? -17.984 -32.375 -26.859 1 95.75 83 ILE B O 1
ATOM 5114 N N . LEU B 1 84 ? -16.906 -31.219 -25.297 1 94.94 84 LEU B N 1
ATOM 5115 C CA . LEU B 1 84 ? -16.391 -32.406 -24.609 1 94.94 84 LEU B CA 1
ATOM 5116 C C . LEU B 1 84 ? -17.531 -33.219 -24.016 1 94.94 84 LEU B C 1
ATOM 5118 O O . LEU B 1 84 ? -17.438 -34.438 -23.922 1 94.94 84 LEU B O 1
ATOM 5122 N N . ASN B 1 85 ? -18.625 -32.562 -23.703 1 93.69 85 ASN B N 1
ATOM 5123 C CA . ASN B 1 85 ? -19.812 -33.25 -23.188 1 93.69 85 ASN B CA 1
ATOM 5124 C C . ASN B 1 85 ? -20.438 -34.156 -24.234 1 93.69 85 ASN B C 1
ATOM 5126 O O . ASN B 1 85 ? -21.109 -35.125 -23.891 1 93.69 85 ASN B O 1
ATOM 5130 N N . LEU B 1 86 ? -20.141 -33.844 -25.453 1 91.31 86 LEU B N 1
ATOM 5131 C CA . LEU B 1 86 ? -20.781 -34.594 -26.547 1 91.31 86 LEU B CA 1
ATOM 5132 C C . LEU B 1 86 ? -19.875 -35.688 -27.078 1 91.31 86 LEU B C 1
ATOM 5134 O O . LEU B 1 86 ? -20.297 -36.5 -27.891 1 91.31 86 LEU B O 1
ATOM 5138 N N . VAL B 1 87 ? -18.656 -35.719 -26.594 1 90.06 87 VAL B N 1
ATOM 5139 C CA . VAL B 1 87 ? -17.688 -36.688 -27.094 1 90.06 87 VAL B CA 1
ATOM 5140 C C . VAL B 1 87 ? -18.016 -38.094 -26.594 1 90.06 87 VAL B C 1
ATOM 5142 O O . VAL B 1 87 ? -18.297 -38.281 -25.406 1 90.06 87 VAL B O 1
ATOM 5145 N N . ARG B 1 88 ? -18.109 -39 -27.562 1 83.31 88 ARG B N 1
ATOM 5146 C CA . ARG B 1 88 ? -18.344 -40.406 -27.234 1 83.31 88 ARG B CA 1
ATOM 5147 C C . ARG B 1 88 ? -17.188 -41.281 -27.75 1 83.31 88 ARG B C 1
ATOM 5149 O O . ARG B 1 88 ? -16.641 -41 -28.828 1 83.31 88 ARG B O 1
ATOM 5156 N N . CYS B 1 89 ? -16.766 -42.156 -26.812 1 77.12 89 CYS B N 1
ATOM 5157 C CA . CYS B 1 89 ? -15.68 -43.031 -27.219 1 77.12 89 CYS B CA 1
ATOM 5158 C C . CYS B 1 89 ? -16.156 -44.094 -28.219 1 77.12 89 CYS B C 1
ATOM 5160 O O . CYS B 1 89 ? -17.156 -44.781 -27.984 1 77.12 89 CYS B O 1
ATOM 5162 N N . ASP B 1 90 ? -15.594 -43.875 -29.438 1 79.19 90 ASP B N 1
ATOM 5163 C CA . ASP B 1 90 ? -15.953 -44.781 -30.547 1 79.19 90 ASP B CA 1
ATOM 5164 C C . ASP B 1 90 ? -14.859 -45.812 -30.781 1 79.19 90 ASP B C 1
ATOM 5166 O O . ASP B 1 90 ? -13.672 -45.5 -30.781 1 79.19 90 ASP B O 1
ATOM 5170 N N . GLU B 1 91 ? -15.227 -47 -31.078 1 79.75 91 GLU B N 1
ATOM 5171 C CA . GLU B 1 91 ? -14.305 -48.125 -31.281 1 79.75 91 GLU B CA 1
ATOM 5172 C C . GLU B 1 91 ? -13.609 -48.031 -32.625 1 79.75 91 GLU B C 1
ATOM 5174 O O . GLU B 1 91 ? -12.531 -48.594 -32.844 1 79.75 91 GLU B O 1
ATOM 5179 N N . SER B 1 92 ? -14.047 -47.281 -33.469 1 86.38 92 SER B N 1
ATOM 5180 C CA . SER B 1 92 ? -13.508 -47.219 -34.812 1 86.38 92 SER B CA 1
ATOM 5181 C C . SER B 1 92 ? -12.406 -46.188 -34.938 1 86.38 92 SER B C 1
ATOM 5183 O O . SER B 1 92 ? -11.711 -46.125 -35.969 1 86.38 92 SER B O 1
ATOM 5185 N N . LEU B 1 93 ? -12.062 -45.594 -33.938 1 88.69 93 LEU B N 1
ATOM 5186 C CA . LEU B 1 93 ? -11.109 -44.5 -34 1 88.69 93 LEU B CA 1
ATOM 5187 C C . LEU B 1 93 ? -9.68 -45.031 -34 1 88.69 93 LEU B C 1
ATOM 5189 O O . LEU B 1 93 ? -9.383 -46.062 -33.406 1 88.69 93 LEU B O 1
ATOM 5193 N N . ASP B 1 94 ? -8.844 -44.312 -34.719 1 93.81 94 ASP B N 1
ATOM 5194 C CA . ASP B 1 94 ? -7.434 -44.688 -34.781 1 93.81 94 ASP B CA 1
ATOM 5195 C C . ASP B 1 94 ? -6.734 -44.344 -33.469 1 93.81 94 ASP B C 1
ATOM 5197 O O . ASP B 1 94 ? -7.355 -43.781 -32.531 1 93.81 94 ASP B O 1
ATOM 5201 N N . LEU B 1 95 ? -5.477 -44.719 -33.312 1 96.12 95 LEU B N 1
ATOM 5202 C CA . LEU B 1 95 ? -4.734 -44.531 -32.062 1 96.12 95 LEU B CA 1
ATOM 5203 C C . LEU B 1 95 ? -4.586 -43.062 -31.719 1 96.12 95 LEU B C 1
ATOM 5205 O O . LEU B 1 95 ? -4.75 -42.688 -30.562 1 96.12 95 LEU B O 1
ATOM 5209 N N . TYR B 1 96 ? -4.262 -42.281 -32.719 1 96.38 96 TYR B N 1
ATOM 5210 C CA . TYR B 1 96 ? -4.078 -40.844 -32.5 1 96.38 96 TYR B CA 1
ATOM 5211 C C . TYR B 1 96 ? -5.332 -40.219 -31.891 1 96.38 96 TYR B C 1
ATOM 5213 O O . TYR B 1 96 ? -5.27 -39.562 -30.859 1 96.38 96 TYR B O 1
ATOM 5221 N N . THR B 1 97 ? -6.422 -40.438 -32.5 1 95.62 97 THR B N 1
ATOM 5222 C CA . THR B 1 97 ? -7.684 -39.812 -32.094 1 95.62 97 THR B CA 1
ATOM 5223 C C . THR B 1 97 ? -8.148 -40.375 -30.75 1 95.62 97 THR B C 1
ATOM 5225 O O . THR B 1 97 ? -8.656 -39.625 -29.906 1 95.62 97 THR B O 1
ATOM 5228 N N . THR B 1 98 ? -8.008 -41.656 -30.547 1 96.06 98 THR B N 1
ATOM 5229 C CA . THR B 1 98 ? -8.391 -42.281 -29.281 1 96.06 98 THR B CA 1
ATOM 5230 C C . THR B 1 98 ? -7.574 -41.688 -28.125 1 96.06 98 THR B C 1
ATOM 5232 O O . THR B 1 98 ? -8.125 -41.344 -27.094 1 96.06 98 THR B O 1
ATOM 5235 N N . ALA B 1 99 ? -6.273 -41.594 -28.312 1 97.06 99 ALA B N 1
ATOM 5236 C CA . ALA B 1 99 ? -5.383 -41.094 -27.281 1 97.06 99 ALA B CA 1
ATOM 5237 C C . ALA B 1 99 ? -5.66 -39.594 -27.016 1 97.06 99 ALA B C 1
ATOM 5239 O O . ALA B 1 99 ? -5.637 -39.156 -25.859 1 97.06 99 ALA B O 1
ATOM 5240 N N . LEU B 1 100 ? -5.891 -38.844 -28.047 1 96.75 100 LEU B N 1
ATOM 5241 C CA . LEU B 1 100 ? -6.211 -37.406 -27.906 1 96.75 100 LEU B CA 1
ATOM 5242 C C . LEU B 1 100 ? -7.512 -37.25 -27.125 1 96.75 100 LEU B C 1
ATOM 5244 O O . LEU B 1 100 ? -7.586 -36.406 -26.234 1 96.75 100 LEU B O 1
ATOM 5248 N N . GLN B 1 101 ? -8.477 -38 -27.531 1 96.38 101 GLN B N 1
ATOM 5249 C CA . GLN B 1 101 ? -9.766 -37.969 -26.828 1 96.38 101 GLN B CA 1
ATOM 5250 C C . GLN B 1 101 ? -9.609 -38.312 -25.359 1 96.38 101 GLN B C 1
ATOM 5252 O O . GLN B 1 101 ? -10.141 -37.594 -24.484 1 96.38 101 GLN B O 1
ATOM 5257 N N . PHE B 1 102 ? -8.906 -39.375 -25.062 1 96.38 102 PHE B N 1
ATOM 5258 C CA . PHE B 1 102 ? -8.656 -39.781 -23.703 1 96.38 102 PHE B CA 1
ATOM 5259 C C . PHE B 1 102 ? -7.992 -38.688 -22.891 1 96.38 102 PHE B C 1
ATOM 5261 O O . PHE B 1 102 ? -8.43 -38.375 -21.781 1 96.38 102 PHE B O 1
ATOM 5268 N N . ARG B 1 103 ? -6.953 -38.094 -23.422 1 96.69 103 ARG B N 1
ATOM 5269 C CA . ARG B 1 103 ? -6.184 -37.062 -22.75 1 96.69 103 ARG B CA 1
ATOM 5270 C C . ARG B 1 103 ? -7.047 -35.844 -22.453 1 96.69 103 ARG B C 1
ATOM 5272 O O . ARG B 1 103 ? -7.059 -35.344 -21.328 1 96.69 103 ARG B O 1
ATOM 5279 N N . LEU B 1 104 ? -7.793 -35.344 -23.406 1 96.25 104 LEU B N 1
ATOM 5280 C CA . LEU B 1 104 ? -8.602 -34.125 -23.25 1 96.25 104 LEU B CA 1
ATOM 5281 C C . LEU B 1 104 ? -9.719 -34.375 -22.234 1 96.25 104 LEU B C 1
ATOM 5283 O O . LEU B 1 104 ? -10.016 -33.469 -21.438 1 96.25 104 LEU B O 1
ATOM 5287 N N . LEU B 1 105 ? -10.305 -35.5 -22.328 1 94.62 105 LEU B N 1
ATOM 5288 C CA . LEU B 1 105 ? -11.375 -35.812 -21.391 1 94.62 105 LEU B CA 1
ATOM 5289 C C . LEU B 1 105 ? -10.836 -35.875 -19.953 1 94.62 105 LEU B C 1
ATOM 5291 O O . LEU B 1 105 ? -11.414 -35.312 -19.031 1 94.62 105 LEU B O 1
ATOM 5295 N N . ARG B 1 106 ? -9.695 -36.531 -19.75 1 93.31 106 ARG B N 1
ATOM 5296 C CA . ARG B 1 106 ? -9.094 -36.625 -18.422 1 93.31 106 ARG B CA 1
ATOM 5297 C C . ARG B 1 106 ? -8.664 -35.25 -17.922 1 93.31 106 ARG B C 1
ATOM 5299 O O . ARG B 1 106 ? -8.836 -34.938 -16.734 1 93.31 106 ARG B O 1
ATOM 5306 N N . GLU B 1 107 ? -8.086 -34.562 -18.766 1 93 107 GLU B N 1
ATOM 5307 C CA . GLU B 1 107 ? -7.613 -33.219 -18.438 1 93 107 GLU B CA 1
ATOM 5308 C C . GLU B 1 107 ? -8.742 -32.344 -17.906 1 93 107 GLU B C 1
ATOM 5310 O O . GLU B 1 107 ? -8.523 -31.5 -17.031 1 93 107 GLU B O 1
ATOM 5315 N N . HIS B 1 108 ? -9.93 -32.531 -18.375 1 91.19 108 HIS B N 1
ATOM 5316 C CA . HIS B 1 108 ? -11.062 -31.703 -18 1 91.19 108 HIS B CA 1
ATOM 5317 C C . HIS B 1 108 ? -11.922 -32.375 -16.938 1 91.19 108 HIS B C 1
ATOM 5319 O O . HIS B 1 108 ? -13.031 -31.922 -16.656 1 91.19 108 HIS B O 1
ATOM 5325 N N . GLY B 1 109 ? -11.477 -33.562 -16.469 1 87.25 109 GLY B N 1
ATOM 5326 C CA . GLY B 1 109 ? -12.086 -34.156 -15.297 1 87.25 109 GLY B CA 1
ATOM 5327 C C . GLY B 1 109 ? -13.211 -35.125 -15.641 1 87.25 109 GLY B C 1
ATOM 5328 O O . GLY B 1 109 ? -14 -35.5 -14.773 1 87.25 109 GLY B O 1
ATOM 5329 N N . TYR B 1 110 ? -13.297 -35.469 -16.906 1 89.12 110 TYR B N 1
ATOM 5330 C CA . TYR B 1 110 ? -14.305 -36.469 -17.281 1 89.12 110 TYR B CA 1
ATOM 5331 C C . TYR B 1 110 ? -13.82 -37.875 -16.984 1 89.12 110 TYR B C 1
ATOM 5333 O O . TYR B 1 110 ? -12.641 -38.188 -17.172 1 89.12 110 TYR B O 1
ATOM 5341 N N . PRO B 1 111 ? -14.734 -38.625 -16.547 1 87.5 111 PRO B N 1
ATOM 5342 C CA . PRO B 1 111 ? -14.328 -40 -16.266 1 87.5 111 PRO B CA 1
ATOM 5343 C C . PRO B 1 111 ? -14.125 -40.812 -17.531 1 87.5 111 PRO B C 1
ATOM 5345 O O . PRO B 1 111 ? -14.992 -40.844 -18.406 1 87.5 111 PRO B O 1
ATOM 5348 N N . ILE B 1 112 ? -13.016 -41.375 -17.719 1 91.56 112 ILE B N 1
ATOM 5349 C CA . ILE B 1 112 ? -12.703 -42.25 -18.844 1 91.56 112 ILE B CA 1
ATOM 5350 C C . ILE B 1 112 ? -11.672 -43.312 -18.406 1 91.56 112 ILE B C 1
ATOM 5352 O O . ILE B 1 112 ? -10.703 -42.969 -17.719 1 91.56 112 ILE B O 1
ATOM 5356 N N . SER B 1 113 ? -11.961 -44.469 -18.766 1 92.06 113 SER B N 1
ATOM 5357 C CA . SER B 1 113 ? -11.094 -45.562 -18.375 1 92.06 113 SER B CA 1
ATOM 5358 C C . SER B 1 113 ? -9.992 -45.812 -19.406 1 92.06 113 SER B C 1
ATOM 5360 O O . SER B 1 113 ? -10.203 -45.594 -20.594 1 92.06 113 SER B O 1
ATOM 5362 N N . SER B 1 114 ? -8.875 -46.312 -18.922 1 93.25 114 SER B N 1
ATOM 5363 C CA . SER B 1 114 ? -7.781 -46.656 -19.828 1 93.25 114 SER B CA 1
ATOM 5364 C C . SER B 1 114 ? -8.125 -47.875 -20.688 1 93.25 114 SER B C 1
ATOM 5366 O O . SER B 1 114 ? -7.391 -48.188 -21.609 1 93.25 114 SER B O 1
ATOM 5368 N N . ASP B 1 115 ? -9.227 -48.438 -20.547 1 91.19 115 ASP B N 1
ATOM 5369 C CA . ASP B 1 115 ? -9.695 -49.594 -21.312 1 91.19 115 ASP B CA 1
ATOM 5370 C C . ASP B 1 115 ? -9.898 -49.219 -22.781 1 91.19 115 ASP B C 1
ATOM 5372 O O . ASP B 1 115 ? -9.984 -50.094 -23.641 1 91.19 115 ASP B O 1
ATOM 5376 N N . VAL B 1 116 ? -10.023 -48 -23.047 1 92.81 116 VAL B N 1
ATOM 5377 C CA . VAL B 1 116 ? -10.227 -47.531 -24.406 1 92.81 116 VAL B CA 1
ATOM 5378 C C . VAL B 1 116 ? -9.039 -47.969 -25.281 1 92.81 116 VAL B C 1
ATOM 5380 O O . VAL B 1 116 ? -9.156 -48.062 -26.5 1 92.81 116 VAL B O 1
ATOM 5383 N N . PHE B 1 117 ? -7.871 -48.25 -24.656 1 93.75 117 PHE B N 1
ATOM 5384 C CA . PHE B 1 117 ? -6.676 -48.625 -25.406 1 93.75 117 PHE B CA 1
ATOM 5385 C C . PHE B 1 117 ? -6.602 -50.156 -25.594 1 93.75 117 PHE B C 1
ATOM 5387 O O . PHE B 1 117 ? -5.695 -50.656 -26.266 1 93.75 117 PHE B O 1
ATOM 5394 N N . SER B 1 118 ? -7.547 -50.906 -25.047 1 91.31 118 SER B N 1
ATOM 5395 C CA . SER B 1 118 ? -7.531 -52.375 -25.125 1 91.31 118 SER B CA 1
ATOM 5396 C C . SER B 1 118 ? -7.625 -52.844 -26.578 1 91.31 118 SER B C 1
ATOM 5398 O O . SER B 1 118 ? -7.07 -53.875 -26.938 1 91.31 118 SER B O 1
ATOM 5400 N N . LYS B 1 119 ? -8.32 -52.094 -27.438 1 91.81 119 LYS B N 1
ATOM 5401 C CA . LYS B 1 119 ? -8.516 -52.5 -28.828 1 91.81 119 LYS B CA 1
ATOM 5402 C C . LYS B 1 119 ? -7.207 -52.438 -29.609 1 91.81 119 LYS B C 1
ATOM 5404 O O . LYS B 1 119 ? -7.109 -52.969 -30.703 1 91.81 119 LYS B O 1
ATOM 5409 N N . PHE B 1 120 ? -6.238 -51.781 -29.062 1 94.69 120 PHE B N 1
ATOM 5410 C CA . PHE B 1 120 ? -4.945 -51.688 -29.719 1 94.69 120 PHE B CA 1
ATOM 5411 C C . PHE B 1 120 ? -3.969 -52.719 -29.188 1 94.69 120 PHE B C 1
ATOM 5413 O O . PHE B 1 120 ? -2.785 -52.719 -29.531 1 94.69 120 PHE B O 1
ATOM 5420 N N . LYS B 1 121 ? -4.383 -53.531 -28.359 1 92.44 121 LYS B N 1
ATOM 5421 C CA . LYS B 1 121 ? -3.549 -54.562 -27.75 1 92.44 121 LYS B CA 1
ATOM 5422 C C . LYS B 1 121 ? -3.852 -55.938 -28.359 1 92.44 121 LYS B C 1
ATOM 5424 O O . LYS B 1 121 ? -4.953 -56.188 -28.859 1 92.44 121 LYS B O 1
ATOM 5429 N N . ASP B 1 122 ? -2.791 -56.719 -28.312 1 87.38 122 ASP B N 1
ATOM 5430 C CA . ASP B 1 122 ? -2.945 -58.062 -28.797 1 87.38 122 ASP B CA 1
ATOM 5431 C C . ASP B 1 122 ? -3.779 -58.906 -27.828 1 87.38 122 ASP B C 1
ATOM 5433 O O . ASP B 1 122 ? -3.562 -58.844 -26.609 1 87.38 122 ASP B O 1
ATOM 5437 N N . GLY B 1 123 ? -4.828 -59.562 -28.25 1 74.88 123 GLY B N 1
ATOM 5438 C CA . GLY B 1 123 ? -5.742 -60.344 -27.438 1 74.88 123 GLY B CA 1
ATOM 5439 C C . GLY B 1 123 ? -5.039 -61.438 -26.641 1 74.88 123 GLY B C 1
ATOM 5440 O O . GLY B 1 123 ? -5.469 -61.781 -25.531 1 74.88 123 GLY B O 1
ATOM 5441 N N . GLU B 1 124 ? -3.988 -61.906 -27.047 1 74.62 124 GLU B N 1
ATOM 5442 C CA . GLU B 1 124 ? -3.33 -63.062 -26.406 1 74.62 124 GLU B CA 1
ATOM 5443 C C . GLU B 1 124 ? -2.346 -62.594 -25.344 1 74.62 124 GLU B C 1
ATOM 5445 O O . GLU B 1 124 ? -2.363 -63.094 -24.219 1 74.62 124 GLU B O 1
ATOM 5450 N N . GLU B 1 125 ? -1.518 -61.594 -25.594 1 76.69 125 GLU B N 1
ATOM 5451 C CA . GLU B 1 125 ? -0.44 -61.188 -24.703 1 76.69 125 GLU B CA 1
ATOM 5452 C C . GLU B 1 125 ? -0.797 -59.906 -23.953 1 76.69 125 GLU B C 1
ATOM 5454 O O . GLU B 1 125 ? -0.159 -59.562 -22.953 1 76.69 125 GLU B O 1
ATOM 5459 N N . GLY B 1 126 ? -1.749 -59.281 -24.406 1 78.88 126 GLY B N 1
ATOM 5460 C CA . GLY B 1 126 ? -2.203 -58.094 -23.75 1 78.88 126 GLY B CA 1
ATOM 5461 C C . GLY B 1 126 ? -1.275 -56.906 -23.953 1 78.88 126 GLY B C 1
ATOM 5462 O O . GLY B 1 126 ? -1.295 -55.938 -23.172 1 78.88 126 GLY B O 1
ATOM 5463 N N . ARG B 1 127 ? -0.362 -57.062 -24.906 1 88.88 127 ARG B N 1
ATOM 5464 C CA . ARG B 1 127 ? 0.576 -56 -25.219 1 88.88 127 ARG B CA 1
ATOM 5465 C C . ARG B 1 127 ? 0.133 -55.219 -26.469 1 88.88 127 ARG B C 1
ATOM 5467 O O . ARG B 1 127 ? -0.637 -55.75 -27.281 1 88.88 127 ARG B O 1
ATOM 5474 N N . PHE B 1 128 ? 0.595 -53.969 -26.547 1 93.25 128 PHE B N 1
ATOM 5475 C CA . PHE B 1 128 ? 0.256 -53.156 -27.719 1 93.25 128 PHE B CA 1
ATOM 5476 C C . PHE B 1 128 ? 0.756 -53.812 -29 1 93.25 128 PHE B C 1
ATOM 5478 O O . PHE B 1 128 ? 1.855 -54.375 -29.016 1 93.25 128 PHE B O 1
ATOM 5485 N N . MET B 1 129 ? -0.021 -53.781 -30.047 1 93.31 129 MET B N 1
ATOM 5486 C CA . MET B 1 129 ? 0.271 -54.438 -31.312 1 93.31 129 MET B CA 1
ATOM 5487 C C . MET B 1 129 ? 1.48 -53.812 -32 1 93.31 129 MET B C 1
ATOM 5489 O O . MET B 1 129 ? 1.59 -52.594 -32.062 1 93.31 129 MET B O 1
ATOM 5493 N N . GLU B 1 130 ? 2.252 -54.594 -32.594 1 90.44 130 GLU B N 1
ATOM 5494 C CA . GLU B 1 130 ? 3.49 -54.156 -33.219 1 90.44 130 GLU B CA 1
ATOM 5495 C C . GLU B 1 130 ? 3.207 -53.344 -34.469 1 90.44 130 GLU B C 1
ATOM 5497 O O . GLU B 1 130 ? 4.043 -52.531 -34.906 1 90.44 130 GLU B O 1
ATOM 5502 N N . LYS B 1 131 ? 2.074 -53.531 -35.031 1 91.88 131 LYS B N 1
ATOM 5503 C CA . LYS B 1 131 ? 1.717 -52.75 -36.25 1 91.88 131 LYS B CA 1
ATOM 5504 C C . LYS B 1 131 ? 1.66 -51.281 -35.938 1 91.88 131 LYS B C 1
ATOM 5506 O O . LYS B 1 131 ? 1.754 -50.438 -36.875 1 91.88 131 LYS B O 1
ATOM 5511 N N . LEU B 1 132 ? 1.56 -50.969 -34.688 1 94.12 132 LEU B N 1
ATOM 5512 C CA . LEU B 1 132 ? 1.481 -49.562 -34.281 1 94.12 132 LEU B CA 1
ATOM 5513 C C . LEU B 1 132 ? 2.873 -48.938 -34.188 1 94.12 132 LEU B C 1
ATOM 5515 O O . LEU B 1 132 ? 3.008 -47.719 -34.062 1 94.12 132 LEU B O 1
ATOM 5519 N N . SER B 1 133 ? 3.873 -49.656 -34.406 1 92.19 133 SER B N 1
ATOM 5520 C CA . SER B 1 133 ? 5.246 -49.25 -34.125 1 92.19 133 SER B CA 1
ATOM 5521 C C . SER B 1 133 ? 5.703 -48.188 -35.125 1 92.19 133 SER B C 1
ATOM 5523 O O . SER B 1 133 ? 6.672 -47.469 -34.844 1 92.19 133 SER B O 1
ATOM 5525 N N . GLU B 1 134 ? 4.965 -48.031 -36.219 1 92.38 134 GLU B N 1
ATOM 5526 C CA . GLU B 1 134 ? 5.371 -47.062 -37.219 1 92.38 134 GLU B CA 1
ATOM 5527 C C . GLU B 1 134 ? 4.422 -45.875 -37.25 1 92.38 134 GLU B C 1
ATOM 5529 O O . GLU B 1 134 ? 4.637 -44.906 -38 1 92.38 134 GLU B O 1
ATOM 5534 N N . ASP B 1 135 ? 3.451 -45.875 -36.406 1 93.88 135 ASP B N 1
ATOM 5535 C CA . ASP B 1 135 ? 2.471 -44.781 -36.344 1 93.88 135 ASP B CA 1
ATOM 5536 C C . ASP B 1 135 ? 2.961 -43.656 -35.438 1 93.88 135 ASP B C 1
ATOM 5538 O O . ASP B 1 135 ? 2.5 -43.5 -34.312 1 93.88 135 ASP B O 1
ATOM 5542 N N . ILE B 1 136 ? 3.744 -42.844 -35.969 1 94.31 136 ILE B N 1
ATOM 5543 C CA . ILE B 1 136 ? 4.453 -41.812 -35.219 1 94.31 136 ILE B CA 1
ATOM 5544 C C . ILE B 1 136 ? 3.449 -40.938 -34.469 1 94.31 136 ILE B C 1
ATOM 5546 O O . ILE B 1 136 ? 3.568 -40.719 -33.281 1 94.31 136 ILE B O 1
ATOM 5550 N N . MET B 1 137 ? 2.449 -40.438 -35.188 1 93.44 137 MET B N 1
ATOM 5551 C CA . MET B 1 137 ? 1.48 -39.531 -34.594 1 93.44 137 MET B CA 1
ATOM 5552 C C . MET B 1 137 ? 0.661 -40.219 -33.531 1 93.44 137 MET B C 1
ATOM 5554 O O . MET B 1 137 ? 0.361 -39.656 -32.469 1 93.44 137 MET B O 1
ATOM 5558 N N . GLY B 1 138 ? 0.286 -41.438 -33.781 1 96.12 138 GLY B N 1
ATOM 5559 C CA . GLY B 1 138 ? -0.423 -42.219 -32.812 1 96.12 138 GLY B CA 1
ATOM 5560 C C . GLY B 1 138 ? 0.399 -42.5 -31.562 1 96.12 138 GLY B C 1
ATOM 5561 O O . GLY B 1 138 ? -0.105 -42.406 -30.438 1 96.12 138 GLY B O 1
ATOM 5562 N N . LEU B 1 139 ? 1.634 -42.844 -31.781 1 97.12 139 LEU B N 1
ATOM 5563 C CA . LEU B 1 139 ? 2.539 -43.156 -30.672 1 97.12 139 LEU B CA 1
ATOM 5564 C C . LEU B 1 139 ? 2.775 -41.906 -29.828 1 97.12 139 LEU B C 1
ATOM 5566 O O . LEU B 1 139 ? 2.807 -42 -28.594 1 97.12 139 LEU B O 1
ATOM 5570 N N . LEU B 1 140 ? 2.973 -40.781 -30.469 1 96.62 140 LEU B N 1
ATOM 5571 C CA . LEU B 1 140 ? 3.184 -39.531 -29.734 1 96.62 140 LEU B CA 1
ATOM 5572 C C . LEU B 1 140 ? 1.96 -39.188 -28.906 1 96.62 140 LEU B C 1
ATOM 5574 O O . LEU B 1 140 ? 2.09 -38.75 -27.75 1 96.62 140 LEU B O 1
ATOM 5578 N N . SER B 1 141 ? 0.793 -39.312 -29.516 1 97.25 141 SER B N 1
ATOM 5579 C CA . SER B 1 141 ? -0.448 -39.031 -28.797 1 97.25 141 SER B CA 1
ATOM 5580 C C . SER B 1 141 ? -0.628 -39.969 -27.609 1 97.25 141 SER B C 1
ATOM 5582 O O . SER B 1 141 ? -1.101 -39.562 -26.547 1 97.25 141 SER B O 1
ATOM 5584 N N . LEU B 1 142 ? -0.303 -41.219 -27.828 1 97.81 142 LEU B N 1
ATOM 5585 C CA . LEU B 1 142 ? -0.382 -42.219 -26.766 1 97.81 142 LEU B CA 1
ATOM 5586 C C . LEU B 1 142 ? 0.595 -41.906 -25.641 1 97.81 142 LEU B C 1
ATOM 5588 O O . LEU B 1 142 ? 0.26 -42.031 -24.469 1 97.81 142 LEU B O 1
ATOM 5592 N N . TYR B 1 143 ? 1.77 -41.531 -26 1 97.81 143 TYR B N 1
ATOM 5593 C CA . TYR B 1 143 ? 2.783 -41.094 -25.047 1 97.81 143 TYR B CA 1
ATOM 5594 C C . TYR B 1 143 ? 2.262 -39.969 -24.141 1 97.81 143 TYR B C 1
ATOM 5596 O O . TYR B 1 143 ? 2.348 -40.062 -22.922 1 97.81 143 TYR B O 1
ATOM 5604 N N . GLU B 1 144 ? 1.712 -38.938 -24.734 1 97.94 144 GLU B N 1
ATOM 5605 C CA . GLU B 1 144 ? 1.188 -37.812 -23.969 1 97.94 144 GLU B CA 1
ATOM 5606 C C . GLU B 1 144 ? 0.014 -38.25 -23.094 1 97.94 144 GLU B C 1
ATOM 5608 O O . GLU B 1 144 ? -0.11 -37.781 -21.953 1 97.94 144 GLU B O 1
ATOM 5613 N N . ALA B 1 145 ? -0.834 -39.031 -23.594 1 97.75 145 ALA B N 1
ATOM 5614 C CA . ALA B 1 145 ? -1.995 -39.531 -22.844 1 97.75 145 ALA B CA 1
ATOM 5615 C C . ALA B 1 145 ? -1.568 -40.344 -21.625 1 97.75 145 ALA B C 1
ATOM 5617 O O . ALA B 1 145 ? -2.236 -40.312 -20.594 1 97.75 145 ALA B O 1
ATOM 5618 N N . SER B 1 146 ? -0.492 -41.062 -21.75 1 97.69 146 SER B N 1
ATOM 5619 C CA . SER B 1 146 ? -0.037 -41.938 -20.688 1 97.69 146 SER B CA 1
ATOM 5620 C C . SER B 1 146 ? 0.312 -41.188 -19.422 1 97.69 146 SER B C 1
ATOM 5622 O O . SER B 1 146 ? 0.269 -41.719 -18.312 1 97.69 146 SER B O 1
ATOM 5624 N N . TYR B 1 147 ? 0.607 -39.938 -19.453 1 97.25 147 TYR B N 1
ATOM 5625 C CA . TYR B 1 147 ? 1.016 -39.156 -18.312 1 97.25 147 TYR B CA 1
ATOM 5626 C C . TYR B 1 147 ? -0.195 -38.688 -17.516 1 97.25 147 TYR B C 1
ATOM 5628 O O . TYR B 1 147 ? -0.048 -38.062 -16.453 1 97.25 147 TYR B O 1
ATOM 5636 N N . TYR B 1 148 ? -1.348 -39.031 -17.984 1 96.81 148 TYR B N 1
ATOM 5637 C CA . TYR B 1 148 ? -2.566 -38.781 -17.219 1 96.81 148 TYR B CA 1
ATOM 5638 C C . TYR B 1 148 ? -2.963 -40.031 -16.422 1 96.81 148 TYR B C 1
ATOM 5640 O O . TYR B 1 148 ? -4.059 -40.062 -15.852 1 96.81 148 TYR B O 1
ATOM 5648 N N . GLY B 1 149 ? -2.051 -40.906 -16.391 1 95.69 149 GLY B N 1
ATOM 5649 C CA . GLY B 1 149 ? -2.289 -42.125 -15.633 1 95.69 149 GLY B CA 1
ATOM 5650 C C . GLY B 1 149 ? -2.428 -41.906 -14.141 1 95.69 149 GLY B C 1
ATOM 5651 O O . GLY B 1 149 ? -1.752 -41.031 -13.578 1 95.69 149 GLY B O 1
ATOM 5652 N N . MET B 1 150 ? -3.301 -42.719 -13.523 1 94.06 150 MET B N 1
ATOM 5653 C CA . MET B 1 150 ? -3.514 -42.719 -12.086 1 94.06 150 MET B CA 1
ATOM 5654 C C . MET B 1 150 ? -2.871 -43.938 -11.438 1 94.06 150 MET B C 1
ATOM 5656 O O . MET B 1 150 ? -2.391 -44.812 -12.133 1 94.06 150 MET B O 1
ATOM 5660 N N . HIS B 1 151 ? -2.85 -43.812 -10.117 1 88.06 151 HIS B N 1
ATOM 5661 C CA . HIS B 1 151 ? -2.258 -44.938 -9.406 1 88.06 151 HIS B CA 1
ATOM 5662 C C . HIS B 1 151 ? -3 -46.25 -9.711 1 88.06 151 HIS B C 1
ATOM 5664 O O . HIS B 1 151 ? -4.23 -46.281 -9.648 1 88.06 151 HIS B O 1
ATOM 5670 N N . GLY B 1 152 ? -2.26 -47.281 -10.164 1 87 152 GLY B N 1
ATOM 5671 C CA . GLY B 1 152 ? -2.848 -48.594 -10.422 1 87 152 GLY B CA 1
ATOM 5672 C C . GLY B 1 152 ? -3.178 -48.812 -11.883 1 87 152 GLY B C 1
ATOM 5673 O O . GLY B 1 152 ? -3.561 -49.938 -12.273 1 87 152 GLY B O 1
ATOM 5674 N N . GLU B 1 153 ? -3.057 -47.781 -12.664 1 91.81 153 GLU B N 1
ATOM 5675 C CA . GLU B 1 153 ? -3.33 -47.938 -14.094 1 91.81 153 GLU B CA 1
ATOM 5676 C C . GLU B 1 153 ? -2.082 -48.375 -14.852 1 91.81 153 GLU B C 1
ATOM 5678 O O . GLU B 1 153 ? -1.51 -47.625 -15.617 1 91.81 153 GLU B O 1
ATOM 5683 N N . ASP B 1 154 ? -1.841 -49.625 -14.828 1 89.25 154 ASP B N 1
ATOM 5684 C CA . ASP B 1 154 ? -0.629 -50.188 -15.391 1 89.25 154 ASP B CA 1
ATOM 5685 C C . ASP B 1 154 ? -0.644 -50.125 -16.922 1 89.25 154 ASP B C 1
ATOM 5687 O O . ASP B 1 154 ? 0.411 -50.062 -17.547 1 89.25 154 ASP B O 1
ATOM 5691 N N . ASP B 1 155 ? -1.817 -50.156 -17.438 1 91.06 155 ASP B N 1
ATOM 5692 C CA . ASP B 1 155 ? -1.949 -50.062 -18.891 1 91.06 155 ASP B CA 1
ATOM 5693 C C . ASP B 1 155 ? -1.315 -48.781 -19.422 1 91.06 155 ASP B C 1
ATOM 5695 O O . ASP B 1 155 ? -0.723 -48.781 -20.5 1 91.06 155 ASP B O 1
ATOM 5699 N N . LEU B 1 156 ? -1.461 -47.75 -18.703 1 95.25 156 LEU B N 1
ATOM 5700 C CA . LEU B 1 156 ? -0.916 -46.469 -19.156 1 95.25 156 LEU B CA 1
ATOM 5701 C C . LEU B 1 156 ? 0.597 -46.438 -18.969 1 95.25 156 LEU B C 1
ATOM 5703 O O . LEU B 1 156 ? 1.303 -45.75 -19.719 1 95.25 156 LEU B O 1
ATOM 5707 N N . GLU B 1 157 ? 1.093 -47.156 -17.969 1 93.56 157 GLU B N 1
ATOM 5708 C CA . GLU B 1 157 ? 2.539 -47.312 -17.844 1 93.56 157 GLU B CA 1
ATOM 5709 C C . GLU B 1 157 ? 3.115 -48.094 -19.016 1 93.56 157 GLU B C 1
ATOM 5711 O O . GLU B 1 157 ? 4.188 -47.75 -19.531 1 93.56 157 GLU B O 1
ATOM 5716 N N . GLU B 1 158 ? 2.445 -49.094 -19.344 1 94.38 158 GLU B N 1
ATOM 5717 C CA . GLU B 1 158 ? 2.852 -49.844 -20.516 1 94.38 158 GLU B CA 1
ATOM 5718 C C . GLU B 1 158 ? 2.797 -49 -21.781 1 94.38 158 GLU B C 1
ATOM 5720 O O . GLU B 1 158 ? 3.674 -49.094 -22.641 1 94.38 158 GLU B O 1
ATOM 5725 N N . ALA B 1 159 ? 1.705 -48.281 -21.891 1 96.31 159 ALA B N 1
ATOM 5726 C CA . ALA B 1 159 ? 1.562 -47.375 -23.031 1 96.31 159 ALA B CA 1
ATOM 5727 C C . ALA B 1 159 ? 2.748 -46.438 -23.125 1 96.31 159 ALA B C 1
ATOM 5729 O O . ALA B 1 159 ? 3.254 -46.156 -24.219 1 96.31 159 ALA B O 1
ATOM 5730 N N . LYS B 1 160 ? 3.18 -45.906 -22.031 1 96.31 160 LYS B N 1
ATOM 5731 C CA . LYS B 1 160 ? 4.324 -45 -21.969 1 96.31 160 LYS B CA 1
ATOM 5732 C C . LYS B 1 160 ? 5.594 -45.688 -22.453 1 96.31 160 LYS B C 1
ATOM 5734 O O . LYS B 1 160 ? 6.289 -45.156 -23.328 1 96.31 160 LYS B O 1
ATOM 5739 N N . ASP B 1 161 ? 5.867 -46.844 -21.891 1 95.25 161 ASP B N 1
ATOM 5740 C CA . ASP B 1 161 ? 7.078 -47.562 -22.234 1 95.25 161 ASP B CA 1
ATOM 5741 C C . ASP B 1 161 ? 7.086 -47.938 -23.719 1 95.25 161 ASP B C 1
ATOM 5743 O O . ASP B 1 161 ? 8.117 -47.812 -24.391 1 95.25 161 ASP B O 1
ATOM 5747 N N . PHE B 1 162 ? 5.938 -48.406 -24.188 1 96.44 162 PHE B N 1
ATOM 5748 C CA . PHE B 1 162 ? 5.785 -48.781 -25.594 1 96.44 162 PHE B CA 1
ATOM 5749 C C . PHE B 1 162 ? 6.031 -47.594 -26.516 1 96.44 162 PHE B C 1
ATOM 5751 O O . PHE B 1 162 ? 6.77 -47.719 -27.5 1 96.44 162 PHE B O 1
ATOM 5758 N N . SER B 1 163 ? 5.395 -46.5 -26.203 1 97.25 163 SER B N 1
ATOM 5759 C CA . SER B 1 163 ? 5.512 -45.312 -27.016 1 97.25 163 SER B CA 1
ATOM 5760 C C . SER B 1 163 ? 6.945 -44.781 -27.016 1 97.25 163 SER B C 1
ATOM 5762 O O . SER B 1 163 ? 7.477 -44.406 -28.062 1 97.25 163 SER B O 1
ATOM 5764 N N . VAL B 1 164 ? 7.586 -44.719 -25.859 1 96.69 164 VAL B N 1
ATOM 5765 C CA . VAL B 1 164 ? 8.953 -44.219 -25.75 1 96.69 164 VAL B CA 1
ATOM 5766 C C . VAL B 1 164 ? 9.891 -45.062 -26.594 1 96.69 164 VAL B C 1
ATOM 5768 O O . VAL B 1 164 ? 10.703 -44.531 -27.359 1 96.69 164 VAL B O 1
ATOM 5771 N N . LYS B 1 165 ? 9.781 -46.344 -26.406 1 95.88 165 LYS B N 1
ATOM 5772 C CA . LYS B 1 165 ? 10.641 -47.281 -27.109 1 95.88 165 LYS B CA 1
ATOM 5773 C C . LYS B 1 165 ? 10.562 -47.062 -28.625 1 95.88 165 LYS B C 1
ATOM 5775 O O . LYS B 1 165 ? 11.586 -46.906 -29.297 1 95.88 165 LYS B O 1
ATOM 5780 N N . HIS B 1 166 ? 9.438 -46.969 -29.156 1 96.44 166 HIS B N 1
ATOM 5781 C CA . HIS B 1 166 ? 9.258 -46.906 -30.609 1 96.44 166 HIS B CA 1
ATOM 5782 C C . HIS B 1 166 ? 9.508 -45.5 -31.141 1 96.44 166 HIS B C 1
ATOM 5784 O O . HIS B 1 166 ? 10.023 -45.312 -32.25 1 96.44 166 HIS B O 1
ATOM 5790 N N . LEU B 1 167 ? 9.117 -44.469 -30.375 1 96.5 167 LEU B N 1
ATOM 5791 C CA . LEU B 1 167 ? 9.406 -43.094 -30.781 1 96.5 167 LEU B CA 1
ATOM 5792 C C . LEU B 1 167 ? 10.906 -42.844 -30.875 1 96.5 167 LEU B C 1
ATOM 5794 O O . LEU B 1 167 ? 11.383 -42.219 -31.812 1 96.5 167 LEU B O 1
ATOM 5798 N N . LYS B 1 168 ? 11.664 -43.375 -29.938 1 95.5 168 LYS B N 1
ATOM 5799 C CA . LYS B 1 168 ? 13.117 -43.219 -29.969 1 95.5 168 LYS B CA 1
ATOM 5800 C C . LYS B 1 168 ? 13.727 -43.906 -31.188 1 95.5 168 LYS B C 1
ATOM 5802 O O . LYS B 1 168 ? 14.672 -43.375 -31.781 1 95.5 168 LYS B O 1
ATOM 5807 N N . SER B 1 169 ? 13.148 -45 -31.562 1 93.81 169 SER B N 1
ATOM 5808 C CA . SER B 1 169 ? 13.664 -45.781 -32.688 1 93.81 169 SER B CA 1
ATOM 5809 C C . SER B 1 169 ? 13.336 -45.094 -34.031 1 93.81 169 SER B C 1
ATOM 5811 O O . SER B 1 169 ? 14.031 -45.281 -35.031 1 93.81 169 SER B O 1
ATOM 5813 N N . LEU B 1 170 ? 12.344 -44.281 -34.031 1 94.25 170 LEU B N 1
ATOM 5814 C CA . LEU B 1 170 ? 11.852 -43.688 -35.25 1 94.25 170 LEU B CA 1
ATOM 5815 C C . LEU B 1 170 ? 12.398 -42.281 -35.438 1 94.25 170 LEU B C 1
ATOM 5817 O O . LEU B 1 170 ? 12.172 -41.656 -36.5 1 94.25 170 LEU B O 1
ATOM 5821 N N . ILE B 1 171 ? 13.125 -41.719 -34.531 1 91.12 171 ILE B N 1
ATOM 5822 C CA . ILE B 1 171 ? 13.57 -40.312 -34.562 1 91.12 171 ILE B CA 1
ATOM 5823 C C . ILE B 1 171 ? 14.375 -40.062 -35.844 1 91.12 171 ILE B C 1
ATOM 5825 O O . ILE B 1 171 ? 14.258 -38.969 -36.438 1 91.12 171 ILE B O 1
ATOM 5829 N N . GLY B 1 172 ? 15.188 -40.969 -36.281 1 87.69 172 GLY B N 1
ATOM 5830 C CA . GLY B 1 172 ? 16.031 -40.812 -37.438 1 87.69 172 GLY B CA 1
ATOM 5831 C C . GLY B 1 172 ? 15.266 -40.906 -38.75 1 87.69 172 GLY B C 1
ATOM 5832 O O . GLY B 1 172 ? 15.766 -40.5 -39.812 1 87.69 172 GLY B O 1
ATOM 5833 N N . LYS B 1 173 ? 13.984 -41.281 -38.656 1 89.44 173 LYS B N 1
ATOM 5834 C CA . LYS B 1 173 ? 13.195 -41.5 -39.875 1 89.44 173 LYS B CA 1
ATOM 5835 C C . LYS B 1 173 ? 12.164 -40.375 -40.062 1 89.44 173 LYS B C 1
ATOM 5837 O O . LYS B 1 173 ? 11.469 -40.344 -41.062 1 89.44 173 LYS B O 1
ATOM 5842 N N . MET B 1 174 ? 12.094 -39.5 -39.156 1 89.69 174 MET B N 1
ATOM 5843 C CA . MET B 1 174 ? 11.102 -38.406 -39.156 1 89.69 174 MET B CA 1
ATOM 5844 C C . MET B 1 174 ? 11.656 -37.156 -39.844 1 89.69 174 MET B C 1
ATOM 5846 O O . MET B 1 174 ? 12.875 -37 -39.969 1 89.69 174 MET B O 1
ATOM 5850 N N . ASP B 1 175 ? 10.758 -36.406 -40.406 1 87.5 175 ASP B N 1
ATOM 5851 C CA . ASP B 1 175 ? 11.203 -35.094 -40.844 1 87.5 175 ASP B CA 1
ATOM 5852 C C . ASP B 1 175 ? 11.672 -34.25 -39.656 1 87.5 175 ASP B C 1
ATOM 5854 O O . ASP B 1 175 ? 11.352 -34.562 -38.5 1 87.5 175 ASP B O 1
ATOM 5858 N N . ILE B 1 176 ? 12.297 -33.312 -39.938 1 84.56 176 ILE B N 1
ATOM 5859 C CA . ILE B 1 176 ? 13.023 -32.531 -38.938 1 84.56 176 ILE B CA 1
ATOM 5860 C C . ILE B 1 176 ? 12.039 -31.891 -37.969 1 84.56 176 ILE B C 1
ATOM 5862 O O . ILE B 1 176 ? 12.281 -31.891 -36.75 1 84.56 176 ILE B O 1
ATOM 5866 N N . LYS B 1 177 ? 10.977 -31.406 -38.438 1 84.38 177 LYS B N 1
ATOM 5867 C CA . LYS B 1 177 ? 9.992 -30.734 -37.594 1 84.38 177 LYS B CA 1
ATOM 5868 C C . LYS B 1 177 ? 9.328 -31.719 -36.625 1 84.38 177 LYS B C 1
ATOM 5870 O O . LYS B 1 177 ? 9.172 -31.422 -35.438 1 84.38 177 LYS B O 1
ATOM 5875 N N . LEU B 1 178 ? 8.938 -32.75 -37.156 1 87.94 178 LEU B N 1
ATOM 5876 C CA . LEU B 1 178 ? 8.305 -33.812 -36.344 1 87.94 178 LEU B CA 1
ATOM 5877 C C . LEU B 1 178 ? 9.289 -34.375 -35.344 1 87.94 178 LEU B C 1
ATOM 5879 O O . LEU B 1 178 ? 8.914 -34.656 -34.188 1 87.94 178 LEU B O 1
ATOM 5883 N N . ALA B 1 179 ? 10.484 -34.531 -35.781 1 90.25 179 ALA B N 1
ATOM 5884 C CA . ALA B 1 179 ? 11.523 -35 -34.875 1 90.25 179 ALA B CA 1
ATOM 5885 C C . ALA B 1 179 ? 11.727 -34.062 -33.688 1 90.25 179 ALA B C 1
ATOM 5887 O O . ALA B 1 179 ? 11.93 -34.531 -32.562 1 90.25 179 ALA B O 1
ATOM 5888 N N . GLU B 1 180 ? 11.688 -32.875 -33.969 1 87.5 180 GLU B N 1
ATOM 5889 C CA . GLU B 1 180 ? 11.844 -31.875 -32.906 1 87.5 180 GLU B CA 1
ATOM 5890 C C . GLU B 1 180 ? 10.695 -31.953 -31.906 1 87.5 180 GLU B C 1
ATOM 5892 O O . GLU B 1 180 ? 10.914 -31.859 -30.688 1 87.5 180 GLU B O 1
ATOM 5897 N N . GLN B 1 181 ? 9.562 -32.062 -32.375 1 88.38 181 GLN B N 1
ATOM 5898 C CA . GLN B 1 181 ? 8.391 -32.188 -31.516 1 88.38 181 GLN B CA 1
ATOM 5899 C C . GLN B 1 181 ? 8.477 -33.438 -30.641 1 88.38 181 GLN B C 1
ATOM 5901 O O . GLN B 1 181 ? 8.164 -33.406 -29.453 1 88.38 181 GLN B O 1
ATOM 5906 N N . VAL B 1 182 ? 8.859 -34.5 -31.281 1 92.5 182 VAL B N 1
ATOM 5907 C CA . VAL B 1 182 ? 8.977 -35.781 -30.578 1 92.5 182 VAL B CA 1
ATOM 5908 C C . VAL B 1 182 ? 10.07 -35.688 -29.516 1 92.5 182 VAL B C 1
ATOM 5910 O O . VAL B 1 182 ? 9.898 -36.156 -28.391 1 92.5 182 VAL B O 1
ATOM 5913 N N . GLN B 1 183 ? 11.141 -35.094 -29.875 1 91.38 183 GLN B N 1
ATOM 5914 C CA . GLN B 1 183 ? 12.25 -34.938 -28.938 1 91.38 183 GLN B CA 1
ATOM 5915 C C . GLN B 1 183 ? 11.844 -34.062 -27.75 1 91.38 183 GLN B C 1
ATOM 5917 O O . GLN B 1 183 ? 12.211 -34.375 -26.609 1 91.38 183 GLN B O 1
ATOM 5922 N N . GLU B 1 184 ? 11.156 -33.031 -28.016 1 89.81 184 GLU B N 1
ATOM 5923 C CA . GLU B 1 184 ? 10.68 -32.156 -26.938 1 89.81 184 GLU B CA 1
ATOM 5924 C C . GLU B 1 184 ? 9.758 -32.938 -25.984 1 89.81 184 GLU B C 1
ATOM 5926 O O . GLU B 1 184 ? 9.844 -32.75 -24.766 1 89.81 184 GLU B O 1
ATOM 5931 N N . SER B 1 185 ? 8.852 -33.656 -26.547 1 94 185 SER B N 1
ATOM 5932 C CA . SER B 1 185 ? 7.914 -34.438 -25.75 1 94 185 SER B CA 1
ATOM 5933 C C . SER B 1 185 ? 8.641 -35.469 -24.906 1 94 185 SER B C 1
ATOM 5935 O O . SER B 1 185 ? 8.297 -35.688 -23.734 1 94 185 SER B O 1
ATOM 5937 N N . LEU B 1 186 ? 9.617 -36.094 -25.531 1 94.06 186 LEU B N 1
ATOM 5938 C CA . LEU B 1 186 ? 10.352 -37.125 -24.812 1 94.06 186 LEU B CA 1
ATOM 5939 C C . LEU B 1 186 ? 11.211 -36.531 -23.703 1 94.06 186 LEU B C 1
ATOM 5941 O O . LEU B 1 186 ? 11.484 -37.188 -22.703 1 94.06 186 LEU B O 1
ATOM 5945 N N . GLU B 1 187 ? 11.586 -35.344 -23.906 1 90.75 187 GLU B N 1
ATOM 5946 C CA . GLU B 1 187 ? 12.328 -34.625 -22.859 1 90.75 187 GLU B CA 1
ATOM 5947 C C . GLU B 1 187 ? 11.422 -34.25 -21.703 1 90.75 187 GLU B C 1
ATOM 5949 O O . GLU B 1 187 ? 11.789 -34.375 -20.531 1 90.75 187 GLU B O 1
ATOM 5954 N N . PHE B 1 188 ? 10.367 -33.719 -22.078 1 93.56 188 PHE B N 1
ATOM 5955 C CA . PHE B 1 188 ? 9.438 -33.219 -21.062 1 93.56 188 PHE B CA 1
ATOM 5956 C C . PHE B 1 188 ? 8 -33.312 -21.562 1 93.56 188 PHE B C 1
ATOM 5958 O O . PHE B 1 188 ? 7.602 -32.5 -22.438 1 93.56 188 PHE B O 1
ATOM 5965 N N . PRO B 1 189 ? 7.211 -34.188 -21.031 1 96.31 189 PRO B N 1
ATOM 5966 C CA . PRO B 1 189 ? 5.859 -34.406 -21.547 1 96.31 189 PRO B CA 1
ATOM 5967 C C . PRO B 1 189 ? 4.953 -33.188 -21.344 1 96.31 189 PRO B C 1
ATOM 5969 O O . PRO B 1 189 ? 5.168 -32.406 -20.422 1 96.31 189 PRO B O 1
ATOM 5972 N N . LEU B 1 190 ? 3.895 -33.031 -22.062 1 96.25 190 LEU B N 1
ATOM 5973 C CA . LEU B 1 190 ? 2.988 -31.906 -22.078 1 96.25 190 LEU B CA 1
ATOM 5974 C C . LEU B 1 190 ? 2.35 -31.688 -20.719 1 96.25 190 LEU B C 1
ATOM 5976 O O . LEU B 1 190 ? 2.215 -30.562 -20.25 1 96.25 190 LEU B O 1
ATOM 5980 N N . ARG B 1 191 ? 1.967 -32.781 -20.062 1 96.5 191 ARG B N 1
ATOM 5981 C CA . ARG B 1 191 ? 1.263 -32.719 -18.781 1 96.5 191 ARG B CA 1
ATOM 5982 C C . ARG B 1 191 ? 2.107 -32.031 -17.719 1 96.5 191 ARG B C 1
ATOM 5984 O O . ARG B 1 191 ? 1.571 -31.391 -16.812 1 96.5 191 ARG B O 1
ATOM 5991 N N . TRP B 1 192 ? 3.414 -32.062 -17.844 1 97.12 192 TRP B N 1
ATOM 5992 C CA . TRP B 1 192 ? 4.32 -31.578 -16.812 1 97.12 192 TRP B CA 1
ATOM 5993 C C . TRP B 1 192 ? 4.832 -30.172 -17.172 1 97.12 192 TRP B C 1
ATOM 5995 O O . TRP B 1 192 ? 5.492 -29.531 -16.344 1 97.12 192 TRP B O 1
ATOM 6005 N N . ARG B 1 193 ? 4.457 -29.656 -18.312 1 96.75 193 ARG B N 1
ATOM 6006 C CA . ARG B 1 193 ? 5.02 -28.406 -18.797 1 96.75 193 ARG B CA 1
ATOM 6007 C C . ARG B 1 193 ? 4.277 -27.219 -18.203 1 96.75 193 ARG B C 1
ATOM 6009 O O . ARG B 1 193 ? 3.055 -27.25 -18.031 1 96.75 193 ARG B O 1
ATOM 6016 N N . MET B 1 194 ? 5.02 -26.188 -17.859 1 97.06 194 MET B N 1
ATOM 6017 C CA . MET B 1 194 ? 4.395 -24.922 -17.516 1 97.06 194 MET B CA 1
ATOM 6018 C C . MET B 1 194 ? 3.611 -24.344 -18.688 1 97.06 194 MET B C 1
ATOM 6020 O O . MET B 1 194 ? 4.164 -24.172 -19.781 1 97.06 194 MET B O 1
ATOM 6024 N N . LEU B 1 195 ? 2.443 -23.969 -18.516 1 97.31 195 LEU B N 1
ATOM 6025 C CA . LEU B 1 195 ? 1.491 -23.688 -19.594 1 97.31 195 LEU B CA 1
ATOM 6026 C C . LEU B 1 195 ? 1.938 -22.484 -20.406 1 97.31 195 LEU B C 1
ATOM 6028 O O . LEU B 1 195 ? 1.921 -22.516 -21.641 1 97.31 195 LEU B O 1
ATOM 6032 N N . ARG B 1 196 ? 2.348 -21.453 -19.766 1 97.25 196 ARG B N 1
ATOM 6033 C CA . ARG B 1 196 ? 2.701 -20.234 -20.5 1 97.25 196 ARG B CA 1
ATOM 6034 C C . ARG B 1 196 ? 3.945 -20.453 -21.344 1 97.25 196 ARG B C 1
ATOM 6036 O O . ARG B 1 196 ? 4.043 -19.922 -22.453 1 97.25 196 ARG B O 1
ATOM 6043 N N . LEU B 1 197 ? 4.883 -21.141 -20.812 1 96.31 197 LEU B N 1
ATOM 6044 C CA . LEU B 1 197 ? 6.09 -21.453 -21.578 1 96.31 197 LEU B CA 1
ATOM 6045 C C . LEU B 1 197 ? 5.777 -22.375 -22.75 1 96.31 197 LEU B C 1
ATOM 6047 O O . LEU B 1 197 ? 6.348 -22.219 -23.828 1 96.31 197 LEU B O 1
ATOM 6051 N N . GLU B 1 198 ? 4.922 -23.344 -22.516 1 96.5 198 GLU B N 1
ATOM 6052 C CA . GLU B 1 198 ? 4.461 -24.219 -23.594 1 96.5 198 GLU B CA 1
ATOM 6053 C C . GLU B 1 198 ? 3.811 -23.406 -24.719 1 96.5 198 GLU B C 1
ATOM 6055 O O . GLU B 1 198 ? 4.066 -23.656 -25.891 1 96.5 198 GLU B O 1
ATOM 6060 N N . ALA B 1 199 ? 2.967 -22.469 -24.344 1 97.62 199 ALA B N 1
ATOM 6061 C CA . ALA B 1 199 ? 2.312 -21.625 -25.344 1 97.62 199 ALA B CA 1
ATOM 6062 C C . ALA B 1 199 ? 3.338 -20.891 -26.203 1 97.62 199 ALA B C 1
ATOM 6064 O O . ALA B 1 199 ? 3.201 -20.828 -27.422 1 97.62 199 ALA B O 1
ATOM 6065 N N . ARG B 1 200 ? 4.32 -20.359 -25.562 1 96.31 200 ARG B N 1
ATOM 6066 C CA . ARG B 1 200 ? 5.367 -19.625 -26.266 1 96.31 200 ARG B CA 1
ATOM 6067 C C . ARG B 1 200 ? 6.059 -20.516 -27.297 1 96.31 200 ARG B C 1
ATOM 6069 O O . ARG B 1 200 ? 6.223 -20.125 -28.453 1 96.31 200 ARG B O 1
ATOM 6076 N N . SER B 1 201 ? 6.469 -21.672 -26.906 1 93.38 201 SER B N 1
ATOM 6077 C CA . SER B 1 201 ? 7.184 -22.609 -27.766 1 93.38 201 SER B CA 1
ATOM 6078 C C . SER B 1 201 ? 6.277 -23.156 -28.859 1 93.38 201 SER B C 1
ATOM 6080 O O . SER B 1 201 ? 6.691 -23.297 -30.016 1 93.38 201 SER B O 1
ATOM 6082 N N . PHE B 1 202 ? 5.074 -23.422 -28.516 1 95.44 202 PHE B N 1
ATOM 6083 C CA . PHE B 1 202 ? 4.156 -24.062 -29.453 1 95.44 202 PHE B CA 1
ATOM 6084 C C . PHE B 1 202 ? 3.703 -23.078 -30.516 1 95.44 202 PHE B C 1
ATOM 6086 O O . PHE B 1 202 ? 3.459 -23.453 -31.672 1 95.44 202 PHE B O 1
ATOM 6093 N N . ILE B 1 203 ? 3.557 -21.812 -30.172 1 96.56 203 ILE B N 1
ATOM 6094 C CA . ILE B 1 203 ? 3.203 -20.797 -31.172 1 96.56 203 ILE B CA 1
ATOM 6095 C C . ILE B 1 203 ? 4.219 -20.828 -32.312 1 96.56 203 ILE B C 1
ATOM 6097 O O . ILE B 1 203 ? 3.842 -20.766 -33.5 1 96.56 203 ILE B O 1
ATOM 6101 N N . HIS B 1 204 ? 5.453 -20.953 -31.938 1 91.94 204 HIS B N 1
ATOM 6102 C CA . HIS B 1 204 ? 6.504 -21.031 -32.938 1 91.94 204 HIS B CA 1
ATOM 6103 C C . HIS B 1 204 ? 6.359 -22.297 -33.781 1 91.94 204 HIS B C 1
ATOM 6105 O O . HIS B 1 204 ? 6.469 -22.234 -35.031 1 91.94 204 HIS B O 1
ATOM 6111 N N . LEU B 1 205 ? 6.105 -23.391 -33.188 1 90.5 205 LEU B N 1
ATOM 6112 C CA . LEU B 1 205 ? 5.941 -24.656 -33.906 1 90.5 205 LEU B CA 1
ATOM 6113 C C . LEU B 1 205 ? 4.688 -24.625 -34.75 1 90.5 205 LEU B C 1
ATOM 6115 O O . LEU B 1 205 ? 4.699 -25.125 -35.875 1 90.5 205 LEU B O 1
ATOM 6119 N N . TYR B 1 206 ? 3.645 -24.078 -34.219 1 93.06 206 TYR B N 1
ATOM 6120 C CA . TYR B 1 206 ? 2.367 -24 -34.906 1 93.06 206 TYR B CA 1
ATOM 6121 C C . TYR B 1 206 ? 2.492 -23.141 -36.156 1 93.06 206 TYR B C 1
ATOM 6123 O O . TYR B 1 206 ? 1.88 -23.438 -37.188 1 93.06 206 TYR B O 1
ATOM 6131 N N . GLU B 1 207 ? 3.262 -22.141 -36.094 1 92.5 207 GLU B N 1
ATOM 6132 C CA . GLU B 1 207 ? 3.49 -21.25 -37.219 1 92.5 207 GLU B CA 1
ATOM 6133 C C . GLU B 1 207 ? 4.141 -22 -38.375 1 92.5 207 GLU B C 1
ATOM 6135 O O . GLU B 1 207 ? 3.887 -21.688 -39.562 1 92.5 207 GLU B O 1
ATOM 6140 N N . MET B 1 208 ? 4.836 -23.016 -38.094 1 88.56 208 MET B N 1
ATOM 6141 C CA . MET B 1 208 ? 5.555 -23.766 -39.125 1 88.56 208 MET B CA 1
ATOM 6142 C C . MET B 1 208 ? 4.711 -24.922 -39.656 1 88.56 208 MET B C 1
ATOM 6144 O O . MET B 1 208 ? 5.082 -25.578 -40.625 1 88.56 208 MET B O 1
ATOM 6148 N N . ASP B 1 209 ? 3.613 -25.156 -39 1 87.94 209 ASP B N 1
ATOM 6149 C CA . ASP B 1 209 ? 2.736 -26.25 -39.406 1 87.94 209 ASP B CA 1
ATOM 6150 C C . ASP B 1 209 ? 1.896 -25.859 -40.625 1 87.94 209 ASP B C 1
ATOM 6152 O O . ASP B 1 209 ? 1.203 -24.844 -40.625 1 87.94 209 ASP B O 1
ATOM 6156 N N . ASP B 1 210 ? 1.852 -26.688 -41.594 1 86.69 210 ASP B N 1
ATOM 6157 C CA . ASP B 1 210 ? 1.113 -26.422 -42.812 1 86.69 210 ASP B CA 1
ATOM 6158 C C . ASP B 1 210 ? -0.393 -26.516 -42.594 1 86.69 210 ASP B C 1
ATOM 6160 O O . ASP B 1 210 ? -1.177 -25.875 -43.281 1 86.69 210 ASP B O 1
ATOM 6164 N N . ALA B 1 211 ? -0.8 -27.281 -41.625 1 85.81 211 ALA B N 1
ATOM 6165 C CA . ALA B 1 211 ? -2.221 -27.484 -41.375 1 85.81 211 ALA B CA 1
ATOM 6166 C C . ALA B 1 211 ? -2.73 -26.469 -40.344 1 85.81 211 ALA B C 1
ATOM 6168 O O . ALA B 1 211 ? -3.844 -26.609 -39.812 1 85.81 211 ALA B O 1
ATOM 6169 N N . LYS B 1 212 ? -1.978 -25.438 -40.125 1 91.69 212 LYS B N 1
ATOM 6170 C CA . LYS B 1 212 ? -2.33 -24.469 -39.094 1 91.69 212 LYS B CA 1
ATOM 6171 C C . LYS B 1 212 ? -3.547 -23.641 -39.5 1 91.69 212 LYS B C 1
ATOM 6173 O O . LYS B 1 212 ? -3.836 -23.5 -40.688 1 91.69 212 LYS B O 1
ATOM 6178 N N . SER B 1 213 ? -4.246 -23.172 -38.562 1 94.56 213 SER B N 1
ATOM 6179 C CA . SER B 1 213 ? -5.25 -22.141 -38.75 1 94.56 213 SER B CA 1
ATOM 6180 C C . SER B 1 213 ? -4.641 -20.75 -38.625 1 94.56 213 SER B C 1
ATOM 6182 O O . SER B 1 213 ? -4.184 -20.359 -37.531 1 94.56 213 SER B O 1
ATOM 6184 N N . SER B 1 214 ? -4.699 -19.984 -39.688 1 94.81 214 SER B N 1
ATOM 6185 C CA . SER B 1 214 ? -4.125 -18.641 -39.656 1 94.81 214 SER B CA 1
ATOM 6186 C C . SER B 1 214 ? -4.84 -17.766 -38.625 1 94.81 214 SER B C 1
ATOM 6188 O O . SER B 1 214 ? -4.215 -16.922 -38 1 94.81 214 SER B O 1
ATOM 6190 N N . LEU B 1 215 ? -6.094 -18 -38.562 1 95.88 215 LEU B N 1
ATOM 6191 C CA . LEU B 1 215 ? -6.891 -17.25 -37.594 1 95.88 215 LEU B CA 1
ATOM 6192 C C . LEU B 1 215 ? -6.465 -17.547 -36.156 1 95.88 215 LEU B C 1
ATOM 6194 O O . LEU B 1 215 ? -6.258 -16.641 -35.375 1 95.88 215 LEU B O 1
ATOM 6198 N N . LEU B 1 216 ? -6.316 -18.797 -35.875 1 96.75 216 LEU B N 1
ATOM 6199 C CA . LEU B 1 216 ? -5.934 -19.203 -34.531 1 96.75 216 LEU B CA 1
ATOM 6200 C C . LEU B 1 216 ? -4.523 -18.734 -34.188 1 96.75 216 LEU B C 1
ATOM 6202 O O . LEU B 1 216 ? -4.242 -18.359 -33.031 1 96.75 216 LEU B O 1
ATOM 6206 N N . LEU B 1 217 ? -3.654 -18.797 -35.188 1 97.5 217 LEU B N 1
ATOM 6207 C CA . LEU B 1 217 ? -2.283 -18.328 -35 1 97.5 217 LEU B CA 1
ATOM 6208 C C . LEU B 1 217 ? -2.252 -16.844 -34.656 1 97.5 217 LEU B C 1
ATOM 6210 O O . LEU B 1 217 ? -1.546 -16.422 -33.75 1 97.5 217 LEU B O 1
ATOM 6214 N N . GLU B 1 218 ? -3.004 -16.094 -35.375 1 97.69 218 GLU B N 1
ATOM 6215 C CA . GLU B 1 218 ? -3.057 -14.648 -35.156 1 97.69 218 GLU B CA 1
ATOM 6216 C C . GLU B 1 218 ? -3.621 -14.336 -33.75 1 97.69 218 GLU B C 1
ATOM 6218 O O . GLU B 1 218 ? -3.117 -13.453 -33.062 1 97.69 218 GLU B O 1
ATOM 6223 N N . LEU B 1 219 ? -4.672 -15.023 -33.406 1 98.38 219 LEU B N 1
ATOM 6224 C CA . LEU B 1 219 ? -5.266 -14.852 -32.094 1 98.38 219 LEU B CA 1
ATOM 6225 C C . LEU B 1 219 ? -4.258 -15.188 -31 1 98.38 219 LEU B C 1
ATOM 6227 O O . LEU B 1 219 ? -4.145 -14.453 -30.016 1 98.38 219 LEU B O 1
ATOM 6231 N N . ALA B 1 220 ? -3.559 -16.234 -31.172 1 98.5 220 ALA B N 1
ATOM 6232 C CA . ALA B 1 220 ? -2.598 -16.688 -30.172 1 98.5 220 ALA B CA 1
ATOM 6233 C C . ALA B 1 220 ? -1.477 -15.672 -29.984 1 98.5 220 ALA B C 1
ATOM 6235 O O . ALA B 1 220 ? -1.095 -15.359 -28.844 1 98.5 220 ALA B O 1
ATOM 6236 N N . LYS B 1 221 ? -0.915 -15.18 -31.094 1 98.12 221 LYS B N 1
ATOM 6237 C CA . LYS B 1 221 ? 0.173 -14.211 -31.031 1 98.12 221 LYS B CA 1
ATOM 6238 C C . LYS B 1 221 ? -0.281 -12.922 -30.359 1 98.12 221 LYS B C 1
ATOM 6240 O O . LYS B 1 221 ? 0.408 -12.398 -29.469 1 98.12 221 LYS B O 1
ATOM 6245 N N . LEU B 1 222 ? -1.439 -12.422 -30.734 1 98.31 222 LEU B N 1
ATOM 6246 C CA . LEU B 1 222 ? -1.948 -11.18 -30.188 1 98.31 222 LEU B CA 1
ATOM 6247 C C . LEU B 1 222 ? -2.277 -11.336 -28.703 1 98.31 222 LEU B C 1
ATOM 6249 O O . LEU B 1 222 ? -1.923 -10.484 -27.891 1 98.31 222 LEU B O 1
ATOM 6253 N N . ASP B 1 223 ? -3.018 -12.391 -28.422 1 98.38 223 ASP B N 1
ATOM 6254 C CA . ASP B 1 223 ? -3.355 -12.656 -27.031 1 98.38 223 ASP B CA 1
ATOM 6255 C C . ASP B 1 223 ? -2.1 -12.758 -26.156 1 98.38 223 ASP B C 1
ATOM 6257 O O . ASP B 1 223 ? -2.057 -12.219 -25.047 1 98.38 223 ASP B O 1
ATOM 6261 N N . TYR B 1 224 ? -1.093 -13.484 -26.672 1 98.25 224 TYR B N 1
ATOM 6262 C CA . TYR B 1 224 ? 0.15 -13.664 -25.922 1 98.25 224 TYR B CA 1
ATOM 6263 C C . TYR B 1 224 ? 0.793 -12.32 -25.594 1 98.25 224 TYR B C 1
ATOM 6265 O O . TYR B 1 224 ? 1.221 -12.086 -24.469 1 98.25 224 TYR B O 1
ATOM 6273 N N . ASN B 1 225 ? 0.856 -11.461 -26.547 1 98.12 225 ASN B N 1
ATOM 6274 C CA . ASN B 1 225 ? 1.495 -10.156 -26.391 1 98.12 225 ASN B CA 1
ATOM 6275 C C . ASN B 1 225 ? 0.707 -9.258 -25.438 1 98.12 225 ASN B C 1
ATOM 6277 O O . ASN B 1 225 ? 1.293 -8.508 -24.672 1 98.12 225 ASN B O 1
ATOM 6281 N N . LEU B 1 226 ? -0.584 -9.297 -25.562 1 98.12 226 LEU B N 1
ATOM 6282 C CA . LEU B 1 226 ? -1.42 -8.484 -24.688 1 98.12 226 LEU B CA 1
ATOM 6283 C C . LEU B 1 226 ? -1.282 -8.938 -23.234 1 98.12 226 LEU B C 1
ATOM 6285 O O . LEU B 1 226 ? -1.161 -8.109 -22.328 1 98.12 226 LEU B O 1
ATOM 6289 N N . VAL B 1 227 ? -1.296 -10.234 -23.031 1 98.25 227 VAL B N 1
ATOM 6290 C CA . VAL B 1 227 ? -1.12 -10.773 -21.688 1 98.25 227 VAL B CA 1
ATOM 6291 C C . VAL B 1 227 ? 0.264 -10.398 -21.156 1 98.25 227 VAL B C 1
ATOM 6293 O O . VAL B 1 227 ? 0.416 -10.062 -19.984 1 98.25 227 VAL B O 1
ATOM 6296 N N . GLN B 1 228 ? 1.257 -10.461 -22.031 1 98.06 228 GLN B N 1
ATOM 6297 C CA . GLN B 1 228 ? 2.615 -10.07 -21.656 1 98.06 228 GLN B CA 1
ATOM 6298 C C . GLN B 1 228 ? 2.666 -8.617 -21.203 1 98.06 228 GLN B C 1
ATOM 6300 O O . GLN B 1 228 ? 3.438 -8.273 -20.297 1 98.06 228 GLN B O 1
ATOM 6305 N N . SER B 1 229 ? 1.884 -7.77 -21.828 1 97.75 229 SER B N 1
ATOM 6306 C CA . SER B 1 229 ? 1.848 -6.363 -21.422 1 97.75 229 SER B CA 1
ATOM 6307 C C . SER B 1 229 ? 1.354 -6.203 -20 1 97.75 229 SER B C 1
ATOM 6309 O O . SER B 1 229 ? 1.841 -5.344 -19.25 1 97.75 229 SER B O 1
ATOM 6311 N N . VAL B 1 230 ? 0.387 -7.004 -19.578 1 97.88 230 VAL B N 1
ATOM 6312 C CA . VAL B 1 230 ? -0.114 -7.004 -18.219 1 97.88 230 VAL B CA 1
ATOM 6313 C C . VAL B 1 230 ? 0.99 -7.449 -17.266 1 97.88 230 VAL B C 1
ATOM 6315 O O . VAL B 1 230 ? 1.195 -6.836 -16.203 1 97.88 230 VAL B O 1
ATOM 6318 N N . HIS B 1 231 ? 1.698 -8.477 -17.625 1 98.25 231 HIS B N 1
ATOM 6319 C CA . HIS B 1 231 ? 2.785 -8.984 -16.797 1 98.25 231 HIS B CA 1
ATOM 6320 C C . HIS B 1 231 ? 3.889 -7.949 -16.625 1 98.25 231 HIS B C 1
ATOM 6322 O O . HIS B 1 231 ? 4.477 -7.832 -15.547 1 98.25 231 HIS B O 1
ATOM 6328 N N . GLN B 1 232 ? 4.199 -7.227 -17.688 1 97.88 232 GLN B N 1
ATOM 6329 C CA . GLN B 1 232 ? 5.215 -6.18 -17.609 1 97.88 232 GLN B CA 1
ATOM 6330 C C . GLN B 1 232 ? 4.816 -5.094 -16.625 1 97.88 232 GLN B C 1
ATOM 6332 O O . GLN B 1 232 ? 5.648 -4.629 -15.836 1 97.88 232 GLN B O 1
ATOM 6337 N N . LYS B 1 233 ? 3.605 -4.73 -16.672 1 97 233 LYS B N 1
ATOM 6338 C CA . LYS B 1 233 ? 3.113 -3.729 -15.742 1 97 233 LYS B CA 1
ATOM 6339 C C . LYS B 1 233 ? 3.227 -4.219 -14.297 1 97 233 LYS B C 1
ATOM 6341 O O . LYS B 1 233 ? 3.617 -3.459 -13.406 1 97 233 LYS B O 1
ATOM 6346 N N . GLU B 1 234 ? 2.867 -5.422 -14.078 1 98.19 234 GLU B N 1
ATOM 6347 C CA . GLU B 1 234 ? 2.908 -6.004 -12.742 1 98.19 234 GLU B CA 1
ATOM 6348 C C . GLU B 1 234 ? 4.34 -6.074 -12.219 1 98.19 234 GLU B C 1
ATOM 6350 O O . GLU B 1 234 ? 4.586 -5.781 -11.047 1 98.19 234 GLU B O 1
ATOM 6355 N N . VAL B 1 235 ? 5.27 -6.484 -13.07 1 97.94 235 VAL B N 1
ATOM 6356 C CA . VAL B 1 235 ? 6.664 -6.605 -12.648 1 97.94 235 VAL B CA 1
ATOM 6357 C C . VAL B 1 235 ? 7.207 -5.23 -12.273 1 97.94 235 VAL B C 1
ATOM 6359 O O . VAL B 1 235 ? 8 -5.105 -11.336 1 97.94 235 VAL B O 1
ATOM 6362 N N . LYS B 1 236 ? 6.809 -4.215 -12.969 1 97.56 236 LYS B N 1
ATOM 6363 C CA . LYS B 1 236 ? 7.203 -2.852 -12.625 1 97.56 236 LYS B CA 1
ATOM 6364 C C . LYS B 1 236 ? 6.668 -2.455 -11.25 1 97.56 236 LYS B C 1
ATOM 6366 O O . LYS B 1 236 ? 7.406 -1.924 -10.422 1 97.56 236 LYS B O 1
ATOM 6371 N N . GLU B 1 237 ? 5.418 -2.691 -11.062 1 97.19 237 GLU B N 1
ATOM 6372 C CA . GLU B 1 237 ? 4.793 -2.391 -9.773 1 97.19 237 GLU B CA 1
ATOM 6373 C C . GLU B 1 237 ? 5.461 -3.16 -8.641 1 97.19 237 GLU B C 1
ATOM 6375 O O . GLU B 1 237 ? 5.734 -2.596 -7.578 1 97.19 237 GLU B O 1
ATOM 6380 N N . LEU B 1 238 ? 5.742 -4.395 -8.828 1 98.12 238 LEU B N 1
ATOM 6381 C CA . LEU B 1 238 ? 6.328 -5.262 -7.812 1 98.12 238 LEU B CA 1
ATOM 6382 C C . LEU B 1 238 ? 7.77 -4.863 -7.523 1 98.12 238 LEU B C 1
ATOM 6384 O O . LEU B 1 238 ? 8.242 -5.004 -6.391 1 98.12 238 LEU B O 1
ATOM 6388 N N . THR B 1 239 ? 8.477 -4.445 -8.562 1 97.62 239 THR B N 1
ATOM 6389 C CA . THR B 1 239 ? 9.844 -3.98 -8.359 1 97.62 239 THR B CA 1
ATOM 6390 C C . THR B 1 239 ? 9.867 -2.764 -7.438 1 97.62 239 THR B C 1
ATOM 6392 O O . THR B 1 239 ? 10.703 -2.678 -6.539 1 97.62 239 THR B O 1
ATOM 6395 N N . LYS B 1 240 ? 9 -1.847 -7.684 1 95.81 240 LYS B N 1
ATOM 6396 C CA . LYS B 1 240 ? 8.883 -0.697 -6.789 1 95.81 240 LYS B CA 1
ATOM 6397 C C . LYS B 1 240 ? 8.547 -1.137 -5.367 1 95.81 240 LYS B C 1
ATOM 6399 O O . LYS B 1 240 ? 9.125 -0.638 -4.402 1 95.81 240 LYS B O 1
ATOM 6404 N N . TRP B 1 241 ? 7.609 -1.964 -5.25 1 96.5 241 TRP B N 1
ATOM 6405 C CA . TRP B 1 241 ? 7.227 -2.506 -3.949 1 96.5 241 TRP B CA 1
ATOM 6406 C C . TRP B 1 241 ? 8.43 -3.131 -3.246 1 96.5 241 TRP B C 1
ATOM 6408 O O . TRP B 1 241 ? 8.664 -2.881 -2.061 1 96.5 241 TRP B O 1
ATOM 6418 N N . TRP B 1 242 ? 9.148 -3.969 -3.951 1 96.31 242 TRP B N 1
ATOM 6419 C CA . TRP B 1 242 ? 10.289 -4.688 -3.393 1 96.31 242 TRP B CA 1
ATOM 6420 C C . TRP B 1 242 ? 11.375 -3.717 -2.939 1 96.31 242 TRP B C 1
ATOM 6422 O O . TRP B 1 242 ? 11.953 -3.885 -1.864 1 96.31 242 TRP B O 1
ATOM 6432 N N . MET B 1 243 ? 11.602 -2.723 -3.709 1 94.19 243 MET B N 1
ATOM 6433 C CA . MET B 1 243 ? 12.586 -1.704 -3.359 1 94.19 243 MET B CA 1
ATOM 6434 C C . MET B 1 243 ? 12.133 -0.902 -2.145 1 94.19 243 MET B C 1
ATOM 6436 O O . MET B 1 243 ? 12.93 -0.625 -1.246 1 94.19 243 MET B O 1
ATOM 6440 N N . ASP B 1 244 ? 10.836 -0.588 -2.137 1 92.62 244 ASP B N 1
ATOM 6441 C CA . ASP B 1 244 ? 10.281 0.19 -1.032 1 92.62 244 ASP B CA 1
ATOM 6442 C C . ASP B 1 244 ? 10.312 -0.606 0.271 1 92.62 244 ASP B C 1
ATOM 6444 O O . ASP B 1 244 ? 10.461 -0.032 1.353 1 92.62 244 ASP B O 1
ATOM 6448 N N . LEU B 1 245 ? 10.078 -1.865 0.147 1 93.56 245 LEU B N 1
ATOM 6449 C CA . LEU B 1 245 ? 10.102 -2.725 1.326 1 93.56 245 LEU B CA 1
ATOM 6450 C C . LEU B 1 245 ? 11.461 -2.678 2.012 1 93.56 245 LEU B C 1
ATOM 6452 O O . LEU B 1 245 ? 11.547 -2.779 3.236 1 93.56 245 LEU B O 1
ATOM 6456 N N . GLY B 1 246 ? 12.594 -2.627 1.275 1 90.81 246 GLY B N 1
ATOM 6457 C CA . GLY B 1 246 ? 13.93 -2.43 1.813 1 90.81 246 GLY B CA 1
ATOM 6458 C C . GLY B 1 246 ? 14.477 -3.66 2.512 1 90.81 246 GLY B C 1
ATOM 6459 O O . GLY B 1 246 ? 15.469 -3.574 3.242 1 90.81 246 GLY B O 1
ATOM 6460 N N . LEU B 1 247 ? 13.867 -4.762 2.381 1 88.56 247 LEU B N 1
ATOM 6461 C CA . LEU B 1 247 ? 14.297 -5.98 3.055 1 88.56 247 LEU B CA 1
ATOM 6462 C C . LEU B 1 247 ? 15.68 -6.41 2.57 1 88.56 247 LEU B C 1
ATOM 6464 O O . LEU B 1 247 ? 16.5 -6.887 3.359 1 88.56 247 LEU B O 1
ATOM 6468 N N . LYS B 1 248 ? 15.875 -6.25 1.306 1 87.12 248 LYS B N 1
ATOM 6469 C CA . LYS B 1 248 ? 17.141 -6.68 0.729 1 87.12 248 LYS B CA 1
ATOM 6470 C C . LYS B 1 248 ? 18.312 -5.895 1.323 1 87.12 248 LYS B C 1
ATOM 6472 O O . LYS B 1 248 ? 19.391 -6.453 1.564 1 87.12 248 LYS B O 1
ATOM 6477 N N . GLU B 1 249 ? 18.109 -4.711 1.536 1 87.25 249 GLU B N 1
ATOM 6478 C CA . GLU B 1 249 ? 19.156 -3.875 2.115 1 87.25 249 GLU B CA 1
ATOM 6479 C C . GLU B 1 249 ? 19.391 -4.219 3.584 1 87.25 249 GLU B C 1
ATOM 6481 O O . GLU B 1 249 ? 20.531 -4.219 4.055 1 87.25 249 GLU B O 1
ATOM 6486 N N . LYS B 1 250 ? 18.359 -4.566 4.254 1 87.19 250 LYS B N 1
ATOM 6487 C CA . LYS B 1 250 ? 18.453 -4.867 5.68 1 87.19 250 LYS B CA 1
ATOM 6488 C C . LYS B 1 250 ? 18.953 -6.285 5.914 1 87.19 250 LYS B C 1
ATOM 6490 O O . LYS B 1 250 ? 19.609 -6.559 6.926 1 87.19 250 LYS B O 1
ATOM 6495 N N . LEU B 1 251 ? 18.531 -7.152 5.035 1 91.44 251 LEU B N 1
ATOM 6496 C CA . LEU B 1 251 ? 18.891 -8.562 5.145 1 91.44 251 LEU B CA 1
ATOM 6497 C C . LEU B 1 251 ? 19.766 -8.992 3.977 1 91.44 251 LEU B C 1
ATOM 6499 O O . LEU B 1 251 ? 19.359 -9.805 3.15 1 91.44 251 LEU B O 1
ATOM 6503 N N . SER B 1 252 ? 21.031 -8.617 4.027 1 88.31 252 SER B N 1
ATOM 6504 C CA . SER B 1 252 ? 21.938 -8.766 2.9 1 88.31 252 SER B CA 1
ATOM 6505 C C . SER B 1 252 ? 22.266 -10.234 2.643 1 88.31 252 SER B C 1
ATOM 6507 O O . SER B 1 252 ? 22.719 -10.594 1.554 1 88.31 252 SER B O 1
ATOM 6509 N N . PHE B 1 253 ? 22 -11.094 3.588 1 89.38 253 PHE B N 1
ATOM 6510 C CA . PHE B 1 253 ? 22.297 -12.516 3.447 1 89.38 253 PHE B CA 1
ATOM 6511 C C . PHE B 1 253 ? 21.25 -13.203 2.584 1 89.38 253 PHE B C 1
ATOM 6513 O O . PHE B 1 253 ? 21.469 -14.32 2.111 1 89.38 253 PHE B O 1
ATOM 6520 N N . SER B 1 254 ? 20.062 -12.586 2.48 1 90.62 254 SER B N 1
ATOM 6521 C CA . SER B 1 254 ? 18.953 -13.227 1.783 1 90.62 254 SER B CA 1
ATOM 6522 C C . SER B 1 254 ? 19.078 -13.055 0.273 1 90.62 254 SER B C 1
ATOM 6524 O O . SER B 1 254 ? 19.656 -12.078 -0.201 1 90.62 254 SER B O 1
ATOM 6526 N N . ARG B 1 255 ? 18.531 -13.914 -0.474 1 91.06 255 ARG B N 1
ATOM 6527 C CA . ARG B 1 255 ? 18.531 -13.867 -1.933 1 91.06 255 ARG B CA 1
ATOM 6528 C C . ARG B 1 255 ? 17.641 -12.734 -2.438 1 91.06 255 ARG B C 1
ATOM 6530 O O . ARG B 1 255 ? 16.562 -12.484 -1.888 1 91.06 255 ARG B O 1
ATOM 6537 N N . ASP B 1 256 ? 18.047 -12.078 -3.48 1 92.19 256 ASP B N 1
ATOM 6538 C CA . ASP B 1 256 ? 17.266 -11.094 -4.211 1 92.19 256 ASP B CA 1
ATOM 6539 C C . ASP B 1 256 ? 16.672 -11.688 -5.48 1 92.19 256 ASP B C 1
ATOM 6541 O O . ASP B 1 256 ? 17.281 -11.625 -6.551 1 92.19 256 ASP B O 1
ATOM 6545 N N . ARG B 1 257 ? 15.414 -12.219 -5.434 1 95.12 257 ARG B N 1
ATOM 6546 C CA . ARG B 1 257 ? 14.875 -13.055 -6.496 1 95.12 257 ARG B CA 1
ATOM 6547 C C . ARG B 1 257 ? 13.461 -12.617 -6.879 1 95.12 257 ARG B C 1
ATOM 6549 O O . ARG B 1 257 ? 12.578 -13.453 -7.082 1 95.12 257 ARG B O 1
ATOM 6556 N N . LEU B 1 258 ? 13.203 -11.344 -6.949 1 96 258 LEU B N 1
ATOM 6557 C CA . LEU B 1 258 ? 11.852 -10.852 -7.223 1 96 258 LEU B CA 1
ATOM 6558 C C . LEU B 1 258 ? 11.328 -11.406 -8.539 1 96 258 LEU B C 1
ATOM 6560 O O . LEU B 1 258 ? 10.219 -11.938 -8.594 1 96 258 LEU B O 1
ATOM 6564 N N . ILE B 1 259 ? 12.078 -11.398 -9.602 1 95.81 259 ILE B N 1
ATOM 6565 C CA . ILE B 1 259 ? 11.594 -11.75 -10.938 1 95.81 259 ILE B CA 1
ATOM 6566 C C . ILE B 1 259 ? 11.398 -13.266 -11.023 1 95.81 259 ILE B C 1
ATOM 6568 O O . ILE B 1 259 ? 10.438 -13.734 -11.633 1 95.81 259 ILE B O 1
ATOM 6572 N N . GLU B 1 260 ? 12.312 -14.016 -10.469 1 96.19 260 GLU B N 1
ATOM 6573 C CA . GLU B 1 260 ? 12.164 -15.461 -10.43 1 96.19 260 GLU B CA 1
ATOM 6574 C C . GLU B 1 260 ? 10.938 -15.867 -9.625 1 96.19 260 GLU B C 1
ATOM 6576 O O . GLU B 1 260 ? 10.242 -16.828 -9.984 1 96.19 260 GLU B O 1
ATOM 6581 N N . ASN B 1 261 ? 10.734 -15.133 -8.531 1 97 261 ASN B N 1
ATOM 6582 C CA . ASN B 1 261 ? 9.562 -15.422 -7.715 1 97 261 ASN B CA 1
ATOM 6583 C C . ASN B 1 261 ? 8.273 -15.047 -8.445 1 97 261 ASN B C 1
ATOM 6585 O O . ASN B 1 261 ? 7.234 -15.68 -8.25 1 97 261 ASN B O 1
ATOM 6589 N N . TYR B 1 262 ? 8.312 -14.016 -9.289 1 97.81 262 TYR B N 1
ATOM 6590 C CA . TYR B 1 262 ? 7.168 -13.688 -10.133 1 97.81 262 TYR B CA 1
ATOM 6591 C C . TYR B 1 262 ? 6.875 -14.812 -11.117 1 97.81 262 TYR B C 1
ATOM 6593 O O . TYR B 1 262 ? 5.719 -15.047 -11.477 1 97.81 262 TYR B O 1
ATOM 6601 N N . LEU B 1 263 ? 7.902 -15.492 -11.555 1 97.44 263 LEU B N 1
ATOM 6602 C CA . LEU B 1 263 ? 7.738 -16.625 -12.461 1 97.44 263 LEU B CA 1
ATOM 6603 C C . LEU B 1 263 ? 6.832 -17.688 -11.836 1 97.44 263 LEU B C 1
ATOM 6605 O O . LEU B 1 263 ? 6.016 -18.297 -12.531 1 97.44 263 LEU B O 1
ATOM 6609 N N . TRP B 1 264 ? 6.977 -17.922 -10.516 1 97.12 264 TRP B N 1
ATOM 6610 C CA . TRP B 1 264 ? 6.09 -18.859 -9.82 1 97.12 264 TRP B CA 1
ATOM 6611 C C . TRP B 1 264 ? 4.633 -18.438 -9.977 1 97.12 264 TRP B C 1
ATOM 6613 O O . TRP B 1 264 ? 3.787 -19.25 -10.367 1 97.12 264 TRP B O 1
ATOM 6623 N N . ALA B 1 265 ? 4.375 -17.188 -9.727 1 97.88 265 ALA B N 1
ATOM 6624 C CA . ALA B 1 265 ? 3.006 -16.672 -9.766 1 97.88 265 ALA B CA 1
ATOM 6625 C C . ALA B 1 265 ? 2.439 -16.719 -11.18 1 97.88 265 ALA B C 1
ATOM 6627 O O . ALA B 1 265 ? 1.33 -17.219 -11.391 1 97.88 265 ALA B O 1
ATOM 6628 N N . MET B 1 266 ? 3.227 -16.281 -12.102 1 97.62 266 MET B N 1
ATOM 6629 C CA . MET B 1 266 ? 2.783 -16.219 -13.492 1 97.62 266 MET B CA 1
ATOM 6630 C C . MET B 1 266 ? 2.627 -17.625 -14.062 1 97.62 266 MET B C 1
ATOM 6632 O O . MET B 1 266 ? 1.731 -17.875 -14.875 1 97.62 266 MET B O 1
ATOM 6636 N N . GLY B 1 267 ? 3.504 -18.531 -13.656 1 97.56 267 GLY B N 1
ATOM 6637 C CA . GLY B 1 267 ? 3.439 -19.906 -14.141 1 97.56 267 GLY B CA 1
ATOM 6638 C C . GLY B 1 267 ? 2.225 -20.656 -13.641 1 97.56 267 GLY B C 1
ATOM 6639 O O . GLY B 1 267 ? 1.697 -21.531 -14.336 1 97.56 267 GLY B O 1
ATOM 6640 N N . ILE B 1 268 ? 1.76 -20.281 -12.477 1 97.25 268 ILE B N 1
ATOM 6641 C CA . ILE B 1 268 ? 0.598 -20.969 -11.906 1 97.25 268 ILE B CA 1
ATOM 6642 C C . ILE B 1 268 ? -0.674 -20.453 -12.578 1 97.25 268 ILE B C 1
ATOM 6644 O O . ILE B 1 268 ? -1.496 -21.25 -13.047 1 97.25 268 ILE B O 1
ATOM 6648 N N . ILE B 1 269 ? -0.799 -19.156 -12.641 1 96.88 269 ILE B N 1
ATOM 6649 C CA . ILE B 1 269 ? -1.925 -18.578 -13.359 1 96.88 269 ILE B CA 1
ATOM 6650 C C . ILE B 1 269 ? -1.446 -17.375 -14.18 1 96.88 269 ILE B C 1
ATOM 6652 O O . ILE B 1 269 ? -1.003 -16.375 -13.625 1 96.88 269 ILE B O 1
ATOM 6656 N N . SER B 1 270 ? -1.591 -17.422 -15.484 1 97.12 270 SER B N 1
ATOM 6657 C CA . SER B 1 270 ? -1.04 -16.375 -16.344 1 97.12 270 SER B CA 1
ATOM 6658 C C . SER B 1 270 ? -2.137 -15.461 -16.859 1 97.12 270 SER B C 1
ATOM 6660 O O . SER B 1 270 ? -1.853 -14.367 -17.359 1 97.12 270 SER B O 1
ATOM 6662 N N . GLU B 1 271 ? -3.406 -15.844 -16.75 1 96.25 271 GLU B N 1
ATOM 6663 C CA . GLU B 1 271 ? -4.512 -15.094 -17.344 1 96.25 271 GLU B CA 1
ATOM 6664 C C . GLU B 1 271 ? -4.551 -13.664 -16.828 1 96.25 271 GLU B C 1
ATOM 6666 O O . GLU B 1 271 ? -4.391 -13.422 -15.625 1 96.25 271 GLU B O 1
ATOM 6671 N N . PRO B 1 272 ? -4.824 -12.742 -17.672 1 96.38 272 PRO B N 1
ATOM 6672 C CA . PRO B 1 272 ? -4.676 -11.328 -17.328 1 96.38 272 PRO B CA 1
ATOM 6673 C C . PRO B 1 272 ? -5.652 -10.883 -16.25 1 96.38 272 PRO B C 1
ATOM 6675 O O . PRO B 1 272 ? -5.367 -9.938 -15.5 1 96.38 272 PRO B O 1
ATOM 6678 N N . ARG B 1 273 ? -6.809 -11.484 -16.062 1 94.62 273 ARG B N 1
ATOM 6679 C CA . ARG B 1 273 ? -7.801 -11.055 -15.086 1 94.62 273 ARG B CA 1
ATOM 6680 C C . ARG B 1 273 ? -7.324 -11.352 -13.664 1 94.62 273 ARG B C 1
ATOM 6682 O O . ARG B 1 273 ? -7.867 -10.805 -12.703 1 94.62 273 ARG B O 1
ATOM 6689 N N . PHE B 1 274 ? -6.297 -12.109 -13.445 1 96.5 274 PHE B N 1
ATOM 6690 C CA . PHE B 1 274 ? -5.855 -12.539 -12.125 1 96.5 274 PHE B CA 1
ATOM 6691 C C . PHE B 1 274 ? -4.609 -11.773 -11.695 1 96.5 274 PHE B C 1
ATOM 6693 O O . PHE B 1 274 ? -3.688 -12.359 -11.117 1 96.5 274 PHE B O 1
ATOM 6700 N N . SER B 1 275 ? -4.59 -10.5 -12.008 1 96.75 275 SER B N 1
ATOM 6701 C CA . SER B 1 275 ? -3.465 -9.641 -11.656 1 96.75 275 SER B CA 1
ATOM 6702 C C . SER B 1 275 ? -3.252 -9.609 -10.148 1 96.75 275 SER B C 1
ATOM 6704 O O . SER B 1 275 ? -2.119 -9.711 -9.672 1 96.75 275 SER B O 1
ATOM 6706 N N . ASN B 1 276 ? -4.34 -9.508 -9.398 1 95.25 276 ASN B N 1
ATOM 6707 C CA . ASN B 1 276 ? -4.246 -9.445 -7.945 1 95.25 276 ASN B CA 1
ATOM 6708 C C . ASN B 1 276 ? -3.6 -10.703 -7.371 1 95.25 276 ASN B C 1
ATOM 6710 O O . ASN B 1 276 ? -2.787 -10.625 -6.449 1 95.25 276 ASN B O 1
ATOM 6714 N N . TYR B 1 277 ? -3.996 -11.766 -7.906 1 96.31 277 TYR B N 1
ATOM 6715 C CA . TYR B 1 277 ? -3.408 -13.031 -7.488 1 96.31 277 TYR B CA 1
ATOM 6716 C C . TYR B 1 277 ? -1.907 -13.047 -7.75 1 96.31 277 TYR B C 1
ATOM 6718 O O . TYR B 1 277 ? -1.121 -13.398 -6.871 1 96.31 277 TYR B O 1
ATOM 6726 N N . ARG B 1 278 ? -1.417 -12.711 -8.938 1 98.12 278 ARG B N 1
ATOM 6727 C CA . ARG B 1 278 ? -0.007 -12.789 -9.305 1 98.12 278 ARG B CA 1
ATOM 6728 C C . ARG B 1 278 ? 0.838 -11.859 -8.438 1 98.12 278 ARG B C 1
ATOM 6730 O O . ARG B 1 278 ? 1.902 -12.25 -7.953 1 98.12 278 ARG B O 1
ATOM 6737 N N . LYS B 1 279 ? 0.343 -10.688 -8.281 1 98.12 279 LYS B N 1
ATOM 6738 C CA . LYS B 1 279 ? 1.074 -9.742 -7.434 1 98.12 279 LYS B CA 1
ATOM 6739 C C . LYS B 1 279 ? 1.151 -10.242 -5.992 1 98.12 279 LYS B C 1
ATOM 6741 O O . LYS B 1 279 ? 2.221 -10.219 -5.379 1 98.12 279 LYS B O 1
ATOM 6746 N N . GLY B 1 280 ? 0.012 -10.719 -5.48 1 98.12 280 GLY B N 1
ATOM 6747 C CA . GLY B 1 280 ? -0.033 -11.203 -4.113 1 98.12 280 GLY B CA 1
ATOM 6748 C C . GLY B 1 280 ? 0.858 -12.414 -3.883 1 98.12 280 GLY B C 1
ATOM 6749 O O . GLY B 1 280 ? 1.592 -12.469 -2.893 1 98.12 280 GLY B O 1
ATOM 6750 N N . ILE B 1 281 ? 0.819 -13.32 -4.746 1 98.19 281 ILE B N 1
ATOM 6751 C CA . ILE B 1 281 ? 1.604 -14.539 -4.586 1 98.19 281 ILE B CA 1
ATOM 6752 C C . ILE B 1 281 ? 3.09 -14.219 -4.723 1 98.19 281 ILE B C 1
ATOM 6754 O O . ILE B 1 281 ? 3.926 -14.812 -4.035 1 98.19 281 ILE B O 1
ATOM 6758 N N . THR B 1 282 ? 3.406 -13.328 -5.637 1 98.62 282 THR B N 1
ATOM 6759 C CA . THR B 1 282 ? 4.801 -12.906 -5.738 1 98.62 282 THR B CA 1
ATOM 6760 C C . THR B 1 282 ? 5.293 -12.344 -4.41 1 98.62 282 THR B C 1
ATOM 6762 O O . THR B 1 282 ? 6.391 -12.68 -3.957 1 98.62 282 THR B O 1
ATOM 6765 N N . LYS B 1 283 ? 4.488 -11.469 -3.795 1 98.38 283 LYS B N 1
ATOM 6766 C CA . LYS B 1 283 ? 4.848 -10.914 -2.49 1 98.38 283 LYS B CA 1
ATOM 6767 C C . LYS B 1 283 ? 5.031 -12.031 -1.46 1 98.38 283 LYS B C 1
ATOM 6769 O O . LYS B 1 283 ? 5.992 -12.008 -0.687 1 98.38 283 LYS B O 1
ATOM 6774 N N . PHE B 1 284 ? 4.117 -12.961 -1.44 1 98.12 284 PHE B N 1
ATOM 6775 C CA . PHE B 1 284 ? 4.203 -14.094 -0.522 1 98.12 284 PHE B CA 1
ATOM 6776 C C . PHE B 1 284 ? 5.523 -14.828 -0.69 1 98.12 284 PHE B C 1
ATOM 6778 O O . PHE B 1 284 ? 6.23 -15.078 0.289 1 98.12 284 PHE B O 1
ATOM 6785 N N . VAL B 1 285 ? 5.867 -15.18 -1.927 1 98.06 285 VAL B N 1
ATOM 6786 C CA . VAL B 1 285 ? 7.039 -16.016 -2.189 1 98.06 285 VAL B CA 1
ATOM 6787 C C . VAL B 1 285 ? 8.305 -15.227 -1.868 1 98.06 285 VAL B C 1
ATOM 6789 O O . VAL B 1 285 ? 9.297 -15.797 -1.406 1 98.06 285 VAL B O 1
ATOM 6792 N N . CYS B 1 286 ? 8.312 -13.93 -2.129 1 97.5 286 CYS B N 1
ATOM 6793 C CA . CYS B 1 286 ? 9.461 -13.102 -1.784 1 97.5 286 CYS B CA 1
ATOM 6794 C C . CYS B 1 286 ? 9.703 -13.109 -0.279 1 97.5 286 CYS B C 1
ATOM 6796 O O . CYS B 1 286 ? 10.836 -13.289 0.172 1 97.5 286 CYS B O 1
ATOM 6798 N N . ILE B 1 287 ? 8.641 -12.898 0.474 1 97.81 287 ILE B N 1
ATOM 6799 C CA . ILE B 1 287 ? 8.758 -12.867 1.928 1 97.81 287 ILE B CA 1
ATOM 6800 C C . ILE B 1 287 ? 9.141 -14.25 2.445 1 97.81 287 ILE B C 1
ATOM 6802 O O . ILE B 1 287 ? 10.023 -14.375 3.299 1 97.81 287 ILE B O 1
ATOM 6806 N N . LEU B 1 288 ? 8.531 -15.219 1.893 1 97.56 288 LEU B N 1
ATOM 6807 C CA . LEU B 1 288 ? 8.828 -16.609 2.238 1 97.56 288 LEU B CA 1
ATOM 6808 C C . LEU B 1 288 ? 10.305 -16.922 2.004 1 97.56 288 LEU B C 1
ATOM 6810 O O . LEU B 1 288 ? 10.961 -17.516 2.859 1 97.56 288 LEU B O 1
ATOM 6814 N N . SER B 1 289 ? 10.805 -16.578 0.854 1 95.88 289 SER B N 1
ATOM 6815 C CA . SER B 1 289 ? 12.188 -16.875 0.511 1 95.88 289 SER B CA 1
ATOM 6816 C C . SER B 1 289 ? 13.148 -16.172 1.47 1 95.88 289 SER B C 1
ATOM 6818 O O . SER B 1 289 ? 14.188 -16.734 1.833 1 95.88 289 SER B O 1
ATOM 6820 N N . THR B 1 290 ? 12.828 -14.992 1.859 1 95.94 290 THR B N 1
ATOM 6821 C CA . THR B 1 290 ? 13.648 -14.258 2.816 1 95.94 290 THR B CA 1
ATOM 6822 C C . THR B 1 290 ? 13.664 -14.961 4.168 1 95.94 290 THR B C 1
ATOM 6824 O O . THR B 1 290 ? 14.719 -15.109 4.781 1 95.94 290 THR B O 1
ATOM 6827 N N . ILE B 1 291 ? 12.539 -15.383 4.594 1 97.62 291 ILE B N 1
ATOM 6828 C CA . ILE B 1 291 ? 12.414 -16.062 5.875 1 97.62 291 ILE B CA 1
ATOM 6829 C C . ILE B 1 291 ? 13.133 -17.422 5.809 1 97.62 291 ILE B C 1
ATOM 6831 O O . ILE B 1 291 ? 13.805 -17.812 6.762 1 97.62 291 ILE B O 1
ATOM 6835 N N . ASP B 1 292 ? 12.961 -18.062 4.707 1 95.94 292 ASP B N 1
ATOM 6836 C CA . ASP B 1 292 ? 13.648 -19.344 4.492 1 95.94 292 ASP B CA 1
ATOM 6837 C C . ASP B 1 292 ? 15.156 -19.172 4.633 1 95.94 292 ASP B C 1
ATOM 6839 O O . ASP B 1 292 ? 15.82 -19.984 5.285 1 95.94 292 ASP B O 1
ATOM 6843 N N . ASP B 1 293 ? 15.742 -18.172 3.971 1 94.06 293 ASP B N 1
ATOM 6844 C CA . ASP B 1 293 ? 17.172 -17.906 4.055 1 94.06 293 ASP B CA 1
ATOM 6845 C C . ASP B 1 293 ? 17.594 -17.609 5.492 1 94.06 293 ASP B C 1
ATOM 6847 O O . ASP B 1 293 ? 18.703 -17.938 5.906 1 94.06 293 ASP B O 1
ATOM 6851 N N . MET B 1 294 ? 16.719 -16.953 6.195 1 95.5 294 MET B N 1
ATOM 6852 C CA . MET B 1 294 ? 17 -16.672 7.602 1 95.5 294 MET B CA 1
ATOM 6853 C C . MET B 1 294 ? 17.125 -17.969 8.398 1 95.5 294 MET B C 1
ATOM 6855 O O . MET B 1 294 ? 18.047 -18.109 9.211 1 95.5 294 MET B O 1
ATOM 6859 N N . TYR B 1 295 ? 16.281 -18.891 8.172 1 96 295 TYR B N 1
ATOM 6860 C CA . TYR B 1 295 ? 16.297 -20.172 8.891 1 96 295 TYR B CA 1
ATOM 6861 C C . TYR B 1 295 ? 17.469 -21.031 8.438 1 96 295 TYR B C 1
ATOM 6863 O O . TYR B 1 295 ? 18.109 -21.703 9.25 1 96 295 TYR B O 1
ATOM 6871 N N . ASP B 1 296 ? 17.828 -20.969 7.215 1 90.81 296 ASP B N 1
ATOM 6872 C CA . ASP B 1 296 ? 18.797 -21.891 6.617 1 90.81 296 ASP B CA 1
ATOM 6873 C C . ASP B 1 296 ? 20.219 -21.391 6.824 1 90.81 296 ASP B C 1
ATOM 6875 O O . ASP B 1 296 ? 21.156 -22.188 6.914 1 90.81 296 ASP B O 1
ATOM 6879 N N . ILE B 1 297 ? 20.359 -20.109 6.844 1 89.19 297 ILE B N 1
ATOM 6880 C CA . ILE B 1 297 ? 21.703 -19.609 6.664 1 89.19 297 ILE B CA 1
ATOM 6881 C C . ILE B 1 297 ? 22.094 -18.719 7.852 1 89.19 297 ILE B C 1
ATOM 6883 O O . ILE B 1 297 ? 23.141 -18.922 8.469 1 89.19 297 ILE B O 1
ATOM 6887 N N . TYR B 1 298 ? 21.312 -17.891 8.289 1 91.81 298 TYR B N 1
ATOM 6888 C CA . TYR B 1 298 ? 21.797 -16.719 9.023 1 91.81 298 TYR B CA 1
ATOM 6889 C C . TYR B 1 298 ? 21.438 -16.812 10.5 1 91.81 298 TYR B C 1
ATOM 6891 O O . TYR B 1 298 ? 22.281 -16.547 11.367 1 91.81 298 TYR B O 1
ATOM 6899 N N . GLY B 1 299 ? 20.234 -17.266 10.789 1 94.31 299 GLY B N 1
ATOM 6900 C CA . GLY B 1 299 ? 19.734 -17.234 12.156 1 94.31 299 GLY B CA 1
ATOM 6901 C C . GLY B 1 299 ? 20.344 -18.281 13.047 1 94.31 299 GLY B C 1
ATOM 6902 O O . GLY B 1 299 ? 20.641 -19.406 12.594 1 94.31 299 GLY B O 1
ATOM 6903 N N . SER B 1 300 ? 20.562 -17.906 14.297 1 95.69 300 SER B N 1
ATOM 6904 C CA . SER B 1 300 ? 20.906 -18.906 15.297 1 95.69 300 SER B CA 1
ATOM 6905 C C . SER B 1 300 ? 19.672 -19.688 15.75 1 95.69 300 SER B C 1
ATOM 6907 O O . SER B 1 300 ? 18.547 -19.203 15.586 1 95.69 300 SER B O 1
ATOM 6909 N N . LEU B 1 301 ? 19.875 -20.844 16.281 1 96.5 301 LEU B N 1
ATOM 6910 C CA . LEU B 1 301 ? 18.734 -21.672 16.688 1 96.5 301 LEU B CA 1
ATOM 6911 C C . LEU B 1 301 ? 17.875 -20.922 17.703 1 96.5 301 LEU B C 1
ATOM 6913 O O . LEU B 1 301 ? 16.641 -20.953 17.609 1 96.5 301 LEU B O 1
ATOM 6917 N N . ASP B 1 302 ? 18.484 -20.281 18.672 1 96.62 302 ASP B N 1
ATOM 6918 C CA . ASP B 1 302 ? 17.75 -19.516 19.688 1 96.62 302 ASP B CA 1
ATOM 6919 C C . ASP B 1 302 ? 16.906 -18.422 19.031 1 96.62 302 ASP B C 1
ATOM 6921 O O . ASP B 1 302 ? 15.734 -18.25 19.375 1 96.62 302 ASP B O 1
ATOM 6925 N N . GLU B 1 303 ? 17.516 -17.688 18.156 1 96.88 303 GLU B N 1
ATOM 6926 C CA . GLU B 1 303 ? 16.812 -16.625 17.438 1 96.88 303 GLU B CA 1
ATOM 6927 C C . GLU B 1 303 ? 15.633 -17.172 16.641 1 96.88 303 GLU B C 1
ATOM 6929 O O . GLU B 1 303 ? 14.555 -16.578 16.625 1 96.88 303 GLU B O 1
ATOM 6934 N N . LEU B 1 304 ? 15.859 -18.281 16 1 98.06 304 LEU B N 1
ATOM 6935 C CA . LEU B 1 304 ? 14.836 -18.891 15.156 1 98.06 304 LEU B CA 1
ATOM 6936 C C . LEU B 1 304 ? 13.672 -19.406 15.992 1 98.06 304 LEU B C 1
ATOM 6938 O O . LEU B 1 304 ? 12.516 -19.359 15.547 1 98.06 304 LEU B O 1
ATOM 6942 N N . GLU B 1 305 ? 13.914 -19.906 17.156 1 98.12 305 GLU B N 1
ATOM 6943 C CA . GLU B 1 305 ? 12.859 -20.312 18.062 1 98.12 305 GLU B CA 1
ATOM 6944 C C . GLU B 1 305 ? 12.008 -19.125 18.5 1 98.12 305 GLU B C 1
ATOM 6946 O O . GLU B 1 305 ? 10.781 -19.219 18.562 1 98.12 305 GLU B O 1
ATOM 6951 N N . HIS B 1 306 ? 12.695 -18 18.781 1 97.75 306 HIS B N 1
ATOM 6952 C CA . HIS B 1 306 ? 11.977 -16.781 19.156 1 97.75 306 HIS B CA 1
ATOM 6953 C C . HIS B 1 306 ? 11.133 -16.281 17.984 1 97.75 306 HIS B C 1
ATOM 6955 O O . HIS B 1 306 ? 9.992 -15.836 18.188 1 97.75 306 HIS B O 1
ATOM 6961 N N . PHE B 1 307 ? 11.703 -16.297 16.828 1 98.38 307 PHE B N 1
ATOM 6962 C CA . PHE B 1 307 ? 10.969 -15.852 15.648 1 98.38 307 PHE B CA 1
ATOM 6963 C C . PHE B 1 307 ? 9.734 -16.719 15.422 1 98.38 307 PHE B C 1
ATOM 6965 O O . PHE B 1 307 ? 8.648 -16.203 15.156 1 98.38 307 PHE B O 1
ATOM 6972 N N . THR B 1 308 ? 9.906 -18.016 15.5 1 98.62 308 THR B N 1
ATOM 6973 C CA . THR B 1 308 ? 8.797 -18.953 15.32 1 98.62 308 THR B CA 1
ATOM 6974 C C . THR B 1 308 ? 7.715 -18.703 16.375 1 98.62 308 THR B C 1
ATOM 6976 O O . THR B 1 308 ? 6.523 -18.75 16.062 1 98.62 308 THR B O 1
ATOM 6979 N N . ASP B 1 309 ? 8.109 -18.5 17.578 1 98.12 309 ASP B N 1
ATOM 6980 C CA . ASP B 1 309 ? 7.164 -18.188 18.641 1 98.12 309 ASP B CA 1
ATOM 6981 C C . ASP B 1 309 ? 6.371 -16.922 18.328 1 98.12 309 ASP B C 1
ATOM 6983 O O . ASP B 1 309 ? 5.156 -16.875 18.531 1 98.12 309 ASP B O 1
ATOM 6987 N N . ALA B 1 310 ? 7.086 -15.906 17.906 1 97.62 310 ALA B N 1
ATOM 6988 C CA . ALA B 1 310 ? 6.438 -14.656 17.531 1 97.62 310 ALA B CA 1
ATOM 6989 C C . ALA B 1 310 ? 5.395 -14.883 16.438 1 97.62 310 ALA B C 1
ATOM 6991 O O . ALA B 1 310 ? 4.281 -14.352 16.516 1 97.62 310 ALA B O 1
ATOM 6992 N N . VAL B 1 311 ? 5.738 -15.664 15.383 1 98 311 VAL B N 1
ATOM 6993 C CA . VAL B 1 311 ? 4.832 -15.953 14.281 1 98 311 VAL B CA 1
ATOM 6994 C C . VAL B 1 311 ? 3.617 -16.719 14.797 1 98 311 VAL B C 1
ATOM 6996 O O . VAL B 1 311 ? 2.484 -16.453 14.398 1 98 311 VAL B O 1
ATOM 6999 N N . ASN B 1 312 ? 3.844 -17.641 15.703 1 97.56 312 ASN B N 1
ATOM 7000 C CA . ASN B 1 312 ? 2.762 -18.469 16.219 1 97.56 312 ASN B CA 1
ATOM 7001 C C . ASN B 1 312 ? 1.829 -17.672 17.125 1 97.56 312 ASN B C 1
ATOM 7003 O O . ASN B 1 312 ? 0.666 -18.031 17.297 1 97.56 312 ASN B O 1
ATOM 7007 N N . ARG B 1 313 ? 2.297 -16.656 17.688 1 95.06 313 ARG B N 1
ATOM 7008 C CA . ARG B 1 313 ? 1.449 -15.758 18.469 1 95.06 313 ARG B CA 1
ATOM 7009 C C . ARG B 1 313 ? 0.706 -14.781 17.562 1 95.06 313 ARG B C 1
ATOM 7011 O O . ARG B 1 313 ? -0.408 -14.359 17.875 1 95.06 313 ARG B O 1
ATOM 7018 N N . TRP B 1 314 ? 1.319 -14.477 16.438 1 95.31 314 TRP B N 1
ATOM 7019 C CA . TRP B 1 314 ? 0.811 -13.508 15.469 1 95.31 314 TRP B CA 1
ATOM 7020 C C . TRP B 1 314 ? 0.414 -12.203 16.156 1 95.31 314 TRP B C 1
ATOM 7022 O O . TRP B 1 314 ? -0.715 -11.734 16 1 95.31 314 TRP B O 1
ATOM 7032 N N . ASP B 1 315 ? 1.332 -11.633 16.922 1 93 315 ASP B N 1
ATOM 7033 C CA . ASP B 1 315 ? 1.187 -10.422 17.719 1 93 315 ASP B CA 1
ATOM 7034 C C . ASP B 1 315 ? 2.23 -9.375 17.328 1 93 315 ASP B C 1
ATOM 7036 O O . ASP B 1 315 ? 3.43 -9.672 17.297 1 93 315 ASP B O 1
ATOM 7040 N N . ILE B 1 316 ? 1.742 -8.203 16.984 1 92.06 316 ILE B N 1
ATOM 7041 C CA . ILE B 1 316 ? 2.65 -7.156 16.531 1 92.06 316 ILE B CA 1
ATOM 7042 C C . ILE B 1 316 ? 3.639 -6.809 17.641 1 92.06 316 ILE B C 1
ATOM 7044 O O . ILE B 1 316 ? 4.781 -6.43 17.359 1 92.06 316 ILE B O 1
ATOM 7048 N N . HIS B 1 317 ? 3.324 -6.941 18.891 1 91.81 317 HIS B N 1
ATOM 7049 C CA . HIS B 1 317 ? 4.184 -6.594 20.016 1 91.81 317 HIS B CA 1
ATOM 7050 C C . HIS B 1 317 ? 5.309 -7.605 20.188 1 91.81 317 HIS B C 1
ATOM 7052 O O . HIS B 1 317 ? 6.285 -7.344 20.891 1 91.81 317 HIS B O 1
ATOM 7058 N N . ALA B 1 318 ? 5.211 -8.703 19.531 1 93.06 318 ALA B N 1
ATOM 7059 C CA . ALA B 1 318 ? 6.234 -9.742 19.625 1 93.06 318 ALA B CA 1
ATOM 7060 C C . ALA B 1 318 ? 7.562 -9.258 19.047 1 93.06 318 ALA B C 1
ATOM 7062 O O . ALA B 1 318 ? 8.617 -9.82 19.344 1 93.06 318 ALA B O 1
ATOM 7063 N N . ILE B 1 319 ? 7.535 -8.227 18.234 1 92.69 319 ILE B N 1
ATOM 7064 C CA . ILE B 1 319 ? 8.742 -7.719 17.594 1 92.69 319 ILE B CA 1
ATOM 7065 C C . ILE B 1 319 ? 9.727 -7.238 18.656 1 92.69 319 ILE B C 1
ATOM 7067 O O . ILE B 1 319 ? 10.938 -7.211 18.422 1 92.69 319 ILE B O 1
ATOM 7071 N N . ASP B 1 320 ? 9.258 -6.906 19.859 1 91.12 320 ASP B N 1
ATOM 7072 C CA . ASP B 1 320 ? 10.109 -6.438 20.953 1 91.12 320 ASP B CA 1
ATOM 7073 C C . ASP B 1 320 ? 11.07 -7.535 21.406 1 91.12 320 ASP B C 1
ATOM 7075 O O . ASP B 1 320 ? 12.133 -7.246 21.953 1 91.12 320 ASP B O 1
ATOM 7079 N N . GLU B 1 321 ? 10.688 -8.75 21.094 1 93.5 321 GLU B N 1
ATOM 7080 C CA . GLU B 1 321 ? 11.469 -9.891 21.562 1 93.5 321 GLU B CA 1
ATOM 7081 C C . GLU B 1 321 ? 12.453 -10.359 20.5 1 93.5 321 GLU B C 1
ATOM 7083 O O . GLU B 1 321 ? 13.258 -11.266 20.734 1 93.5 321 GLU B O 1
ATOM 7088 N N . LEU B 1 322 ? 12.484 -9.758 19.328 1 96.12 322 LEU B N 1
ATOM 7089 C CA . LEU B 1 322 ? 13.281 -10.211 18.203 1 96.12 322 LEU B CA 1
ATOM 7090 C C . LEU B 1 322 ? 14.516 -9.336 18.016 1 96.12 322 LEU B C 1
ATOM 7092 O O . LEU B 1 322 ? 14.492 -8.148 18.328 1 96.12 322 LEU B O 1
ATOM 7096 N N . PRO B 1 323 ? 15.648 -10 17.578 1 93.5 323 PRO B N 1
ATOM 7097 C CA . PRO B 1 323 ? 16.781 -9.148 17.203 1 93.5 323 PRO B CA 1
ATOM 7098 C C . PRO B 1 323 ? 16.438 -8.188 16.062 1 93.5 323 PRO B C 1
ATOM 7100 O O . PRO B 1 323 ? 15.484 -8.414 15.328 1 93.5 323 PRO B O 1
ATOM 7103 N N . ASP B 1 324 ? 17.188 -7.148 15.828 1 87.75 324 ASP B N 1
ATOM 7104 C CA . ASP B 1 324 ? 16.891 -6.031 14.938 1 87.75 324 ASP B CA 1
ATOM 7105 C C . ASP B 1 324 ? 16.672 -6.504 13.508 1 87.75 324 ASP B C 1
ATOM 7107 O O . ASP B 1 324 ? 15.727 -6.082 12.836 1 87.75 324 ASP B O 1
ATOM 7111 N N . TYR B 1 325 ? 17.469 -7.43 13.102 1 87.69 325 TYR B N 1
ATOM 7112 C CA . TYR B 1 325 ? 17.391 -7.809 11.695 1 87.69 325 TYR B CA 1
ATOM 7113 C C . TYR B 1 325 ? 16.141 -8.617 11.414 1 87.69 325 TYR B C 1
ATOM 7115 O O . TYR B 1 325 ? 15.672 -8.688 10.273 1 87.69 325 TYR B O 1
ATOM 7123 N N . MET B 1 326 ? 15.531 -9.188 12.508 1 95.31 326 MET B N 1
ATOM 7124 C CA . MET B 1 326 ? 14.352 -10.023 12.32 1 95.31 326 MET B CA 1
ATOM 7125 C C . MET B 1 326 ? 13.078 -9.188 12.367 1 95.31 326 MET B C 1
ATOM 7127 O O . MET B 1 326 ? 12.023 -9.625 11.914 1 95.31 326 MET B O 1
ATOM 7131 N N . LYS B 1 327 ? 13.172 -8.023 12.953 1 94.88 327 LYS B N 1
ATOM 7132 C CA . LYS B 1 327 ? 11.984 -7.207 13.172 1 94.88 327 LYS B CA 1
ATOM 7133 C C . LYS B 1 327 ? 11.344 -6.805 11.852 1 94.88 327 LYS B C 1
ATOM 7135 O O . LYS B 1 327 ? 10.125 -6.914 11.688 1 94.88 327 LYS B O 1
ATOM 7140 N N . THR B 1 328 ? 12.164 -6.344 10.938 1 93.5 328 THR B N 1
ATOM 7141 C CA . THR B 1 328 ? 11.641 -5.898 9.648 1 93.5 328 THR B CA 1
ATOM 7142 C C . THR B 1 328 ? 11.039 -7.062 8.875 1 93.5 328 THR B C 1
ATOM 7144 O O . THR B 1 328 ? 10.023 -6.91 8.203 1 93.5 328 THR B O 1
ATOM 7147 N N . CYS B 1 329 ? 11.719 -8.188 8.984 1 95.62 329 CYS B N 1
ATOM 7148 C CA . CYS B 1 329 ? 11.203 -9.375 8.312 1 95.62 329 CYS B CA 1
ATOM 7149 C C . CYS B 1 329 ? 9.852 -9.781 8.883 1 95.62 329 CYS B C 1
ATOM 7151 O O . CYS B 1 329 ? 8.914 -10.055 8.125 1 95.62 329 CYS B O 1
ATOM 7153 N N . TYR B 1 330 ? 9.734 -9.797 10.203 1 97.56 330 TYR B N 1
ATOM 7154 C CA . TYR B 1 330 ? 8.484 -10.141 10.867 1 97.56 330 TYR B CA 1
ATOM 7155 C C . TYR B 1 330 ? 7.371 -9.18 10.461 1 97.56 330 TYR B C 1
ATOM 7157 O O . TYR B 1 330 ? 6.262 -9.609 10.148 1 97.56 330 TYR B O 1
ATOM 7165 N N . LEU B 1 331 ? 7.668 -7.941 10.43 1 96.44 331 LEU B N 1
ATOM 7166 C CA . LEU B 1 331 ? 6.652 -6.938 10.133 1 96.44 331 LEU B CA 1
ATOM 7167 C C . LEU B 1 331 ? 6.223 -7.012 8.672 1 96.44 331 LEU B C 1
ATOM 7169 O O . LEU B 1 331 ? 5.059 -6.766 8.352 1 96.44 331 LEU B O 1
ATOM 7173 N N . ALA B 1 332 ? 7.188 -7.262 7.758 1 96.94 332 ALA B N 1
ATOM 7174 C CA . ALA B 1 332 ? 6.836 -7.43 6.352 1 96.94 332 ALA B CA 1
ATOM 7175 C C . ALA B 1 332 ? 5.82 -8.555 6.168 1 96.94 332 ALA B C 1
ATOM 7177 O O . ALA B 1 332 ? 4.82 -8.391 5.469 1 96.94 332 ALA B O 1
ATOM 7178 N N . MET B 1 333 ? 6.082 -9.656 6.809 1 97.88 333 MET B N 1
ATOM 7179 C CA . MET B 1 333 ? 5.188 -10.812 6.777 1 97.88 333 MET B CA 1
ATOM 7180 C C . MET B 1 333 ? 3.834 -10.477 7.391 1 97.88 333 MET B C 1
ATOM 7182 O O . MET B 1 333 ? 2.793 -10.734 6.785 1 97.88 333 MET B O 1
ATOM 7186 N N . PHE B 1 334 ? 3.863 -9.906 8.539 1 97.5 334 PHE B N 1
ATOM 7187 C CA . PHE B 1 334 ? 2.674 -9.57 9.312 1 97.5 334 PHE B CA 1
ATOM 7188 C C . PHE B 1 334 ? 1.793 -8.594 8.555 1 97.5 334 PHE B C 1
ATOM 7190 O O . PHE B 1 334 ? 0.58 -8.789 8.453 1 97.5 334 PHE B O 1
ATOM 7197 N N . ASN B 1 335 ? 2.395 -7.523 8.039 1 96.5 335 ASN B N 1
ATOM 7198 C CA . ASN B 1 335 ? 1.655 -6.5 7.301 1 96.5 335 ASN B CA 1
ATOM 7199 C C . ASN B 1 335 ? 1.045 -7.062 6.02 1 96.5 335 ASN B C 1
ATOM 7201 O O . ASN B 1 335 ? -0.074 -6.699 5.652 1 96.5 335 ASN B O 1
ATOM 7205 N N . PHE B 1 336 ? 1.814 -7.891 5.359 1 97.62 336 PHE B N 1
ATOM 7206 C CA . PHE B 1 336 ? 1.274 -8.508 4.152 1 97.62 336 PHE B CA 1
ATOM 7207 C C . PHE B 1 336 ? 0.067 -9.375 4.48 1 97.62 336 PHE B C 1
ATOM 7209 O O . PHE B 1 336 ? -0.956 -9.312 3.797 1 97.62 336 PHE B O 1
ATOM 7216 N N . GLY B 1 337 ? 0.165 -10.203 5.469 1 96.94 337 GLY B N 1
ATOM 7217 C CA . GLY B 1 337 ? -0.97 -11 5.91 1 96.94 337 GLY B CA 1
ATOM 7218 C C . GLY B 1 337 ? -2.197 -10.164 6.219 1 96.94 337 GLY B C 1
ATOM 7219 O O . GLY B 1 337 ? -3.307 -10.5 5.805 1 96.94 337 GLY B O 1
ATOM 7220 N N . ASN B 1 338 ? -1.979 -9.094 6.902 1 95.38 338 ASN B N 1
ATOM 7221 C CA . ASN B 1 338 ? -3.082 -8.219 7.293 1 95.38 338 ASN B CA 1
ATOM 7222 C C . ASN B 1 338 ? -3.715 -7.539 6.082 1 95.38 338 ASN B C 1
ATOM 7224 O O . ASN B 1 338 ? -4.918 -7.277 6.07 1 95.38 338 ASN B O 1
ATOM 7228 N N . GLU B 1 339 ? -2.91 -7.199 5.148 1 95.44 339 GLU B N 1
ATOM 7229 C CA . GLU B 1 339 ? -3.434 -6.648 3.9 1 95.44 339 GLU B CA 1
ATOM 7230 C C . GLU B 1 339 ? -4.422 -7.609 3.244 1 95.44 339 GLU B C 1
ATOM 7232 O O . GLU B 1 339 ? -5.484 -7.191 2.777 1 95.44 339 GLU B O 1
ATOM 7237 N N . ILE B 1 340 ? -4.055 -8.852 3.213 1 95.88 340 ILE B N 1
ATOM 7238 C CA . ILE B 1 340 ? -4.934 -9.859 2.627 1 95.88 340 ILE B CA 1
ATOM 7239 C C . ILE B 1 340 ? -6.211 -9.977 3.451 1 95.88 340 ILE B C 1
ATOM 7241 O O . ILE B 1 340 ? -7.312 -10.031 2.896 1 95.88 340 ILE B O 1
ATOM 7245 N N . VAL B 1 341 ? -6.078 -10.016 4.754 1 95.38 341 VAL B N 1
ATOM 7246 C CA . VAL B 1 341 ? -7.23 -10.094 5.645 1 95.38 341 VAL B CA 1
ATOM 7247 C C . VAL B 1 341 ? -8.18 -8.938 5.359 1 95.38 341 VAL B C 1
ATOM 7249 O O . VAL B 1 341 ? -9.391 -9.133 5.238 1 95.38 341 VAL B O 1
ATOM 7252 N N . TYR B 1 342 ? -7.637 -7.727 5.23 1 95.25 342 TYR B N 1
ATOM 7253 C CA . TYR B 1 342 ? -8.445 -6.539 4.973 1 95.25 342 TYR B CA 1
ATOM 7254 C C . TYR B 1 342 ? -9.203 -6.672 3.66 1 95.25 342 TYR B C 1
ATOM 7256 O O . TYR B 1 342 ? -10.406 -6.418 3.605 1 95.25 342 TYR B O 1
ATOM 7264 N N . ASN B 1 343 ? -8.516 -7.012 2.611 1 93.94 343 ASN B N 1
ATOM 7265 C CA . ASN B 1 343 ? -9.125 -7.094 1.284 1 93.94 343 ASN B CA 1
ATOM 7266 C C . ASN B 1 343 ? -10.242 -8.125 1.24 1 93.94 343 ASN B C 1
ATOM 7268 O O . ASN B 1 343 ? -11.289 -7.891 0.637 1 93.94 343 ASN B O 1
ATOM 7272 N N . VAL B 1 344 ? -9.992 -9.258 1.845 1 93.38 344 VAL B N 1
ATOM 7273 C CA . VAL B 1 344 ? -10.992 -10.32 1.84 1 93.38 344 VAL B CA 1
ATOM 7274 C C . VAL B 1 344 ? -12.211 -9.883 2.654 1 93.38 344 VAL B C 1
ATOM 7276 O O . VAL B 1 344 ? -13.352 -10.125 2.254 1 93.38 344 VAL B O 1
ATOM 7279 N N . LEU B 1 345 ? -11.961 -9.297 3.783 1 92.75 345 LEU B N 1
ATOM 7280 C CA . LEU B 1 345 ? -13.062 -8.797 4.598 1 92.75 345 LEU B CA 1
ATOM 7281 C C . LEU B 1 345 ? -13.867 -7.746 3.838 1 92.75 345 LEU B C 1
ATOM 7283 O O . LEU B 1 345 ? -15.094 -7.766 3.863 1 92.75 345 LEU B O 1
ATOM 7287 N N . ARG B 1 346 ? -13.227 -6.848 3.213 1 91.31 346 ARG B N 1
ATOM 7288 C CA . ARG B 1 346 ? -13.852 -5.781 2.443 1 91.31 346 ARG B CA 1
ATOM 7289 C C . ARG B 1 346 ? -14.688 -6.348 1.301 1 91.31 346 ARG B C 1
ATOM 7291 O O . ARG B 1 346 ? -15.828 -5.93 1.095 1 91.31 346 ARG B O 1
ATOM 7298 N N . ASP B 1 347 ? -14.156 -7.332 0.602 1 91.12 347 ASP B N 1
ATOM 7299 C CA . ASP B 1 347 ? -14.766 -7.789 -0.645 1 91.12 347 ASP B CA 1
ATOM 7300 C C . ASP B 1 347 ? -15.766 -8.914 -0.391 1 91.12 347 ASP B C 1
ATOM 7302 O O . ASP B 1 347 ? -16.719 -9.086 -1.152 1 91.12 347 ASP B O 1
ATOM 7306 N N . HIS B 1 348 ? -15.508 -9.719 0.711 1 90.88 348 HIS B N 1
ATOM 7307 C CA . HIS B 1 348 ? -16.297 -10.938 0.849 1 90.88 348 HIS B CA 1
ATOM 7308 C C . HIS B 1 348 ? -16.953 -11.023 2.227 1 90.88 348 HIS B C 1
ATOM 7310 O O . HIS B 1 348 ? -17.688 -11.969 2.514 1 90.88 348 HIS B O 1
ATOM 7316 N N . ASP B 1 349 ? -16.672 -10.109 3.123 1 89.69 349 ASP B N 1
ATOM 7317 C CA . ASP B 1 349 ? -17.25 -10.031 4.461 1 89.69 349 ASP B CA 1
ATOM 7318 C C . ASP B 1 349 ? -16.906 -11.281 5.273 1 89.69 349 ASP B C 1
ATOM 7320 O O . ASP B 1 349 ? -17.766 -11.828 5.973 1 89.69 349 ASP B O 1
ATOM 7324 N N . VAL B 1 350 ? -15.672 -11.797 5.027 1 91.12 350 VAL B N 1
ATOM 7325 C CA . VAL B 1 350 ? -15.203 -12.961 5.766 1 91.12 350 VAL B CA 1
ATOM 7326 C C . VAL B 1 350 ? -13.875 -12.641 6.449 1 91.12 350 VAL B C 1
ATOM 7328 O O . VAL B 1 350 ? -12.984 -12.055 5.836 1 91.12 350 VAL B O 1
ATOM 7331 N N . ASN B 1 351 ? -13.805 -12.984 7.707 1 92.06 351 ASN B N 1
ATOM 7332 C CA . ASN B 1 351 ? -12.562 -12.82 8.461 1 92.06 351 ASN B CA 1
ATOM 7333 C C . ASN B 1 351 ? -11.633 -14.016 8.273 1 92.06 351 ASN B C 1
ATOM 7335 O O . ASN B 1 351 ? -11.938 -15.125 8.711 1 92.06 351 ASN B O 1
ATOM 7339 N N . VAL B 1 352 ? -10.453 -13.773 7.707 1 93 352 VAL B N 1
ATOM 7340 C CA . VAL B 1 352 ? -9.562 -14.891 7.402 1 93 352 VAL B CA 1
ATOM 7341 C C . VAL B 1 352 ? -8.258 -14.742 8.18 1 93 352 VAL B C 1
ATOM 7343 O O . VAL B 1 352 ? -7.215 -15.242 7.758 1 93 352 VAL B O 1
ATOM 7346 N N . VAL B 1 353 ? -8.211 -14.055 9.305 1 93.31 353 VAL B N 1
ATOM 7347 C CA . VAL B 1 353 ? -7.016 -13.844 10.117 1 93.31 353 VAL B CA 1
ATOM 7348 C C . VAL B 1 353 ? -6.438 -15.195 10.547 1 93.31 353 VAL B C 1
ATOM 7350 O O . VAL B 1 353 ? -5.23 -15.422 10.445 1 93.31 353 VAL B O 1
ATOM 7353 N N . SER B 1 354 ? -7.273 -16.047 11.016 1 91.56 354 SER B N 1
ATOM 7354 C CA . SER B 1 354 ? -6.812 -17.344 11.508 1 91.56 354 SER B CA 1
ATOM 7355 C C . SER B 1 354 ? -6.18 -18.172 10.398 1 91.56 354 SER B C 1
ATOM 7357 O O . SER B 1 354 ? -5.203 -18.891 10.625 1 91.56 354 SER B O 1
ATOM 7359 N N . HIS B 1 355 ? -6.727 -18.062 9.211 1 91.19 355 HIS B N 1
ATOM 7360 C CA . HIS B 1 355 ? -6.199 -18.797 8.078 1 91.19 355 HIS B CA 1
ATOM 7361 C C . HIS B 1 355 ? -4.789 -18.344 7.719 1 91.19 355 HIS B C 1
ATOM 7363 O O . HIS B 1 355 ? -3.906 -19.156 7.465 1 91.19 355 HIS B O 1
ATOM 7369 N N . ILE B 1 356 ? -4.613 -17.062 7.668 1 94.25 356 ILE B N 1
ATOM 7370 C CA . ILE B 1 356 ? -3.318 -16.469 7.332 1 94.25 356 ILE B CA 1
ATOM 7371 C C . ILE B 1 356 ? -2.309 -16.781 8.438 1 94.25 356 ILE B C 1
ATOM 7373 O O . ILE B 1 356 ? -1.176 -17.188 8.156 1 94.25 356 ILE B O 1
ATOM 7377 N N . HIS B 1 357 ? -2.732 -16.625 9.641 1 94.75 357 HIS B N 1
ATOM 7378 C CA . HIS B 1 357 ? -1.921 -16.922 10.812 1 94.75 357 HIS B CA 1
ATOM 7379 C C . HIS B 1 357 ? -1.447 -18.375 10.805 1 94.75 357 HIS B C 1
ATOM 7381 O O . HIS B 1 357 ? -0.257 -18.641 10.977 1 94.75 357 HIS B O 1
ATOM 7387 N N . GLU B 1 358 ? -2.312 -19.25 10.594 1 93.44 358 GLU B N 1
ATOM 7388 C CA . GLU B 1 358 ? -1.997 -20.672 10.602 1 93.44 358 GLU B CA 1
ATOM 7389 C C . GLU B 1 358 ? -1.048 -21.031 9.461 1 93.44 358 GLU B C 1
ATOM 7391 O O . GLU B 1 358 ? -0.147 -21.859 9.641 1 93.44 358 GLU B O 1
ATOM 7396 N N . ALA B 1 359 ? -1.279 -20.484 8.32 1 94.31 359 ALA B N 1
ATOM 7397 C CA . ALA B 1 359 ? -0.436 -20.781 7.168 1 94.31 359 ALA B CA 1
ATOM 7398 C C . ALA B 1 359 ? 1.019 -20.406 7.441 1 94.31 359 ALA B C 1
ATOM 7400 O O . ALA B 1 359 ? 1.926 -21.203 7.207 1 94.31 359 ALA B O 1
ATOM 7401 N N . TRP B 1 360 ? 1.268 -19.234 7.949 1 97.5 360 TRP B N 1
ATOM 7402 C CA . TRP B 1 360 ? 2.627 -18.781 8.234 1 97.5 360 TRP B CA 1
ATOM 7403 C C . TRP B 1 360 ? 3.201 -19.516 9.438 1 97.5 360 TRP B C 1
ATOM 7405 O O . TRP B 1 360 ? 4.387 -19.859 9.461 1 97.5 360 TRP B O 1
ATOM 7415 N N . GLY B 1 361 ? 2.363 -19.75 10.484 1 97.62 361 GLY B N 1
ATOM 7416 C CA . GLY B 1 361 ? 2.803 -20.5 11.641 1 97.62 361 GLY B CA 1
ATOM 7417 C C . GLY B 1 361 ? 3.291 -21.906 11.297 1 97.62 361 GLY B C 1
ATOM 7418 O O . GLY B 1 361 ? 4.355 -22.328 11.75 1 97.62 361 GLY B O 1
ATOM 7419 N N . ASN B 1 362 ? 2.506 -22.594 10.477 1 96.12 362 ASN B N 1
ATOM 7420 C CA . ASN B 1 362 ? 2.887 -23.938 10.039 1 96.12 362 ASN B CA 1
ATOM 7421 C C . ASN B 1 362 ? 4.195 -23.906 9.258 1 96.12 362 ASN B C 1
ATOM 7423 O O . ASN B 1 362 ? 5.047 -24.781 9.438 1 96.12 362 ASN B O 1
ATOM 7427 N N . LEU B 1 363 ? 4.344 -22.984 8.398 1 97.56 363 LEU B N 1
ATOM 7428 C CA . LEU B 1 363 ? 5.535 -22.875 7.566 1 97.56 363 LEU B CA 1
ATOM 7429 C C . LEU B 1 363 ? 6.777 -22.641 8.422 1 97.56 363 LEU B C 1
ATOM 7431 O O . LEU B 1 363 ? 7.773 -23.344 8.289 1 97.56 363 LEU B O 1
ATOM 7435 N N . CYS B 1 364 ? 6.699 -21.672 9.328 1 98.5 364 CYS B N 1
ATOM 7436 C CA . CYS B 1 364 ? 7.855 -21.328 10.148 1 98.5 364 CYS B CA 1
ATOM 7437 C C . CYS B 1 364 ? 8.172 -22.453 11.133 1 98.5 364 CYS B C 1
ATOM 7439 O O . CYS B 1 364 ? 9.344 -22.688 11.445 1 98.5 364 CYS B O 1
ATOM 7441 N N . THR B 1 365 ? 7.125 -23.094 11.617 1 98.5 365 THR B N 1
ATOM 7442 C CA . THR B 1 365 ? 7.352 -24.234 12.477 1 98.5 365 THR B CA 1
ATOM 7443 C C . THR B 1 365 ? 8.086 -25.344 11.727 1 98.5 365 THR B C 1
ATOM 7445 O O . THR B 1 365 ? 8.977 -26 12.273 1 98.5 365 THR B O 1
ATOM 7448 N N . SER B 1 366 ? 7.699 -25.547 10.516 1 97.94 366 SER B N 1
ATOM 7449 C CA . SER B 1 366 ? 8.375 -26.531 9.68 1 97.94 366 SER B CA 1
ATOM 7450 C C . SER B 1 366 ? 9.82 -26.141 9.414 1 97.94 366 SER B C 1
ATOM 7452 O O . SER B 1 366 ? 10.711 -27 9.406 1 97.94 366 SER B O 1
ATOM 7454 N N . TYR B 1 367 ? 10.133 -24.922 9.141 1 98.12 367 TYR B N 1
ATOM 7455 C CA . TYR B 1 367 ? 11.5 -24.438 8.977 1 98.12 367 TYR B CA 1
ATOM 7456 C C . TYR B 1 367 ? 12.32 -24.688 10.234 1 98.12 367 TYR B C 1
ATOM 7458 O O . TYR B 1 367 ? 13.5 -25.047 10.148 1 98.12 367 TYR B O 1
ATOM 7466 N N . LEU B 1 368 ? 11.703 -24.469 11.359 1 98.56 368 LEU B N 1
ATOM 7467 C CA . LEU B 1 368 ? 12.398 -24.641 12.625 1 98.56 368 LEU B CA 1
ATOM 7468 C C . LEU B 1 368 ? 12.812 -26.109 12.812 1 98.56 368 LEU B C 1
ATOM 7470 O O . LEU B 1 368 ? 13.867 -26.391 13.383 1 98.56 368 LEU B O 1
ATOM 7474 N N . VAL B 1 369 ? 11.961 -27.031 12.406 1 98 369 VAL B N 1
ATOM 7475 C CA . VAL B 1 369 ? 12.305 -28.453 12.461 1 98 369 VAL B CA 1
ATOM 7476 C C . VAL B 1 369 ? 13.617 -28.688 11.711 1 98 369 VAL B C 1
ATOM 7478 O O . VAL B 1 369 ? 14.523 -29.359 12.234 1 98 369 VAL B O 1
ATOM 7481 N N . GLU B 1 370 ? 13.742 -28.156 10.531 1 96.5 370 GLU B N 1
ATOM 7482 C CA . GLU B 1 370 ? 14.953 -28.328 9.727 1 96.5 370 GLU B CA 1
ATOM 7483 C C . GLU B 1 370 ? 16.141 -27.625 10.375 1 96.5 370 GLU B C 1
ATOM 7485 O O . GLU B 1 370 ? 17.266 -28.141 10.328 1 96.5 370 GLU B O 1
ATOM 7490 N N . ALA B 1 371 ? 15.906 -26.469 10.938 1 96.5 371 ALA B N 1
ATOM 7491 C CA . ALA B 1 371 ? 16.969 -25.766 11.656 1 96.5 371 ALA B CA 1
ATOM 7492 C C . ALA B 1 371 ? 17.484 -26.609 12.828 1 96.5 371 ALA B C 1
ATOM 7494 O O . ALA B 1 371 ? 18.688 -26.672 13.078 1 96.5 371 ALA B O 1
ATOM 7495 N N . ARG B 1 372 ? 16.562 -27.234 13.547 1 97.25 372 ARG B N 1
ATOM 7496 C CA . ARG B 1 372 ? 16.953 -28.094 14.664 1 97.25 372 ARG B CA 1
ATOM 7497 C C . ARG B 1 372 ? 17.766 -29.281 14.18 1 97.25 372 ARG B C 1
ATOM 7499 O O . ARG B 1 372 ? 18.734 -29.688 14.836 1 97.25 372 ARG B O 1
ATOM 7506 N N . TRP B 1 373 ? 17.359 -29.922 13.078 1 95.56 373 TRP B N 1
ATOM 7507 C CA . TRP B 1 373 ? 18.172 -30.984 12.484 1 95.56 373 TRP B CA 1
ATOM 7508 C C . TRP B 1 373 ? 19.594 -30.5 12.203 1 95.56 373 TRP B C 1
ATOM 7510 O O . TRP B 1 373 ? 20.562 -31.203 12.508 1 95.56 373 TRP B O 1
ATOM 7520 N N . PHE B 1 374 ? 19.734 -29.312 11.641 1 93.69 374 PHE B N 1
ATOM 7521 C CA . PHE B 1 374 ? 21.031 -28.75 11.273 1 93.69 374 PHE B CA 1
ATOM 7522 C C . PHE B 1 374 ? 21.906 -28.531 12.5 1 93.69 374 PHE B C 1
ATOM 7524 O O . PHE B 1 374 ? 23.031 -29.016 12.555 1 93.69 374 PHE B O 1
ATOM 7531 N N . TYR B 1 375 ? 21.422 -27.922 13.484 1 94.06 375 TYR B N 1
ATOM 7532 C CA . TYR B 1 375 ? 22.234 -27.5 14.633 1 94.06 375 TYR B CA 1
ATOM 7533 C C . TYR B 1 375 ? 22.516 -28.688 15.547 1 94.06 375 TYR B C 1
ATOM 7535 O O . TYR B 1 375 ? 23.5 -28.688 16.297 1 94.06 375 TYR B O 1
ATOM 7543 N N . SER B 1 376 ? 21.672 -29.719 15.438 1 94.69 376 SER B N 1
ATOM 7544 C CA . SER B 1 376 ? 21.922 -30.906 16.234 1 94.69 376 SER B CA 1
ATOM 7545 C C . SER B 1 376 ? 22.781 -31.906 15.484 1 94.69 376 SER B C 1
ATOM 7547 O O . SER B 1 376 ? 23.234 -32.906 16.047 1 94.69 376 SER B O 1
ATOM 7549 N N . GLY B 1 377 ? 22.984 -31.688 14.164 1 91 377 GLY B N 1
ATOM 7550 C CA . GLY B 1 377 ? 23.719 -32.625 13.344 1 91 377 GLY B CA 1
ATOM 7551 C C . GLY B 1 377 ? 22.922 -33.906 13.039 1 91 377 GLY B C 1
ATOM 7552 O O . GLY B 1 377 ? 23.484 -34.906 12.656 1 91 377 GLY B O 1
ATOM 7553 N N . TYR B 1 378 ? 21.609 -33.781 13.242 1 92.75 378 TYR B N 1
ATOM 7554 C CA . TYR B 1 378 ? 20.734 -34.938 13.023 1 92.75 378 TYR B CA 1
ATOM 7555 C C . TYR B 1 378 ? 20.391 -35.094 11.539 1 92.75 378 TYR B C 1
ATOM 7557 O O . TYR B 1 378 ? 20.078 -34.094 10.867 1 92.75 378 TYR B O 1
ATOM 7565 N N . THR B 1 379 ? 20.484 -36.281 11.023 1 91.69 379 THR B N 1
ATOM 7566 C CA . THR B 1 379 ? 20.031 -36.594 9.664 1 91.69 379 THR B CA 1
ATOM 7567 C C . THR B 1 379 ? 18.734 -37.406 9.688 1 91.69 379 THR B C 1
ATOM 7569 O O . THR B 1 379 ? 18.734 -38.562 10.109 1 91.69 379 THR B O 1
ATOM 7572 N N . PRO B 1 380 ? 17.719 -36.844 9.234 1 94.56 380 PRO B N 1
ATOM 7573 C CA . PRO B 1 380 ? 16.453 -37.562 9.25 1 94.56 380 PRO B CA 1
ATOM 7574 C C . PRO B 1 380 ? 16.391 -38.688 8.211 1 94.56 380 PRO B C 1
ATOM 7576 O O . PRO B 1 380 ? 17.172 -38.688 7.262 1 94.56 380 PRO B O 1
ATOM 7579 N N . THR B 1 381 ? 15.484 -39.625 8.484 1 94.5 381 THR B N 1
ATOM 7580 C CA . THR B 1 381 ? 15.156 -40.594 7.434 1 94.5 381 THR B CA 1
ATOM 7581 C C . THR B 1 381 ? 14.406 -39.906 6.293 1 94.5 381 THR B C 1
ATOM 7583 O O . THR B 1 381 ? 13.891 -38.781 6.457 1 94.5 381 THR B O 1
ATOM 7586 N N . LEU B 1 382 ? 14.391 -40.562 5.152 1 95.5 382 LEU B N 1
ATOM 7587 C CA . LEU B 1 382 ? 13.664 -39.969 4.023 1 95.5 382 LEU B CA 1
ATOM 7588 C C . LEU B 1 382 ? 12.211 -39.719 4.383 1 95.5 382 LEU B C 1
ATOM 7590 O O . LEU B 1 382 ? 11.656 -38.656 4.051 1 95.5 382 LEU B O 1
ATOM 7594 N N . ASP B 1 383 ? 11.609 -40.688 5.059 1 95.12 383 ASP B N 1
ATOM 7595 C CA . ASP B 1 383 ? 10.211 -40.531 5.441 1 95.12 383 ASP B CA 1
ATOM 7596 C C . ASP B 1 383 ? 10.016 -39.375 6.395 1 95.12 383 ASP B C 1
ATOM 7598 O O . ASP B 1 383 ? 9.07 -38.594 6.238 1 95.12 383 ASP B O 1
ATOM 7602 N N . GLU B 1 384 ? 10.859 -39.312 7.371 1 95.5 384 GLU B N 1
ATOM 7603 C CA . GLU B 1 384 ? 10.812 -38.188 8.305 1 95.5 384 GLU B CA 1
ATOM 7604 C C . GLU B 1 384 ? 11.008 -36.844 7.586 1 95.5 384 GLU B C 1
ATOM 7606 O O . GLU B 1 384 ? 10.305 -35.875 7.875 1 95.5 384 GLU B O 1
ATOM 7611 N N . TYR B 1 385 ? 11.906 -36.844 6.695 1 96.5 385 TYR B N 1
ATOM 7612 C CA . TYR B 1 385 ? 12.203 -35.656 5.914 1 96.5 385 TYR B CA 1
ATOM 7613 C C . TYR B 1 385 ? 10.992 -35.219 5.094 1 96.5 385 TYR B C 1
ATOM 7615 O O . TYR B 1 385 ? 10.594 -34.062 5.117 1 96.5 385 TYR B O 1
ATOM 7623 N N . LEU B 1 386 ? 10.398 -36.125 4.422 1 96.62 386 LEU B N 1
ATOM 7624 C CA . LEU B 1 386 ? 9.305 -35.812 3.506 1 96.62 386 LEU B CA 1
ATOM 7625 C C . LEU B 1 386 ? 8.062 -35.375 4.273 1 96.62 386 LEU B C 1
ATOM 7627 O O . LEU B 1 386 ? 7.27 -34.562 3.781 1 96.62 386 LEU B O 1
ATOM 7631 N N . GLN B 1 387 ? 7.875 -35.875 5.488 1 95.94 387 GLN B N 1
ATOM 7632 C CA . GLN B 1 387 ? 6.738 -35.5 6.324 1 95.94 387 GLN B CA 1
ATOM 7633 C C . GLN B 1 387 ? 6.789 -34 6.684 1 95.94 387 GLN B C 1
ATOM 7635 O O . GLN B 1 387 ? 5.75 -33.375 6.891 1 95.94 387 GLN B O 1
ATOM 7640 N N . ASN B 1 388 ? 7.957 -33.469 6.695 1 96.75 388 ASN B N 1
ATOM 7641 C CA . ASN B 1 388 ? 8.133 -32.062 6.992 1 96.75 388 ASN B CA 1
ATOM 7642 C C . ASN B 1 388 ? 8.273 -31.234 5.715 1 96.75 388 ASN B C 1
ATOM 7644 O O . ASN B 1 388 ? 7.793 -30.109 5.645 1 96.75 388 ASN B O 1
ATOM 7648 N N . ALA B 1 389 ? 8.867 -31.844 4.75 1 96.25 389 ALA B N 1
ATOM 7649 C CA . ALA B 1 389 ? 9.398 -31.109 3.604 1 96.25 389 ALA B CA 1
ATOM 7650 C C . ALA B 1 389 ? 8.273 -30.625 2.695 1 96.25 389 ALA B C 1
ATOM 7652 O O . ALA B 1 389 ? 8.406 -29.609 2.016 1 96.25 389 ALA B O 1
ATOM 7653 N N . TRP B 1 390 ? 7.156 -31.344 2.645 1 95.94 390 TRP B N 1
ATOM 7654 C CA . TRP B 1 390 ? 6.062 -30.875 1.792 1 95.94 390 TRP B CA 1
ATOM 7655 C C . TRP B 1 390 ? 5.449 -29.594 2.334 1 95.94 390 TRP B C 1
ATOM 7657 O O . TRP B 1 390 ? 4.816 -28.844 1.591 1 95.94 390 TRP B O 1
ATOM 7667 N N . ILE B 1 391 ? 5.633 -29.281 3.648 1 96.12 391 ILE B N 1
ATOM 7668 C CA . ILE B 1 391 ? 5.18 -28.031 4.246 1 96.12 391 ILE B CA 1
ATOM 7669 C C . ILE B 1 391 ? 6.246 -26.969 4.07 1 96.12 391 ILE B C 1
ATOM 7671 O O . ILE B 1 391 ? 5.941 -25.828 3.68 1 96.12 391 ILE B O 1
ATOM 7675 N N . SER B 1 392 ? 7.516 -27.344 4.309 1 96.75 392 SER B N 1
ATOM 7676 C CA . SER B 1 392 ? 8.594 -26.375 4.348 1 96.75 392 SER B CA 1
ATOM 7677 C C . SER B 1 392 ? 8.906 -25.844 2.953 1 96.75 392 SER B C 1
ATOM 7679 O O . SER B 1 392 ? 9.555 -24.797 2.812 1 96.75 392 SER B O 1
ATOM 7681 N N . VAL B 1 393 ? 8.43 -26.594 1.934 1 96.62 393 VAL B N 1
ATOM 7682 C CA . VAL B 1 393 ? 8.664 -26.094 0.583 1 96.62 393 VAL B CA 1
ATOM 7683 C C . VAL B 1 393 ? 7.781 -24.859 0.325 1 96.62 393 VAL B C 1
ATOM 7685 O O . VAL B 1 393 ? 8.031 -24.094 -0.611 1 96.62 393 VAL B O 1
ATOM 7688 N N . GLY B 1 394 ? 6.77 -24.641 1.166 1 96.31 394 GLY B N 1
ATOM 7689 C CA . GLY B 1 394 ? 5.93 -23.469 1.07 1 96.31 394 GLY B CA 1
ATOM 7690 C C . GLY B 1 394 ? 4.648 -23.703 0.293 1 96.31 394 GLY B C 1
ATOM 7691 O O . GLY B 1 394 ? 3.842 -22.797 0.116 1 96.31 394 GLY B O 1
ATOM 7692 N N . GLY B 1 395 ? 4.422 -24.922 -0.19 1 94.75 395 GLY B N 1
ATOM 7693 C CA . GLY B 1 395 ? 3.26 -25.25 -1.002 1 94.75 395 GLY B CA 1
ATOM 7694 C C . GLY B 1 395 ? 1.944 -24.953 -0.307 1 94.75 395 GLY B C 1
ATOM 7695 O O . GLY B 1 395 ? 1.117 -24.203 -0.824 1 94.75 395 GLY B O 1
ATOM 7696 N N . PRO B 1 396 ? 1.748 -25.516 0.917 1 93.69 396 PRO B N 1
ATOM 7697 C CA . PRO B 1 396 ? 0.49 -25.281 1.628 1 93.69 396 PRO B CA 1
ATOM 7698 C C . PRO B 1 396 ? 0.256 -23.797 1.93 1 93.69 396 PRO B C 1
ATOM 7700 O O . PRO B 1 396 ? -0.863 -23.312 1.773 1 93.69 396 PRO B O 1
ATOM 7703 N N . GLY B 1 397 ? 1.329 -23.156 2.4 1 94.12 397 GLY B N 1
ATOM 7704 C CA . GLY B 1 397 ? 1.203 -21.719 2.641 1 94.12 397 GLY B CA 1
ATOM 7705 C C . GLY B 1 397 ? 0.849 -20.938 1.394 1 94.12 397 GLY B C 1
ATOM 7706 O O . GLY B 1 397 ? -0.01 -20.047 1.434 1 94.12 397 GLY B O 1
ATOM 7707 N N . GLY B 1 398 ? 1.541 -21.25 0.275 1 94.44 398 GLY B N 1
ATOM 7708 C CA . GLY B 1 398 ? 1.252 -20.609 -0.997 1 94.44 398 GLY B CA 1
ATOM 7709 C C . GLY B 1 398 ? -0.174 -20.828 -1.466 1 94.44 398 GLY B C 1
ATOM 7710 O O . GLY B 1 398 ? -0.817 -19.906 -1.97 1 94.44 398 GLY B O 1
ATOM 7711 N N . MET B 1 399 ? -0.684 -21.984 -1.244 1 91.31 399 MET B N 1
ATOM 7712 C CA . MET B 1 399 ? -2.033 -22.328 -1.678 1 91.31 399 MET B CA 1
ATOM 7713 C C . MET B 1 399 ? -3.078 -21.594 -0.849 1 91.31 399 MET B C 1
ATOM 7715 O O . MET B 1 399 ? -4.109 -21.172 -1.376 1 91.31 399 MET B O 1
ATOM 7719 N N . ALA B 1 400 ? -2.816 -21.516 0.415 1 90.88 400 ALA B N 1
ATOM 7720 C CA . ALA B 1 400 ? -3.719 -20.766 1.288 1 90.88 400 ALA B CA 1
ATOM 7721 C C . ALA B 1 400 ? -3.857 -19.328 0.825 1 90.88 400 ALA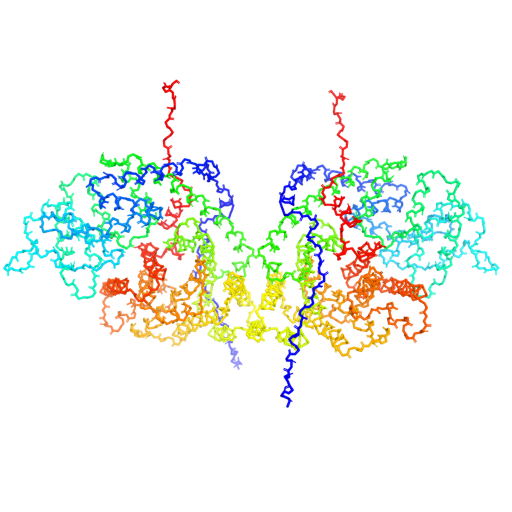 B C 1
ATOM 7723 O O . ALA B 1 400 ? -4.961 -18.781 0.804 1 90.88 400 ALA B O 1
ATOM 7724 N N . HIS B 1 401 ? -2.803 -18.719 0.455 1 94.06 401 HIS B N 1
ATOM 7725 C CA . HIS B 1 401 ? -2.824 -17.328 -0.014 1 94.06 401 HIS B CA 1
ATOM 7726 C C . HIS B 1 401 ? -3.445 -17.234 -1.403 1 94.06 401 HIS B C 1
ATOM 7728 O O . HIS B 1 401 ? -4.234 -16.328 -1.672 1 94.06 401 HIS B O 1
ATOM 7734 N N . ALA B 1 402 ? -3.068 -18.188 -2.252 1 93.12 402 ALA B N 1
ATOM 7735 C CA . ALA B 1 402 ? -3.574 -18.172 -3.621 1 93.12 402 ALA B CA 1
ATOM 7736 C C . ALA B 1 402 ? -5.098 -18.219 -3.645 1 93.12 402 ALA B C 1
ATOM 7738 O O . ALA B 1 402 ? -5.734 -17.469 -4.395 1 93.12 402 ALA B O 1
ATOM 7739 N N . TYR B 1 403 ? -5.664 -19 -2.877 1 88.88 403 TYR B N 1
ATOM 7740 C CA . TYR B 1 403 ? -7.113 -19.141 -2.828 1 88.88 403 TYR B CA 1
ATOM 7741 C C . TYR B 1 403 ? -7.781 -17.828 -2.451 1 88.88 403 TYR B C 1
ATOM 7743 O O . TYR B 1 403 ? -8.828 -17.469 -2.998 1 88.88 403 TYR B O 1
ATOM 7751 N N . LEU B 1 404 ? -7.207 -17.141 -1.51 1 91.88 404 LEU B N 1
ATOM 7752 C CA . LEU B 1 404 ? -7.785 -15.906 -1.009 1 91.88 404 LEU B CA 1
ATOM 7753 C C . LEU B 1 404 ? -7.605 -14.773 -2.02 1 91.88 404 LEU B C 1
ATOM 7755 O O . LEU B 1 404 ? -8.359 -13.797 -2.004 1 91.88 404 LEU B O 1
ATOM 7759 N N . LEU B 1 405 ? -6.691 -14.922 -2.947 1 94.38 405 LEU B N 1
ATOM 7760 C CA . LEU B 1 405 ? -6.328 -13.836 -3.852 1 94.38 405 LEU B CA 1
ATOM 7761 C C . LEU B 1 405 ? -7.027 -13.992 -5.199 1 94.38 405 LEU B C 1
ATOM 7763 O O . LEU B 1 405 ? -7.074 -13.055 -5.992 1 94.38 405 LEU B O 1
ATOM 7767 N N . LEU B 1 406 ? -7.582 -15.094 -5.523 1 89.19 406 LEU B N 1
ATOM 7768 C CA . LEU B 1 406 ? -8.164 -15.391 -6.828 1 89.19 406 LEU B CA 1
ATOM 7769 C C . LEU B 1 406 ? -9.477 -14.641 -7.016 1 89.19 406 LEU B C 1
ATOM 7771 O O . LEU B 1 406 ? -9.945 -14.469 -8.148 1 89.19 406 LEU B O 1
ATOM 7775 N N . GLY B 1 407 ? -10.102 -14.031 -5.984 1 73.94 407 GLY B N 1
ATOM 7776 C CA . GLY B 1 407 ? -11.266 -13.18 -6.125 1 73.94 407 GLY B CA 1
ATOM 7777 C C . GLY B 1 407 ? -12.57 -13.945 -6.141 1 73.94 407 GLY B C 1
ATOM 7778 O O . GLY B 1 407 ? -13.656 -13.352 -6.125 1 73.94 407 GLY B O 1
ATOM 7779 N N . SER B 1 408 ? -12.531 -15.219 -6.27 1 76.69 408 SER B N 1
ATOM 7780 C CA . SER B 1 408 ? -13.781 -15.969 -6.184 1 76.69 408 SER B CA 1
ATOM 7781 C C . SER B 1 408 ? -14.438 -15.789 -4.82 1 76.69 408 SER B C 1
ATOM 7783 O O . SER B 1 408 ? -13.781 -15.414 -3.85 1 76.69 408 SER B O 1
ATOM 7785 N N . PRO B 1 409 ? -15.695 -15.906 -4.922 1 80.44 409 PRO B N 1
ATOM 7786 C CA . PRO B 1 409 ? -16.391 -15.727 -3.645 1 80.44 409 PRO B CA 1
ATOM 7787 C C . PRO B 1 409 ? -15.836 -16.625 -2.545 1 80.44 409 PRO B C 1
ATOM 7789 O O . PRO B 1 409 ? -15.648 -17.828 -2.764 1 80.44 409 PRO B O 1
ATOM 7792 N N . ILE B 1 410 ? -15.461 -16 -1.589 1 84.81 410 ILE B N 1
ATOM 7793 C CA . ILE B 1 410 ? -14.938 -16.703 -0.419 1 84.81 410 ILE B CA 1
ATOM 7794 C C . ILE B 1 410 ? -16.016 -16.766 0.664 1 84.81 410 ILE B C 1
ATOM 7796 O O . ILE B 1 410 ? -16.547 -15.742 1.077 1 84.81 410 ILE B O 1
ATOM 7800 N N . THR B 1 411 ? -16.391 -17.969 0.981 1 83.62 411 THR B N 1
ATOM 7801 C CA . THR B 1 411 ? -17.344 -18.188 2.062 1 83.62 411 THR B CA 1
ATOM 7802 C C . THR B 1 411 ? -16.703 -18.984 3.197 1 83.62 411 THR B C 1
ATOM 7804 O O . THR B 1 411 ? -15.633 -19.578 3.021 1 83.62 411 THR B O 1
ATOM 7807 N N . LYS B 1 412 ? -17.328 -18.953 4.297 1 79.62 412 LYS B N 1
ATOM 7808 C CA . LYS B 1 412 ? -16.828 -19.719 5.43 1 79.62 412 LYS B CA 1
ATOM 7809 C C . LYS B 1 412 ? -16.766 -21.219 5.098 1 79.62 412 LYS B C 1
ATOM 7811 O O . LYS B 1 412 ? -15.828 -21.906 5.512 1 79.62 412 LYS B O 1
ATOM 7816 N N . THR B 1 413 ? -17.703 -21.625 4.352 1 76.94 413 THR B N 1
ATOM 7817 C CA . THR B 1 413 ? -17.766 -23.016 3.965 1 76.94 413 THR B CA 1
ATOM 7818 C C . THR B 1 413 ? -16.625 -23.375 3.023 1 76.94 413 THR B C 1
ATOM 7820 O O . THR B 1 413 ? -16 -24.438 3.16 1 76.94 413 THR B O 1
ATOM 7823 N N . SER B 1 414 ? -16.359 -22.516 2.176 1 76.25 414 SER B N 1
ATOM 7824 C CA . SER B 1 414 ? -15.289 -22.766 1.225 1 76.25 414 SER B CA 1
ATOM 7825 C C . SER B 1 414 ? -13.93 -22.766 1.916 1 76.25 414 SER B C 1
ATOM 7827 O O . SER B 1 414 ? -13.039 -23.531 1.55 1 76.25 414 SER B O 1
ATOM 7829 N N . LEU B 1 415 ? -13.789 -21.969 2.883 1 79.69 415 LEU B N 1
ATOM 7830 C CA . LEU B 1 415 ? -12.523 -21.891 3.613 1 79.69 415 LEU B CA 1
ATOM 7831 C C . LEU B 1 415 ? -12.273 -23.156 4.414 1 79.69 415 LEU B C 1
ATOM 7833 O O . LEU B 1 415 ? -11.133 -23.625 4.52 1 79.69 415 LEU B O 1
ATOM 7837 N N . ALA B 1 416 ? -13.281 -23.688 4.945 1 74.75 416 ALA B N 1
ATOM 7838 C CA . ALA B 1 416 ? -13.164 -24.922 5.703 1 74.75 416 ALA B CA 1
ATOM 7839 C C . ALA B 1 416 ? -12.734 -26.078 4.801 1 74.75 416 ALA B C 1
ATOM 7841 O O . ALA B 1 416 ? -11.961 -26.953 5.219 1 74.75 416 ALA B O 1
ATOM 7842 N N . SER B 1 417 ? -13.164 -26.016 3.65 1 68.38 417 SER B N 1
ATOM 7843 C CA . SER B 1 417 ? -12.836 -27.062 2.689 1 68.38 417 SER B CA 1
ATOM 7844 C C . SER B 1 417 ? -11.367 -27 2.289 1 68.38 417 SER B C 1
ATOM 7846 O O . SER B 1 417 ? -10.758 -28.031 1.99 1 68.38 417 SER B O 1
ATOM 7848 N N . ILE B 1 418 ? -10.797 -25.844 2.316 1 69.94 418 ILE B N 1
ATOM 7849 C CA . ILE B 1 418 ? -9.406 -25.641 1.926 1 69.94 418 ILE B CA 1
ATOM 7850 C C . ILE B 1 418 ? -8.477 -26.109 3.047 1 69.94 418 ILE B C 1
ATOM 7852 O O . ILE B 1 418 ? -7.418 -26.688 2.787 1 69.94 418 ILE B O 1
ATOM 7856 N N . GLN B 1 419 ? -8.781 -25.766 4.195 1 63.84 419 GLN B N 1
ATOM 7857 C CA . GLN B 1 419 ? -7.961 -26.094 5.359 1 63.84 419 GLN B CA 1
ATOM 7858 C C . GLN B 1 419 ? -7.797 -27.609 5.5 1 63.84 419 GLN B C 1
ATOM 7860 O O . GLN B 1 419 ? -6.766 -28.078 5.988 1 63.84 419 GLN B O 1
ATOM 7865 N N . ALA B 1 420 ? -8.82 -28.156 5.137 1 55.75 420 ALA B N 1
ATOM 7866 C CA . ALA B 1 420 ? -8.68 -29.594 5.23 1 55.75 420 ALA B CA 1
ATOM 7867 C C . ALA B 1 420 ? -7.645 -30.125 4.238 1 55.75 420 ALA B C 1
ATOM 7869 O O . ALA B 1 420 ? -7.57 -29.641 3.102 1 55.75 420 ALA B O 1
ATOM 7870 N N . SER B 1 421 ? -6.465 -30.516 4.766 1 59.31 421 SER B N 1
ATOM 7871 C CA . SER B 1 421 ? -5.371 -31.078 3.984 1 59.31 421 SER B CA 1
ATOM 7872 C C . SER B 1 421 ? -5.883 -31.703 2.689 1 59.31 421 SER B C 1
ATOM 7874 O O . SER B 1 421 ? -6.391 -32.812 2.695 1 59.31 421 SER B O 1
ATOM 7876 N N . SER B 1 422 ? -5.758 -30.766 1.675 1 82.25 422 SER B N 1
ATOM 7877 C CA . SER B 1 422 ? -6.305 -31.297 0.43 1 82.25 422 SER B CA 1
ATOM 7878 C C . SER B 1 422 ? -5.25 -32.094 -0.348 1 82.25 422 SER B C 1
ATOM 7880 O O . SER B 1 422 ? -4.062 -31.75 -0.299 1 82.25 422 SER B O 1
ATOM 7882 N N . GLU B 1 423 ? -5.504 -33.375 -0.603 1 89.56 423 GLU B N 1
ATOM 7883 C CA . GLU B 1 423 ? -4.664 -34.312 -1.367 1 89.56 423 GLU B CA 1
ATOM 7884 C C . GLU B 1 423 ? -3.979 -33.594 -2.527 1 89.56 423 GLU B C 1
ATOM 7886 O O . GLU B 1 423 ? -2.768 -33.719 -2.713 1 89.56 423 GLU B O 1
ATOM 7891 N N . PRO B 1 424 ? -4.684 -32.719 -3.195 1 92.25 424 PRO B N 1
ATOM 7892 C CA . PRO B 1 424 ? -4 -32.031 -4.289 1 92.25 424 PRO B CA 1
ATOM 7893 C C . PRO B 1 424 ? -2.879 -31.125 -3.799 1 92.25 424 PRO B C 1
ATOM 7895 O O . PRO B 1 424 ? -1.825 -31.031 -4.438 1 92.25 424 PRO B O 1
ATOM 7898 N N . VAL B 1 425 ? -3.076 -30.5 -2.664 1 93.12 425 VAL B N 1
ATOM 7899 C CA . VAL B 1 425 ? -2.068 -29.609 -2.105 1 93.12 425 VAL B CA 1
ATOM 7900 C C . VAL B 1 425 ? -0.852 -30.406 -1.658 1 93.12 425 VAL B C 1
ATOM 7902 O O . VAL B 1 425 ? 0.289 -30.031 -1.925 1 93.12 425 VAL B O 1
ATOM 7905 N N . TYR B 1 426 ? -1.111 -31.5 -1.038 1 94.62 426 TYR B N 1
ATOM 7906 C CA . TYR B 1 426 ? -0.029 -32.344 -0.551 1 94.62 426 TYR B CA 1
ATOM 7907 C C . TYR B 1 426 ? 0.841 -32.844 -1.703 1 94.62 426 TYR B C 1
ATOM 7909 O O . TYR B 1 426 ? 2.062 -32.656 -1.684 1 94.62 426 TYR B O 1
ATOM 7917 N N . TRP B 1 427 ? 0.231 -33.438 -2.678 1 96 427 TRP B N 1
ATOM 7918 C CA . TRP B 1 427 ? 0.984 -34.062 -3.758 1 96 427 TRP B CA 1
ATOM 7919 C C . TRP B 1 427 ? 1.714 -33 -4.59 1 96 427 TRP B C 1
ATOM 7921 O O . TRP B 1 427 ? 2.857 -33.219 -5 1 96 427 TRP B O 1
ATOM 7931 N N . SER B 1 428 ? 1.045 -31.922 -4.883 1 96.56 428 SER B N 1
ATOM 7932 C CA . SER B 1 428 ? 1.708 -30.859 -5.637 1 96.56 428 SER B CA 1
ATOM 7933 C C . SER B 1 428 ? 2.889 -30.297 -4.863 1 96.56 428 SER B C 1
ATOM 7935 O O . SER B 1 428 ? 3.932 -29.984 -5.445 1 96.56 428 SER B O 1
ATOM 7937 N N . SER B 1 429 ? 2.738 -30.125 -3.531 1 96.88 429 SER B N 1
ATOM 7938 C CA . SER B 1 429 ? 3.822 -29.625 -2.689 1 96.88 429 SER B CA 1
ATOM 7939 C C . SER B 1 429 ? 4.984 -30.609 -2.648 1 96.88 429 SER B C 1
ATOM 7941 O O . SER B 1 429 ? 6.148 -30.203 -2.656 1 96.88 429 SER B O 1
ATOM 7943 N N . LEU B 1 430 ? 4.641 -31.859 -2.584 1 97.5 430 LEU B N 1
ATOM 7944 C CA . LEU B 1 430 ? 5.676 -32.875 -2.59 1 97.5 430 LEU B CA 1
ATOM 7945 C C . LEU B 1 430 ? 6.461 -32.875 -3.895 1 97.5 430 LEU B C 1
ATOM 7947 O O . LEU B 1 430 ? 7.691 -32.969 -3.887 1 97.5 430 LEU B O 1
ATOM 7951 N N . ILE B 1 431 ? 5.77 -32.75 -4.98 1 98.12 431 ILE B N 1
ATOM 7952 C CA . ILE B 1 431 ? 6.438 -32.656 -6.273 1 98.12 431 ILE B CA 1
ATOM 7953 C C . ILE B 1 431 ? 7.371 -31.438 -6.277 1 98.12 431 ILE B C 1
ATOM 7955 O O . ILE B 1 431 ? 8.523 -31.531 -6.707 1 98.12 431 ILE B O 1
ATOM 7959 N N . ALA B 1 432 ? 6.863 -30.328 -5.793 1 97.81 432 ALA B N 1
ATOM 7960 C CA . ALA B 1 432 ? 7.676 -29.109 -5.75 1 97.81 432 ALA B CA 1
ATOM 7961 C C . ALA B 1 432 ? 8.945 -29.328 -4.93 1 97.81 432 ALA B C 1
ATOM 7963 O O . ALA B 1 432 ? 10.031 -28.938 -5.348 1 97.81 432 ALA B O 1
ATOM 7964 N N . ARG B 1 433 ? 8.797 -29.953 -3.803 1 97.56 433 ARG B N 1
ATOM 7965 C CA . ARG B 1 433 ? 9.93 -30.219 -2.928 1 97.56 433 ARG B CA 1
ATOM 7966 C C . ARG B 1 433 ? 10.953 -31.125 -3.605 1 97.56 433 ARG B C 1
ATOM 7968 O O . ARG B 1 433 ? 12.148 -30.844 -3.596 1 97.56 433 ARG B O 1
ATOM 7975 N N . LEU B 1 434 ? 10.461 -32.188 -4.145 1 97.94 434 LEU B N 1
ATOM 7976 C CA . LEU B 1 434 ? 11.359 -33.156 -4.742 1 97.94 434 LEU B CA 1
ATOM 7977 C C . LEU B 1 434 ? 12.078 -32.562 -5.953 1 97.94 434 LEU B C 1
ATOM 7979 O O . LEU B 1 434 ? 13.258 -32.844 -6.18 1 97.94 434 LEU B O 1
ATOM 7983 N N . CYS B 1 435 ? 11.359 -31.781 -6.711 1 97.06 435 CYS B N 1
ATOM 7984 C CA . CYS B 1 435 ? 12 -31.094 -7.82 1 97.06 435 CYS B CA 1
ATOM 7985 C C . CYS B 1 435 ? 13.086 -30.141 -7.312 1 97.06 435 CYS B C 1
ATOM 7987 O O . CYS B 1 435 ? 14.18 -30.094 -7.879 1 97.06 435 CYS B O 1
ATOM 7989 N N . ASP B 1 436 ? 12.789 -29.422 -6.32 1 95.19 436 ASP B N 1
ATOM 7990 C CA . ASP B 1 436 ? 13.734 -28.5 -5.691 1 95.19 436 ASP B CA 1
ATOM 7991 C C . ASP B 1 436 ? 14.969 -29.25 -5.191 1 95.19 436 ASP B C 1
ATOM 7993 O O . ASP B 1 436 ? 16.094 -28.812 -5.422 1 95.19 436 ASP B O 1
ATOM 7997 N N . ASP B 1 437 ? 14.734 -30.375 -4.562 1 95.06 437 ASP B N 1
ATOM 7998 C CA . ASP B 1 437 ? 15.836 -31.172 -4.039 1 95.06 437 ASP B CA 1
ATOM 7999 C C . ASP B 1 437 ? 16.75 -31.656 -5.164 1 95.06 437 ASP B C 1
ATOM 8001 O O . ASP B 1 437 ? 17.969 -31.625 -5.035 1 95.06 437 ASP B O 1
ATOM 8005 N N . LEU B 1 438 ? 16.141 -32.094 -6.172 1 93.44 438 LEU B N 1
ATOM 8006 C CA . LEU B 1 438 ? 16.922 -32.594 -7.309 1 93.44 438 LEU B CA 1
ATOM 8007 C C . LEU B 1 438 ? 17.75 -31.469 -7.918 1 93.44 438 LEU B C 1
ATOM 8009 O O . LEU B 1 438 ? 18.891 -31.688 -8.352 1 93.44 438 LEU B O 1
ATOM 8013 N N . GLY B 1 439 ? 17.219 -30.328 -7.93 1 88.88 439 GLY B N 1
ATOM 8014 C CA . GLY B 1 439 ? 17.891 -29.203 -8.57 1 88.88 439 GLY B CA 1
ATOM 8015 C C . GLY B 1 439 ? 18.953 -28.562 -7.707 1 88.88 439 GLY B C 1
ATOM 8016 O O . GLY B 1 439 ? 19.891 -27.969 -8.219 1 88.88 439 GLY B O 1
ATOM 8017 N N . THR B 1 440 ? 18.859 -28.734 -6.375 1 87.5 440 THR B N 1
ATOM 8018 C CA . THR B 1 440 ? 19.688 -27.891 -5.52 1 87.5 440 THR B CA 1
ATOM 8019 C C . THR B 1 440 ? 20.625 -28.734 -4.668 1 87.5 440 THR B C 1
ATOM 8021 O O . THR B 1 440 ? 21.531 -28.219 -4.016 1 87.5 440 THR B O 1
ATOM 8024 N N . PHE B 1 441 ? 20.547 -30.031 -4.594 1 85.56 441 PHE B N 1
ATOM 8025 C CA . PHE B 1 441 ? 21.203 -30.859 -3.592 1 85.56 441 PHE B CA 1
ATOM 8026 C C . PHE B 1 441 ? 22.719 -30.703 -3.674 1 85.56 441 PHE B C 1
ATOM 8028 O O . PHE B 1 441 ? 23.406 -30.703 -2.648 1 85.56 441 PHE B O 1
ATOM 8035 N N . LYS B 1 442 ? 23.297 -30.516 -4.855 1 82 442 LYS B N 1
ATOM 8036 C CA . LYS B 1 442 ? 24.75 -30.391 -4.977 1 82 442 LYS B CA 1
ATOM 8037 C C . LYS B 1 442 ? 25.234 -29.094 -4.352 1 82 442 LYS B C 1
ATOM 8039 O O . LYS B 1 442 ? 26.203 -29.094 -3.578 1 82 442 LYS B O 1
ATOM 8044 N N . ALA B 1 443 ? 24.594 -28.062 -4.707 1 79.38 443 ALA B N 1
ATOM 8045 C CA . ALA B 1 443 ? 24.953 -26.75 -4.16 1 79.38 443 ALA B CA 1
ATOM 8046 C C . ALA B 1 443 ? 24.766 -26.719 -2.645 1 79.38 443 ALA B C 1
ATOM 8048 O O . ALA B 1 443 ? 25.562 -26.109 -1.927 1 79.38 443 ALA B O 1
ATOM 8049 N N . GLU B 1 444 ? 23.766 -27.312 -2.172 1 79.38 444 GLU B N 1
ATOM 8050 C CA . GLU B 1 444 ? 23.438 -27.297 -0.749 1 79.38 444 GLU B CA 1
ATOM 8051 C C . GLU B 1 444 ? 24.422 -28.141 0.058 1 79.38 444 GLU B C 1
ATOM 8053 O O . GLU B 1 444 ? 24.797 -27.766 1.17 1 79.38 444 GLU B O 1
ATOM 8058 N N . ILE B 1 445 ? 24.859 -29.172 -0.478 1 78.44 445 ILE B N 1
ATOM 8059 C CA . ILE B 1 445 ? 25.875 -30 0.167 1 78.44 445 ILE B CA 1
ATOM 8060 C C . ILE B 1 445 ? 27.188 -29.219 0.267 1 78.44 445 ILE B C 1
ATOM 8062 O O . ILE B 1 445 ? 27.859 -29.25 1.299 1 78.44 445 ILE B O 1
ATOM 8066 N N . SER B 1 446 ? 27.453 -28.578 -0.731 1 80.81 446 SER B N 1
ATOM 8067 C CA . SER B 1 446 ? 28.688 -27.812 -0.752 1 80.81 446 SER B CA 1
ATOM 8068 C C . SER B 1 446 ? 28.672 -26.703 0.3 1 80.81 446 SER B C 1
ATOM 8070 O O . SER B 1 446 ? 29.719 -26.344 0.861 1 80.81 446 SER B O 1
ATOM 8072 N N . ARG B 1 447 ? 27.484 -26.234 0.555 1 78.5 447 ARG B N 1
ATOM 8073 C CA . ARG B 1 447 ? 27.328 -25.156 1.527 1 78.5 447 ARG B CA 1
ATOM 8074 C C . ARG B 1 447 ? 27.203 -25.719 2.943 1 78.5 447 ARG B C 1
ATOM 8076 O O . ARG B 1 447 ? 27.297 -24.969 3.918 1 78.5 447 ARG B O 1
ATOM 8083 N N . GLY B 1 448 ? 27.047 -27 3.049 1 76.94 448 GLY B N 1
ATOM 8084 C CA . GLY B 1 448 ? 26.938 -27.609 4.359 1 76.94 448 GLY B CA 1
ATOM 8085 C C . GLY B 1 448 ? 25.531 -27.578 4.926 1 76.94 448 GLY B C 1
ATOM 8086 O O . GLY B 1 448 ? 25.344 -27.578 6.145 1 76.94 448 GLY B O 1
ATOM 8087 N N . ASP B 1 449 ? 24.578 -27.531 4.031 1 82 449 ASP B N 1
ATOM 8088 C CA . ASP B 1 449 ? 23.172 -27.516 4.465 1 82 449 ASP B CA 1
ATOM 8089 C C . ASP B 1 449 ? 22.734 -28.875 4.977 1 82 449 ASP B C 1
ATOM 8091 O O . ASP B 1 449 ? 23.453 -29.875 4.824 1 82 449 ASP B O 1
ATOM 8095 N N . VAL B 1 450 ? 21.594 -28.859 5.586 1 82.75 450 VAL B N 1
ATOM 8096 C CA . VAL B 1 450 ? 21.016 -30.094 6.078 1 82.75 450 VAL B CA 1
ATOM 8097 C C . VAL B 1 450 ? 20.75 -31.031 4.906 1 82.75 450 VAL B C 1
ATOM 8099 O O . VAL B 1 450 ? 20.484 -30.578 3.785 1 82.75 450 VAL B O 1
ATOM 8102 N N . ALA B 1 451 ? 20.75 -32.281 5.227 1 87.25 451 ALA B N 1
ATOM 8103 C CA . ALA B 1 451 ? 20.5 -33.312 4.227 1 87.25 451 ALA B CA 1
ATOM 8104 C C . ALA B 1 451 ? 19.094 -33.188 3.645 1 87.25 451 ALA B C 1
ATOM 8106 O O . ALA B 1 451 ? 18.141 -32.906 4.371 1 87.25 451 ALA B O 1
ATOM 8107 N N . LYS B 1 452 ? 19.047 -33.344 2.338 1 92.38 452 LYS B N 1
ATOM 8108 C CA . LYS B 1 452 ? 17.75 -33.344 1.646 1 92.38 452 LYS B CA 1
ATOM 8109 C C . LYS B 1 452 ? 17.344 -34.75 1.236 1 92.38 452 LYS B C 1
ATOM 8111 O O . LYS B 1 452 ? 17.922 -35.719 1.707 1 92.38 452 LYS B O 1
ATOM 8116 N N . SER B 1 453 ? 16.344 -34.812 0.406 1 94.25 453 SER B N 1
ATOM 8117 C CA . SER B 1 453 ? 15.758 -36.094 0.104 1 94.25 453 SER B CA 1
ATOM 8118 C C . SER B 1 453 ? 16.781 -37.062 -0.488 1 94.25 453 SER B C 1
ATOM 8120 O O . SER B 1 453 ? 16.844 -38.219 -0.113 1 94.25 453 SER B O 1
ATOM 8122 N N . VAL B 1 454 ? 17.688 -36.625 -1.364 1 93.31 454 VAL B N 1
ATOM 8123 C CA . VAL B 1 454 ? 18.672 -37.438 -2.035 1 93.31 454 VAL B CA 1
ATOM 8124 C C . VAL B 1 454 ? 19.656 -38 -1.006 1 93.31 454 VAL B C 1
ATOM 8126 O O . VAL B 1 454 ? 19.891 -39.219 -0.971 1 93.31 454 VAL B O 1
ATOM 8129 N N . GLN B 1 455 ? 20.141 -37.188 -0.168 1 91.94 455 GLN B N 1
ATOM 8130 C CA . GLN B 1 455 ? 21.109 -37.594 0.845 1 91.94 455 GLN B CA 1
ATOM 8131 C C . GLN B 1 455 ? 20.469 -38.531 1.867 1 91.94 455 GLN B C 1
ATOM 8133 O O . GLN B 1 455 ? 21.078 -39.5 2.295 1 91.94 455 GLN B O 1
ATOM 8138 N N . CYS B 1 456 ? 19.297 -38.125 2.271 1 93.75 456 CYS B N 1
ATOM 8139 C CA . CYS B 1 456 ? 18.594 -38.938 3.236 1 93.75 456 CYS B CA 1
ATOM 8140 C C . CYS B 1 456 ? 18.438 -40.375 2.711 1 93.75 456 CYS B C 1
ATOM 8142 O O . CYS B 1 456 ? 18.641 -41.344 3.447 1 93.75 456 CYS B O 1
ATOM 8144 N N . TYR B 1 457 ? 18.062 -40.438 1.465 1 93.88 457 TYR B N 1
ATOM 8145 C CA . TYR B 1 457 ? 17.859 -41.75 0.86 1 93.88 457 TYR B CA 1
ATOM 8146 C C . TYR B 1 457 ? 19.188 -42.5 0.712 1 93.88 457 TYR B C 1
ATOM 8148 O O . TYR B 1 457 ? 19.266 -43.719 0.927 1 93.88 457 TYR B O 1
ATOM 8156 N N . MET B 1 458 ? 20.25 -41.844 0.31 1 92.62 458 MET B N 1
ATOM 8157 C CA . MET B 1 458 ? 21.578 -42.406 0.174 1 92.62 458 MET B CA 1
ATOM 8158 C C . MET B 1 458 ? 22.031 -43.031 1.492 1 92.62 458 MET B C 1
ATOM 8160 O O . MET B 1 458 ? 22.562 -44.156 1.513 1 92.62 458 MET B O 1
ATOM 8164 N N . ILE B 1 459 ? 21.812 -42.312 2.508 1 89.69 459 ILE B N 1
ATOM 8165 C CA . ILE B 1 459 ? 22.297 -42.719 3.82 1 89.69 459 ILE B CA 1
ATOM 8166 C C . ILE B 1 459 ? 21.469 -43.875 4.344 1 89.69 459 ILE B C 1
ATOM 8168 O O . ILE B 1 459 ? 22.016 -44.875 4.812 1 89.69 459 ILE B O 1
ATOM 8172 N N . LYS B 1 460 ? 20.219 -43.75 4.297 1 88.69 460 LYS B N 1
ATOM 8173 C CA . LYS B 1 460 ? 19.328 -44.781 4.84 1 88.69 460 LYS B CA 1
ATOM 8174 C C . LYS B 1 460 ? 19.484 -46.094 4.102 1 88.69 460 LYS B C 1
ATOM 8176 O O . LYS B 1 460 ? 19.531 -47.156 4.727 1 88.69 460 LYS B O 1
ATOM 8181 N N . GLU B 1 461 ? 19.578 -46.031 2.83 1 91.69 461 GLU B N 1
ATOM 8182 C CA . GLU B 1 461 ? 19.562 -47.25 2.023 1 91.69 461 GLU B CA 1
ATOM 8183 C C . GLU B 1 461 ? 20.984 -47.656 1.608 1 91.69 461 GLU B C 1
ATOM 8185 O O . GLU B 1 461 ? 21.172 -48.688 0.992 1 91.69 461 GLU B O 1
ATOM 8190 N N . ASP B 1 462 ? 21.906 -46.906 1.959 1 92.69 462 ASP B N 1
ATOM 8191 C CA . ASP B 1 462 ? 23.297 -47.156 1.599 1 92.69 462 ASP B CA 1
ATOM 8192 C C . ASP B 1 462 ? 23.453 -47.375 0.098 1 92.69 462 ASP B C 1
ATOM 8194 O O . ASP B 1 462 ? 23.969 -48.438 -0.321 1 92.69 462 ASP B O 1
ATOM 8198 N N . VAL B 1 463 ? 23.016 -46.406 -0.687 1 94.94 463 VAL B N 1
ATOM 8199 C CA . VAL B 1 463 ? 23.047 -46.531 -2.141 1 94.94 463 VAL B CA 1
ATOM 8200 C C . VAL B 1 463 ? 23.859 -45.375 -2.736 1 94.94 463 VAL B C 1
ATOM 8202 O O . VAL B 1 463 ? 24.203 -44.438 -2.031 1 94.94 463 VAL B O 1
ATOM 8205 N N . THR B 1 464 ? 24.188 -45.531 -4.02 1 94.25 464 THR B N 1
ATOM 8206 C CA . THR B 1 464 ? 24.938 -44.5 -4.727 1 94.25 464 THR B CA 1
ATOM 8207 C C . THR B 1 464 ? 24.062 -43.281 -5.035 1 94.25 464 THR B C 1
ATOM 8209 O O . THR B 1 464 ? 22.828 -43.375 -4.938 1 94.25 464 THR B O 1
ATOM 8212 N N . GLU B 1 465 ? 24.641 -42.188 -5.375 1 92.69 465 GLU B N 1
ATOM 8213 C CA . GLU B 1 465 ? 23.922 -40.969 -5.746 1 92.69 465 GLU B CA 1
ATOM 8214 C C . GLU B 1 465 ? 22.984 -41.219 -6.926 1 92.69 465 GLU B C 1
ATOM 8216 O O . GLU B 1 465 ? 21.859 -40.719 -6.938 1 92.69 465 GLU B O 1
ATOM 8221 N N . GLU B 1 466 ? 23.5 -41.906 -7.867 1 94.25 466 GLU B N 1
ATOM 8222 C CA . GLU B 1 466 ? 22.719 -42.219 -9.062 1 94.25 466 GLU B CA 1
ATOM 8223 C C . GLU B 1 466 ? 21.438 -42.969 -8.727 1 94.25 466 GLU B C 1
ATOM 8225 O O . GLU B 1 466 ? 20.359 -42.656 -9.242 1 94.25 466 GLU B O 1
ATOM 8230 N N . LYS B 1 467 ? 21.547 -43.906 -7.898 1 95.44 467 LYS B N 1
ATOM 8231 C CA . LYS B 1 467 ? 20.391 -44.688 -7.484 1 95.44 467 LYS B CA 1
ATOM 8232 C C . LYS B 1 467 ? 19.406 -43.844 -6.676 1 95.44 467 LYS B C 1
ATOM 8234 O O . LYS B 1 467 ? 18.188 -44 -6.781 1 95.44 467 LYS B O 1
ATOM 8239 N N . ALA B 1 468 ? 19.953 -43.062 -5.852 1 95.38 468 ALA B N 1
ATOM 8240 C CA . ALA B 1 468 ? 19.125 -42.156 -5.066 1 95.38 468 ALA B CA 1
ATOM 8241 C C . ALA B 1 468 ? 18.359 -41.188 -5.965 1 95.38 468 ALA B C 1
ATOM 8243 O O . ALA B 1 468 ? 17.172 -40.938 -5.742 1 95.38 468 ALA B O 1
ATOM 8244 N N . LEU B 1 469 ? 19.047 -40.656 -6.969 1 95.5 469 LEU B N 1
ATOM 8245 C CA . LEU B 1 469 ? 18.406 -39.75 -7.926 1 95.5 469 LEU B CA 1
ATOM 8246 C C . LEU B 1 469 ? 17.266 -40.438 -8.656 1 95.5 469 LEU B C 1
ATOM 8248 O O . LEU B 1 469 ? 16.188 -39.875 -8.828 1 95.5 469 LEU B O 1
ATOM 8252 N N . ASP B 1 470 ? 17.484 -41.625 -9.016 1 95.5 470 ASP B N 1
ATOM 8253 C CA . ASP B 1 470 ? 16.469 -42.406 -9.711 1 95.5 470 ASP B CA 1
ATOM 8254 C C . ASP B 1 470 ? 15.258 -42.625 -8.805 1 95.5 470 ASP B C 1
ATOM 8256 O O . ASP B 1 470 ? 14.117 -42.594 -9.273 1 95.5 470 ASP B O 1
ATOM 8260 N N . HIS B 1 471 ? 15.57 -42.938 -7.613 1 96.12 471 HIS B N 1
ATOM 8261 C CA . HIS B 1 471 ? 14.492 -43.156 -6.66 1 96.12 471 HIS B CA 1
ATOM 8262 C C . HIS B 1 471 ? 13.641 -41.906 -6.492 1 96.12 471 HIS B C 1
ATOM 8264 O O . HIS B 1 471 ? 12.406 -41.969 -6.473 1 96.12 471 HIS B O 1
ATOM 8270 N N . ILE B 1 472 ? 14.297 -40.781 -6.309 1 96.62 472 ILE B N 1
ATOM 8271 C CA . ILE B 1 472 ? 13.586 -39.5 -6.121 1 96.62 472 ILE B CA 1
ATOM 8272 C C . ILE B 1 472 ? 12.773 -39.188 -7.371 1 96.62 472 ILE B C 1
ATOM 8274 O O . ILE B 1 472 ? 11.641 -38.719 -7.277 1 96.62 472 ILE B O 1
ATOM 8278 N N . LYS B 1 473 ? 13.273 -39.375 -8.562 1 95.81 473 LYS B N 1
ATOM 8279 C CA . LYS B 1 473 ? 12.523 -39.219 -9.805 1 95.81 473 LYS B CA 1
ATOM 8280 C C . LYS B 1 473 ? 11.297 -40.125 -9.828 1 95.81 473 LYS B C 1
ATOM 8282 O O . LYS B 1 473 ? 10.234 -39.719 -10.312 1 95.81 473 LYS B O 1
ATOM 8287 N N . GLY B 1 474 ? 11.508 -41.312 -9.375 1 95.44 474 GLY B N 1
ATOM 8288 C CA . GLY B 1 474 ? 10.391 -42.219 -9.25 1 95.44 474 GLY B CA 1
ATOM 8289 C C . GLY B 1 474 ? 9.305 -41.719 -8.32 1 95.44 474 GLY B C 1
ATOM 8290 O O . GLY B 1 474 ? 8.117 -41.906 -8.594 1 95.44 474 GLY B O 1
ATOM 8291 N N . LEU B 1 475 ? 9.727 -41.094 -7.227 1 96.88 475 LEU B N 1
ATOM 8292 C CA . LEU B 1 475 ? 8.766 -40.531 -6.277 1 96.88 475 LEU B CA 1
ATOM 8293 C C . LEU B 1 475 ? 7.988 -39.375 -6.914 1 96.88 475 LEU B C 1
ATOM 8295 O O . LEU B 1 475 ? 6.805 -39.188 -6.621 1 96.88 475 LEU B O 1
ATOM 8299 N N . ILE B 1 476 ? 8.641 -38.594 -7.738 1 97.19 476 ILE B N 1
ATOM 8300 C CA . ILE B 1 476 ? 7.973 -37.5 -8.445 1 97.19 476 ILE B CA 1
ATOM 8301 C C . ILE B 1 476 ? 6.895 -38.094 -9.359 1 97.19 476 ILE B C 1
ATOM 8303 O O . ILE B 1 476 ? 5.758 -37.594 -9.367 1 97.19 476 ILE B O 1
ATOM 8307 N N . SER B 1 477 ? 7.254 -39.094 -10.125 1 95.62 477 SER B N 1
ATOM 8308 C CA . SER B 1 477 ? 6.297 -39.75 -11.008 1 95.62 477 SER B CA 1
ATOM 8309 C C . SER B 1 477 ? 5.113 -40.312 -10.227 1 95.62 477 SER B C 1
ATOM 8311 O O . SER B 1 477 ? 3.965 -40.188 -10.656 1 95.62 477 SER B O 1
ATOM 8313 N N . PHE B 1 478 ? 5.453 -40.906 -9.125 1 96.44 478 PHE B N 1
ATOM 8314 C CA . PHE B 1 478 ? 4.41 -41.438 -8.258 1 96.44 478 PHE B CA 1
ATOM 8315 C C . PHE B 1 478 ? 3.484 -40.344 -7.777 1 96.44 478 PHE B C 1
ATOM 8317 O O . PHE B 1 478 ? 2.26 -40.469 -7.82 1 96.44 478 PHE B O 1
ATOM 8324 N N . ALA B 1 479 ? 4.055 -39.25 -7.324 1 97.56 479 ALA B N 1
ATOM 8325 C CA . ALA B 1 479 ? 3.281 -38.125 -6.82 1 97.56 479 ALA B CA 1
ATOM 8326 C C . ALA B 1 479 ? 2.389 -37.531 -7.91 1 97.56 479 ALA B C 1
ATOM 8328 O O . ALA B 1 479 ? 1.258 -37.125 -7.641 1 97.56 479 ALA B O 1
ATOM 8329 N N . TRP B 1 480 ? 2.846 -37.438 -9.148 1 97.19 480 TRP B N 1
ATOM 8330 C CA . TRP B 1 480 ? 2.037 -36.969 -10.266 1 97.19 480 TRP B CA 1
ATOM 8331 C C . TRP B 1 480 ? 0.823 -37.844 -10.484 1 97.19 480 TRP B C 1
ATOM 8333 O O . TRP B 1 480 ? -0.276 -37.375 -10.758 1 97.19 480 TRP B O 1
ATOM 8343 N N . ARG B 1 481 ? 0.994 -39.156 -10.422 1 96.06 481 ARG B N 1
ATOM 8344 C CA . ARG B 1 481 ? -0.117 -40.094 -10.594 1 96.06 481 ARG B CA 1
ATOM 8345 C C . ARG B 1 481 ? -1.164 -39.906 -9.5 1 96.06 481 ARG B C 1
ATOM 8347 O O . ARG B 1 481 ? -2.367 -39.938 -9.773 1 96.06 481 ARG B O 1
ATOM 8354 N N . LYS B 1 482 ? -0.657 -39.688 -8.289 1 95.94 482 LYS B N 1
ATOM 8355 C CA . LYS B 1 482 ? -1.57 -39.406 -7.18 1 95.94 482 LYS B CA 1
ATOM 8356 C C . LYS B 1 482 ? -2.297 -38.094 -7.375 1 95.94 482 LYS B C 1
ATOM 8358 O O . LYS B 1 482 ? -3.479 -37.969 -7.047 1 95.94 482 LYS B O 1
ATOM 8363 N N . LEU B 1 483 ? -1.593 -37.125 -7.867 1 95.25 483 LEU B N 1
ATOM 8364 C CA . LEU B 1 483 ? -2.199 -35.812 -8.148 1 95.25 483 LEU B CA 1
ATOM 8365 C C . LEU B 1 483 ? -3.26 -35.938 -9.234 1 95.25 483 LEU B C 1
ATOM 8367 O O . LEU B 1 483 ? -4.312 -35.312 -9.156 1 95.25 483 LEU B O 1
ATOM 8371 N N . ASN B 1 484 ? -2.988 -36.75 -10.258 1 95.12 484 ASN B N 1
ATOM 8372 C CA . ASN B 1 484 ? -3.992 -37.031 -11.273 1 95.12 484 ASN B CA 1
ATOM 8373 C C . ASN B 1 484 ? -5.254 -37.625 -10.664 1 95.12 484 ASN B C 1
ATOM 8375 O O . ASN B 1 484 ? -6.367 -37.25 -11.031 1 95.12 484 ASN B O 1
ATOM 8379 N N . GLU B 1 485 ? -5.023 -38.5 -9.805 1 93.06 485 GLU B N 1
ATOM 8380 C CA . GLU B 1 485 ? -6.145 -39.156 -9.141 1 93.06 485 GLU B CA 1
ATOM 8381 C C . GLU B 1 485 ? -6.973 -38.156 -8.336 1 93.06 485 GLU B C 1
ATOM 8383 O O . GLU B 1 485 ? -8.203 -38.188 -8.398 1 93.06 485 GLU B O 1
ATOM 8388 N N . ALA B 1 486 ? -6.27 -37.375 -7.59 1 90 486 ALA B N 1
ATOM 8389 C CA . ALA B 1 486 ? -6.957 -36.375 -6.789 1 90 486 ALA B CA 1
ATOM 8390 C C . ALA B 1 486 ? -7.727 -35.406 -7.672 1 90 486 ALA B C 1
ATOM 8392 O O . ALA B 1 486 ? -8.828 -34.969 -7.316 1 90 486 ALA B O 1
ATOM 8393 N N . SER B 1 487 ? -7.191 -35.031 -8.758 1 90.12 487 SER B N 1
ATOM 8394 C CA . SER B 1 487 ? -7.801 -34.094 -9.688 1 90.12 487 SER B CA 1
ATOM 8395 C C . SER B 1 487 ? -9.062 -34.656 -10.32 1 90.12 487 SER B C 1
ATOM 8397 O O . SER B 1 487 ? -9.969 -33.938 -10.703 1 90.12 487 SER B O 1
ATOM 8399 N N . ALA B 1 488 ? -9.031 -35.906 -10.438 1 88.12 488 ALA B N 1
ATOM 8400 C CA . ALA B 1 488 ? -10.148 -36.562 -11.094 1 88.12 488 ALA B CA 1
ATOM 8401 C C . ALA B 1 488 ? -11.328 -36.719 -10.141 1 88.12 488 ALA B C 1
ATOM 8403 O O . ALA B 1 488 ? -12.469 -36.906 -10.578 1 88.12 488 ALA B O 1
ATOM 8404 N N . ARG B 1 489 ? -10.891 -36.469 -8.891 1 83.44 489 ARG B N 1
ATOM 8405 C CA . ARG B 1 489 ? -11.961 -36.625 -7.91 1 83.44 489 ARG B CA 1
ATOM 8406 C C . ARG B 1 489 ? -12.781 -35.312 -7.82 1 83.44 489 ARG B C 1
ATOM 8408 O O . ARG B 1 489 ? -12.227 -34.219 -7.934 1 83.44 489 ARG B O 1
ATOM 8415 N N . ASN B 1 490 ? -14.055 -35.219 -7.98 1 73.62 490 ASN B N 1
ATOM 8416 C CA . ASN B 1 490 ? -14.938 -34.031 -7.938 1 73.62 490 ASN B CA 1
ATOM 8417 C C . ASN B 1 490 ? -15.195 -33.594 -6.504 1 73.62 490 ASN B C 1
ATOM 8419 O O . ASN B 1 490 ? -16.25 -33 -6.211 1 73.62 490 ASN B O 1
ATOM 8423 N N . SER B 1 491 ? -14.141 -33.719 -5.641 1 76.88 491 SER B N 1
ATOM 8424 C CA . SER B 1 491 ? -14.383 -33.406 -4.238 1 76.88 491 SER B CA 1
ATOM 8425 C C . SER B 1 491 ? -13.727 -32.094 -3.85 1 76.88 491 SER B C 1
ATOM 8427 O O . SER B 1 491 ? -13.977 -31.562 -2.764 1 76.88 491 SER B O 1
ATOM 8429 N N . TYR B 1 492 ? -12.969 -31.547 -4.742 1 79.94 492 TYR B N 1
ATOM 8430 C CA . TYR B 1 492 ? -12.242 -30.312 -4.43 1 79.94 492 TYR B CA 1
ATOM 8431 C C . TYR B 1 492 ? -12.648 -29.188 -5.367 1 79.94 492 TYR B C 1
ATOM 8433 O O . TYR B 1 492 ? -13.039 -29.422 -6.508 1 79.94 492 TYR B O 1
ATOM 8441 N N . PRO B 1 493 ? -12.539 -27.953 -4.801 1 80.94 493 PRO B N 1
ATOM 8442 C CA . PRO B 1 493 ? -12.805 -26.828 -5.711 1 80.94 493 PRO B CA 1
ATOM 8443 C C . PRO B 1 493 ? -11.891 -26.828 -6.934 1 80.94 493 PRO B C 1
ATOM 8445 O O . PRO B 1 493 ? -10.695 -27.141 -6.816 1 80.94 493 PRO B O 1
ATOM 8448 N N . LYS B 1 494 ? -12.414 -26.453 -8.062 1 83.69 494 LYS B N 1
ATOM 8449 C CA . LYS B 1 494 ? -11.68 -26.469 -9.32 1 83.69 494 LYS B CA 1
ATOM 8450 C C . LYS B 1 494 ? -10.453 -25.562 -9.258 1 83.69 494 LYS B C 1
ATOM 8452 O O . LYS B 1 494 ? -9.422 -25.859 -9.867 1 83.69 494 LYS B O 1
ATOM 8457 N N . SER B 1 495 ? -10.625 -24.5 -8.547 1 86.25 495 SER B N 1
ATOM 8458 C CA . SER B 1 495 ? -9.516 -23.547 -8.438 1 86.25 495 SER B CA 1
ATOM 8459 C C . SER B 1 495 ? -8.328 -24.172 -7.715 1 86.25 495 SER B C 1
ATOM 8461 O O . SER B 1 495 ? -7.176 -23.953 -8.102 1 86.25 495 SER B O 1
ATOM 8463 N N . ILE B 1 496 ? -8.57 -24.969 -6.746 1 86.69 496 ILE B N 1
ATOM 8464 C CA . ILE B 1 496 ? -7.508 -25.594 -5.973 1 86.69 496 ILE B CA 1
ATOM 8465 C C . ILE B 1 496 ? -6.797 -26.641 -6.832 1 86.69 496 ILE B C 1
ATOM 8467 O O . ILE B 1 496 ? -5.566 -26.75 -6.793 1 86.69 496 ILE B O 1
ATOM 8471 N N . ILE B 1 497 ? -7.59 -27.328 -7.547 1 89.88 497 ILE B N 1
ATOM 8472 C CA . ILE B 1 497 ? -7.023 -28.344 -8.43 1 89.88 497 ILE B CA 1
ATOM 8473 C C . ILE B 1 497 ? -6.125 -27.672 -9.469 1 89.88 497 ILE B C 1
ATOM 8475 O O . ILE B 1 497 ? -4.992 -28.109 -9.688 1 89.88 497 ILE B O 1
ATOM 8479 N N . THR B 1 498 ? -6.602 -26.656 -9.992 1 91.69 498 THR B N 1
ATOM 8480 C CA . THR B 1 498 ? -5.871 -25.953 -11.039 1 91.69 498 THR B CA 1
ATOM 8481 C C . THR B 1 498 ? -4.555 -25.391 -10.492 1 91.69 498 THR B C 1
ATOM 8483 O O . THR B 1 498 ? -3.502 -25.562 -11.109 1 91.69 498 THR B O 1
ATOM 8486 N N . ILE B 1 499 ? -4.609 -24.766 -9.383 1 93.06 499 ILE B N 1
ATOM 8487 C CA . ILE B 1 499 ? -3.416 -24.156 -8.805 1 93.06 499 ILE B CA 1
ATOM 8488 C C . ILE B 1 499 ? -2.418 -25.234 -8.406 1 93.06 499 ILE B C 1
ATOM 8490 O O . ILE B 1 499 ? -1.208 -25.078 -8.578 1 93.06 499 ILE B O 1
ATOM 8494 N N . SER B 1 500 ? -2.936 -26.328 -7.887 1 93.75 500 SER B N 1
ATOM 8495 C CA . SER B 1 500 ? -2.064 -27.422 -7.477 1 93.75 500 SER B CA 1
ATOM 8496 C C . SER B 1 500 ? -1.341 -28.031 -8.672 1 93.75 500 SER B C 1
ATOM 8498 O O . SER B 1 500 ? -0.126 -28.234 -8.633 1 93.75 500 SER B O 1
ATOM 8500 N N . LEU B 1 501 ? -2.082 -28.266 -9.695 1 96 501 LEU B N 1
ATOM 8501 C CA . LEU B 1 501 ? -1.492 -28.828 -10.906 1 96 501 LEU B CA 1
ATOM 8502 C C . LEU B 1 501 ? -0.438 -27.891 -11.484 1 96 501 LEU B C 1
ATOM 8504 O O . LEU B 1 501 ? 0.661 -28.328 -11.836 1 96 501 LEU B O 1
ATOM 8508 N N . ASN B 1 502 ? -0.766 -26.688 -11.523 1 97.19 502 ASN B N 1
ATOM 8509 C CA . ASN B 1 502 ? 0.139 -25.719 -12.125 1 97.19 502 ASN B CA 1
ATOM 8510 C C . ASN B 1 502 ? 1.365 -25.469 -11.25 1 97.19 502 ASN B C 1
ATOM 8512 O O . ASN B 1 502 ? 2.451 -25.203 -11.766 1 97.19 502 ASN B O 1
ATOM 8516 N N . MET B 1 503 ? 1.171 -25.531 -9.969 1 97.06 503 MET B N 1
ATOM 8517 C CA . MET B 1 503 ? 2.336 -25.422 -9.094 1 97.06 503 MET B CA 1
ATOM 8518 C C . MET B 1 503 ? 3.344 -26.531 -9.383 1 97.06 503 MET B C 1
ATOM 8520 O O . MET B 1 503 ? 4.547 -26.281 -9.461 1 97.06 503 MET B O 1
ATOM 8524 N N . ALA B 1 504 ? 2.846 -27.688 -9.547 1 97.88 504 ALA B N 1
ATOM 8525 C CA . ALA B 1 504 ? 3.709 -28.812 -9.891 1 97.88 504 ALA B CA 1
ATOM 8526 C C . ALA B 1 504 ? 4.418 -28.578 -11.219 1 97.88 504 ALA B C 1
ATOM 8528 O O . ALA B 1 504 ? 5.613 -28.859 -11.352 1 97.88 504 ALA B O 1
ATOM 8529 N N . ARG B 1 505 ? 3.701 -28.062 -12.148 1 97.88 505 ARG B N 1
ATOM 8530 C CA . ARG B 1 505 ? 4.266 -27.781 -13.461 1 97.88 505 ARG B CA 1
ATOM 8531 C C . ARG B 1 505 ? 5.379 -26.734 -13.367 1 97.88 505 ARG B C 1
ATOM 8533 O O . ARG B 1 505 ? 6.422 -26.875 -14.008 1 97.88 505 ARG B O 1
ATOM 8540 N N . VAL B 1 506 ? 5.125 -25.719 -12.609 1 97.69 506 VAL B N 1
ATOM 8541 C CA . VAL B 1 506 ? 6.105 -24.641 -12.477 1 97.69 506 VAL B CA 1
ATOM 8542 C C . VAL B 1 506 ? 7.352 -25.156 -11.766 1 97.69 506 VAL B C 1
ATOM 8544 O O . VAL B 1 506 ? 8.477 -24.797 -12.125 1 97.69 506 VAL B O 1
ATOM 8547 N N . ALA B 1 507 ? 7.141 -26 -10.766 1 97.62 507 ALA B N 1
ATOM 8548 C CA . ALA B 1 507 ? 8.281 -26.594 -10.062 1 97.62 507 ALA B CA 1
ATOM 8549 C C . ALA B 1 507 ? 9.164 -27.375 -11.023 1 97.62 507 ALA B C 1
ATOM 8551 O O . ALA B 1 507 ? 10.398 -27.266 -10.969 1 97.62 507 ALA B O 1
ATOM 8552 N N . GLN B 1 508 ? 8.461 -28.141 -11.898 1 95.38 508 GLN B N 1
ATOM 8553 C CA . GLN B 1 508 ? 9.195 -28.891 -12.906 1 95.38 508 GLN B CA 1
ATOM 8554 C C . GLN B 1 508 ? 9.992 -27.969 -13.82 1 95.38 508 GLN B C 1
ATOM 8556 O O . GLN B 1 508 ? 11.148 -28.266 -14.148 1 95.38 508 GLN B O 1
ATOM 8561 N N . CYS B 1 509 ? 9.477 -26.891 -14.094 1 94.62 509 CYS B N 1
ATOM 8562 C CA . CYS B 1 509 ? 10.094 -25.922 -14.992 1 94.62 509 CYS B CA 1
ATOM 8563 C C . CYS B 1 509 ? 11.289 -25.25 -14.328 1 94.62 509 CYS B C 1
ATOM 8565 O O . CYS B 1 509 ? 12.375 -25.188 -14.914 1 94.62 509 CYS B O 1
ATOM 8567 N N . ILE B 1 510 ? 11.133 -24.797 -13.164 1 95.31 510 ILE B N 1
ATOM 8568 C CA . ILE B 1 510 ? 12.133 -24 -12.453 1 95.31 510 ILE B CA 1
ATOM 8569 C C . ILE B 1 510 ? 13.352 -24.859 -12.148 1 95.31 510 ILE B C 1
ATOM 8571 O O . ILE B 1 510 ? 14.492 -24.391 -12.25 1 95.31 510 ILE B O 1
ATOM 8575 N N . TYR B 1 511 ? 13.164 -26.156 -11.898 1 93.69 511 TYR B N 1
ATOM 8576 C CA . TYR B 1 511 ? 14.273 -26.969 -11.406 1 93.69 511 TYR B CA 1
ATOM 8577 C C . TYR B 1 511 ? 14.68 -28.016 -12.43 1 93.69 511 TYR B C 1
ATOM 8579 O O . TYR B 1 511 ? 15.469 -28.922 -12.117 1 93.69 511 TYR B O 1
ATOM 8587 N N . GLN B 1 512 ? 14.18 -27.906 -13.625 1 88.69 512 GLN B N 1
ATOM 8588 C CA . GLN B 1 512 ? 14.445 -28.875 -14.688 1 88.69 512 GLN B CA 1
ATOM 8589 C C . GLN B 1 512 ? 15.938 -28.984 -14.961 1 88.69 512 GLN B C 1
ATOM 8591 O O . GLN B 1 512 ? 16.453 -30.078 -15.188 1 88.69 512 GLN B O 1
ATOM 8596 N N . HIS B 1 513 ? 16.656 -27.906 -14.969 1 87.44 513 HIS B N 1
ATOM 8597 C CA . HIS B 1 513 ? 18.062 -27.891 -15.32 1 87.44 513 HIS B CA 1
ATOM 8598 C C . HIS B 1 513 ? 18.906 -27.344 -14.172 1 87.44 513 HIS B C 1
ATOM 8600 O O . HIS B 1 513 ? 19.844 -26.578 -14.391 1 87.44 513 HIS B O 1
ATOM 8606 N N . GLY B 1 514 ? 18.453 -27.672 -12.984 1 87.44 514 GLY B N 1
ATOM 8607 C CA . GLY B 1 514 ? 19.188 -27.219 -11.812 1 87.44 514 GLY B CA 1
ATOM 8608 C C . GLY B 1 514 ? 18.422 -26.219 -10.969 1 87.44 514 GLY B C 1
ATOM 8609 O O . GLY B 1 514 ? 17.188 -26.172 -11.023 1 87.44 514 GLY B O 1
ATOM 8610 N N . ASP B 1 515 ? 19.203 -25.516 -10.211 1 87.75 515 ASP B N 1
ATOM 8611 C CA . ASP B 1 515 ? 18.609 -24.562 -9.273 1 87.75 515 ASP B CA 1
ATOM 8612 C C . ASP B 1 515 ? 18.188 -23.281 -9.992 1 87.75 515 ASP B C 1
ATOM 8614 O O . ASP B 1 515 ? 18.984 -22.344 -10.109 1 87.75 515 ASP B O 1
ATOM 8618 N N . GLY B 1 516 ? 16.969 -23.219 -10.266 1 88.25 516 GLY B N 1
ATOM 8619 C CA . GLY B 1 516 ? 16.469 -22.094 -11.039 1 88.25 516 GLY B CA 1
ATOM 8620 C C . GLY B 1 516 ? 16.234 -20.859 -10.195 1 88.25 516 GLY B C 1
ATOM 8621 O O . GLY B 1 516 ? 15.977 -19.781 -10.734 1 88.25 516 GLY B O 1
ATOM 8622 N N . ILE B 1 517 ? 16.344 -20.922 -8.922 1 88.81 517 ILE B N 1
ATOM 8623 C CA . ILE B 1 517 ? 16.078 -19.797 -8.039 1 88.81 517 ILE B CA 1
ATOM 8624 C C . ILE B 1 517 ? 17.406 -19.297 -7.445 1 88.81 517 ILE B C 1
ATOM 8626 O O . ILE B 1 517 ? 17.703 -18.094 -7.523 1 88.81 517 ILE B O 1
ATOM 8630 N N . GLY B 1 518 ? 18.188 -20.172 -6.926 1 83.75 518 GLY B N 1
ATOM 8631 C CA . GLY B 1 518 ? 19.469 -19.797 -6.348 1 83.75 518 GLY B CA 1
ATOM 8632 C C . GLY B 1 518 ? 20.5 -19.375 -7.383 1 83.75 518 GLY B C 1
ATOM 8633 O O . GLY B 1 518 ? 21.266 -18.438 -7.152 1 83.75 518 GLY B O 1
ATOM 8634 N N . THR B 1 519 ? 20.547 -20.062 -8.469 1 82.31 519 THR B N 1
ATOM 8635 C CA . THR B 1 519 ? 21.422 -19.75 -9.594 1 82.31 519 THR B CA 1
ATOM 8636 C C . THR B 1 519 ? 20.609 -19.547 -10.875 1 82.31 519 THR B C 1
ATOM 8638 O O . THR B 1 519 ? 20.594 -20.422 -11.75 1 82.31 519 THR B O 1
ATOM 8641 N N . SER B 1 520 ? 20.125 -18.406 -11.07 1 82.38 520 SER B N 1
ATOM 8642 C CA . SER B 1 520 ? 19.125 -18.172 -12.117 1 82.38 520 SER B CA 1
ATOM 8643 C C . SER B 1 520 ? 19.75 -17.453 -13.305 1 82.38 520 SER B C 1
ATOM 8645 O O . SER B 1 520 ? 19.031 -16.859 -14.117 1 82.38 520 SER B O 1
ATOM 8647 N N . THR B 1 521 ? 20.969 -17.516 -13.578 1 82.25 521 THR B N 1
ATOM 8648 C CA . THR B 1 521 ? 21.625 -16.734 -14.625 1 82.25 521 THR B CA 1
ATOM 8649 C C . THR B 1 521 ? 21.656 -17.5 -15.945 1 82.25 521 THR B C 1
ATOM 8651 O O . THR B 1 521 ? 22.016 -16.938 -16.984 1 82.25 521 THR B O 1
ATOM 8654 N N . GLY B 1 522 ? 21.203 -18.672 -15.984 1 87 522 GLY B N 1
ATOM 8655 C CA . GLY B 1 522 ? 21.25 -19.469 -17.203 1 87 522 GLY B CA 1
ATOM 8656 C C . GLY B 1 522 ? 19.891 -19.609 -17.859 1 87 522 GLY B C 1
ATOM 8657 O O . GLY B 1 522 ? 19.312 -18.641 -18.344 1 87 522 GLY B O 1
ATOM 8658 N N . VAL B 1 523 ? 19.359 -20.75 -17.75 1 89.81 523 VAL B N 1
ATOM 8659 C CA . VAL B 1 523 ? 18.156 -21.141 -18.484 1 89.81 523 VAL B CA 1
ATOM 8660 C C . VAL B 1 523 ? 16.969 -20.297 -18 1 89.81 523 VAL B C 1
ATOM 8662 O O . VAL B 1 523 ? 16.141 -19.859 -18.797 1 89.81 523 VAL B O 1
ATOM 8665 N N . ILE B 1 524 ? 16.875 -20.062 -16.719 1 92 524 ILE B N 1
ATOM 8666 C CA . ILE B 1 524 ? 15.75 -19.344 -16.156 1 92 524 ILE B CA 1
ATOM 8667 C C . ILE B 1 524 ? 15.75 -17.891 -16.641 1 92 524 ILE B C 1
ATOM 8669 O O . ILE B 1 524 ? 14.703 -17.328 -16.953 1 92 524 ILE B O 1
ATOM 8673 N N . LYS B 1 525 ? 16.906 -17.266 -16.672 1 93.19 525 LYS B N 1
ATOM 8674 C CA . LYS B 1 525 ? 17 -15.906 -17.188 1 93.19 525 LYS B CA 1
ATOM 8675 C C . LYS B 1 525 ? 16.484 -15.82 -18.625 1 93.19 525 LYS B C 1
ATOM 8677 O O . LYS B 1 525 ? 15.758 -14.883 -18.969 1 93.19 525 LYS B O 1
ATOM 8682 N N . LYS B 1 526 ? 16.828 -16.766 -19.453 1 93.25 526 LYS B N 1
ATOM 8683 C CA . LYS B 1 526 ? 16.359 -16.812 -20.844 1 93.25 526 LYS B CA 1
ATOM 8684 C C . LYS B 1 526 ? 14.844 -16.984 -20.906 1 93.25 526 LYS B C 1
ATOM 8686 O O . LYS B 1 526 ? 14.18 -16.344 -21.734 1 93.25 526 LYS B O 1
ATOM 8691 N N . ARG B 1 527 ? 14.359 -17.844 -20.078 1 94.44 527 ARG B N 1
ATOM 8692 C CA . ARG B 1 527 ? 12.922 -18.062 -20.031 1 94.44 527 ARG B CA 1
ATOM 8693 C C . ARG B 1 527 ? 12.188 -16.781 -19.625 1 94.44 527 ARG B C 1
ATOM 8695 O O . ARG B 1 527 ? 11.156 -16.438 -20.219 1 94.44 527 ARG B O 1
ATOM 8702 N N . LEU B 1 528 ? 12.75 -16.109 -18.672 1 95.44 528 LEU B N 1
ATOM 8703 C CA . LEU B 1 528 ? 12.133 -14.891 -18.188 1 95.44 528 LEU B CA 1
ATOM 8704 C C . LEU B 1 528 ? 12.109 -13.828 -19.281 1 95.44 528 LEU B C 1
ATOM 8706 O O . LEU B 1 528 ? 11.117 -13.109 -19.438 1 95.44 528 LEU B O 1
ATOM 8710 N N . ILE B 1 529 ? 13.141 -13.734 -20.047 1 95.56 529 ILE B N 1
ATOM 8711 C CA . ILE B 1 529 ? 13.203 -12.781 -21.141 1 95.56 529 ILE B CA 1
ATOM 8712 C C . ILE B 1 529 ? 12.141 -13.125 -22.188 1 95.56 529 ILE B C 1
ATOM 8714 O O . ILE B 1 529 ? 11.43 -12.242 -22.672 1 95.56 529 ILE B O 1
ATOM 8718 N N . SER B 1 530 ? 12.039 -14.375 -22.438 1 95.31 530 SER B N 1
ATOM 8719 C CA . SER B 1 530 ? 11.07 -14.836 -23.438 1 95.31 530 SER B CA 1
ATOM 8720 C C . SER B 1 530 ? 9.641 -14.586 -22.969 1 95.31 530 SER B C 1
ATOM 8722 O O . SER B 1 530 ? 8.781 -14.211 -23.75 1 95.31 530 SER B O 1
ATOM 8724 N N . LEU B 1 531 ? 9.359 -14.734 -21.719 1 97.31 531 LEU B N 1
ATOM 8725 C CA . LEU B 1 531 ? 8.008 -14.703 -21.172 1 97.31 531 LEU B CA 1
ATOM 8726 C C . LEU B 1 531 ? 7.566 -13.266 -20.891 1 97.31 531 LEU B C 1
ATOM 8728 O O . LEU B 1 531 ? 6.395 -12.922 -21.078 1 97.31 531 LEU B O 1
ATOM 8732 N N . ILE B 1 532 ? 8.531 -12.383 -20.484 1 97.06 532 ILE B N 1
ATOM 8733 C CA . ILE B 1 532 ? 8.125 -11.102 -19.922 1 97.06 532 ILE B CA 1
ATOM 8734 C C . ILE B 1 532 ? 8.594 -9.969 -20.844 1 97.06 532 ILE B C 1
ATOM 8736 O O . ILE B 1 532 ? 7.941 -8.922 -20.938 1 97.06 532 ILE B O 1
ATOM 8740 N N . VAL B 1 533 ? 9.656 -10.148 -21.625 1 95.88 533 VAL B N 1
ATOM 8741 C CA . VAL B 1 533 ? 10.312 -9.016 -22.266 1 95.88 533 VAL B CA 1
ATOM 8742 C C . VAL B 1 533 ? 10 -9.023 -23.766 1 95.88 533 VAL B C 1
ATOM 8744 O O . VAL B 1 533 ? 9.453 -8.055 -24.297 1 95.88 533 VAL B O 1
ATOM 8747 N N . ASN B 1 534 ? 10.242 -10.18 -24.453 1 95.06 534 ASN B N 1
ATOM 8748 C CA . ASN B 1 534 ? 10.188 -10.234 -25.906 1 95.06 534 ASN B CA 1
ATOM 8749 C C . ASN B 1 534 ? 8.781 -10.578 -26.406 1 95.06 534 ASN B C 1
ATOM 8751 O O . ASN B 1 534 ? 8.305 -11.695 -26.188 1 95.06 534 ASN B O 1
ATOM 8755 N N . PRO B 1 535 ? 8.203 -9.695 -27.094 1 96.12 535 PRO B N 1
ATOM 8756 C CA . PRO B 1 535 ? 6.91 -10.062 -27.672 1 96.12 535 PRO B CA 1
ATOM 8757 C C . PRO B 1 535 ? 7.051 -10.992 -28.891 1 96.12 535 PRO B C 1
ATOM 8759 O O . PRO B 1 535 ? 8.164 -11.219 -29.359 1 96.12 535 PRO B O 1
ATOM 8762 N N . ILE B 1 536 ? 5.988 -11.586 -29.25 1 96.44 536 ILE B N 1
ATOM 8763 C CA . ILE B 1 536 ? 5.941 -12.367 -30.484 1 96.44 536 ILE B CA 1
ATOM 8764 C C . ILE B 1 536 ? 5.555 -11.469 -31.656 1 96.44 536 ILE B C 1
ATOM 8766 O O . ILE B 1 536 ? 4.484 -10.859 -31.641 1 96.44 536 ILE B O 1
ATOM 8770 N N . PRO B 1 537 ? 6.359 -11.352 -32.688 1 92.12 537 PRO B N 1
ATOM 8771 C CA . PRO B 1 537 ? 6.062 -10.469 -33.812 1 92.12 537 PRO B CA 1
ATOM 8772 C C . PRO B 1 537 ? 4.781 -10.852 -34.531 1 92.12 537 PRO B C 1
ATOM 8774 O O . PRO B 1 537 ? 4.547 -12.039 -34.812 1 92.12 537 PRO B O 1
ATOM 8777 N N . ILE B 1 538 ? 3.984 -9.836 -34.781 1 89.25 538 ILE B N 1
ATOM 8778 C CA . ILE B 1 538 ? 2.773 -10.031 -35.594 1 89.25 538 ILE B CA 1
ATOM 8779 C C . ILE B 1 538 ? 2.969 -9.453 -37 1 89.25 538 ILE B C 1
ATOM 8781 O O . ILE B 1 538 ? 3.465 -8.328 -37.125 1 89.25 538 ILE B O 1
ATOM 8785 N N . VAL B 1 539 ? 3.031 -10.141 -38.031 1 73.31 539 VAL B N 1
ATOM 8786 C CA . VAL B 1 539 ? 3.184 -9.625 -39.406 1 73.31 539 VAL B CA 1
ATOM 8787 C C . VAL B 1 539 ? 2.002 -8.727 -39.75 1 73.31 539 VAL B C 1
ATOM 8789 O O . VAL B 1 539 ? 0.845 -9.133 -39.594 1 73.31 539 VAL B O 1
ATOM 8792 N N . ARG B 1 540 ? 2.201 -7.434 -39.969 1 59 540 ARG B N 1
ATOM 8793 C CA . ARG B 1 540 ? 1.196 -6.488 -40.438 1 59 540 ARG B CA 1
ATOM 8794 C C . ARG B 1 540 ? 0.837 -6.758 -41.906 1 59 540 ARG B C 1
ATOM 8796 O O . ARG B 1 540 ? 1.72 -6.984 -42.719 1 59 540 ARG B O 1
ATOM 8803 N N . ARG B 1 541 ? -0.327 -7.168 -42.312 1 46.31 541 ARG B N 1
ATOM 8804 C CA . ARG B 1 541 ? -0.766 -7.098 -43.719 1 46.31 541 ARG B CA 1
ATOM 8805 C C . ARG B 1 541 ? -0.663 -5.676 -44.25 1 46.31 541 ARG B C 1
ATOM 8807 O O . ARG B 1 541 ? -1.137 -4.73 -43.625 1 46.31 541 ARG B O 1
ATOM 8814 N N . SER B 1 542 ? 0.385 -5.336 -44.969 1 38.66 542 SER B N 1
ATOM 8815 C CA . SER B 1 542 ? 0.298 -4.133 -45.781 1 38.66 542 SER B CA 1
ATOM 8816 C C . SER B 1 542 ? -1.054 -4.035 -46.5 1 38.66 542 SER B C 1
ATOM 8818 O O . SER B 1 542 ? -1.502 -4.996 -47.125 1 38.66 542 SER B O 1
ATOM 8820 N N . HIS B 1 543 ? -1.938 -3.328 -46.031 1 38.28 543 HIS B N 1
ATOM 8821 C CA . HIS B 1 543 ? -3.039 -2.902 -46.906 1 38.28 543 HIS B CA 1
ATOM 8822 C C . HIS B 1 543 ? -2.527 -2.393 -48.25 1 38.28 543 HIS B C 1
ATOM 8824 O O . HIS B 1 543 ? -3.225 -1.65 -48.938 1 38.28 543 HIS B O 1
ATOM 8830 N N . GLU B 1 544 ? -1.371 -2.535 -48.812 1 31.97 544 GLU B N 1
ATOM 8831 C CA . GLU B 1 544 ? -1.246 -1.916 -50.156 1 31.97 544 GLU B CA 1
ATOM 8832 C C . GLU B 1 544 ? -2.297 -2.453 -51.125 1 31.97 544 GLU B C 1
ATOM 8834 O O . GLU B 1 544 ? -2.389 -2 -52.25 1 31.97 544 GLU B O 1
ATOM 8839 N N . GLU B 1 545 ? -2.904 -3.613 -51.094 1 30.05 545 GLU B N 1
ATOM 8840 C CA . GLU B 1 545 ? -3.617 -3.799 -52.375 1 30.05 545 GLU B CA 1
ATOM 8841 C C . GLU B 1 545 ? -4.879 -2.943 -52.406 1 30.05 545 GLU B C 1
ATOM 8843 O O . GLU B 1 545 ? -5.609 -2.963 -53.406 1 30.05 545 GLU B O 1
ATOM 8848 N N . GLU B 1 546 ? -5.492 -2.053 -51.531 1 24.7 546 GLU B N 1
ATOM 8849 C CA . GLU B 1 546 ? -6.301 -1.072 -52.219 1 24.7 546 GLU B CA 1
ATOM 8850 C C . GLU B 1 546 ? -5.504 0.193 -52.531 1 24.7 546 GLU B C 1
ATOM 8852 O O . GLU B 1 546 ? -4.707 0.639 -51.719 1 24.7 546 GLU B O 1
#

Nearest PDB structures (foldseek):
  1n23-assembly1_A  TM=9.614E-01  e=1.223E-35  Salvia officinalis
  3n0f-assembly2_B  TM=9.052E-01  e=3.020E-33  Populus tremula x Populus alba
  3n0g-assembly2_B  TM=9.199E-01  e=2.690E-32  Populus tremula x Populus alba
  3g4d-assembly2_B  TM=9.236E-01  e=2.226E-30  Gossypium arboreum
  7xkw-assembly1_A  TM=9.299E-01  e=2.579E-28  Artabotrys hexapetalus

Secondary structure (DSSP, 8-state):
----------------PPPPSS-HHHHHT---S--HHHHHHHHHHHHHHHHHHHHH-S-HHHHHHHHHHHT-GGGGHHHHHHHHHH----TT--HHHHHHHHHHHHHTT----GGGGGGGB-TTT-SBPGGGGG-HHHHHHHHHHHTT--TT-HHHHHHHHHHHHHHHHHGGGS-HHHHHHHHHHHHS-GGGS-HHHHHHHHHHHHHT-TT--HHHHHHHHHHHHHHHHHHHHHHHHHHHHHHHH-HHHH-TTS---HHHHHHHHHHH---GGGHHHHHHHHHHHHHHHHHHHIIIII--HHHHHHHHHHHHHT-GGGGGGS-HHHHHHHHHHHHHHHHHHHHHHHHH----HHHHHHHHHHHHHHHHHHHHHHHHT----HHHHHHHHHHHTSHHHHHHHHHHHS-SPP-HHHHHHHHHH-HHHHHHHHHHHHHHHHHHHHHHHHHTPPP-HHHHHHHHHT--HHHHHHHHHHHHHHHHHHHHHHHHSTTS-HHHHHHHHHHHHHHHHHTTTS-TTTT-TTHHHHHHIIIIIPPPP------TT-/----------------PPPPSS-HHHHHT---S--HHHHHHHHHHHHHHHHHHHHH-S-HHHHHHHHHHHT-GGGGHHHHHHHHHH----TT--HHHHHHHHHHHHHTT----GGGGGGGB-TTT-SBPGGGGG-HHHHHHHHHHHTT--TT-HHHHHHHHHHHHHHHHHGGGS-HHHHHHHHHHHHS-GGGS-HHHHHHHHHHHHHT-TT--HHHHHHHHHHHHHHHHHHHHHHHHHHHHHHHH-HHHH-TTS---HHHHHHHHHHH---GGGHHHHHHHHHHHHHHHHHHHIIIII--HHHHHHHHHHHHHT-GGGGGGS-HHHHHHHHHHHHHHHHHHHHHHHHH----HHHHHHHHHHHHHHHHHHHHHHHHT----HHHHHHHHHHHTSHHHHHHHHHHHS-SPP-HHHHHHHHS--HHHHHHHHHHHHHHHHHHHHHHHHHTPPP-HHHHHHHHHT--HHHHHHHHHHHHHHHHHHHHHHHHSTTS-HHHHHHHHHHHHHHHHHHTTS-TTTS-TTHHHHHHIIIIIPPPP-----GGG-

Radius of gyration: 36.8 Å; Cα contacts (8 Å, |Δi|>4): 1329; chains: 2; bounding box: 101×124×86 Å

Foldseek 3Di:
DPPPPPPPPPDFFFLPFDAELDDLVRLVPFDDPQACVVCVVVLVVLLVVLLVCCVPPPCNLVSLVLCQLLPNNVSPVPVLVVVLVPDDLDLVDDLLVLLSNLQSCLVVQHDDDPCSCQSQADPPPSAGDCVCLQVLNSLLSLLLSLLLAFPPRVVSVRSNVSSLVSNVVCLVVDPPLSSVVSVVCNLPNPLLAQRLLSSLVVLVSLVVDPPHDPSSSLSSQSQLRNLLNLLSVLLSVLSVVVVVLCLCVLQVSFHDFLLVLLLLLCSLPSDNVLSQLSSLLSLVVVLLRSVLSCLWTGDDLVQLVLLLVCLLVLDLVSLVVHDPSVNSSSVSLSVSLVVLQVVLCVQAVDGCSVLLSVLVSLQSVLSSVQSVCLVVVHADALVVQLVSQLSNLSQLSSLSRSVSSRSPHDDPVQNVCSVPDDLLSSLLSSLLRLLQCLQCVVSCVVSSTHHHNQRNCCVVVVDDSVVSNVVSVVSSSNSSSSLSVRQSDPSHDVSSNSSSSSSSSSSCVCRVNHHCRSDVNPPNSVSSCSSNRDRDDDDDPPPVVD/DPPPPPPPPPDFFFLPFDAELDDLVRLLPFDDPQACVVCVVVLVVLLVVLLVCCVPPPCNLVSLVLCQLLPNNVSPVPVLVVVLVPDDLDLPDDLLVLLSNLQSCLVVQHDDDPCSCQSQADPPPSAGDCVCLQVLNSLLSLLLSLLLAFPPRVVSVRSNVSSLVSNVVCLVVDPPLSSVVSVVCNLPNPLLAQRLLSSLVVLVSLVVDPPHDPSSSLSSQSQLRNLLNLVSVLLSVLSVVVVVLCLCVLQVSFHDFLLVLLLLLCSLPSDNVLSQLSSLLSLVVVLLRRLLSCLWTGDDLVQLVLLLVCLLVLDLVSLVVHDPSVSSSSVSLSVSLVVLQVVLCVQAVDGCSVLLSVLVSLQSVLSSVQSVCQVVVHADALVVQLVSQLSNLSQLSSLSRSVSSRSPHDDPVQNVQSPPPQLLSSLLSSLLRLLQCLQCVVSCVVSSTHHHNQRNHCVVVVDDSVVSNVVSVVSSSNSSSSLSVSQSDPSHDVSSNSSSSSSSSSSCVCRVNHHCRSDVNPPNSVSSCSSNRDRDDDDDPPPVVD

Solvent-accessible surface area (backbone atoms only — not comparable to full-atom values): 59299 Å² total; per-residue (Å²): 134,82,78,75,75,72,74,79,73,82,76,68,49,73,76,77,60,63,75,52,91,65,54,68,68,59,51,65,63,62,79,75,90,50,42,61,90,80,42,40,66,59,52,51,50,44,51,53,52,49,52,53,45,58,74,64,48,93,51,49,66,64,50,49,51,51,31,49,45,36,62,51,36,82,81,40,53,69,61,51,51,57,53,60,71,67,64,70,95,60,89,82,56,53,58,34,58,47,23,47,50,51,35,56,37,48,73,73,46,43,91,75,67,78,65,78,54,52,83,53,28,36,88,85,79,67,40,72,42,70,84,52,59,74,39,62,67,27,32,52,30,32,34,52,29,23,72,65,30,35,79,88,43,58,67,29,53,50,40,30,54,53,22,51,56,36,52,65,70,41,44,88,75,43,56,69,69,60,30,49,53,53,48,47,39,72,72,50,43,71,86,50,46,29,55,66,61,44,12,59,55,39,46,57,53,45,70,70,40,88,86,52,53,68,66,59,51,50,42,30,42,52,51,50,32,39,38,26,42,51,51,41,52,49,51,40,54,49,49,53,50,52,59,70,66,40,50,62,77,68,38,68,72,35,71,53,49,65,69,60,33,35,46,54,23,41,34,39,51,63,60,66,90,44,52,63,25,29,56,49,44,22,52,49,47,48,50,47,48,39,52,48,36,34,51,74,42,45,49,50,72,71,56,46,52,49,50,36,49,31,44,62,64,65,43,83,74,41,46,79,76,42,60,76,75,48,33,59,56,50,45,53,51,51,52,53,48,48,52,51,30,47,52,39,29,73,77,46,74,38,89,43,58,66,59,50,42,48,33,54,26,54,33,42,50,35,41,45,54,53,38,50,29,47,78,69,69,53,74,58,48,42,68,60,41,54,74,41,37,28,42,48,61,37,35,54,40,49,49,59,51,44,61,70,36,64,68,60,89,56,46,75,69,58,52,52,51,59,72,74,40,53,64,35,46,52,29,22,11,39,34,30,32,52,29,46,40,71,20,34,47,70,64,37,53,74,71,64,50,66,74,46,61,52,52,17,39,20,65,75,67,69,50,53,69,68,58,23,51,51,50,52,54,49,49,40,55,51,30,51,16,47,31,41,44,45,54,53,40,89,84,60,62,67,66,57,43,48,45,24,53,22,42,28,10,30,28,44,56,46,22,67,90,26,36,34,70,76,58,35,80,52,71,47,44,53,50,47,41,53,64,53,67,53,71,61,87,75,86,77,78,73,67,69,86,113,135,82,79,74,76,73,74,80,71,83,75,68,51,73,78,76,62,62,73,53,91,66,55,70,68,60,51,66,62,62,79,76,90,51,42,61,89,80,41,41,66,60,51,52,50,45,51,52,53,50,53,53,45,58,73,65,48,91,53,48,66,64,50,48,53,51,31,48,45,36,61,50,38,83,82,40,54,68,61,51,51,57,52,60,70,66,64,70,96,59,88,82,55,53,58,34,59,48,22,46,51,52,34,54,38,48,74,74,46,42,91,76,68,78,65,77,56,51,83,53,28,35,88,85,79,67,40,72,42,72,83,52,59,76,37,60,66,27,33,53,29,32,33,54,30,24,70,65,30,36,78,88,42,58,68,29,53,49,39,30,53,54,21,51,57,36,51,65,72,41,45,87,76,45,57,69,68,60,29,49,53,50,51,47,40,72,71,50,42,69,86,50,46,29,55,65,61,45,12,58,57,39,46,59,53,46,68,71,39,86,87,51,52,68,66,58,51,52,43,30,41,52,52,50,32,38,39,26,40,51,51,42,53,49,52,38,54,50,50,52,49,53,60,69,65,39,52,61,76,68,39,68,72,33,70,53,48,65,69,60,34,35,47,53,24,41,34,39,52,62,60,64,90,44,51,63,26,30,56,50,43,20,53,49,47,48,51,47,49,40,52,49,36,35,51,74,43,45,50,50,70,70,57,48,52,49,51,36,50,32,44,62,64,65,45,83,74,41,46,78,75,45,60,75,74,48,33,60,55,51,45,54,51,51,51,51,46,47,52,52,29,48,53,38,29,73,77,47,74,39,87,43,58,67,58,51,44,48,34,53,26,52,34,42,49,35,41,47,53,55,38,51,29,47,79,67,70,52,76,57,48,42,69,63,42,51,74,40,37,28,43,49,61,39,36,53,40,51,49,59,51,44,63,68,36,63,69,61,89,56,46,75,67,57,50,56,60,59,67,41,83,42,64,37,45,51,30,21,13,37,34,28,33,53,30,45,39,72,19,33,48,69,64,37,53,74,72,65,50,66,75,48,61,52,51,18,39,20,63,74,65,69,49,53,67,69,58,25,51,51,50,52,53,50,49,41,53,50,31,51,16,49,32,42,43,44,54,51,42,90,82,58,63,66,67,56,44,48,45,24,55,23,42,30,9,31,29,44,57,46,22,64,90,25,36,33,71,76,59,34,80,52,70,49,43,54,50,46,40,53,63,52,67,54,69,61,90,73,86,74,78,74,67,68,86,114

Sequence (1092 aa):
MSKTNESTGNQRRSANYHPSVWDPKFIEALSTSYTYELYGTKLDNLKQEARKLLNSTRDPLKFIDSMQRLGVAYHFEEEIKEILNLVRCDESLDLYTTALQFRLLREHGYPISSDVFSKFKDGEEGRFMEKLSEDIMGLLSLYEASYYGMHGEDDLEEAKDFSVKHLKSLIGKMDIKLAEQVQESLEFPLRWRMLRLEARSFIHLYEMDDAKSSLLLELAKLDYNLVQSVHQKEVKELTKWWMDLGLKEKLSFSRDRLIENYLWAMGIISEPRFSNYRKGITKFVCILSTIDDMYDIYGSLDELEHFTDAVNRWDIHAIDELPDYMKTCYLAMFNFGNEIVYNVLRDHDVNVVSHIHEAWGNLCTSYLVEARWFYSGYTPTLDEYLQNAWISVGGPGGMAHAYLLLGSPITKTSLASIQASSEPVYWSSLIARLCDDLGTFKAEISRGDVAKSVQCYMIKEDVTEEKALDHIKGLISFAWRKLNEASARNSYPKSIITISLNMARVAQCIYQHGDGIGTSTGVIKKRLISLIVNPIPIVRRSHEEEMSKTNESTGNQRRSANYHPSVWDPKFIEALSTSYTYELYGTKLDNLKQEARKLLNSTRDPLKFIDSMQRLGVAYHFEEEIKEILNLVRCDESLDLYTTALQFRLLREHGYPISSDVFSKFKDGEEGRFMEKLSEDIMGLLSLYEASYYGMHGEDDLEEAKDFSVKHLKSLIGKMDIKLAEQVQESLEFPLRWRMLRLEARSFIHLYEMDDAKSSLLLELAKLDYNLVQSVHQKEVKELTKWWMDLGLKEKLSFSRDRLIENYLWAMGIISEPRFSNYRKGITKFVCILSTIDDMYDIYGSLDELEHFTDAVNRWDIHAIDELPDYMKTCYLAMFNFGNEIVYNVLRDHDVNVVSHIHEAWGNLCTSYLVEARWFYSGYTPTLDEYLQNAWISVGGPGGMAHAYLLLGSPITKTSLASIQASSEPVYWSSLIARLCDDLGTFKAEISRGDVAKSVQCYMIKEDVTEEKALDHIKGLISFAWRKLNEASARNSYPKSIITISLNMARVAQCIYQHGDGIGTSTGVIKKRLISLIVNPIPIVRRSHEEE

Organism: NCBI:txid165716

InterPro domains:
  IPR001906 Terpene synthase, N-terminal domain [PF01397] (22-186)
  IPR005630 Terpene synthase, metal-binding domain [PF03936] (244-482)
  IPR008930 Terpenoid cyclases/protein prenyltransferase alpha-alpha toroid [SSF48239] (18-210)
  IPR008949 Isoprenoid synthase domain superfamily [G3DSA:1.10.600.10] (19-526)
  IPR008949 Isoprenoid synthase domain superfamily [SSF48576] (215-536)
  IPR034741 Terpene cyclase-like 1, C-terminal domain [SFLDG01019] (215-537)
  IPR036965 Terpene synthase, N-terminal domain superfamily [G3DSA:1.50.10.130] (59-212)
  IPR044814 Terpene cyclases, class 1, plant [cd00684] (12-535)
  IPR050148 Terpene synthase-like [PTHR31225] (11-537)